Protein AF-E6TUV0-F1 (afdb_monomer)

Nearest PDB structures (foldseek):
  2is4-assembly1_A  TM=6.679E-01  e=1.225E-12  Escherichia coli
  2is6-assembly1_B  TM=6.760E-01  e=3.392E-12  Escherichia coli
  2is6-assembly1_A  TM=6.589E-01  e=8.922E-12  Escherichia coli
  2is1-assembly2_B  TM=6.331E-01  e=9.388E-12  Escherichia coli
  3lfu-assembly1_A  TM=5.730E-01  e=7.658E-12  Escherichia coli

Mean predicted aligned error: 16.98 Å

Organism: Evansella cellulosilytica (strain ATCC 21833 / DSM 2522 / FERM P-1141 / JCM 9156 / N-4) (NCBI:txid649639)

Radius of gyration: 34.8 Å; Cα contacts (8 Å, |Δi|>4): 1261; chains: 1; bounding box: 94×66×106 Å

Solvent-accessible surface area (backbone atoms only — not comparable to full-atom values): 45556 Å² total; per-residue (Å²): 100,35,32,28,73,55,30,78,73,62,37,54,80,93,45,42,63,63,51,53,51,54,48,50,55,52,64,65,54,54,85,78,49,94,51,85,85,70,51,59,89,78,48,58,69,45,71,42,88,96,55,83,40,32,34,33,46,77,54,95,55,36,33,40,35,28,35,78,54,98,94,35,54,34,41,57,40,62,33,43,67,87,48,42,67,62,54,61,74,71,54,70,96,80,72,64,71,38,78,71,82,80,79,95,68,83,87,71,66,68,68,59,51,55,53,51,50,51,52,52,52,53,52,51,52,52,53,51,54,51,42,57,74,75,33,48,44,56,68,72,59,54,50,54,38,59,76,67,67,55,72,71,79,66,32,38,66,72,50,48,56,57,64,77,54,49,85,34,17,31,37,39,40,30,48,72,49,42,51,62,64,51,48,53,50,50,50,52,52,52,33,50,76,68,72,40,56,46,38,43,35,25,78,44,64,46,53,36,52,54,52,50,64,60,42,58,79,93,44,53,87,75,54,51,65,40,30,51,66,56,52,45,30,62,68,63,73,50,82,85,72,52,71,56,49,70,71,43,49,53,62,56,44,66,38,66,77,47,36,60,62,47,64,84,53,63,64,68,57,49,50,33,46,37,53,30,56,43,25,5,60,46,83,48,61,59,58,54,70,69,57,58,67,71,33,84,92,53,79,62,55,65,73,54,44,56,41,45,50,53,52,44,52,52,49,53,49,54,27,62,76,69,69,38,35,36,71,42,45,46,27,31,62,46,66,74,46,85,74,84,67,66,24,56,24,36,34,35,42,56,50,30,65,41,31,58,28,42,44,49,42,58,65,62,35,26,75,39,68,47,47,29,37,38,28,26,34,80,60,60,20,56,64,28,72,75,63,53,69,65,60,56,40,50,62,37,38,76,72,76,42,68,66,42,81,44,79,44,39,51,16,72,48,30,13,36,34,47,38,52,40,47,39,49,54,52,51,57,48,52,77,73,46,80,84,65,59,78,82,72,65,70,64,64,40,53,73,41,80,68,51,63,23,30,35,33,69,62,54,94,61,45,65,61,46,53,47,57,39,70,43,18,77,51,50,43,38,35,25,60,37,69,68,54,42,53,53,38,40,76,70,66,33,60,67,58,32,35,58,82,68,42,66,81,51,72,31,49,27,29,38,36,41,29,63,58,41,77,42,36,67,57,37,48,60,71,73,45,99,65,98,76,78,54,66,60,59,54,22,60,57,15,47,55,46,44,60,56,64,26,19,30,57,38,44,38,41,34,30,75,52,93,44,65,60,48,78,76,44,52,91,43,38,40,86,48,60,75,92,73,57,89,71,55,79,57,55,46,70,58,24,40,56,49,13,55,51,31,44,74,57,66,38,19,61,40,14,18,50,26,16,50,67,35,70,35,58,72,59,17,54,48,21,48,35,51,40,47,48,59,55,45,71,60,38,62,79,81,40,57,25,46,35,39,42,33,28,75,54,64,46,40,69,50,48,20,52,52,45,53,48,40,31,73,74,70,55,26,44,82,37,40,62,36,41,34,42,42,52,77,56,104,55,100,48,62,51,82,45,80,46,76,34,59,87,85,53,50,53,62,55,44,16,42,55,57,43,68,73,52,50,79,93,56,42,87,45,48,50,39,40,35,34,30,34,35,25,40,95,64,40,79,40,53,48,22,76,74,69,77,48,98,30,53,17,40,39,35,38,39,50,86,95,46,74,48,77,46,74,36,78,60,62,69,60,54,52,47,53,55,48,52,53,56,55,75,72,54,62,83,89,54,61,76,62,64,60,71,80,69,78,68,82,81,80,88,85,82,88,79,92,66,88,88,65,55,79,70,58,59,50,53,57,72,76,62,56,85,91,122

Structure (mmCIF, N/CA/C/O backbone):
data_AF-E6TUV0-F1
#
_entry.id   AF-E6TUV0-F1
#
loop_
_atom_site.group_PDB
_atom_site.id
_atom_site.type_symbol
_atom_site.label_atom_id
_atom_site.label_alt_id
_atom_site.label_comp_id
_atom_site.label_asym_id
_atom_site.label_entity_id
_atom_site.label_seq_id
_atom_site.pdbx_PDB_ins_code
_atom_site.Cartn_x
_atom_site.Cartn_y
_atom_site.Cartn_z
_atom_site.occupancy
_atom_site.B_iso_or_equiv
_atom_site.auth_seq_id
_atom_site.auth_comp_id
_atom_site.auth_asym_id
_atom_site.auth_atom_id
_atom_site.pdbx_PDB_model_num
ATOM 1 N N . MET A 1 1 ? -32.658 -17.671 50.296 1.00 67.19 1 MET A N 1
ATOM 2 C CA . MET A 1 1 ? -31.494 -18.423 50.831 1.00 67.19 1 MET A CA 1
ATOM 3 C C . MET A 1 1 ? -31.152 -17.884 52.214 1.00 67.19 1 MET A C 1
ATOM 5 O O . MET A 1 1 ? -31.631 -16.804 52.538 1.00 67.19 1 MET A O 1
ATOM 9 N N . LYS A 1 2 ? -30.390 -18.627 53.028 1.00 75.88 2 LYS A N 1
ATOM 10 C CA . LYS A 1 2 ? -30.122 -18.278 54.437 1.00 75.88 2 LYS A CA 1
ATOM 11 C C . LYS A 1 2 ? -28.627 -18.183 54.734 1.00 75.88 2 LYS A C 1
ATOM 13 O O . LYS A 1 2 ? -27.833 -18.896 54.119 1.00 75.88 2 LYS A O 1
ATOM 18 N N . ILE A 1 3 ? -28.257 -17.349 55.699 1.00 79.69 3 ILE A N 1
ATOM 19 C CA . ILE A 1 3 ? -26.898 -17.274 56.254 1.00 79.69 3 ILE A CA 1
ATOM 20 C C . ILE A 1 3 ? -26.910 -17.638 57.739 1.00 79.69 3 ILE A C 1
ATOM 22 O O . ILE A 1 3 ? -27.930 -17.495 58.413 1.00 79.69 3 ILE A O 1
ATOM 26 N N . ALA A 1 4 ? -25.786 -18.114 58.271 1.00 80.06 4 ALA A N 1
ATOM 27 C CA . ALA A 1 4 ? -25.604 -18.216 59.714 1.00 80.06 4 ALA A CA 1
ATOM 28 C C . ALA A 1 4 ? -25.639 -16.816 60.357 1.00 80.06 4 ALA A C 1
ATOM 30 O O . ALA A 1 4 ? -25.067 -15.876 59.813 1.00 80.06 4 ALA A O 1
ATOM 31 N N . ALA A 1 5 ? -26.245 -16.682 61.541 1.00 71.94 5 ALA A N 1
ATOM 32 C CA . ALA A 1 5 ? -26.467 -15.390 62.215 1.00 71.94 5 ALA A CA 1
ATOM 33 C C . ALA A 1 5 ? -25.193 -14.548 62.473 1.00 71.94 5 ALA A C 1
ATOM 35 O O . ALA A 1 5 ? -25.247 -13.336 62.659 1.00 71.94 5 ALA A O 1
ATOM 36 N N . ASN A 1 6 ? -24.016 -15.181 62.493 1.00 74.81 6 ASN A N 1
ATOM 37 C CA . ASN A 1 6 ? -22.733 -14.490 62.654 1.00 74.81 6 ASN A CA 1
ATOM 38 C C . ASN A 1 6 ? -21.884 -14.470 61.377 1.00 74.81 6 ASN A C 1
ATOM 40 O O . ASN A 1 6 ? -20.776 -13.945 61.410 1.00 74.81 6 ASN A O 1
ATOM 44 N N . PHE A 1 7 ? -22.392 -14.973 60.250 1.00 82.12 7 PHE A N 1
ATOM 45 C CA . PHE A 1 7 ? -21.632 -15.119 59.010 1.00 82.12 7 PHE A CA 1
ATOM 46 C C . PHE A 1 7 ? -20.968 -13.802 58.581 1.00 82.12 7 PHE A C 1
ATOM 48 O O . PHE A 1 7 ? -19.753 -13.738 58.431 1.00 82.12 7 PHE A O 1
ATOM 55 N N . MET A 1 8 ? -21.738 -12.713 58.476 1.00 76.25 8 MET A N 1
ATOM 56 C CA . MET A 1 8 ? -21.197 -11.409 58.059 1.00 76.25 8 MET A CA 1
ATOM 57 C C . MET A 1 8 ? -20.264 -10.773 59.100 1.00 76.25 8 MET A C 1
ATOM 59 O O . MET A 1 8 ? -19.456 -9.911 58.757 1.00 76.25 8 MET A O 1
ATOM 63 N N . LYS A 1 9 ? -20.338 -11.200 60.368 1.00 74.69 9 LYS A N 1
ATOM 64 C CA . LYS A 1 9 ? -19.413 -10.754 61.421 1.00 74.69 9 LYS A CA 1
ATOM 65 C C . LYS A 1 9 ? -18.053 -11.445 61.320 1.00 74.69 9 LYS A C 1
ATOM 67 O O . LYS A 1 9 ? -17.063 -10.843 61.714 1.00 74.69 9 LYS A O 1
ATOM 72 N N . GLU A 1 10 ? -18.006 -12.665 60.784 1.00 76.25 10 GLU A N 1
ATOM 73 C CA . GLU A 1 10 ? -16.767 -13.422 60.543 1.00 76.25 10 GLU A CA 1
ATOM 74 C C . GLU A 1 10 ? -15.989 -12.917 59.320 1.00 76.25 10 GLU A C 1
ATOM 76 O O . GLU A 1 10 ? -14.792 -13.171 59.201 1.00 76.25 10 GLU A O 1
ATOM 81 N N . VAL A 1 11 ? -16.653 -12.195 58.414 1.00 79.19 11 VAL A N 1
ATOM 82 C CA . VAL A 1 11 ? -16.015 -11.617 57.230 1.00 79.19 11 VAL A CA 1
ATOM 83 C C . VAL A 1 11 ? -15.276 -10.325 57.618 1.00 79.19 11 VAL A C 1
ATOM 85 O O . VAL A 1 11 ? -15.928 -9.402 58.135 1.00 79.19 11 VAL A O 1
ATOM 88 N N . PRO A 1 12 ? -13.954 -10.222 57.350 1.00 73.06 12 PRO A N 1
ATOM 89 C CA . PRO A 1 12 ? -13.189 -8.987 57.538 1.00 73.06 12 PRO A CA 1
ATOM 90 C C . PRO A 1 12 ? -13.864 -7.810 56.839 1.00 73.06 12 PRO A C 1
ATOM 92 O O . PRO A 1 12 ? -14.418 -7.992 55.755 1.00 73.06 12 PRO A O 1
ATOM 95 N N . ILE A 1 13 ? -13.838 -6.620 57.446 1.00 62.19 13 ILE A N 1
ATOM 96 C CA . ILE A 1 13 ? -14.595 -5.451 56.963 1.00 62.19 13 ILE A CA 1
ATOM 97 C C . ILE A 1 13 ? -14.241 -5.151 55.502 1.00 62.19 13 ILE A C 1
ATOM 99 O O . ILE A 1 13 ? -15.146 -5.023 54.682 1.00 62.19 13 ILE A O 1
ATOM 103 N N . GLU A 1 14 ? -12.952 -5.178 55.162 1.00 59.69 14 GLU A N 1
ATOM 104 C CA . GLU A 1 14 ? -12.435 -4.966 53.807 1.00 59.69 14 GLU A CA 1
ATOM 105 C C . GLU A 1 14 ? -12.827 -6.057 52.791 1.00 59.69 14 GLU A C 1
ATOM 107 O O . GLU A 1 14 ? -12.718 -5.848 51.589 1.00 59.69 14 GLU A O 1
ATOM 112 N N . LYS A 1 15 ? -13.316 -7.221 53.242 1.00 65.88 15 LYS A N 1
ATOM 113 C CA . LYS A 1 15 ? -13.749 -8.338 52.379 1.00 65.88 15 LYS A CA 1
ATOM 114 C C . LYS A 1 15 ? -15.268 -8.503 52.314 1.00 65.88 15 LYS A C 1
ATOM 116 O O . LYS A 1 15 ? -15.758 -9.393 51.618 1.00 65.88 15 LYS A O 1
ATOM 121 N N . ARG A 1 16 ? -16.047 -7.693 53.036 1.00 75.12 16 ARG A N 1
ATOM 122 C CA . ARG A 1 16 ? -17.513 -7.851 53.083 1.00 75.12 16 ARG A CA 1
ATOM 123 C C . ARG A 1 16 ? -18.165 -7.635 51.730 1.00 75.12 16 ARG A C 1
ATOM 125 O O . ARG A 1 16 ? -19.097 -8.363 51.397 1.00 75.12 16 ARG A O 1
ATOM 132 N N . GLU A 1 17 ? -17.654 -6.696 50.949 1.00 62.47 17 GLU A N 1
ATOM 133 C CA . GLU A 1 17 ? -18.195 -6.353 49.638 1.00 62.47 17 GLU A CA 1
ATOM 134 C C . GLU A 1 17 ? -18.013 -7.495 48.628 1.00 62.47 17 GLU A C 1
ATOM 136 O O . GLU A 1 17 ? -18.997 -8.030 48.111 1.00 62.47 17 GLU A O 1
ATOM 141 N N . ILE A 1 18 ? -16.777 -7.981 48.451 1.00 64.06 18 ILE A N 1
ATOM 142 C CA . ILE A 1 18 ? -16.481 -9.113 47.559 1.00 64.06 18 ILE A CA 1
ATOM 143 C C . ILE A 1 18 ? -17.217 -10.391 47.972 1.00 64.06 18 ILE A C 1
ATOM 145 O O . ILE A 1 18 ? -17.737 -11.114 47.120 1.00 64.06 18 ILE A O 1
ATOM 149 N N . VAL A 1 19 ? -17.312 -10.669 49.277 1.00 74.56 19 VAL A N 1
ATOM 150 C CA . VAL A 1 19 ? -18.045 -11.831 49.790 1.00 74.56 19 VAL A CA 1
ATOM 151 C C . VAL A 1 19 ? -19.529 -11.706 49.466 1.00 74.56 19 VAL A C 1
ATOM 153 O O . VAL A 1 19 ? -20.120 -12.657 48.961 1.00 74.56 19 VAL A O 1
ATOM 156 N N . THR A 1 20 ? -20.121 -10.533 49.686 1.00 74.31 20 THR A N 1
ATOM 157 C CA . THR A 1 20 ? -21.537 -10.279 49.394 1.00 74.31 20 THR A CA 1
ATOM 158 C C . THR A 1 20 ? -21.825 -10.431 47.902 1.00 74.31 20 THR A C 1
ATOM 160 O O . THR A 1 20 ? -22.766 -11.135 47.534 1.00 74.31 20 THR A O 1
ATOM 163 N N . ARG A 1 21 ? -20.983 -9.873 47.027 1.00 68.12 21 ARG A N 1
ATOM 164 C CA . ARG A 1 21 ? -21.091 -10.033 45.568 1.00 68.12 21 ARG A CA 1
ATOM 165 C C . ARG A 1 21 ? -20.975 -11.495 45.135 1.00 68.12 21 ARG A C 1
ATOM 167 O O . ARG A 1 21 ? -21.835 -12.004 44.419 1.00 68.12 21 ARG A O 1
ATOM 174 N N . LYS A 1 22 ? -19.955 -12.211 45.619 1.00 72.12 22 LYS A N 1
ATOM 175 C CA . LYS A 1 22 ? -19.753 -13.629 45.287 1.00 72.12 22 LYS A CA 1
ATOM 176 C C . LYS A 1 22 ? -20.901 -14.507 45.761 1.00 72.12 22 LYS A C 1
ATOM 178 O O . LYS A 1 22 ? -21.233 -15.461 45.059 1.00 72.12 22 LYS A O 1
ATOM 183 N N . LEU A 1 23 ? -21.521 -14.177 46.893 1.00 75.81 23 LEU A N 1
ATOM 184 C CA . LEU A 1 23 ? -22.749 -14.824 47.339 1.00 75.81 23 LEU A CA 1
ATOM 185 C C . LEU A 1 23 ? -23.895 -14.573 46.353 1.00 75.81 23 LEU A C 1
ATOM 187 O O . LEU A 1 23 ? -24.536 -15.545 45.982 1.00 75.81 23 LEU A O 1
ATOM 191 N N . HIS A 1 24 ? -24.116 -13.349 45.857 1.00 71.88 24 HIS A N 1
ATOM 192 C CA . HIS A 1 24 ? -25.161 -13.077 44.848 1.00 71.88 24 HIS A CA 1
ATOM 193 C C . HIS A 1 24 ? -24.977 -13.847 43.557 1.00 71.88 24 HIS A C 1
ATOM 195 O O . HIS A 1 24 ? -25.900 -14.511 43.094 1.00 71.88 24 HIS A O 1
ATOM 201 N N . GLU A 1 25 ? -23.785 -13.750 42.973 1.00 68.88 25 GLU A N 1
ATOM 202 C CA . GLU A 1 25 ? -23.444 -14.466 41.749 1.00 68.88 25 GLU A CA 1
ATOM 203 C C . GLU A 1 25 ? -23.691 -15.973 41.962 1.00 68.88 25 GLU A C 1
ATOM 205 O O . GLU A 1 25 ? -24.367 -16.618 41.161 1.00 68.88 25 GLU A O 1
ATOM 210 N N . PHE A 1 26 ? -23.262 -16.523 43.105 1.00 72.62 26 PHE A N 1
ATOM 211 C CA . PHE A 1 26 ? -23.492 -17.928 43.446 1.00 72.62 26 PHE A CA 1
ATOM 212 C C . PHE A 1 26 ? -24.980 -18.268 43.652 1.00 72.62 26 PHE A C 1
ATOM 214 O O . PHE A 1 26 ? -25.428 -19.328 43.215 1.00 72.62 26 PHE A O 1
ATOM 221 N N . ILE A 1 27 ? -25.762 -17.369 44.263 1.00 68.88 27 ILE A N 1
ATOM 222 C CA . ILE A 1 27 ? -27.217 -17.499 44.457 1.00 68.88 27 ILE A CA 1
ATOM 223 C C . ILE A 1 27 ? -27.947 -17.553 43.106 1.00 68.88 27 ILE A C 1
ATOM 225 O O . ILE A 1 27 ? -28.888 -18.331 42.964 1.00 68.88 27 ILE A O 1
ATOM 229 N N . ASN A 1 28 ? -27.506 -16.770 42.119 1.00 64.88 28 ASN A N 1
ATOM 230 C CA . ASN A 1 28 ? -28.155 -16.660 40.809 1.00 64.88 28 ASN A CA 1
ATOM 231 C C . ASN A 1 28 ? -27.768 -17.790 39.844 1.00 64.88 28 ASN A C 1
ATOM 233 O O . ASN A 1 28 ? -28.594 -18.238 39.050 1.00 64.88 28 ASN A O 1
ATOM 237 N N . ILE A 1 29 ? -26.527 -18.277 39.920 1.00 65.25 29 ILE A N 1
ATOM 238 C CA . ILE A 1 29 ? -26.011 -19.323 39.025 1.00 65.25 29 ILE A CA 1
ATOM 239 C C . ILE A 1 29 ? -26.588 -20.700 39.379 1.00 65.25 29 ILE A C 1
ATOM 241 O O . ILE A 1 29 ? -26.879 -21.507 38.494 1.00 65.25 29 ILE A O 1
ATOM 245 N N . LEU A 1 30 ? -26.751 -20.992 40.671 1.00 61.22 30 LEU A N 1
ATOM 246 C CA . LEU A 1 30 ? -26.994 -22.356 41.135 1.00 61.22 30 LEU A CA 1
ATOM 247 C C . LEU A 1 30 ? -28.388 -22.944 40.805 1.00 61.22 30 LEU A C 1
ATOM 249 O O . LEU A 1 30 ? -28.449 -24.121 40.453 1.00 61.22 30 LEU A O 1
ATOM 253 N N . PRO A 1 31 ? -29.503 -22.184 40.844 1.00 56.19 31 PRO A N 1
ATOM 254 C CA . PRO A 1 31 ? -30.828 -22.699 40.481 1.00 56.19 31 PRO A CA 1
ATOM 255 C C . PRO A 1 31 ? -30.964 -23.091 39.001 1.00 56.19 31 PRO A C 1
ATOM 257 O O . PRO A 1 31 ? -31.881 -23.826 38.645 1.00 56.19 31 PRO A O 1
ATOM 260 N N . GLN A 1 32 ? -30.074 -22.599 38.132 1.00 53.19 32 GLN A N 1
ATOM 261 C CA . GLN A 1 32 ? -30.163 -22.767 36.678 1.00 53.19 32 GLN A CA 1
ATOM 262 C C . GLN A 1 32 ? -29.411 -24.000 36.148 1.00 53.19 32 GLN A C 1
ATOM 264 O O . GLN A 1 32 ? -29.407 -24.244 34.940 1.00 53.19 32 GLN A O 1
ATOM 269 N N . LYS A 1 33 ? -28.747 -24.780 37.014 1.00 54.50 33 LYS A N 1
ATOM 270 C CA . LYS A 1 33 ? -27.811 -25.841 36.607 1.00 54.50 33 LYS A CA 1
ATOM 271 C C . LYS A 1 33 ? -28.174 -27.194 37.225 1.00 54.50 33 LYS A C 1
ATOM 273 O O . LYS A 1 33 ? -28.494 -27.282 38.406 1.00 54.50 33 LYS A O 1
ATOM 278 N N . LYS A 1 34 ? -28.145 -28.258 36.409 1.00 43.81 34 LYS A N 1
ATOM 279 C CA . LYS A 1 34 ? -28.600 -29.610 36.792 1.00 43.81 34 LYS A CA 1
ATOM 280 C C . LYS A 1 34 ? -27.508 -30.453 37.456 1.00 43.81 34 LYS A C 1
ATOM 282 O O . LYS A 1 34 ? -27.846 -31.358 38.216 1.00 43.81 34 LYS A O 1
ATOM 287 N N . THR A 1 35 ? -26.225 -30.175 37.203 1.00 49.44 35 THR A N 1
ATOM 288 C CA . THR A 1 35 ? -25.102 -30.902 37.815 1.00 49.44 35 THR A CA 1
ATOM 289 C C . THR A 1 35 ? -23.992 -29.973 38.320 1.00 49.44 35 THR A C 1
ATOM 291 O O . THR A 1 35 ? -23.792 -28.876 37.805 1.00 49.44 35 THR A O 1
ATOM 294 N N . LEU A 1 36 ? -23.244 -30.416 39.342 1.00 47.66 36 LEU A N 1
ATOM 295 C CA . LEU A 1 36 ? -22.112 -29.678 39.942 1.00 47.66 36 LEU A CA 1
ATOM 296 C C . LEU A 1 36 ? -20.974 -29.379 38.945 1.00 47.66 36 LEU A C 1
ATOM 298 O O . LEU A 1 36 ? -20.203 -28.449 39.162 1.00 47.66 36 LEU A O 1
ATOM 302 N N . SER A 1 37 ? -20.881 -30.153 37.864 1.00 47.31 37 SER A N 1
ATOM 303 C CA . SER A 1 37 ? -19.956 -29.966 36.740 1.00 47.31 37 SER A CA 1
ATOM 304 C C . SER A 1 37 ? -20.297 -28.769 35.845 1.00 47.31 37 SER A C 1
ATOM 306 O O . SER A 1 37 ? -19.424 -28.303 35.122 1.00 47.31 37 SER A O 1
ATOM 308 N N . ASP A 1 38 ? -21.524 -28.243 35.925 1.00 52.28 38 ASP A N 1
ATOM 309 C CA . ASP A 1 38 ? -21.993 -27.124 35.094 1.00 52.28 38 ASP A CA 1
ATOM 310 C C . ASP A 1 38 ? -21.760 -25.748 35.751 1.00 52.28 38 ASP A C 1
ATOM 312 O O . ASP A 1 38 ? -22.204 -24.715 35.238 1.00 52.28 38 ASP A O 1
ATOM 316 N N . ILE A 1 39 ? -21.109 -25.729 36.919 1.00 59.28 39 ILE A N 1
ATOM 317 C CA . ILE A 1 39 ? -20.783 -24.506 37.654 1.00 59.28 39 ILE A CA 1
ATOM 318 C C . ILE A 1 39 ? -19.557 -23.848 36.987 1.00 59.28 39 ILE A C 1
ATOM 320 O O . ILE A 1 39 ? -18.556 -24.534 36.766 1.00 59.28 39 ILE A O 1
ATOM 324 N N . PRO A 1 40 ? -19.590 -22.534 36.673 1.00 53.41 40 PRO A N 1
ATOM 325 C CA . PRO A 1 40 ? -18.487 -21.839 36.010 1.00 53.41 40 PRO A CA 1
ATOM 326 C C . PRO A 1 40 ? -17.145 -22.059 36.713 1.00 53.41 40 PRO A C 1
ATOM 328 O O . PRO A 1 40 ? -17.073 -22.039 37.944 1.00 53.41 40 PRO A O 1
ATOM 331 N N . LYS A 1 41 ? -16.062 -22.186 35.933 1.00 51.62 41 LYS A N 1
ATOM 332 C CA . LYS A 1 41 ? -14.695 -22.444 36.429 1.00 51.62 41 LYS A CA 1
ATOM 333 C C . LYS A 1 41 ? -14.175 -21.393 37.431 1.00 51.62 41 LYS A C 1
ATOM 335 O O . LYS A 1 41 ? -13.152 -21.631 38.053 1.00 51.62 41 LYS A O 1
ATOM 340 N N . GLY A 1 42 ? -14.861 -20.269 37.651 1.00 52.34 42 GLY A N 1
ATOM 341 C CA . GLY A 1 42 ? -14.565 -19.309 38.728 1.00 52.34 42 GLY A CA 1
ATOM 342 C C . GLY A 1 42 ? -15.066 -19.721 40.125 1.00 52.34 42 GLY A C 1
ATOM 343 O O . GLY A 1 42 ? -14.569 -19.221 41.130 1.00 52.34 42 GLY A O 1
ATOM 344 N N . TYR A 1 43 ? -15.996 -20.674 40.218 1.00 59.31 43 TYR A N 1
ATOM 345 C CA . TYR A 1 43 ? -16.663 -21.106 41.451 1.00 59.31 43 TYR A CA 1
ATOM 346 C C . TYR A 1 43 ? -16.351 -22.562 41.760 1.00 59.31 43 TYR A C 1
ATOM 348 O O . TYR A 1 43 ? -17.238 -23.405 41.771 1.00 59.31 43 TYR A O 1
ATOM 356 N N . TRP A 1 44 ? -15.079 -22.882 41.996 1.00 59.59 44 TRP A N 1
ATOM 357 C CA . TRP A 1 44 ? -14.632 -24.248 42.287 1.00 59.59 44 TRP A CA 1
ATOM 358 C C . TRP A 1 44 ? -15.359 -24.817 43.516 1.00 59.59 44 TRP A C 1
ATOM 360 O O . TRP A 1 44 ? -14.905 -24.626 44.647 1.00 59.59 44 TRP A O 1
ATOM 370 N N . VAL A 1 45 ? -16.478 -25.514 43.298 1.00 67.00 45 VAL A N 1
ATOM 371 C CA . VAL A 1 45 ? -17.252 -26.155 44.359 1.00 67.00 45 VAL A CA 1
ATOM 372 C C . VAL A 1 45 ? -16.674 -27.532 44.627 1.00 67.00 45 VAL A C 1
ATOM 374 O O . VAL A 1 45 ? -16.558 -28.364 43.729 1.00 67.00 45 VAL A O 1
ATOM 377 N N . ARG A 1 46 ? -16.320 -27.800 45.882 1.00 62.00 46 ARG A N 1
ATOM 378 C CA . ARG A 1 46 ? -15.926 -29.141 46.328 1.00 62.00 46 ARG A CA 1
ATOM 379 C C . ARG A 1 46 ? -16.581 -29.469 47.656 1.00 62.00 46 ARG A C 1
ATOM 381 O O . ARG A 1 46 ? -16.688 -28.609 48.524 1.00 62.00 46 ARG A O 1
ATOM 388 N N . GLN A 1 47 ? -16.973 -30.722 47.833 1.00 73.25 47 GLN A N 1
ATOM 389 C CA . GLN A 1 47 ? -17.391 -31.229 49.135 1.00 73.25 47 GLN A CA 1
ATOM 390 C C . GLN A 1 47 ? -16.166 -31.437 50.034 1.00 73.25 47 GLN A C 1
ATOM 392 O O . GLN A 1 47 ? -15.100 -31.846 49.566 1.00 73.25 47 GLN A O 1
ATOM 397 N N . ILE A 1 48 ? -16.304 -31.163 51.329 1.00 69.50 48 ILE A N 1
ATOM 398 C CA . ILE A 1 48 ? -15.278 -31.495 52.317 1.00 69.50 48 ILE A CA 1
ATOM 399 C C . ILE A 1 48 ? -15.473 -32.951 52.740 1.00 69.50 48 ILE A C 1
ATOM 401 O O . ILE A 1 48 ? -16.507 -33.320 53.297 1.00 69.50 48 ILE A O 1
ATOM 405 N N . ALA A 1 49 ? -14.462 -33.780 52.471 1.00 60.53 49 ALA A N 1
ATOM 406 C CA . ALA A 1 49 ? -14.500 -35.216 52.725 1.00 60.53 49 ALA A CA 1
ATOM 407 C C . ALA A 1 49 ? -14.876 -35.542 54.185 1.00 60.53 49 ALA A C 1
ATOM 409 O O . ALA A 1 49 ? -14.274 -35.020 55.129 1.00 60.53 49 ALA A O 1
ATOM 410 N N . GLY A 1 50 ? -15.867 -36.423 54.355 1.00 66.62 50 GLY A N 1
ATOM 411 C CA . GLY A 1 50 ? -16.400 -36.824 55.663 1.00 66.62 50 GLY A CA 1
ATOM 412 C C . GLY A 1 50 ? -17.449 -35.874 56.256 1.00 66.62 50 GLY A C 1
ATOM 413 O O . GLY A 1 50 ? -17.837 -36.056 57.405 1.00 66.62 50 GLY A O 1
ATOM 414 N N . THR A 1 51 ? -17.908 -34.874 55.498 1.00 75.25 51 THR A N 1
ATOM 415 C CA . THR A 1 51 ? -18.981 -33.945 55.893 1.00 75.25 51 THR A CA 1
ATOM 416 C C . THR A 1 51 ? -19.971 -33.762 54.742 1.00 75.25 51 THR A C 1
ATOM 418 O O . THR A 1 51 ? -19.650 -34.062 53.593 1.00 75.25 51 THR A O 1
ATOM 421 N N . ASP A 1 52 ? -21.158 -33.227 55.011 1.00 72.88 52 ASP A N 1
ATOM 422 C CA . ASP A 1 52 ? -22.101 -32.764 53.982 1.00 72.88 52 ASP A CA 1
ATOM 423 C C . ASP A 1 52 ? -21.984 -31.249 53.722 1.00 72.88 52 ASP A C 1
ATOM 425 O O . ASP A 1 52 ? -22.923 -30.598 53.263 1.00 72.88 52 ASP A O 1
ATOM 429 N N . ILE A 1 53 ? -20.807 -30.694 54.026 1.00 78.94 53 ILE A N 1
ATOM 430 C CA . ILE A 1 53 ? -20.460 -29.293 53.821 1.00 78.94 53 ILE A CA 1
ATOM 431 C C . ILE A 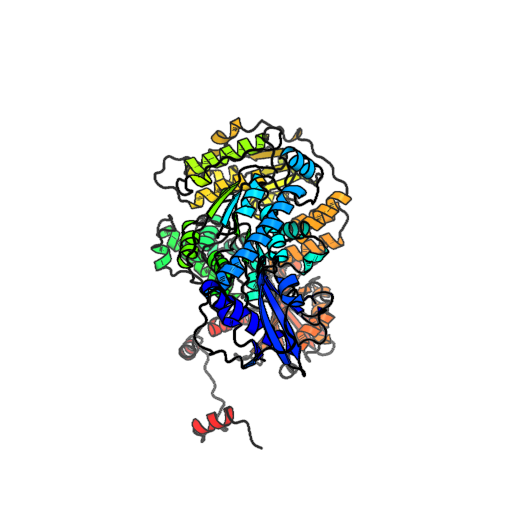1 53 ? -19.675 -29.166 52.518 1.00 78.94 53 ILE A C 1
ATOM 433 O O . ILE A 1 53 ? -18.715 -29.896 52.249 1.00 78.94 53 ILE A O 1
ATOM 437 N N . TYR A 1 54 ? -20.076 -28.189 51.721 1.00 77.75 54 TYR A N 1
ATOM 438 C CA . TYR A 1 54 ? -19.441 -27.798 50.479 1.00 77.75 54 TYR A CA 1
ATOM 439 C C . TYR A 1 54 ? -18.675 -26.501 50.682 1.00 77.75 54 TYR A C 1
ATOM 441 O O . TYR A 1 54 ? -18.974 -25.702 51.569 1.00 77.75 54 TYR A O 1
ATOM 449 N N . LYS A 1 55 ? -17.667 -26.293 49.845 1.00 76.19 55 LYS A N 1
ATOM 450 C CA . LYS A 1 55 ? -16.897 -25.059 49.804 1.00 76.19 55 LYS A CA 1
ATOM 451 C C . LYS A 1 55 ? -16.829 -24.522 48.395 1.00 76.19 55 LYS A C 1
ATOM 453 O O . LYS A 1 55 ? -16.676 -25.308 47.463 1.00 76.19 55 LYS A O 1
ATOM 458 N N . PHE A 1 56 ? -16.866 -23.204 48.262 1.00 74.31 56 PHE A N 1
ATOM 459 C CA . PHE A 1 56 ? -16.505 -22.526 47.022 1.00 74.31 56 PHE A CA 1
ATOM 460 C C . PHE A 1 56 ? -15.470 -21.430 47.279 1.00 74.31 56 PHE A C 1
ATOM 462 O O . PHE A 1 56 ? -15.264 -20.985 48.412 1.00 74.31 56 PHE A O 1
ATOM 469 N N . ARG A 1 57 ? -14.747 -21.068 46.220 1.00 71.81 57 ARG A N 1
ATOM 470 C CA . ARG A 1 57 ? -13.596 -20.165 46.270 1.00 71.81 57 ARG A CA 1
ATOM 471 C C . ARG A 1 57 ? -14.028 -18.710 46.096 1.00 71.81 57 ARG A C 1
ATOM 473 O O . ARG A 1 57 ? -14.795 -18.424 45.187 1.00 71.81 57 ARG A O 1
ATOM 480 N N . ILE A 1 58 ? -13.512 -17.821 46.950 1.00 68.38 58 ILE A N 1
ATOM 481 C CA . ILE A 1 58 ? -13.622 -16.365 46.758 1.00 68.38 58 ILE A CA 1
ATOM 482 C C . ILE A 1 58 ? -12.377 -15.859 46.021 1.00 68.38 58 ILE A C 1
ATOM 484 O O . ILE A 1 58 ? -12.501 -15.253 44.968 1.00 68.38 58 ILE A O 1
ATOM 488 N N . ASN A 1 59 ? -11.183 -16.181 46.533 1.00 65.81 59 ASN A N 1
ATOM 489 C CA . ASN A 1 59 ? -9.876 -15.853 45.942 1.00 65.81 59 ASN A CA 1
ATOM 490 C C . ASN A 1 59 ? -8.858 -16.982 46.237 1.00 65.81 59 ASN A C 1
ATOM 492 O O . ASN A 1 59 ? -9.245 -18.093 46.605 1.00 65.81 59 ASN A O 1
ATOM 496 N N . SER A 1 60 ? -7.548 -16.783 46.059 1.00 57.94 60 SER A N 1
ATOM 497 C CA . SER A 1 60 ? -6.536 -17.812 46.379 1.00 57.94 60 SER A CA 1
ATOM 498 C C . SER A 1 60 ? -6.565 -18.288 47.829 1.00 57.94 60 SER A C 1
ATOM 500 O O . SER A 1 60 ? -6.568 -19.506 48.050 1.00 57.94 60 SER A O 1
ATOM 502 N N . GLY A 1 61 ? -6.737 -17.376 48.782 1.00 62.06 61 GLY A N 1
ATOM 503 C CA . GLY A 1 61 ? -6.697 -17.649 50.217 1.00 62.06 61 GLY A CA 1
ATOM 504 C C . GLY A 1 61 ? -8.039 -17.959 50.882 1.00 62.06 61 GLY A C 1
ATOM 505 O O . GLY A 1 61 ? -8.037 -18.646 51.894 1.00 62.06 61 GLY A O 1
ATOM 506 N N . ASP A 1 62 ? -9.177 -17.540 50.323 1.00 79.12 62 ASP A N 1
ATOM 507 C CA . ASP A 1 62 ? -10.454 -17.479 51.053 1.00 79.12 62 ASP A CA 1
ATOM 508 C C . ASP A 1 62 ? -11.557 -18.370 50.461 1.00 79.12 62 ASP A C 1
ATOM 510 O O . ASP A 1 62 ? -11.657 -18.578 49.243 1.00 79.12 62 ASP A O 1
ATOM 514 N N . ARG A 1 63 ? -12.391 -18.936 51.334 1.00 81.31 63 ARG A N 1
ATOM 515 C CA . ARG A 1 63 ? -13.410 -19.946 51.025 1.00 81.31 63 ARG A CA 1
ATOM 516 C C . ARG A 1 63 ? -14.688 -19.671 51.809 1.00 81.31 63 ARG A C 1
ATOM 518 O O . ARG A 1 63 ? -14.631 -19.296 52.977 1.00 81.31 63 ARG A O 1
ATOM 525 N N . ILE A 1 64 ? -15.836 -19.936 51.191 1.00 85.50 64 ILE A N 1
ATOM 526 C CA . ILE A 1 64 ? -17.129 -19.959 51.887 1.00 85.50 64 ILE A CA 1
ATOM 527 C C . ILE A 1 64 ? -17.570 -21.399 52.043 1.00 85.50 64 ILE A C 1
ATOM 529 O O . ILE A 1 64 ? -17.591 -22.150 51.065 1.00 85.50 64 ILE A O 1
ATOM 533 N N . LEU A 1 65 ? -17.940 -21.763 53.267 1.00 84.44 65 LEU A N 1
ATOM 534 C CA . LEU A 1 65 ? -18.574 -23.034 53.577 1.00 84.44 65 LEU A CA 1
ATOM 535 C C . LEU A 1 65 ? -20.092 -22.896 53.462 1.00 84.44 65 LEU A C 1
ATOM 537 O O . LEU A 1 65 ? -20.668 -21.931 53.959 1.00 84.44 65 LEU A O 1
ATOM 541 N N . PHE A 1 66 ? -20.746 -23.863 52.830 1.00 85.00 66 PHE A N 1
ATOM 542 C CA . PHE A 1 66 ? -22.198 -23.896 52.676 1.00 85.00 66 PHE A CA 1
ATOM 543 C C . PHE A 1 66 ? -22.729 -25.332 52.691 1.00 85.00 66 PHE A C 1
ATOM 545 O O . PHE A 1 66 ? -21.977 -26.285 52.483 1.00 85.00 66 PHE A O 1
ATOM 552 N N . ARG A 1 67 ? -24.033 -25.507 52.908 1.00 83.25 67 ARG A N 1
ATOM 553 C CA . ARG A 1 67 ? -24.712 -26.798 52.706 1.00 83.25 67 ARG A CA 1
ATOM 554 C C . ARG A 1 67 ? -26.103 -26.608 52.115 1.00 83.25 67 ARG A C 1
ATOM 556 O O . ARG A 1 67 ? -26.636 -25.499 52.103 1.00 83.25 67 ARG A O 1
ATOM 563 N N . TYR A 1 68 ? -26.698 -27.712 51.684 1.00 73.00 68 TYR A N 1
ATOM 564 C CA . TYR A 1 68 ? -28.096 -27.757 51.272 1.00 73.00 68 TYR A CA 1
ATOM 565 C C . TYR A 1 68 ? -28.970 -28.261 52.418 1.00 73.00 68 TYR A C 1
ATOM 567 O O . TYR A 1 68 ? -28.760 -29.362 52.920 1.00 73.00 68 TYR A O 1
ATOM 575 N N . GLU A 1 69 ? -29.982 -27.484 52.797 1.00 73.12 69 GLU A N 1
ATOM 576 C CA . GLU A 1 69 ? -31.019 -27.915 53.736 1.00 73.12 69 GLU A CA 1
ATOM 577 C C . GLU A 1 69 ? -32.403 -27.681 53.131 1.00 73.12 69 GLU A C 1
ATOM 579 O O . GLU A 1 69 ? -32.742 -26.563 52.746 1.00 73.12 69 GLU A O 1
ATOM 584 N N . LYS A 1 70 ? -33.217 -28.745 53.042 1.00 66.25 70 LYS A N 1
ATOM 585 C CA . LYS A 1 70 ? -34.615 -28.700 52.561 1.00 66.25 70 LYS A CA 1
ATOM 586 C C . LYS A 1 70 ? -34.791 -27.901 51.252 1.00 66.25 70 LYS A C 1
ATOM 588 O O . LYS A 1 70 ? -35.696 -27.082 51.135 1.00 66.25 70 LYS A O 1
ATOM 593 N N . GLY A 1 71 ? -33.900 -28.115 50.279 1.00 61.22 71 GLY A N 1
ATOM 594 C CA . GLY A 1 71 ? -33.946 -27.452 48.967 1.00 61.22 71 GLY A CA 1
ATOM 595 C C . GLY A 1 71 ? -33.428 -26.008 48.939 1.00 61.22 71 GLY A C 1
ATOM 596 O O . GLY A 1 71 ? -33.528 -25.354 47.909 1.00 61.22 71 GLY A O 1
ATOM 597 N N . THR A 1 72 ? -32.859 -25.501 50.038 1.00 64.94 72 THR A N 1
ATOM 598 C CA . THR A 1 72 ? -32.300 -24.143 50.129 1.00 64.94 72 THR A CA 1
ATOM 599 C C . THR A 1 72 ? -30.810 -24.193 50.476 1.00 64.94 72 THR A C 1
ATOM 601 O O . THR A 1 72 ? -30.385 -25.022 51.282 1.00 64.94 72 THR A O 1
ATOM 604 N N . ILE A 1 73 ? -30.008 -23.298 49.891 1.00 76.19 73 ILE A N 1
ATOM 605 C CA . ILE A 1 73 ? -28.605 -23.116 50.290 1.00 76.19 73 ILE A CA 1
ATOM 606 C C . ILE A 1 73 ? -28.539 -22.340 51.603 1.00 76.19 73 ILE A C 1
ATOM 608 O O . ILE A 1 73 ? -29.185 -21.295 51.763 1.00 76.19 73 ILE A O 1
ATOM 612 N N . VAL A 1 74 ? -27.710 -22.848 52.508 1.00 80.62 74 VAL A N 1
ATOM 613 C CA . VAL A 1 74 ? -27.354 -22.205 53.766 1.00 80.62 74 VAL A CA 1
ATOM 614 C C . VAL A 1 74 ? -25.854 -21.923 53.767 1.00 80.62 74 VAL A C 1
ATOM 616 O O . VAL A 1 74 ? -25.055 -22.863 53.733 1.00 80.62 74 VAL A O 1
ATOM 619 N N . PHE A 1 75 ? -25.464 -20.648 53.805 1.00 85.75 75 PHE A N 1
ATOM 620 C CA . PHE A 1 75 ? -24.059 -20.251 53.948 1.00 85.75 75 PHE A CA 1
ATOM 621 C C . PHE A 1 75 ? -23.665 -20.239 55.424 1.00 85.75 75 PHE A C 1
ATOM 623 O O . PHE A 1 75 ? -24.356 -19.659 56.262 1.00 85.75 75 PHE A O 1
ATOM 630 N N . LEU A 1 76 ? -22.566 -20.920 55.741 1.00 84.31 76 LEU A N 1
ATOM 631 C CA . LEU A 1 76 ? -22.222 -21.320 57.101 1.00 84.31 76 LEU A CA 1
ATOM 632 C C . LEU A 1 76 ? -21.113 -20.454 57.693 1.00 84.31 76 LEU A C 1
ATOM 634 O O . LEU A 1 76 ? -21.298 -19.916 58.778 1.00 84.31 76 LEU A O 1
ATOM 638 N N . SER A 1 77 ? -19.982 -20.305 56.996 1.00 84.56 77 SER A N 1
ATOM 639 C CA . SER A 1 77 ? -18.854 -19.495 57.481 1.00 84.56 77 SER A CA 1
ATOM 640 C C . SER A 1 77 ? -17.896 -19.056 56.372 1.00 84.56 77 SER A C 1
ATOM 642 O O . SER A 1 77 ? -17.815 -19.685 55.310 1.00 84.56 77 SER A O 1
ATOM 644 N N . PHE A 1 78 ? -17.152 -17.982 56.645 1.00 84.69 78 PHE A N 1
ATOM 645 C CA . PHE A 1 78 ? -16.007 -17.525 55.854 1.00 84.69 78 PHE A CA 1
ATOM 646 C C . PHE A 1 78 ? -14.717 -18.082 56.467 1.00 84.69 78 PHE A C 1
ATOM 648 O O . PHE A 1 78 ? -14.512 -17.996 57.676 1.00 84.69 78 PHE A O 1
ATOM 655 N N . GLN A 1 79 ? -13.859 -18.705 55.658 1.00 81.50 79 GLN A N 1
ATOM 656 C CA . GLN A 1 79 ? -12.664 -19.409 56.128 1.00 81.50 79 GLN A CA 1
ATOM 657 C C . GLN A 1 79 ? -11.477 -19.190 55.197 1.00 81.50 79 GLN A C 1
ATOM 659 O O . GLN A 1 79 ? -11.628 -19.132 53.979 1.00 81.50 79 GLN A O 1
ATOM 664 N N . THR A 1 80 ? -10.273 -19.177 55.762 1.00 77.31 80 THR A N 1
ATOM 665 C CA . THR A 1 80 ? -9.049 -19.283 54.965 1.00 77.31 80 THR A CA 1
ATOM 666 C C . THR A 1 80 ? -8.842 -20.722 54.485 1.00 77.31 80 THR A C 1
ATOM 668 O O . THR A 1 80 ? -9.368 -21.685 55.056 1.00 77.31 80 THR A O 1
ATOM 671 N N . HIS A 1 81 ? -8.048 -20.884 53.429 1.00 65.69 81 HIS A N 1
ATOM 672 C CA . HIS A 1 81 ? -7.707 -22.164 52.820 1.00 65.69 81 HIS A CA 1
ATOM 673 C C . HIS A 1 81 ? -7.196 -23.182 53.850 1.00 65.69 81 HIS A C 1
ATOM 675 O O . HIS A 1 81 ? -7.565 -24.357 53.792 1.00 65.69 81 HIS A O 1
ATOM 681 N N . ASP A 1 82 ? -6.415 -22.727 54.824 1.00 64.62 82 ASP A N 1
ATOM 682 C CA . ASP A 1 82 ? -5.766 -23.611 55.791 1.00 64.62 82 ASP A CA 1
ATOM 683 C C . ASP A 1 82 ? -6.714 -24.021 56.928 1.00 64.62 82 ASP A C 1
ATOM 685 O O . ASP A 1 82 ? -6.628 -25.133 57.451 1.00 64.62 82 ASP A O 1
ATOM 689 N N . ASN A 1 83 ? -7.705 -23.182 57.250 1.00 74.12 83 ASN A N 1
ATOM 690 C CA . ASN A 1 83 ? -8.654 -23.431 58.340 1.00 74.12 83 ASN A CA 1
ATOM 691 C C . ASN A 1 83 ? -9.952 -24.129 57.897 1.00 74.12 83 ASN A C 1
ATOM 693 O O . ASN A 1 83 ? -10.642 -24.729 58.725 1.00 74.12 83 ASN A O 1
ATOM 697 N N . GLN A 1 84 ? -10.259 -24.136 56.595 1.00 67.06 84 GLN A N 1
ATOM 698 C CA . GLN A 1 84 ? -11.528 -24.627 56.033 1.00 67.06 84 GLN A CA 1
ATOM 699 C C . GLN A 1 84 ? -11.904 -26.064 56.460 1.00 67.06 84 GLN A C 1
ATOM 701 O O . GLN A 1 84 ? -13.071 -26.348 56.722 1.00 67.06 84 GLN A O 1
ATOM 706 N N . ILE A 1 85 ? -10.932 -26.987 56.539 1.00 67.88 85 ILE A N 1
ATOM 707 C CA . ILE A 1 85 ? -11.196 -28.409 56.829 1.00 67.88 85 ILE A CA 1
ATOM 708 C C . ILE A 1 85 ? -11.520 -28.594 58.314 1.00 67.88 85 ILE A C 1
ATOM 710 O O . ILE A 1 85 ? -12.462 -29.308 58.660 1.00 67.88 85 ILE A O 1
ATOM 714 N N . ARG A 1 86 ? -10.751 -27.941 59.193 1.00 74.94 86 ARG A N 1
ATOM 715 C CA . ARG A 1 86 ? -10.954 -27.996 60.645 1.00 74.94 86 ARG A CA 1
ATOM 716 C C . ARG A 1 86 ? -12.272 -27.331 61.034 1.00 74.94 86 ARG A C 1
ATOM 718 O O . ARG A 1 86 ? -13.020 -27.900 61.824 1.00 74.94 86 ARG A O 1
ATOM 725 N N . ALA A 1 87 ? -12.571 -26.173 60.444 1.00 75.88 87 ALA A N 1
ATOM 726 C CA . ALA A 1 87 ? -13.816 -25.448 60.675 1.00 75.88 87 ALA A CA 1
ATOM 727 C C . ALA A 1 87 ? -15.044 -26.273 60.263 1.00 75.88 87 ALA A C 1
ATOM 729 O O . ALA A 1 87 ? -15.991 -26.372 61.035 1.00 75.88 87 ALA A O 1
ATOM 730 N N . ALA A 1 88 ? -15.001 -26.936 59.102 1.00 70.69 88 ALA A N 1
ATOM 731 C CA . ALA A 1 88 ? -16.100 -2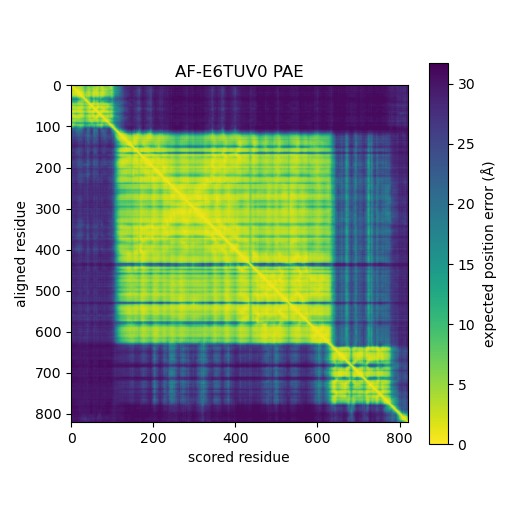7.781 58.637 1.00 70.69 88 ALA A CA 1
ATOM 732 C C . ALA A 1 88 ? -16.338 -29.010 59.530 1.00 70.69 88 ALA A C 1
ATOM 734 O O . ALA A 1 88 ? -17.480 -29.340 59.831 1.00 70.69 88 ALA A O 1
ATOM 735 N N . LYS A 1 89 ? -15.273 -29.684 59.988 1.00 72.25 89 LYS A N 1
ATOM 736 C CA . LYS A 1 89 ? -15.397 -30.887 60.834 1.00 72.25 89 LYS A CA 1
ATOM 737 C C . LYS A 1 89 ? -15.884 -30.592 62.256 1.00 72.25 89 LYS A C 1
ATOM 739 O O . LYS A 1 89 ? -16.515 -31.451 62.860 1.00 72.25 89 LYS A O 1
ATOM 744 N N . ASN A 1 90 ? -15.612 -29.394 62.771 1.00 71.25 90 ASN A N 1
ATOM 745 C CA . ASN A 1 90 ? -16.024 -28.965 64.112 1.00 71.25 90 ASN A CA 1
ATOM 746 C C . ASN A 1 90 ? -17.385 -28.244 64.130 1.00 71.25 90 ASN A C 1
ATOM 748 O O . ASN A 1 90 ? -17.809 -27.750 65.174 1.00 71.25 90 ASN A O 1
ATOM 752 N N . MET A 1 91 ? -18.060 -28.147 62.983 1.00 74.50 91 MET A N 1
ATOM 753 C CA . MET A 1 91 ? -19.289 -27.379 62.838 1.00 74.50 91 MET A CA 1
ATOM 754 C C . MET A 1 91 ? -20.499 -28.145 63.401 1.00 74.50 91 MET A C 1
ATOM 756 O O . MET A 1 91 ? -20.777 -29.278 63.009 1.00 74.50 91 MET A O 1
ATOM 760 N N . SER A 1 92 ? -21.223 -27.525 64.340 1.00 59.97 92 SER A N 1
ATOM 761 C CA . SER A 1 92 ? -22.440 -28.086 64.950 1.00 59.97 92 SER A CA 1
ATOM 762 C C . SER A 1 92 ? -23.566 -28.249 63.921 1.00 59.97 92 SER A C 1
ATOM 764 O O . SER A 1 92 ? -23.761 -27.385 63.070 1.00 59.97 92 SER A O 1
ATOM 766 N N . LYS A 1 93 ? -24.376 -29.313 64.047 1.00 57.66 93 LYS A N 1
ATOM 767 C CA . LYS A 1 93 ? -25.576 -29.536 63.212 1.00 57.66 93 LYS A CA 1
ATOM 768 C C . LYS A 1 93 ? -26.708 -28.528 63.466 1.00 57.66 93 LYS A C 1
ATOM 770 O O . LYS A 1 93 ? -27.649 -28.483 62.682 1.00 57.66 93 LYS A O 1
ATOM 775 N N . HIS A 1 94 ? -26.637 -27.737 64.537 1.00 55.75 94 HIS A N 1
ATOM 776 C CA . HIS A 1 94 ? -27.643 -26.729 64.877 1.00 55.75 94 HIS A CA 1
ATOM 777 C C . HIS A 1 94 ? -27.025 -25.327 64.848 1.00 55.75 94 HIS A C 1
ATOM 779 O O . HIS A 1 94 ? -26.392 -24.902 65.814 1.00 55.75 94 HIS A O 1
ATOM 785 N N . ILE A 1 95 ? -27.216 -24.611 63.736 1.00 66.88 95 ILE A N 1
ATOM 786 C CA . ILE A 1 95 ? -26.776 -23.221 63.538 1.00 66.88 95 ILE A CA 1
ATOM 787 C C . ILE A 1 95 ? -28.017 -22.323 63.468 1.00 66.88 95 ILE A C 1
ATOM 789 O O . ILE A 1 95 ? -28.991 -22.661 62.797 1.00 66.88 95 ILE A O 1
ATOM 793 N N . LYS A 1 96 ? -28.002 -21.181 64.170 1.00 70.31 96 LYS A N 1
ATOM 794 C CA . LYS A 1 96 ? -29.054 -20.155 64.047 1.00 70.31 96 LYS A CA 1
ATOM 795 C C . LYS A 1 96 ? -28.944 -19.467 62.684 1.00 70.31 96 LYS A C 1
ATOM 797 O O . LYS A 1 96 ? -27.857 -19.019 62.321 1.00 70.31 96 LYS A O 1
ATOM 802 N N . LEU A 1 97 ? -30.061 -19.386 61.963 1.00 70.56 97 LEU A N 1
ATOM 803 C CA . LEU A 1 97 ? -30.128 -18.888 60.587 1.00 70.56 97 LEU A CA 1
ATOM 804 C C . LEU A 1 97 ? -30.873 -17.556 60.498 1.00 70.56 97 LEU A C 1
ATOM 806 O O . LEU A 1 97 ? -31.867 -17.364 61.196 1.00 70.56 97 LEU A O 1
ATOM 810 N N . GLU A 1 98 ? -30.425 -16.705 59.583 1.00 69.75 98 GLU A N 1
ATOM 811 C CA . GLU A 1 98 ? -31.032 -15.423 59.216 1.00 69.75 98 GLU A CA 1
ATOM 812 C C . GLU A 1 98 ? -31.309 -15.386 57.702 1.00 69.75 98 GLU A C 1
ATOM 814 O O . GLU A 1 98 ? -30.621 -16.051 56.914 1.00 69.75 98 GLU A O 1
ATOM 819 N N . ASP A 1 99 ? -32.340 -14.640 57.295 1.00 59.72 99 ASP A N 1
ATOM 820 C CA . ASP A 1 99 ? -32.672 -14.439 55.883 1.00 59.72 99 ASP A CA 1
ATOM 821 C C . ASP A 1 99 ? -31.748 -13.377 55.270 1.00 59.72 99 ASP A C 1
ATOM 823 O O . ASP A 1 99 ? -31.511 -12.316 55.849 1.00 59.72 99 ASP A O 1
ATOM 827 N N . LEU A 1 100 ? -31.202 -13.676 54.089 1.00 55.62 100 LEU A N 1
ATOM 828 C CA . LEU A 1 100 ? -30.274 -12.787 53.394 1.00 55.62 100 LEU A CA 1
ATOM 829 C C . LEU A 1 100 ? -31.057 -11.743 52.578 1.00 55.62 100 LEU A C 1
ATOM 831 O O . LEU A 1 100 ? -31.485 -12.034 51.462 1.00 55.62 100 LEU A O 1
ATOM 835 N N . ASN A 1 101 ? -31.226 -10.539 53.129 1.00 44.91 101 ASN A N 1
ATOM 836 C CA . ASN A 1 101 ? -31.736 -9.372 52.405 1.00 44.91 101 ASN A CA 1
ATOM 837 C C . ASN A 1 101 ? -30.558 -8.562 51.866 1.00 44.91 101 ASN A C 1
ATOM 839 O O . ASN A 1 101 ? -29.821 -7.972 52.655 1.00 44.91 101 ASN A O 1
ATOM 843 N N . ILE A 1 102 ? -30.386 -8.509 50.544 1.00 45.81 102 ILE A N 1
ATOM 844 C CA . ILE A 1 102 ? -29.450 -7.559 49.943 1.00 45.81 102 ILE A CA 1
ATOM 845 C C . ILE A 1 102 ? -30.234 -6.401 49.342 1.00 45.81 102 ILE A C 1
ATOM 847 O O . ILE A 1 102 ? -31.116 -6.590 48.508 1.00 45.81 102 ILE A O 1
ATOM 851 N N . VAL A 1 103 ? -29.881 -5.202 49.793 1.00 37.81 103 VAL A N 1
ATOM 852 C CA . VAL A 1 103 ? -30.368 -3.933 49.265 1.00 37.81 103 VAL A CA 1
ATOM 853 C C . VAL A 1 103 ? -29.682 -3.649 47.927 1.00 37.81 103 VAL A C 1
ATOM 855 O O . VAL A 1 103 ? -28.458 -3.659 47.829 1.00 37.81 103 VAL A O 1
ATOM 858 N N . GLN A 1 104 ? -30.493 -3.414 46.899 1.00 33.47 104 GLN A N 1
ATOM 859 C CA . GLN A 1 104 ? -30.089 -3.005 45.555 1.00 33.47 104 GLN A CA 1
ATOM 860 C C . GLN A 1 104 ? -29.744 -1.502 45.559 1.00 33.47 104 GLN A C 1
ATOM 862 O O . GLN A 1 104 ? -30.482 -0.691 45.015 1.00 33.47 104 GLN A O 1
ATOM 867 N N . GLU A 1 105 ? -28.661 -1.094 46.219 1.00 29.25 105 GLU A N 1
ATOM 868 C CA . GLU A 1 105 ? -28.198 0.298 46.155 1.00 29.25 105 GLU A CA 1
ATOM 869 C C . GLU A 1 105 ? -26.710 0.364 45.800 1.00 29.25 105 GLU A C 1
ATOM 871 O O . GLU A 1 105 ? -25.876 -0.235 46.470 1.00 29.25 105 GLU A O 1
ATOM 876 N N . ALA A 1 106 ? -26.445 1.093 44.708 1.00 30.62 106 ALA A N 1
ATOM 877 C CA . ALA A 1 106 ? -25.161 1.582 44.202 1.00 30.62 106 ALA A CA 1
ATOM 878 C C . ALA A 1 106 ? -24.011 0.555 44.135 1.00 30.62 106 ALA A C 1
ATOM 880 O O . ALA A 1 106 ? -23.195 0.427 45.042 1.00 30.62 106 ALA A O 1
ATOM 881 N N . TYR A 1 107 ? -23.921 -0.127 42.990 1.00 32.28 107 TYR A N 1
ATOM 882 C CA . TYR A 1 107 ? -22.712 -0.821 42.545 1.00 32.28 107 TYR A CA 1
ATOM 883 C C . TYR A 1 107 ? -21.559 0.198 42.448 1.00 32.28 107 TYR A C 1
ATOM 885 O O . TYR A 1 107 ? -21.670 1.169 41.702 1.00 32.28 107 TYR A O 1
ATOM 893 N N . PHE A 1 108 ? -20.469 -0.010 43.186 1.00 33.16 108 PHE A N 1
ATOM 894 C CA . PHE A 1 108 ? -19.192 0.647 42.908 1.00 33.16 108 PHE A CA 1
ATOM 895 C C . PHE A 1 108 ? -18.469 -0.193 41.842 1.00 33.16 108 PHE A C 1
ATOM 897 O O . PHE A 1 108 ? -17.958 -1.271 42.139 1.00 33.16 108 PHE A O 1
ATOM 904 N N . GLU A 1 109 ? -18.485 0.264 40.586 1.00 29.11 109 GLU A N 1
ATOM 905 C CA . GLU A 1 109 ? -17.860 -0.416 39.432 1.00 29.11 109 GLU A CA 1
ATOM 906 C C . GLU A 1 109 ? -16.338 -0.637 39.626 1.00 29.11 109 GLU A C 1
ATOM 908 O O . GLU A 1 109 ? -15.800 -1.675 39.247 1.00 29.11 109 GLU A O 1
ATOM 913 N N . GLU A 1 110 ? -15.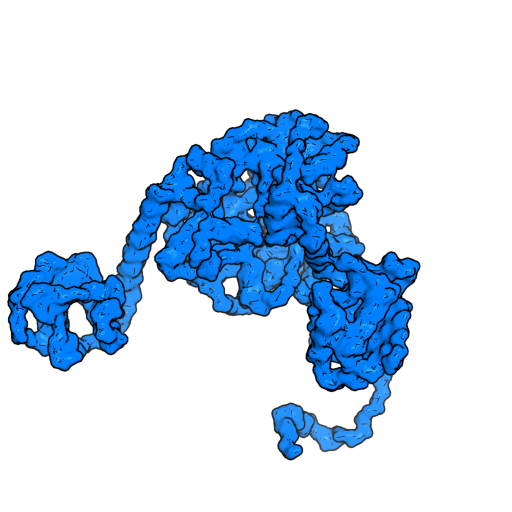657 0.245 40.363 1.00 29.52 110 GLU A N 1
ATOM 914 C CA . GLU A 1 110 ? -14.186 0.305 40.434 1.00 29.52 110 GLU A CA 1
ATOM 915 C C . GLU A 1 110 ? -13.489 -0.936 41.046 1.00 29.52 110 GLU A C 1
ATOM 917 O O . GLU A 1 110 ? -12.406 -1.329 40.603 1.00 29.52 110 GLU A O 1
ATOM 922 N N . ALA A 1 111 ? -14.071 -1.598 42.056 1.00 33.00 111 ALA A N 1
ATOM 923 C CA . ALA A 1 111 ? -13.401 -2.708 42.758 1.00 33.00 111 ALA A CA 1
ATOM 924 C C . ALA A 1 111 ? -13.476 -4.053 42.005 1.00 33.00 111 ALA A C 1
ATOM 926 O O . ALA A 1 111 ? -12.610 -4.914 42.176 1.00 33.00 111 ALA A O 1
ATOM 927 N N . VAL A 1 112 ? -14.511 -4.248 41.181 1.00 28.16 112 VAL A N 1
ATOM 928 C CA . VAL A 1 112 ? -14.702 -5.463 40.369 1.00 28.16 112 VAL A CA 1
ATOM 929 C C . VAL A 1 112 ? -13.828 -5.414 39.122 1.00 28.16 112 VAL A C 1
ATOM 931 O O . VAL A 1 112 ? -13.197 -6.422 38.796 1.00 28.16 112 VAL A O 1
ATOM 934 N N . ASP A 1 113 ? -13.726 -4.242 38.499 1.00 30.58 113 ASP A N 1
ATOM 935 C CA . ASP A 1 113 ? -12.846 -4.011 37.354 1.00 30.58 113 ASP A CA 1
ATOM 936 C C . ASP A 1 113 ? -11.379 -4.252 37.738 1.00 30.58 113 ASP A C 1
ATOM 938 O O . ASP A 1 113 ? -10.678 -5.000 37.062 1.00 30.58 113 ASP A O 1
ATOM 942 N N . THR A 1 114 ? -10.955 -3.793 38.923 1.00 33.66 114 THR A N 1
ATOM 943 C CA . THR A 1 114 ? -9.581 -4.002 39.423 1.00 33.66 114 THR A CA 1
ATOM 944 C C . THR A 1 114 ? -9.207 -5.493 39.592 1.00 33.66 114 THR A C 1
ATOM 946 O O . THR A 1 114 ? -8.075 -5.903 39.309 1.00 33.66 114 THR A O 1
ATOM 949 N N . GLU A 1 115 ? -10.135 -6.351 40.041 1.00 35.62 115 GLU A N 1
ATOM 950 C CA . GLU A 1 115 ? -9.883 -7.799 40.177 1.00 35.62 115 GLU A CA 1
ATOM 951 C C . GLU A 1 115 ? -9.902 -8.541 38.831 1.00 35.62 115 GLU A C 1
ATOM 953 O O . GLU A 1 115 ? -9.119 -9.478 38.636 1.00 35.62 115 GLU A O 1
ATOM 958 N N . ILE A 1 116 ? -10.788 -8.137 37.913 1.00 38.94 116 ILE A N 1
ATOM 959 C CA . ILE A 1 116 ? -10.864 -8.678 36.547 1.00 38.94 116 ILE A CA 1
ATOM 960 C C . ILE A 1 116 ? -9.589 -8.322 35.778 1.00 38.94 116 ILE A C 1
ATOM 962 O O . ILE A 1 116 ? -8.987 -9.206 35.162 1.00 38.94 116 ILE A O 1
ATOM 966 N N . ASP A 1 117 ? -9.119 -7.082 35.908 1.00 51.09 117 ASP A N 1
ATOM 967 C CA . ASP A 1 117 ? -7.878 -6.606 35.303 1.00 51.09 117 ASP A CA 1
ATOM 968 C C . ASP A 1 117 ? -6.667 -7.376 35.829 1.00 51.09 117 ASP A C 1
ATOM 970 O O . ASP A 1 117 ? -5.817 -7.811 35.054 1.00 51.09 117 ASP A O 1
ATOM 974 N N . THR A 1 118 ? -6.614 -7.648 37.136 1.00 53.38 118 THR A N 1
ATOM 975 C CA . THR A 1 118 ? -5.517 -8.426 37.734 1.00 53.38 118 THR A CA 1
ATOM 976 C C . THR A 1 118 ? -5.486 -9.868 37.210 1.00 53.38 118 THR A C 1
ATOM 978 O O . THR A 1 118 ? -4.412 -10.428 36.977 1.00 53.38 118 THR A O 1
ATOM 981 N N . TYR A 1 119 ? -6.642 -10.515 37.024 1.00 58.59 119 TYR A N 1
ATOM 982 C CA . TYR A 1 119 ? -6.688 -11.863 36.447 1.00 58.59 119 TYR A CA 1
ATOM 983 C C . TYR A 1 119 ? -6.275 -11.859 34.968 1.00 58.59 119 TYR A C 1
ATOM 985 O O . TYR A 1 119 ? -5.424 -12.660 34.580 1.00 58.59 119 TYR A O 1
ATOM 993 N N . ALA A 1 120 ? -6.811 -10.925 34.177 1.00 63.72 120 ALA A N 1
ATOM 994 C CA . ALA A 1 120 ? -6.474 -10.771 32.764 1.00 63.72 120 ALA A CA 1
ATOM 995 C C . ALA A 1 120 ? -4.976 -10.489 32.555 1.00 63.72 120 ALA A C 1
ATOM 997 O O . ALA A 1 120 ? -4.353 -11.072 31.669 1.00 63.72 120 ALA A O 1
ATOM 998 N N . GLN A 1 121 ? -4.366 -9.666 33.414 1.00 69.00 121 GLN A N 1
ATOM 999 C CA . GLN A 1 121 ? -2.926 -9.398 33.392 1.00 69.00 121 GLN A CA 1
ATOM 1000 C C . GLN A 1 121 ? -2.088 -10.647 33.701 1.00 69.00 121 GLN A C 1
ATOM 1002 O O . GLN A 1 121 ? -1.079 -10.890 33.041 1.00 69.00 121 GLN A O 1
ATOM 1007 N N . ASN A 1 122 ? -2.500 -11.468 34.672 1.00 73.44 122 ASN A N 1
ATOM 1008 C CA . ASN A 1 122 ? -1.794 -12.713 34.991 1.00 73.44 122 ASN A CA 1
ATOM 1009 C C . ASN A 1 122 ? -1.890 -13.744 33.857 1.00 73.44 122 ASN A C 1
ATOM 1011 O O . ASN A 1 122 ? -0.916 -14.443 33.575 1.00 73.44 122 ASN A O 1
ATOM 1015 N N . GLU A 1 123 ? -3.052 -13.843 33.210 1.00 77.56 123 GLU A N 1
ATOM 1016 C CA . GLU A 1 123 ? -3.258 -14.718 32.055 1.00 77.56 123 GLU A CA 1
ATOM 1017 C C . GLU A 1 123 ? -2.401 -14.261 30.868 1.00 77.56 123 GLU A C 1
ATOM 1019 O O . GLU A 1 123 ? -1.614 -15.049 30.343 1.00 77.56 123 GLU A O 1
ATOM 1024 N N . LEU A 1 124 ? -2.434 -12.967 30.535 1.00 81.12 124 LEU A N 1
ATOM 1025 C CA . LEU A 1 124 ? -1.563 -12.364 29.525 1.00 81.12 124 LEU A CA 1
ATOM 1026 C C . LEU A 1 124 ? -0.080 -12.670 29.794 1.00 81.12 124 LEU A C 1
ATOM 1028 O O . LEU A 1 124 ? 0.621 -13.150 28.904 1.00 81.12 124 LEU A O 1
ATOM 1032 N N . GLN A 1 125 ? 0.397 -12.463 31.026 1.00 81.44 125 GLN A N 1
ATOM 1033 C CA . GLN A 1 125 ? 1.789 -12.733 31.395 1.00 81.44 125 GLN A CA 1
ATOM 1034 C C . GLN A 1 125 ? 2.163 -14.213 31.235 1.00 81.44 125 GLN A C 1
ATOM 1036 O O . GLN A 1 125 ? 3.278 -14.537 30.822 1.00 81.44 125 GLN A O 1
ATOM 1041 N N . HIS A 1 126 ? 1.243 -15.124 31.554 1.00 82.31 126 HIS A N 1
ATOM 1042 C CA . HIS A 1 126 ? 1.460 -16.553 31.367 1.00 82.31 126 HIS A CA 1
ATOM 1043 C C . HIS A 1 126 ? 1.622 -16.912 29.883 1.00 82.31 126 HIS A C 1
ATOM 1045 O O . HIS A 1 126 ? 2.573 -17.612 29.535 1.00 82.31 126 HIS A O 1
ATOM 1051 N N . HIS A 1 127 ? 0.752 -16.399 29.006 1.00 83.94 127 HIS A N 1
ATOM 1052 C CA . HIS A 1 127 ? 0.871 -16.609 27.559 1.00 83.94 127 HIS A CA 1
ATOM 1053 C C . HIS A 1 127 ? 2.163 -16.000 26.994 1.00 83.94 127 HIS A C 1
ATOM 1055 O O . HIS A 1 127 ? 2.870 -16.659 26.233 1.00 83.94 127 HIS A O 1
ATOM 1061 N N . LEU A 1 128 ? 2.532 -14.786 27.417 1.00 85.31 128 LEU A N 1
ATOM 1062 C CA . LEU A 1 128 ? 3.792 -14.149 27.017 1.00 85.31 128 LEU A CA 1
ATOM 1063 C C . LEU A 1 128 ? 5.015 -14.990 27.416 1.00 85.31 128 LEU A C 1
ATOM 1065 O O . LEU A 1 128 ? 5.902 -15.212 26.595 1.00 85.31 128 LEU A O 1
ATOM 1069 N N . ASN A 1 129 ? 5.036 -15.554 28.625 1.00 83.50 129 ASN A N 1
ATOM 1070 C CA . ASN A 1 129 ? 6.127 -16.439 29.045 1.00 83.50 129 ASN A CA 1
ATOM 1071 C C . ASN A 1 129 ? 6.213 -17.718 28.194 1.00 83.50 129 ASN A C 1
ATOM 1073 O O . ASN A 1 129 ? 7.309 -18.202 27.927 1.00 83.50 129 ASN A O 1
ATOM 1077 N N . GLN A 1 130 ? 5.083 -18.274 27.748 1.00 85.81 130 GLN A N 1
ATOM 1078 C CA . GLN A 1 130 ? 5.102 -19.421 26.834 1.00 85.81 130 GLN A CA 1
ATOM 1079 C C . GLN A 1 130 ? 5.714 -19.051 25.480 1.00 85.81 130 GLN A C 1
ATOM 1081 O O . GLN A 1 130 ? 6.544 -19.802 24.972 1.00 85.81 130 GLN A O 1
ATOM 1086 N N . ILE A 1 131 ? 5.363 -17.879 24.940 1.00 86.38 131 ILE A N 1
ATOM 1087 C CA . ILE A 1 131 ? 5.948 -17.342 23.701 1.00 86.38 131 ILE A CA 1
ATOM 1088 C C . ILE A 1 131 ? 7.461 -17.222 23.843 1.00 86.38 131 ILE A C 1
ATOM 1090 O O . ILE A 1 131 ? 8.195 -17.736 23.002 1.00 86.38 131 ILE A O 1
ATOM 1094 N N . LEU A 1 132 ? 7.922 -16.603 24.934 1.00 85.31 132 LEU A N 1
ATOM 1095 C CA . LEU A 1 132 ? 9.342 -16.392 25.206 1.00 85.31 132 LEU A CA 1
ATOM 1096 C C . LEU A 1 132 ? 10.160 -17.687 25.146 1.00 85.31 132 LEU A C 1
ATOM 1098 O O . LEU A 1 132 ? 11.298 -17.676 24.695 1.00 85.31 132 LEU A O 1
ATOM 1102 N N . HIS A 1 133 ? 9.597 -18.801 25.612 1.00 80.00 133 HIS A N 1
ATOM 1103 C CA . HIS A 1 133 ? 10.311 -20.075 25.673 1.00 80.00 133 HIS A CA 1
ATOM 1104 C C . HIS A 1 133 ? 10.150 -20.955 24.429 1.00 80.00 133 HIS A C 1
ATOM 1106 O O . HIS A 1 133 ? 10.973 -21.847 24.232 1.00 80.00 133 HIS A O 1
ATOM 1112 N N . ALA A 1 134 ? 9.100 -20.756 23.629 1.00 82.81 134 ALA A N 1
ATOM 1113 C CA . ALA A 1 134 ? 8.768 -21.637 22.507 1.00 82.81 134 ALA A CA 1
ATOM 1114 C C . ALA A 1 134 ? 9.024 -21.018 21.125 1.00 82.81 134 ALA A C 1
ATOM 1116 O O . ALA A 1 134 ? 9.250 -21.754 20.170 1.00 82.81 134 ALA A O 1
ATOM 1117 N N . GLU A 1 135 ? 8.952 -19.692 21.010 1.00 87.19 135 GLU A N 1
ATOM 1118 C CA . GLU A 1 135 ? 8.878 -18.991 19.719 1.00 87.19 135 GLU A CA 1
ATOM 1119 C C . GLU A 1 135 ? 9.934 -17.889 19.568 1.00 87.19 135 GLU A C 1
ATOM 1121 O O . GLU A 1 135 ? 10.078 -17.328 18.481 1.00 87.19 135 GLU A O 1
ATOM 1126 N N . VAL A 1 136 ? 10.675 -17.570 20.637 1.00 87.19 136 VAL A N 1
ATOM 1127 C CA . VAL A 1 136 ? 11.724 -16.545 20.612 1.00 87.19 136 VAL A CA 1
ATOM 1128 C C . VAL A 1 136 ? 13.089 -17.179 20.389 1.00 87.19 136 VAL A C 1
ATOM 1130 O O . VAL A 1 136 ? 13.524 -18.026 21.168 1.00 87.19 136 VAL A O 1
ATOM 1133 N N . PHE A 1 137 ? 13.774 -16.729 19.340 1.00 86.50 137 PHE A N 1
ATOM 1134 C CA . PHE A 1 137 ? 15.068 -17.251 18.916 1.00 86.50 137 PHE A CA 1
ATOM 1135 C C . PHE A 1 137 ? 16.070 -16.132 18.621 1.00 86.50 137 PHE A C 1
ATOM 1137 O O . PHE A 1 137 ? 15.706 -14.971 18.410 1.00 86.50 137 PHE A O 1
ATOM 1144 N N . ASP A 1 138 ? 17.349 -16.504 18.599 1.00 80.62 138 ASP A N 1
ATOM 1145 C CA . ASP A 1 138 ? 18.433 -15.619 18.181 1.00 80.62 138 ASP A CA 1
ATOM 1146 C C . ASP A 1 138 ? 18.374 -15.346 16.670 1.00 80.62 138 ASP A C 1
ATOM 1148 O O . ASP A 1 138 ? 17.861 -16.153 15.888 1.00 80.62 138 ASP A O 1
ATOM 1152 N N . ASP A 1 139 ? 18.933 -14.207 16.250 1.00 82.94 139 ASP A N 1
ATOM 1153 C CA . ASP A 1 139 ? 18.849 -13.738 14.860 1.00 82.94 139 ASP A CA 1
ATOM 1154 C C . ASP A 1 139 ? 19.412 -14.758 13.852 1.00 82.94 139 ASP A C 1
ATOM 1156 O O . ASP A 1 139 ? 18.852 -14.909 12.768 1.00 82.94 139 ASP A O 1
ATOM 1160 N N . GLU A 1 140 ? 20.461 -15.500 14.227 1.00 78.75 140 GLU A N 1
ATOM 1161 C CA . GLU A 1 140 ? 21.088 -16.545 13.400 1.00 78.75 140 GLU A CA 1
ATOM 1162 C C . GLU A 1 140 ? 20.119 -17.697 13.083 1.00 78.75 140 GLU A C 1
ATOM 1164 O O . GLU A 1 140 ? 20.101 -18.229 11.974 1.00 78.75 140 GLU A O 1
ATOM 1169 N N . TYR A 1 141 ? 19.270 -18.082 14.041 1.00 80.75 141 TYR A N 1
ATOM 1170 C CA . TYR A 1 141 ? 18.284 -19.141 13.825 1.00 80.75 141 TYR A CA 1
ATOM 1171 C C . TYR A 1 141 ? 17.140 -18.660 12.928 1.00 80.75 141 TYR A C 1
ATOM 1173 O O . TYR A 1 141 ? 16.688 -19.386 12.041 1.00 80.75 141 TYR A O 1
ATOM 1181 N N . ILE A 1 142 ? 16.700 -17.414 13.125 1.00 82.62 142 ILE A N 1
ATOM 1182 C CA . ILE A 1 142 ? 15.674 -16.783 12.288 1.00 82.62 142 ILE A CA 1
ATOM 1183 C C . ILE A 1 142 ? 16.172 -16.663 10.843 1.00 82.62 142 ILE A C 1
ATOM 1185 O O . ILE A 1 142 ? 15.420 -16.948 9.912 1.00 82.62 142 ILE A O 1
ATOM 1189 N N . GLU A 1 143 ? 17.441 -16.302 10.641 1.00 79.62 143 GLU A N 1
ATOM 1190 C CA . GLU A 1 143 ? 18.074 -16.292 9.319 1.00 79.62 143 GLU A CA 1
ATOM 1191 C C . GLU A 1 143 ? 17.994 -17.673 8.648 1.00 79.62 143 GLU A C 1
ATOM 1193 O O . GLU A 1 143 ? 17.480 -17.778 7.534 1.00 79.62 143 GLU A O 1
ATOM 1198 N N . LEU A 1 144 ? 18.395 -18.743 9.341 1.00 77.81 144 LEU A N 1
ATOM 1199 C CA . LEU A 1 144 ? 18.323 -20.115 8.815 1.00 77.81 144 LEU A CA 1
ATOM 1200 C C . LEU A 1 144 ? 16.889 -20.552 8.465 1.00 77.81 144 LEU A C 1
ATOM 1202 O O . LEU A 1 144 ? 16.659 -21.232 7.457 1.00 77.81 144 LEU A O 1
ATOM 1206 N N . ALA A 1 145 ? 15.903 -20.157 9.271 1.00 79.88 145 ALA A N 1
ATOM 1207 C CA . ALA A 1 145 ? 14.494 -20.439 9.006 1.00 79.88 145 ALA A CA 1
ATOM 1208 C C . ALA A 1 145 ? 13.983 -19.717 7.745 1.00 79.88 145 ALA A C 1
ATOM 1210 O O . ALA A 1 145 ? 13.243 -20.296 6.946 1.00 79.88 145 ALA A O 1
ATOM 1211 N N . ILE A 1 146 ? 14.423 -18.474 7.523 1.00 76.75 146 ILE A N 1
ATOM 1212 C CA . ILE A 1 146 ? 14.099 -17.705 6.315 1.00 76.75 146 ILE A CA 1
ATOM 1213 C C . ILE A 1 146 ? 14.736 -18.350 5.080 1.00 76.75 146 ILE A C 1
ATOM 1215 O O . ILE A 1 146 ? 14.069 -18.498 4.056 1.00 76.75 146 ILE A O 1
ATOM 1219 N N . GLU A 1 147 ? 15.996 -18.783 5.164 1.00 73.19 147 GLU A N 1
ATOM 1220 C CA . GLU A 1 147 ? 16.690 -19.430 4.041 1.00 73.19 147 GLU A CA 1
ATOM 1221 C C . GLU A 1 147 ? 16.090 -20.787 3.660 1.00 73.19 147 GLU A C 1
ATOM 1223 O O . GLU A 1 147 ? 16.088 -21.166 2.488 1.00 73.19 147 GLU A O 1
ATOM 1228 N N . SER A 1 148 ? 15.517 -21.497 4.632 1.00 71.44 148 SER A N 1
ATOM 1229 C CA . SER A 1 148 ? 14.806 -22.759 4.408 1.00 71.44 148 SER A CA 1
ATOM 1230 C C . SER A 1 148 ? 13.345 -22.587 3.963 1.00 71.44 148 SER A C 1
ATOM 1232 O O . SER A 1 148 ? 12.669 -23.588 3.725 1.00 71.44 148 SER A O 1
ATOM 1234 N N . ASN A 1 149 ? 12.861 -21.347 3.786 1.00 68.94 149 ASN A N 1
ATOM 1235 C CA . ASN A 1 149 ? 11.456 -21.023 3.498 1.00 68.94 149 ASN A CA 1
ATOM 1236 C C . ASN A 1 149 ? 10.475 -21.658 4.506 1.00 68.94 149 ASN A C 1
ATOM 1238 O O . ASN A 1 149 ? 9.409 -22.147 4.122 1.00 68.94 149 ASN A O 1
ATOM 1242 N N . SER A 1 150 ? 10.839 -21.672 5.791 1.00 70.31 150 SER A N 1
ATOM 1243 C CA . SER A 1 150 ? 9.940 -22.111 6.858 1.00 70.31 150 SER A CA 1
ATOM 1244 C C . SER A 1 150 ? 8.771 -21.131 7.021 1.00 70.31 150 SER A C 1
ATOM 1246 O O . SER A 1 150 ? 8.960 -19.915 7.006 1.00 70.31 150 SER A O 1
ATOM 1248 N N . ASN A 1 151 ? 7.560 -21.660 7.214 1.00 67.12 151 ASN A N 1
ATOM 1249 C CA . ASN A 1 151 ? 6.363 -20.871 7.546 1.00 67.12 151 ASN A CA 1
ATOM 1250 C C . ASN A 1 151 ? 6.153 -20.743 9.065 1.00 67.12 151 ASN A C 1
ATOM 1252 O O . ASN A 1 151 ? 5.059 -20.409 9.520 1.00 67.12 151 ASN A O 1
ATOM 1256 N N . GLU A 1 152 ? 7.170 -21.058 9.865 1.00 76.00 152 GLU A N 1
ATOM 1257 C CA . GLU A 1 152 ? 7.090 -20.947 11.316 1.00 76.00 152 GLU A CA 1
ATOM 1258 C C . GLU A 1 152 ? 7.024 -19.482 11.761 1.00 76.00 152 GLU A C 1
ATOM 1260 O O . GLU A 1 152 ? 7.741 -18.610 11.266 1.00 76.00 152 GLU A O 1
ATOM 1265 N N . LEU A 1 153 ? 6.147 -19.214 12.730 1.00 83.00 153 LEU A N 1
ATOM 1266 C CA . LEU A 1 153 ? 6.017 -17.905 13.355 1.00 83.00 153 LEU A CA 1
ATOM 1267 C C . LEU A 1 153 ? 7.113 -17.743 14.418 1.00 83.00 153 LEU A C 1
ATOM 1269 O O . LEU A 1 153 ? 6.877 -17.964 15.601 1.00 83.00 153 LEU A O 1
ATOM 1273 N N . LEU A 1 154 ? 8.318 -17.392 13.974 1.00 86.56 154 LEU A N 1
ATOM 1274 C CA . LEU A 1 154 ? 9.467 -17.136 14.844 1.00 86.56 154 LEU A CA 1
ATOM 1275 C C . LEU A 1 154 ? 9.584 -15.643 15.164 1.00 86.56 154 LEU A C 1
ATOM 1277 O O . LEU A 1 154 ? 9.310 -14.793 14.310 1.00 86.56 154 LEU A O 1
ATOM 1281 N N . LEU A 1 155 ? 10.015 -15.332 16.387 1.00 90.00 155 LEU A N 1
ATOM 1282 C CA . LEU A 1 155 ? 10.225 -13.968 16.864 1.00 90.00 155 LEU A CA 1
ATOM 1283 C C . LEU A 1 155 ? 11.661 -13.771 17.351 1.00 90.00 155 LEU A C 1
ATOM 1285 O O . LEU A 1 155 ? 12.231 -14.632 18.015 1.00 90.00 155 LEU A O 1
ATOM 1289 N N . SER A 1 156 ? 12.231 -12.600 17.091 1.00 90.38 156 SER A N 1
ATOM 1290 C CA . SER A 1 156 ? 13.429 -12.149 17.801 1.00 90.38 156 SER A CA 1
ATOM 1291 C C . SER A 1 156 ? 13.059 -11.559 19.159 1.00 90.38 156 SER A C 1
ATOM 1293 O O . SER A 1 156 ? 11.909 -11.179 19.396 1.00 90.38 156 SER A O 1
ATOM 1295 N N . MET A 1 157 ? 14.038 -11.407 20.054 1.00 87.06 157 MET A N 1
ATOM 1296 C CA . MET A 1 157 ? 13.801 -10.749 21.346 1.00 87.06 157 MET A CA 1
ATOM 1297 C C . MET A 1 157 ? 13.262 -9.313 21.177 1.00 87.06 157 MET A C 1
ATOM 1299 O O . MET A 1 157 ? 12.405 -8.874 21.938 1.00 87.06 157 MET A O 1
ATOM 1303 N N . GLU A 1 158 ? 13.710 -8.582 20.150 1.00 89.88 158 GLU A N 1
ATOM 1304 C CA . GLU A 1 158 ? 13.207 -7.237 19.830 1.00 89.88 158 GLU A CA 1
ATOM 1305 C C . GLU A 1 158 ? 11.717 -7.265 19.443 1.00 89.88 158 GLU A C 1
ATOM 1307 O O . GLU A 1 158 ? 10.925 -6.458 19.933 1.00 89.88 158 GLU A O 1
ATOM 1312 N N . GLN A 1 159 ? 11.315 -8.231 18.612 1.00 92.62 159 GLN A N 1
ATOM 1313 C CA . GLN A 1 159 ? 9.921 -8.416 18.201 1.00 92.62 159 GLN A CA 1
ATOM 1314 C C . GLN A 1 159 ? 9.043 -8.898 19.364 1.00 92.62 159 GLN A C 1
ATOM 1316 O O . GLN A 1 159 ? 7.923 -8.418 19.529 1.00 92.62 159 GLN A O 1
ATOM 1321 N N . TYR A 1 160 ? 9.553 -9.797 20.208 1.00 91.44 160 TYR A N 1
ATOM 1322 C CA . TYR A 1 160 ? 8.871 -10.253 21.418 1.00 91.44 160 TYR A CA 1
ATOM 1323 C C . TYR A 1 160 ? 8.610 -9.106 22.399 1.00 91.44 160 TYR A C 1
ATOM 1325 O O . TYR A 1 160 ? 7.493 -8.963 22.895 1.00 91.44 160 TYR A O 1
ATOM 1333 N N . ASN A 1 161 ? 9.596 -8.233 22.620 1.00 88.38 161 ASN A N 1
ATOM 1334 C CA . ASN A 1 161 ? 9.431 -7.062 23.482 1.00 88.38 161 ASN A CA 1
ATOM 1335 C C . ASN A 1 161 ? 8.336 -6.113 22.971 1.00 88.38 161 ASN A C 1
ATOM 1337 O O . ASN A 1 161 ? 7.718 -5.403 23.756 1.00 88.38 161 ASN A O 1
ATOM 1341 N N . CYS A 1 162 ? 8.034 -6.113 21.669 1.00 89.06 162 CYS A N 1
ATOM 1342 C CA . CYS A 1 162 ? 6.893 -5.358 21.157 1.00 89.06 162 CYS A CA 1
ATOM 1343 C C . CYS A 1 162 ? 5.553 -5.920 21.657 1.00 89.06 162 CYS A C 1
ATOM 1345 O O . CYS A 1 162 ? 4.617 -5.149 21.836 1.00 89.06 162 CYS A O 1
ATOM 1347 N N . LEU A 1 163 ? 5.453 -7.233 21.908 1.00 85.00 163 LEU A N 1
ATOM 1348 C CA . LEU A 1 163 ? 4.235 -7.892 22.397 1.00 85.00 163 LEU A CA 1
ATOM 1349 C C . LEU A 1 163 ? 3.965 -7.619 23.877 1.00 85.00 163 LEU A C 1
ATOM 1351 O O . LEU A 1 163 ? 2.809 -7.496 24.278 1.00 85.00 163 LEU A O 1
ATOM 1355 N N . THR A 1 164 ? 5.020 -7.486 24.682 1.00 74.62 164 THR A N 1
ATOM 1356 C CA . THR A 1 164 ? 4.905 -7.207 26.122 1.00 74.62 164 THR A CA 1
ATOM 1357 C C . THR A 1 164 ? 4.400 -5.794 26.420 1.00 74.62 164 THR A C 1
ATOM 1359 O O . THR A 1 164 ? 3.998 -5.496 27.538 1.00 74.62 164 THR A O 1
ATOM 1362 N N . GLU A 1 165 ? 4.409 -4.915 25.420 1.00 65.81 165 GLU A N 1
ATOM 1363 C CA . GLU A 1 165 ? 4.173 -3.478 25.576 1.00 65.81 165 GLU A CA 1
ATOM 1364 C C . GLU A 1 165 ? 2.756 -3.046 25.157 1.00 65.81 165 GLU A C 1
ATOM 1366 O O . GLU A 1 165 ? 2.385 -1.883 25.320 1.00 65.81 165 GLU A O 1
ATOM 1371 N N . ILE A 1 166 ? 1.929 -3.986 24.677 1.00 64.62 166 ILE A N 1
ATOM 1372 C CA . ILE A 1 166 ? 0.613 -3.718 24.058 1.00 64.62 166 ILE A CA 1
ATOM 1373 C C . ILE A 1 166 ? -0.518 -3.535 25.093 1.00 64.62 166 ILE A C 1
ATOM 1375 O O . ILE A 1 166 ? -1.702 -3.557 24.769 1.00 64.62 166 ILE A O 1
ATOM 1379 N N . VAL A 1 167 ? -0.173 -3.318 26.362 1.00 69.50 167 VAL A N 1
ATOM 1380 C CA . VAL A 1 167 ? -1.121 -2.823 27.382 1.00 69.50 167 VAL A CA 1
ATOM 1381 C C . VAL A 1 167 ? -1.512 -1.354 27.154 1.00 69.50 167 VAL A C 1
ATOM 1383 O O . VAL A 1 167 ? -2.480 -0.874 27.744 1.00 69.50 167 VAL A O 1
ATOM 1386 N N . ASN A 1 168 ? -0.775 -0.655 26.284 1.00 82.25 168 ASN A N 1
ATOM 1387 C CA . ASN A 1 168 ? -1.053 0.701 25.823 1.00 82.25 168 ASN A CA 1
ATOM 1388 C C . ASN A 1 168 ? -1.269 0.721 24.300 1.00 82.25 168 ASN A C 1
ATOM 1390 O O . ASN A 1 168 ? -0.703 -0.133 23.600 1.00 82.25 168 ASN A O 1
ATOM 1394 N N . PRO A 1 169 ? -1.983 1.735 23.765 1.00 91.12 169 PRO A N 1
ATOM 1395 C CA . PRO A 1 169 ? -2.069 1.929 22.327 1.00 91.12 169 PRO A CA 1
ATOM 1396 C C . PRO A 1 169 ? -0.656 2.066 21.787 1.00 91.12 169 PRO A C 1
ATOM 1398 O O . PRO A 1 169 ? 0.115 2.895 22.272 1.00 91.12 169 PRO A O 1
ATOM 1401 N N . THR A 1 170 ? -0.298 1.247 20.808 1.00 93.88 170 THR A N 1
ATOM 1402 C CA . THR A 1 170 ? 1.085 1.138 20.350 1.00 93.88 170 THR A CA 1
ATOM 1403 C C . THR A 1 170 ? 1.153 1.325 18.846 1.00 93.88 170 THR A C 1
ATOM 1405 O O . THR A 1 170 ? 0.382 0.731 18.096 1.00 93.88 170 THR A O 1
ATOM 1408 N N . ILE A 1 171 ? 2.111 2.132 18.398 1.00 94.00 171 ILE A N 1
ATOM 1409 C CA . ILE A 1 171 ? 2.535 2.189 17.005 1.00 94.00 171 ILE A CA 1
ATOM 1410 C C . ILE A 1 171 ? 3.957 1.646 16.877 1.00 94.00 171 ILE A C 1
ATOM 1412 O O . ILE A 1 171 ? 4.873 2.090 17.571 1.00 94.00 171 ILE A O 1
ATOM 1416 N N . ILE A 1 172 ? 4.135 0.674 15.986 1.00 94.00 172 ILE A N 1
ATOM 1417 C CA . ILE A 1 172 ? 5.418 0.053 15.674 1.00 94.00 172 ILE A CA 1
ATOM 1418 C C . ILE A 1 172 ? 5.872 0.531 14.301 1.00 94.00 172 ILE A C 1
ATOM 1420 O O . ILE A 1 172 ? 5.281 0.192 13.272 1.00 94.00 172 ILE A O 1
ATOM 1424 N N . PHE A 1 173 ? 6.975 1.268 14.279 1.00 92.44 173 PHE A N 1
ATOM 1425 C CA . PHE A 1 173 ? 7.680 1.610 13.056 1.00 92.44 173 PHE A CA 1
ATOM 1426 C C . PHE A 1 173 ? 8.812 0.620 12.824 1.00 92.44 173 PHE A C 1
ATOM 1428 O O . PHE A 1 173 ? 9.784 0.573 13.573 1.00 92.44 173 PHE A O 1
ATOM 1435 N N . GLY A 1 174 ? 8.680 -0.179 11.772 1.00 91.75 174 GLY A N 1
ATOM 1436 C CA . GLY A 1 174 ? 9.669 -1.181 11.406 1.00 91.75 174 GLY A CA 1
ATOM 1437 C C . GLY A 1 174 ? 10.147 -0.996 9.981 1.00 91.75 174 GLY A C 1
ATOM 1438 O O . GLY A 1 174 ? 9.325 -0.738 9.103 1.00 91.75 174 GLY A O 1
ATOM 1439 N N . CYS A 1 175 ? 11.437 -1.185 9.719 1.00 90.69 175 CYS A N 1
ATOM 1440 C CA . CYS A 1 175 ? 11.939 -1.192 8.346 1.00 90.69 175 CYS A CA 1
ATOM 1441 C C . CYS A 1 175 ? 11.372 -2.355 7.510 1.00 90.69 175 CYS A C 1
ATOM 1443 O O . CYS A 1 175 ? 10.705 -3.278 8.002 1.00 90.69 175 CYS A O 1
ATOM 1445 N N . ALA A 1 176 ? 11.602 -2.311 6.202 1.00 86.81 176 ALA A N 1
ATOM 1446 C CA . ALA A 1 176 ? 11.299 -3.420 5.313 1.00 86.81 176 ALA A CA 1
ATOM 1447 C C . ALA A 1 176 ? 11.989 -4.716 5.791 1.00 86.81 176 ALA A C 1
ATOM 1449 O O . ALA A 1 176 ? 13.183 -4.730 6.058 1.00 86.81 176 ALA A O 1
ATOM 1450 N N . GLY A 1 177 ? 11.239 -5.817 5.915 1.00 87.06 177 GLY A N 1
ATOM 1451 C CA . GLY A 1 177 ? 11.805 -7.089 6.383 1.00 87.06 177 GLY A CA 1
ATOM 1452 C C . GLY A 1 177 ? 12.037 -7.195 7.897 1.00 87.06 177 GLY A C 1
ATOM 1453 O O . GLY A 1 177 ? 12.687 -8.140 8.326 1.00 87.06 177 GLY A O 1
ATOM 1454 N N . SER A 1 178 ? 11.491 -6.286 8.712 1.00 90.62 178 SER A N 1
ATOM 1455 C CA . SER A 1 178 ? 11.663 -6.307 10.176 1.00 90.62 178 SER A CA 1
ATOM 1456 C C . SER A 1 178 ? 10.750 -7.270 10.947 1.00 90.62 178 SER A C 1
ATOM 1458 O O . SER A 1 178 ? 10.792 -7.304 12.173 1.00 90.62 178 SER A O 1
ATOM 1460 N N . GLY A 1 179 ? 9.872 -8.012 10.264 1.00 89.06 179 GLY A N 1
ATOM 1461 C CA . GLY A 1 179 ? 8.932 -8.949 10.901 1.00 89.06 179 GLY A CA 1
ATOM 1462 C C . GLY A 1 179 ? 7.710 -8.312 11.580 1.00 89.06 179 GLY A C 1
ATOM 1463 O O . GLY A 1 179 ? 7.095 -8.945 12.433 1.00 89.06 179 GLY A O 1
ATOM 1464 N N . LYS A 1 180 ? 7.305 -7.091 11.184 1.00 92.88 180 LYS A N 1
ATOM 1465 C CA . LYS A 1 180 ? 6.059 -6.434 11.657 1.00 92.88 180 LYS A CA 1
ATOM 1466 C C . LYS A 1 180 ? 4.847 -7.372 11.618 1.00 92.88 180 LYS A C 1
ATOM 1468 O O . LYS A 1 180 ? 4.123 -7.497 12.598 1.00 92.88 180 LYS A O 1
ATOM 1473 N N . THR A 1 181 ? 4.666 -8.080 10.508 1.00 91.38 181 THR A N 1
ATOM 1474 C CA . THR A 1 181 ? 3.554 -9.020 10.326 1.00 91.38 181 THR A CA 1
ATOM 1475 C C . THR A 1 181 ? 3.599 -10.164 11.333 1.00 91.38 181 THR A C 1
ATOM 1477 O O . THR A 1 181 ? 2.554 -10.538 11.846 1.00 91.38 181 THR A O 1
ATOM 1480 N N . SER A 1 182 ? 4.781 -10.672 11.695 1.00 91.56 182 SER A N 1
ATOM 1481 C CA . SER A 1 182 ? 4.910 -11.710 12.726 1.00 91.56 182 SER A CA 1
ATOM 1482 C C . SER A 1 182 ? 4.412 -11.211 14.086 1.00 91.56 182 SER A C 1
ATOM 1484 O O . SER A 1 182 ? 3.662 -11.912 14.762 1.00 91.56 182 SER A O 1
ATOM 1486 N N . ILE A 1 183 ? 4.744 -9.965 14.453 1.00 93.75 183 ILE A N 1
ATOM 1487 C CA . ILE A 1 183 ? 4.237 -9.316 15.674 1.00 93.75 183 ILE A CA 1
ATOM 1488 C C . ILE A 1 183 ? 2.709 -9.190 15.615 1.00 93.75 183 ILE A C 1
ATOM 1490 O O . ILE A 1 183 ? 2.017 -9.565 16.561 1.00 93.75 183 ILE A O 1
ATOM 1494 N N . ALA A 1 184 ? 2.175 -8.697 14.495 1.00 94.88 184 ALA A N 1
ATOM 1495 C CA . ALA A 1 184 ? 0.741 -8.508 14.303 1.00 94.88 184 ALA A CA 1
ATOM 1496 C C . ALA A 1 184 ? -0.042 -9.829 14.411 1.00 94.88 184 ALA A C 1
ATOM 1498 O O . ALA A 1 184 ? -1.040 -9.904 15.125 1.00 94.88 184 ALA A O 1
ATOM 1499 N N . ILE A 1 185 ? 0.439 -10.891 13.759 1.00 94.31 185 ILE A N 1
ATOM 1500 C CA . ILE A 1 185 ? -0.206 -12.206 13.797 1.00 94.31 185 ILE A CA 1
ATOM 1501 C C . ILE A 1 185 ? -0.084 -12.848 15.168 1.00 94.31 185 ILE A C 1
ATOM 1503 O O . ILE A 1 185 ? -1.058 -13.424 15.657 1.00 94.31 185 ILE A O 1
ATOM 1507 N N . ARG A 1 186 ? 1.059 -12.696 15.844 1.00 92.88 186 ARG A N 1
ATOM 1508 C CA . ARG A 1 186 ? 1.172 -13.204 17.207 1.00 92.88 186 ARG A CA 1
ATOM 1509 C C . ARG A 1 186 ? 0.224 -12.484 18.159 1.00 92.88 186 ARG A C 1
ATOM 1511 O O . ARG A 1 186 ? -0.410 -13.146 18.975 1.00 92.88 186 ARG A O 1
ATOM 1518 N N . LYS A 1 187 ? 0.069 -11.164 18.024 1.00 93.00 187 LYS A N 1
ATOM 1519 C CA . LYS A 1 187 ? -0.911 -10.399 18.804 1.00 93.00 187 LYS A CA 1
ATOM 1520 C C . LYS A 1 187 ? -2.346 -10.847 18.518 1.00 93.00 187 LYS A C 1
ATOM 1522 O O . LYS A 1 187 ? -3.112 -11.000 19.462 1.00 93.00 187 LYS A O 1
ATOM 1527 N N . LEU A 1 188 ? -2.694 -11.108 17.257 1.00 94.81 188 LEU A N 1
ATOM 1528 C CA . LEU A 1 188 ? -4.011 -11.632 16.883 1.00 94.81 188 LEU A CA 1
ATOM 1529 C C . LEU A 1 188 ? -4.297 -12.988 17.551 1.00 94.81 188 LEU A C 1
ATOM 1531 O O . LEU A 1 188 ? -5.371 -13.185 18.112 1.00 94.81 188 LEU A O 1
ATOM 1535 N N . LEU A 1 189 ? -3.328 -13.910 17.528 1.00 93.25 189 LEU A N 1
ATOM 1536 C CA . LEU A 1 189 ? -3.450 -15.222 18.175 1.00 93.25 189 LEU A CA 1
ATOM 1537 C C . LEU A 1 189 ? -3.562 -15.110 19.700 1.00 93.25 189 LEU A C 1
ATOM 1539 O O . LEU A 1 189 ? -4.395 -15.785 20.300 1.00 93.25 189 LEU A O 1
ATOM 1543 N N . LEU A 1 190 ? -2.752 -14.240 20.307 1.00 91.00 190 LEU A N 1
ATOM 1544 C CA . LEU A 1 190 ? -2.779 -13.963 21.741 1.00 91.00 190 LEU A CA 1
ATOM 1545 C C . LEU A 1 190 ? -4.138 -13.407 22.181 1.00 91.00 190 LEU A C 1
ATOM 1547 O O . LEU A 1 190 ? -4.692 -13.841 23.184 1.00 91.00 190 LEU A O 1
ATOM 1551 N N . ASP A 1 191 ? -4.698 -12.476 21.415 1.00 91.06 191 ASP A N 1
ATOM 1552 C CA . ASP A 1 191 ? -6.018 -11.916 21.694 1.00 91.06 191 ASP A CA 1
ATOM 1553 C C . ASP A 1 191 ? -7.134 -12.948 21.571 1.00 91.06 191 ASP A C 1
ATOM 1555 O O . ASP A 1 191 ? -8.041 -12.978 22.403 1.00 91.06 191 ASP A O 1
ATOM 1559 N N . ALA A 1 192 ? -7.042 -13.825 20.573 1.00 91.31 192 ALA A N 1
ATOM 1560 C CA . ALA A 1 192 ? -7.978 -14.927 20.411 1.00 91.31 192 ALA A CA 1
ATOM 1561 C C . ALA A 1 192 ? -7.925 -15.898 21.602 1.00 91.31 192 ALA A C 1
ATOM 1563 O O . ALA A 1 192 ? -8.971 -16.299 22.111 1.00 91.31 192 ALA A O 1
ATOM 1564 N N . ASP A 1 193 ? -6.726 -16.224 22.101 1.00 89.56 193 ASP A N 1
ATOM 1565 C CA . ASP A 1 193 ? -6.561 -17.040 23.313 1.00 89.56 193 ASP A CA 1
ATOM 1566 C C . ASP A 1 193 ? -7.198 -16.375 24.545 1.00 89.56 193 ASP A C 1
ATOM 1568 O O . ASP A 1 193 ? -7.783 -17.055 25.388 1.00 89.56 193 ASP A O 1
ATOM 1572 N N . LEU A 1 194 ? -7.163 -15.042 24.605 1.00 87.75 194 LEU A N 1
ATOM 1573 C CA . LEU A 1 194 ? -7.803 -14.224 25.639 1.00 87.75 194 LEU A CA 1
ATOM 1574 C C . LEU A 1 194 ? -9.287 -13.922 25.357 1.00 87.75 194 LEU A C 1
ATOM 1576 O O . LEU A 1 194 ? -9.893 -13.098 26.048 1.00 87.75 194 LEU A O 1
ATOM 1580 N N . SER A 1 195 ? -9.889 -14.588 24.363 1.00 89.19 195 SER A N 1
ATOM 1581 C CA . SER A 1 195 ? -11.295 -14.423 23.964 1.00 89.19 195 SER A CA 1
ATOM 1582 C C . SER A 1 195 ? -11.675 -12.972 23.631 1.00 89.19 195 SER A C 1
ATOM 1584 O O . SER A 1 195 ? -12.757 -12.508 23.996 1.00 89.19 195 SER A O 1
ATOM 1586 N N . LYS A 1 196 ? -10.775 -12.242 22.965 1.00 89.94 196 LYS A N 1
ATOM 1587 C CA . LYS A 1 196 ? -11.003 -10.878 22.472 1.00 89.94 196 LYS A CA 1
ATOM 1588 C C . LYS A 1 196 ? -11.327 -10.908 20.985 1.00 89.94 196 LYS A C 1
ATOM 1590 O O . LYS A 1 196 ? -10.613 -11.529 20.198 1.00 89.94 196 LYS A O 1
ATOM 1595 N N . GLU A 1 197 ? -12.397 -10.222 20.588 1.00 92.69 197 GLU A N 1
ATOM 1596 C CA . GLU A 1 197 ? -12.746 -10.069 19.176 1.00 92.69 197 GLU A CA 1
ATOM 1597 C C . GLU A 1 197 ? -11.791 -9.065 18.514 1.00 92.69 197 GLU A C 1
ATOM 1599 O O . GLU A 1 197 ? -12.066 -7.865 18.474 1.00 92.69 197 GLU A O 1
ATOM 1604 N N . THR A 1 198 ? -10.666 -9.552 17.991 1.00 94.69 198 THR A N 1
ATOM 1605 C CA . THR A 1 198 ? -9.636 -8.723 17.349 1.00 94.69 198 THR A CA 1
ATOM 1606 C C . THR A 1 198 ? -9.658 -8.866 15.838 1.00 94.69 198 THR A C 1
ATOM 1608 O O . THR A 1 198 ? -9.699 -9.981 15.324 1.00 94.69 198 THR A O 1
ATOM 1611 N N . ILE A 1 199 ? -9.556 -7.741 15.127 1.00 95.62 199 ILE A N 1
ATOM 1612 C CA . ILE A 1 199 ? -9.338 -7.711 13.676 1.00 95.62 199 ILE A CA 1
ATOM 1613 C C . ILE A 1 199 ? -7.882 -7.403 13.333 1.00 95.62 199 ILE A C 1
ATOM 1615 O O . ILE A 1 199 ? -7.284 -6.483 13.894 1.00 95.62 199 ILE A O 1
ATOM 1619 N N . TYR A 1 200 ? -7.338 -8.151 12.373 1.00 97.50 200 TYR A N 1
ATOM 1620 C CA . TYR A 1 200 ? -6.157 -7.742 11.621 1.00 97.50 200 TYR A CA 1
ATOM 1621 C C . TYR A 1 200 ? -6.592 -7.152 10.282 1.00 97.50 200 TYR A C 1
ATOM 1623 O O . TYR A 1 200 ? -7.291 -7.800 9.497 1.00 97.50 200 TYR A O 1
ATOM 1631 N N . ALA A 1 201 ? -6.145 -5.930 10.021 1.00 96.81 201 ALA A N 1
ATOM 1632 C CA . ALA A 1 201 ? -6.420 -5.209 8.796 1.00 96.81 201 ALA A CA 1
ATOM 1633 C C . ALA A 1 201 ? -5.144 -4.648 8.164 1.00 96.81 201 ALA A C 1
ATOM 1635 O O . ALA A 1 201 ? -4.158 -4.354 8.838 1.00 96.81 201 ALA A O 1
ATOM 1636 N N . THR A 1 202 ? -5.163 -4.494 6.846 1.00 95.31 202 THR A N 1
ATOM 1637 C CA . THR A 1 202 ? -4.045 -3.965 6.051 1.00 95.31 202 THR A CA 1
ATOM 1638 C C . THR A 1 202 ? -4.574 -3.385 4.738 1.00 95.31 202 THR A C 1
ATOM 1640 O O . THR A 1 202 ? -5.734 -3.601 4.389 1.00 95.31 202 THR A O 1
ATOM 1643 N N . LYS A 1 203 ? -3.770 -2.639 3.976 1.00 89.25 203 LYS A N 1
ATOM 1644 C CA . LYS A 1 203 ? -4.176 -2.196 2.631 1.00 89.25 203 LYS A CA 1
ATOM 1645 C C . LYS A 1 203 ? -3.952 -3.255 1.557 1.00 89.25 203 LYS A C 1
ATOM 1647 O O . LYS A 1 203 ? -4.615 -3.216 0.526 1.00 89.25 203 LYS A O 1
ATOM 1652 N N . SER A 1 204 ? -3.039 -4.191 1.782 1.00 85.56 204 SER A N 1
ATOM 1653 C CA . SER A 1 204 ? -2.585 -5.116 0.751 1.00 85.56 204 SER A CA 1
ATOM 1654 C C . SER A 1 204 ? -3.222 -6.504 0.865 1.00 85.56 204 SER A C 1
ATOM 1656 O O . SER A 1 204 ? -3.075 -7.189 1.877 1.00 85.56 204 SER A O 1
ATOM 1658 N N . ALA A 1 205 ? -3.853 -6.977 -0.215 1.00 85.00 205 ALA A N 1
ATOM 1659 C CA . ALA A 1 205 ? -4.349 -8.356 -0.308 1.00 85.00 205 ALA A CA 1
ATOM 1660 C C . ALA A 1 205 ? -3.224 -9.397 -0.142 1.00 85.00 205 ALA A C 1
ATOM 1662 O O . ALA A 1 205 ? -3.440 -10.459 0.438 1.00 85.00 205 ALA A O 1
ATOM 1663 N N . PHE A 1 206 ? -1.997 -9.066 -0.567 1.00 84.12 206 PHE A N 1
ATOM 1664 C CA . PHE A 1 206 ? -0.821 -9.901 -0.301 1.00 84.12 206 PHE A CA 1
ATOM 1665 C C . PHE A 1 206 ? -0.568 -10.053 1.195 1.00 84.12 206 PHE A C 1
ATOM 1667 O O . PHE A 1 206 ? -0.281 -11.148 1.670 1.00 84.12 206 PHE A O 1
ATOM 1674 N N . MET A 1 207 ? -0.670 -8.955 1.946 1.00 87.25 207 MET A N 1
ATOM 1675 C CA . MET A 1 207 ? -0.430 -8.986 3.384 1.00 87.25 207 MET A CA 1
ATOM 1676 C C . MET A 1 207 ? -1.502 -9.807 4.098 1.00 87.25 207 MET A C 1
ATOM 1678 O O . MET A 1 207 ? -1.154 -10.533 5.021 1.00 87.25 207 MET A O 1
ATOM 1682 N N . VAL A 1 208 ? -2.755 -9.794 3.623 1.00 90.94 208 VAL A N 1
ATOM 1683 C CA . VAL A 1 208 ? -3.817 -10.705 4.089 1.00 90.94 208 VAL A CA 1
ATOM 1684 C C . VAL A 1 208 ? -3.471 -12.169 3.813 1.00 90.94 208 VAL A C 1
ATOM 1686 O O . VAL A 1 208 ? -3.557 -12.991 4.725 1.00 90.94 208 VAL A O 1
ATOM 1689 N N . GLU A 1 209 ? -3.046 -12.520 2.594 1.00 86.25 209 GLU A N 1
ATOM 1690 C CA . GLU A 1 209 ? -2.644 -13.899 2.275 1.00 86.25 209 GLU A CA 1
ATOM 1691 C C . GLU A 1 209 ? -1.451 -14.343 3.134 1.00 86.25 209 GLU A C 1
ATOM 1693 O O . GLU A 1 209 ? -1.492 -15.406 3.757 1.00 86.25 209 GLU A O 1
ATOM 1698 N N . LYS A 1 210 ? -0.414 -13.504 3.230 1.00 85.88 210 LYS A N 1
ATOM 1699 C CA . LYS A 1 210 ? 0.784 -13.769 4.032 1.00 85.88 210 LYS A CA 1
ATOM 1700 C C . LYS A 1 210 ? 0.438 -13.926 5.513 1.00 85.88 210 LYS A C 1
ATOM 1702 O O . LYS A 1 210 ? 0.829 -14.917 6.122 1.00 85.88 210 LYS A O 1
ATOM 1707 N N . ALA A 1 211 ? -0.343 -13.006 6.073 1.00 90.19 211 ALA A N 1
ATOM 1708 C CA . ALA A 1 211 ? -0.888 -13.089 7.427 1.00 90.19 211 ALA A CA 1
ATOM 1709 C C . ALA A 1 211 ? -1.638 -14.407 7.659 1.00 90.19 211 ALA A C 1
ATOM 1711 O O . ALA A 1 211 ? -1.355 -15.125 8.615 1.00 90.19 211 ALA A O 1
ATOM 1712 N N . THR A 1 212 ? -2.539 -14.761 6.742 1.00 90.38 212 THR A N 1
ATOM 1713 C CA . THR A 1 212 ? -3.338 -15.991 6.819 1.00 90.38 212 THR A CA 1
ATOM 1714 C C . THR A 1 212 ? -2.459 -17.233 6.737 1.00 90.38 212 THR A C 1
ATOM 1716 O O . THR A 1 212 ? -2.755 -18.230 7.388 1.00 90.38 212 THR A O 1
ATOM 1719 N N . SER A 1 213 ? -1.353 -17.192 5.988 1.00 87.31 213 SER A N 1
ATOM 1720 C CA . SER A 1 213 ? -0.424 -18.320 5.879 1.00 87.31 213 SER A CA 1
ATOM 1721 C C . SER A 1 213 ? 0.297 -18.650 7.195 1.00 87.31 213 SER A C 1
ATOM 1723 O O . SER A 1 213 ? 0.591 -19.819 7.429 1.00 87.31 213 SER A O 1
ATOM 1725 N N . PHE A 1 214 ? 0.503 -17.658 8.072 1.00 88.06 214 PHE A N 1
ATOM 1726 C CA . PHE A 1 214 ? 1.055 -17.850 9.419 1.00 88.06 214 PHE A CA 1
ATOM 1727 C C . PHE A 1 214 ? 0.030 -18.363 10.439 1.00 88.06 214 PHE A C 1
ATOM 1729 O O . PHE A 1 214 ? 0.407 -18.794 11.530 1.00 88.06 214 PHE A O 1
ATOM 1736 N N . LEU A 1 215 ? -1.268 -18.306 10.126 1.00 90.62 215 LEU A N 1
ATOM 1737 C CA . LEU A 1 215 ? -2.301 -18.783 11.036 1.00 90.62 215 LEU A CA 1
ATOM 1738 C C . LEU A 1 215 ? -2.391 -20.317 11.025 1.00 90.62 215 LEU A C 1
ATOM 1740 O O . LEU A 1 215 ? -2.386 -20.929 9.951 1.00 90.62 215 LEU A O 1
ATOM 1744 N N . PRO A 1 216 ? -2.572 -20.958 12.197 1.00 89.38 216 PRO A N 1
ATOM 1745 C CA . PRO A 1 216 ? -2.888 -22.379 12.263 1.00 89.38 216 PRO A CA 1
ATOM 1746 C C . PRO A 1 216 ? -4.155 -22.701 11.460 1.00 89.38 216 PRO A C 1
ATOM 1748 O O . PRO A 1 216 ? -5.156 -21.997 11.591 1.00 89.38 216 PRO A O 1
ATOM 1751 N N . GLU A 1 217 ? -4.154 -23.795 10.687 1.00 88.25 217 GLU A N 1
ATOM 1752 C CA . GLU A 1 217 ? -5.273 -24.161 9.791 1.00 88.25 217 GLU A CA 1
ATOM 1753 C C . GLU A 1 217 ? -6.646 -24.143 10.479 1.00 88.25 217 GLU A C 1
ATOM 1755 O O . GLU A 1 217 ? -7.616 -23.628 9.933 1.00 88.25 217 GLU A O 1
ATOM 1760 N N . HIS A 1 218 ? -6.721 -24.635 11.717 1.00 88.31 218 HIS A N 1
ATOM 1761 C CA . HIS A 1 218 ? -7.965 -24.699 12.485 1.00 88.31 218 HIS A CA 1
ATOM 1762 C C . HIS A 1 218 ? -8.512 -23.329 12.932 1.00 88.31 218 HIS A C 1
ATOM 1764 O O . HIS A 1 218 ? -9.663 -23.270 13.351 1.00 88.31 218 HIS A O 1
ATOM 1770 N N . ARG A 1 219 ? -7.718 -22.249 12.852 1.00 87.62 219 ARG A N 1
ATOM 1771 C CA . ARG A 1 219 ? -8.121 -20.879 13.229 1.00 87.62 219 ARG A CA 1
ATOM 1772 C C . ARG A 1 219 ? -8.315 -19.933 12.044 1.00 87.62 219 ARG A C 1
ATOM 1774 O O . ARG A 1 219 ? -8.839 -18.839 12.233 1.00 87.62 219 ARG A O 1
ATOM 1781 N N . LYS A 1 220 ? -7.934 -20.324 10.822 1.00 88.06 220 LYS A N 1
ATOM 1782 C CA . LYS A 1 220 ? -8.011 -19.444 9.636 1.00 88.06 220 LYS A CA 1
ATOM 1783 C C . LYS A 1 220 ? -9.418 -18.918 9.353 1.00 88.06 220 LYS A C 1
ATOM 1785 O O . LYS A 1 220 ? -9.563 -17.794 8.899 1.00 88.06 220 LYS A O 1
ATOM 1790 N N . SER A 1 221 ? -10.447 -19.723 9.615 1.00 84.94 221 SER A N 1
ATOM 1791 C CA . SER A 1 221 ? -11.848 -19.328 9.419 1.00 84.94 221 SER A CA 1
ATOM 1792 C C . SER A 1 221 ? -12.439 -18.532 10.584 1.00 84.94 221 SER A C 1
ATOM 1794 O O . SER A 1 221 ? -13.503 -17.943 10.433 1.00 84.94 221 SER A O 1
ATOM 1796 N N . GLU A 1 222 ? -11.802 -18.575 11.754 1.00 88.38 222 GLU A N 1
ATOM 1797 C CA . GLU A 1 222 ? -12.279 -17.923 12.977 1.00 88.38 222 GLU A CA 1
ATOM 1798 C C . GLU A 1 222 ? -11.790 -16.475 13.067 1.00 88.38 222 GLU A C 1
ATOM 1800 O O . GLU A 1 222 ? -12.533 -15.590 13.485 1.00 88.38 222 GLU A O 1
ATOM 1805 N N . LEU A 1 223 ? -10.540 -16.231 12.667 1.00 92.75 223 LEU A N 1
ATOM 1806 C CA . LEU A 1 223 ? -9.877 -14.951 12.884 1.00 92.75 223 LEU A CA 1
ATOM 1807 C C . LEU A 1 223 ? -10.119 -13.984 11.717 1.00 92.75 223 LEU A C 1
ATOM 1809 O O . LEU A 1 223 ? -9.805 -14.318 10.572 1.00 92.75 223 LEU A O 1
ATOM 1813 N N . PRO A 1 224 ? -10.634 -12.768 11.975 1.00 93.06 224 PRO A N 1
ATOM 1814 C CA . PRO A 1 224 ? -10.884 -11.799 10.921 1.00 93.06 224 PRO A CA 1
ATOM 1815 C C . PRO A 1 224 ? -9.571 -11.146 10.466 1.00 93.06 224 PRO A C 1
ATOM 1817 O O . PRO A 1 224 ? -9.039 -10.245 11.114 1.00 93.06 224 PRO A O 1
ATOM 1820 N N . VAL A 1 225 ? -9.077 -11.607 9.317 1.00 96.12 225 VAL A N 1
ATOM 1821 C CA . VAL A 1 225 ? -7.941 -11.046 8.572 1.00 96.12 225 VAL A CA 1
ATOM 1822 C C . VAL A 1 225 ? -8.486 -10.531 7.246 1.00 96.12 225 VAL A C 1
ATOM 1824 O O . VAL A 1 225 ? -9.019 -11.316 6.464 1.00 96.12 225 VAL A O 1
ATOM 1827 N N . MET A 1 226 ? -8.414 -9.224 7.002 1.00 95.00 226 MET A N 1
ATOM 1828 C CA . MET A 1 226 ? -9.011 -8.632 5.800 1.00 95.00 226 MET A CA 1
ATOM 1829 C C . MET A 1 226 ? -8.317 -7.341 5.362 1.00 95.00 226 MET A C 1
ATOM 1831 O O . MET A 1 226 ? -7.515 -6.764 6.096 1.00 95.00 226 MET A O 1
ATOM 1835 N N . THR A 1 227 ? -8.606 -6.877 4.152 1.00 94.31 227 THR A N 1
ATOM 1836 C CA . THR A 1 227 ? -8.121 -5.581 3.667 1.00 94.31 227 THR A CA 1
ATOM 1837 C C . THR A 1 227 ? -8.997 -4.426 4.170 1.00 94.31 227 THR A C 1
ATOM 1839 O O . THR A 1 227 ? -10.151 -4.614 4.557 1.00 94.31 227 THR A O 1
ATOM 1842 N N . LEU A 1 228 ? -8.478 -3.193 4.123 1.00 95.12 228 LEU A N 1
ATOM 1843 C CA . LEU A 1 228 ? -9.269 -1.976 4.348 1.00 95.12 228 LEU A CA 1
ATOM 1844 C C . LEU A 1 228 ? -10.461 -1.896 3.378 1.00 95.12 228 LEU A C 1
ATOM 1846 O O . LEU A 1 228 ? -11.540 -1.465 3.775 1.00 95.12 228 LEU A O 1
ATOM 1850 N N . GLU A 1 229 ? -10.265 -2.322 2.127 1.00 92.50 229 GLU A N 1
ATOM 1851 C CA . GLU A 1 229 ? -11.329 -2.445 1.127 1.00 92.50 229 GLU A CA 1
ATOM 1852 C C . GLU A 1 229 ? -12.457 -3.342 1.637 1.00 92.50 229 GLU A C 1
ATOM 1854 O O . GLU A 1 229 ? -13.609 -2.919 1.683 1.00 92.50 229 GLU A O 1
ATOM 1859 N N . GLU A 1 230 ? -12.121 -4.559 2.067 1.00 93.81 230 GLU A N 1
ATOM 1860 C CA . GLU A 1 230 ? -13.087 -5.537 2.564 1.00 93.81 230 GLU A CA 1
ATOM 1861 C C . GLU A 1 230 ? -13.803 -5.035 3.821 1.00 93.81 230 GLU A C 1
ATOM 1863 O O . GLU A 1 230 ? -15.013 -5.224 3.942 1.00 93.81 230 GLU A O 1
ATOM 1868 N N . MET A 1 231 ? -13.089 -4.360 4.732 1.00 95.31 231 MET A N 1
ATOM 1869 C CA . MET A 1 231 ? -13.702 -3.719 5.900 1.00 95.31 231 MET A CA 1
ATOM 1870 C C . MET A 1 231 ? -14.743 -2.683 5.483 1.00 95.31 231 MET A C 1
ATOM 1872 O O . MET A 1 231 ? -15.874 -2.734 5.956 1.00 95.31 231 MET A O 1
ATOM 1876 N N . LEU A 1 232 ? -14.364 -1.748 4.609 1.00 95.56 232 LEU A N 1
ATOM 1877 C CA . LEU A 1 232 ? -15.241 -0.666 4.166 1.00 95.56 232 LEU A CA 1
ATOM 1878 C C . LEU A 1 232 ? -16.435 -1.203 3.373 1.00 95.56 232 LEU A C 1
ATOM 1880 O O . LEU A 1 232 ? -17.558 -0.781 3.612 1.00 95.56 232 LEU A O 1
ATOM 1884 N N . CYS A 1 233 ? -16.229 -2.156 2.464 1.00 91.12 233 CYS A N 1
ATOM 1885 C CA . CYS A 1 233 ? -17.321 -2.727 1.675 1.00 91.12 233 CYS A CA 1
ATOM 1886 C C . CYS A 1 233 ? -18.322 -3.481 2.556 1.00 91.12 233 CYS A C 1
ATOM 1888 O O . CYS A 1 233 ? -19.525 -3.332 2.357 1.00 91.12 233 CYS A O 1
ATOM 1890 N N . LYS A 1 234 ? -17.846 -4.238 3.558 1.00 92.94 234 LYS A N 1
ATOM 1891 C CA . LYS A 1 234 ? -18.715 -4.915 4.535 1.00 92.94 234 LYS A CA 1
ATOM 1892 C C . LYS A 1 234 ? -19.497 -3.924 5.388 1.00 92.94 234 LYS A C 1
ATOM 1894 O O . LYS A 1 234 ? -20.699 -4.090 5.541 1.00 92.94 234 LYS A O 1
ATOM 1899 N N . GLU A 1 235 ? -18.830 -2.897 5.908 1.00 94.62 235 GLU A N 1
ATOM 1900 C CA . GLU A 1 235 ? -19.465 -1.832 6.692 1.00 94.62 235 GLU A CA 1
ATOM 1901 C C . GLU A 1 235 ? -20.521 -1.075 5.874 1.00 94.62 235 GLU A C 1
ATOM 1903 O O . GLU A 1 235 ? -21.559 -0.666 6.390 1.00 94.62 235 GLU A O 1
ATOM 1908 N N . LEU A 1 236 ? -20.270 -0.905 4.574 1.00 91.62 236 LEU A N 1
ATOM 1909 C CA . LEU A 1 236 ? -21.164 -0.174 3.690 1.00 91.62 236 LEU A CA 1
ATOM 1910 C C . LEU A 1 236 ? -22.255 -1.031 3.037 1.00 91.62 236 LEU A C 1
ATOM 1912 O O . LEU A 1 236 ? -23.120 -0.449 2.380 1.00 91.62 236 LEU A O 1
ATOM 1916 N N . GLU A 1 237 ? -22.212 -2.355 3.213 1.00 90.12 237 GLU A N 1
ATOM 1917 C CA . GLU A 1 237 ? -23.040 -3.346 2.507 1.00 90.12 237 GLU A CA 1
ATOM 1918 C C . GLU A 1 237 ? -22.935 -3.224 0.971 1.00 90.12 237 GLU A C 1
ATOM 1920 O O . GLU A 1 237 ? -23.916 -3.359 0.241 1.00 90.12 237 GLU A O 1
ATOM 1925 N N . LEU A 1 238 ? -21.730 -2.937 0.465 1.00 79.88 238 LEU A N 1
ATOM 1926 C CA . LEU A 1 238 ? -21.468 -2.810 -0.970 1.00 79.88 238 LEU A CA 1
ATOM 1927 C C . LEU A 1 238 ? -21.042 -4.148 -1.574 1.00 79.88 238 LEU A C 1
ATOM 1929 O O . LEU A 1 238 ? -19.993 -4.697 -1.236 1.00 79.88 238 LEU A O 1
ATOM 1933 N N . GLU A 1 239 ? -21.822 -4.628 -2.539 1.00 74.50 239 GLU A N 1
ATOM 1934 C CA . GLU A 1 239 ? -21.478 -5.799 -3.342 1.00 74.50 239 GLU A CA 1
ATOM 1935 C C . GLU A 1 239 ? -20.713 -5.376 -4.605 1.00 74.50 239 GLU A C 1
ATOM 1937 O O . GLU A 1 239 ? -21.265 -4.731 -5.494 1.00 74.50 239 GLU A O 1
ATOM 1942 N N . ASN A 1 240 ? -19.437 -5.766 -4.695 1.00 65.50 240 ASN A N 1
ATOM 1943 C CA . ASN A 1 240 ? -18.556 -5.530 -5.850 1.00 65.50 240 ASN A CA 1
ATOM 1944 C C . ASN A 1 240 ? -18.480 -4.056 -6.319 1.00 65.50 240 ASN A C 1
ATOM 1946 O O . ASN A 1 240 ? -18.680 -3.788 -7.511 1.00 65.50 240 ASN A O 1
ATOM 1950 N N . PRO A 1 241 ? -18.197 -3.083 -5.429 1.00 74.56 241 PRO A N 1
ATOM 1951 C CA . PRO A 1 241 ? -18.014 -1.707 -5.863 1.00 74.56 241 PRO A CA 1
ATOM 1952 C C . PRO A 1 241 ? -16.757 -1.584 -6.724 1.00 74.56 241 PRO A C 1
ATOM 1954 O O . PRO A 1 241 ? -15.744 -2.240 -6.488 1.00 74.56 241 PRO A O 1
ATOM 1957 N N . THR A 1 242 ? -16.787 -0.679 -7.692 1.00 73.88 242 THR A N 1
ATOM 1958 C CA . THR A 1 242 ? -15.566 -0.264 -8.386 1.00 73.88 242 THR A CA 1
ATOM 1959 C C . THR A 1 242 ? -14.845 0.800 -7.607 1.00 73.88 242 THR A C 1
ATOM 1961 O O . THR A 1 242 ? -15.388 1.879 -7.336 1.00 73.88 242 THR A O 1
ATOM 1964 N N . ILE A 1 243 ? -13.584 0.493 -7.344 1.00 82.44 243 ILE A N 1
ATOM 1965 C CA . ILE A 1 243 ? -12.670 1.336 -6.607 1.00 82.44 243 ILE A CA 1
ATOM 1966 C C . ILE A 1 243 ? -11.586 1.801 -7.569 1.00 82.44 243 ILE A C 1
ATOM 1968 O O . ILE A 1 243 ? -10.926 1.002 -8.226 1.00 82.44 243 ILE A O 1
ATOM 1972 N N . ILE A 1 244 ? -11.439 3.114 -7.673 1.00 83.69 244 ILE A N 1
ATOM 1973 C CA . ILE A 1 244 ? -10.455 3.767 -8.518 1.00 83.69 244 ILE A CA 1
ATOM 1974 C C . ILE A 1 244 ? -9.177 3.969 -7.713 1.00 83.69 244 ILE A C 1
ATOM 1976 O O . ILE A 1 244 ? -9.158 4.663 -6.692 1.00 83.69 244 ILE A O 1
ATOM 1980 N N . GLU A 1 245 ? -8.098 3.384 -8.220 1.00 86.00 245 GLU A N 1
ATOM 1981 C CA . GLU A 1 245 ? -6.747 3.531 -7.688 1.00 86.00 245 GLU A CA 1
ATOM 1982 C C . GLU A 1 245 ? -5.868 4.407 -8.595 1.00 86.00 245 GLU A C 1
ATOM 1984 O O . GLU A 1 245 ? -6.334 5.054 -9.534 1.00 86.00 245 GLU A O 1
ATOM 1989 N N . TYR A 1 246 ? -4.569 4.447 -8.302 1.00 87.19 246 TYR A N 1
ATOM 1990 C CA . TYR A 1 246 ? -3.610 5.291 -9.004 1.00 87.19 246 TYR A CA 1
ATOM 1991 C C . TYR A 1 246 ? -3.606 5.077 -10.524 1.00 87.19 246 TYR A C 1
ATOM 1993 O O . TYR A 1 246 ? -3.771 6.037 -11.276 1.00 87.19 246 TYR A O 1
ATOM 2001 N N . ASP A 1 247 ? -3.450 3.836 -10.990 1.00 79.31 247 ASP A N 1
ATOM 2002 C CA . ASP A 1 247 ? -3.343 3.547 -12.425 1.00 79.31 247 ASP A CA 1
ATOM 2003 C C . ASP A 1 247 ? -4.624 3.913 -13.188 1.00 79.31 247 ASP A C 1
ATOM 2005 O O . ASP A 1 247 ? -4.551 4.494 -14.279 1.00 79.31 247 ASP A O 1
ATOM 2009 N N . ALA A 1 248 ? -5.779 3.658 -12.569 1.00 78.38 248 ALA A N 1
ATOM 2010 C CA . ALA A 1 248 ? -7.100 4.060 -13.037 1.00 78.38 248 ALA A CA 1
ATOM 2011 C C . ALA A 1 248 ? -7.215 5.567 -13.234 1.00 78.38 248 ALA A C 1
ATOM 2013 O O . ALA A 1 248 ? -7.658 6.059 -14.276 1.00 78.38 248 ALA A O 1
ATOM 2014 N N . PHE A 1 249 ? -6.783 6.313 -12.217 1.00 87.31 249 PHE A N 1
ATOM 2015 C CA . PHE A 1 249 ? -6.785 7.761 -12.243 1.00 87.31 249 PHE A CA 1
ATOM 2016 C C . PHE A 1 249 ? -5.886 8.295 -13.356 1.00 87.31 249 PHE A C 1
ATOM 2018 O O . PHE A 1 249 ? -6.296 9.203 -14.077 1.00 87.31 249 PHE A O 1
ATOM 2025 N N . ILE A 1 250 ? -4.684 7.732 -13.533 1.00 84.94 250 ILE A N 1
ATOM 2026 C CA . ILE A 1 250 ? -3.768 8.161 -14.596 1.00 84.94 250 ILE A CA 1
ATOM 2027 C C . ILE A 1 250 ? -4.411 7.954 -15.969 1.00 84.94 250 ILE A C 1
ATOM 2029 O O . ILE A 1 250 ? -4.404 8.876 -16.780 1.00 84.94 250 ILE A O 1
ATOM 2033 N N . GLN A 1 251 ? -5.031 6.799 -16.220 1.00 78.12 251 GLN A N 1
ATOM 2034 C CA . GLN A 1 251 ? -5.735 6.545 -17.483 1.00 78.12 251 GLN A CA 1
ATOM 2035 C C . GLN A 1 251 ? -6.896 7.510 -17.718 1.00 78.12 251 GLN A C 1
ATOM 2037 O O . GLN A 1 251 ? -7.071 8.026 -18.823 1.00 78.12 251 GLN A O 1
ATOM 2042 N N . TRP A 1 252 ? -7.673 7.796 -16.676 1.00 80.25 252 TRP A N 1
ATOM 2043 C CA . TRP A 1 252 ? -8.736 8.791 -16.741 1.00 80.25 252 TRP A CA 1
ATOM 2044 C C . TRP A 1 252 ? -8.196 10.201 -17.035 1.00 80.25 252 TRP A C 1
ATOM 2046 O O . TRP A 1 252 ? -8.775 10.922 -17.850 1.00 80.25 252 TRP A O 1
ATOM 2056 N N . ALA A 1 253 ? -7.077 10.581 -16.416 1.00 81.06 253 ALA A N 1
ATOM 2057 C CA . ALA A 1 253 ? -6.490 11.911 -16.524 1.00 81.06 253 ALA A CA 1
ATOM 2058 C C . ALA A 1 253 ? -5.757 12.171 -17.854 1.00 81.06 253 ALA A C 1
ATOM 2060 O O . ALA A 1 253 ? -5.463 13.323 -18.165 1.00 81.06 253 ALA A O 1
ATOM 2061 N N . LEU A 1 254 ? -5.499 11.131 -18.655 1.00 78.19 254 LEU A N 1
ATOM 2062 C CA . LEU A 1 254 ? -4.937 11.248 -20.008 1.00 78.19 254 LEU A CA 1
ATOM 2063 C C . LEU A 1 254 ? -5.948 11.725 -21.066 1.00 78.19 254 LEU A C 1
ATOM 2065 O O . LEU A 1 254 ? -5.562 11.931 -22.213 1.00 78.19 254 LEU A O 1
ATOM 2069 N N . ARG A 1 255 ? -7.231 11.894 -20.720 1.00 71.00 255 ARG A N 1
ATOM 2070 C CA . ARG A 1 255 ? -8.225 12.497 -21.625 1.00 71.00 255 ARG A CA 1
ATOM 2071 C C . ARG A 1 255 ? -7.845 13.941 -21.947 1.00 71.00 255 ARG A C 1
ATOM 2073 O O . ARG A 1 255 ? -7.420 14.666 -21.049 1.00 71.00 255 ARG A O 1
ATOM 2080 N N . ASP A 1 256 ? -8.056 14.359 -23.195 1.00 62.06 256 ASP A N 1
ATOM 2081 C CA . ASP A 1 256 ? -7.637 15.677 -23.694 1.00 62.06 256 ASP A CA 1
ATOM 2082 C C . ASP A 1 256 ? -8.125 16.826 -22.800 1.00 62.06 256 ASP A C 1
ATOM 2084 O O . ASP A 1 256 ? -7.339 17.680 -22.406 1.00 62.06 256 ASP A O 1
ATOM 2088 N N . ASP A 1 257 ? -9.390 16.796 -22.368 1.00 65.94 257 ASP A N 1
ATOM 2089 C CA . ASP A 1 257 ? -9.974 17.842 -21.525 1.00 65.94 257 ASP A CA 1
ATOM 2090 C C . ASP A 1 257 ? -9.325 17.945 -20.136 1.00 65.94 257 ASP A C 1
ATOM 2092 O O . ASP A 1 257 ? -9.225 19.038 -19.577 1.00 65.94 257 ASP A O 1
ATOM 2096 N N . ILE A 1 258 ? -8.873 16.826 -19.568 1.00 78.25 258 ILE A N 1
ATOM 2097 C CA . ILE A 1 258 ? -8.176 16.798 -18.277 1.00 78.25 258 ILE A CA 1
ATOM 2098 C C . ILE A 1 258 ? -6.702 17.159 -18.449 1.00 78.25 258 ILE A C 1
ATOM 2100 O O . ILE A 1 258 ? -6.168 17.945 -17.663 1.00 78.25 258 ILE A O 1
ATOM 2104 N N . SER A 1 259 ? -6.062 16.634 -19.492 1.00 77.06 259 SER A N 1
ATOM 2105 C CA . SER A 1 259 ? -4.677 16.937 -19.851 1.00 77.06 259 SER A CA 1
ATOM 2106 C C . SER A 1 259 ? -4.483 18.432 -20.132 1.00 77.06 259 SER A C 1
ATOM 2108 O O . SER A 1 259 ? -3.513 19.030 -19.659 1.00 77.06 259 SER A O 1
ATOM 2110 N N . ASP A 1 260 ? -5.443 19.068 -20.807 1.00 78.94 260 ASP A N 1
ATOM 2111 C CA . ASP A 1 260 ? -5.452 20.510 -21.068 1.00 78.94 260 ASP A CA 1
ATOM 2112 C C . ASP A 1 260 ? -5.529 21.328 -19.773 1.00 78.94 260 ASP A C 1
ATOM 2114 O O . ASP A 1 260 ? -4.810 22.317 -19.613 1.00 78.94 260 ASP A O 1
ATOM 2118 N N . ILE A 1 261 ? -6.356 20.903 -18.807 1.00 84.31 261 ILE A N 1
ATOM 2119 C CA . ILE A 1 261 ? -6.424 21.540 -17.482 1.00 84.31 261 ILE A CA 1
ATOM 2120 C C . ILE A 1 261 ? -5.097 21.359 -16.741 1.00 84.31 261 ILE A C 1
ATOM 2122 O O . ILE A 1 261 ? -4.578 22.324 -16.178 1.00 84.31 261 ILE A O 1
ATOM 2126 N N . ALA A 1 262 ? -4.547 20.140 -16.745 1.00 88.75 262 ALA A N 1
ATOM 2127 C CA . ALA A 1 262 ? -3.275 19.821 -16.103 1.00 88.75 262 ALA A CA 1
ATOM 2128 C C . ALA A 1 262 ? -2.112 20.624 -16.704 1.00 88.75 262 ALA A C 1
ATOM 2130 O O . ALA A 1 262 ? -1.150 20.926 -15.997 1.00 88.75 262 ALA A O 1
ATOM 2131 N N . ASN A 1 263 ? -2.211 21.015 -17.980 1.00 90.44 263 ASN A N 1
ATOM 2132 C CA . ASN A 1 263 ? -1.272 21.896 -18.672 1.00 90.44 263 ASN A CA 1
ATOM 2133 C C . ASN A 1 263 ? 0.191 21.431 -18.507 1.00 90.44 263 ASN A C 1
ATOM 2135 O O . ASN A 1 263 ? 1.079 22.198 -18.124 1.00 90.44 263 ASN A O 1
ATOM 2139 N N . GLY A 1 264 ? 0.421 20.133 -18.729 1.00 88.06 264 GLY A N 1
ATOM 2140 C CA . GLY A 1 264 ? 1.737 19.496 -18.615 1.00 88.06 264 GLY A CA 1
ATOM 2141 C C . GLY A 1 264 ? 2.254 19.302 -17.184 1.00 88.06 264 GLY A C 1
ATOM 2142 O O . GLY A 1 264 ? 3.401 18.889 -17.009 1.00 88.06 264 GLY A O 1
ATOM 2143 N N . PHE A 1 265 ? 1.451 19.591 -16.156 1.00 93.12 265 PHE A N 1
ATOM 2144 C CA . PHE A 1 265 ? 1.816 19.316 -14.769 1.00 93.12 265 PHE A CA 1
ATOM 2145 C C . PHE A 1 265 ? 1.815 17.798 -14.487 1.00 93.12 265 PHE A C 1
ATOM 2147 O O . PHE A 1 265 ? 0.944 17.093 -15.004 1.00 93.12 265 PHE A O 1
ATOM 2154 N N . PRO A 1 266 ? 2.754 17.261 -13.680 1.00 92.00 266 PRO A N 1
ATOM 2155 C CA . PRO A 1 266 ? 2.861 15.816 -13.474 1.00 92.00 266 PRO A CA 1
ATOM 2156 C C . PRO A 1 266 ? 1.594 15.205 -12.855 1.00 92.00 266 PRO A C 1
ATOM 2158 O O . PRO A 1 266 ? 1.245 15.502 -11.713 1.00 92.00 266 PRO A O 1
ATOM 2161 N N . LEU A 1 267 ? 0.935 14.289 -13.576 1.00 91.81 267 LEU A N 1
ATOM 2162 C CA . LEU A 1 267 ? -0.316 13.649 -13.132 1.00 91.81 267 LEU A CA 1
ATOM 2163 C C . LEU A 1 267 ? -0.173 12.905 -11.795 1.00 91.81 267 LEU A C 1
ATOM 2165 O O . LEU A 1 267 ? -1.111 12.872 -11.003 1.00 91.81 267 LEU A O 1
ATOM 2169 N N . ARG A 1 268 ? 1.015 12.356 -11.510 1.00 92.25 268 ARG A N 1
ATOM 2170 C CA . ARG A 1 268 ? 1.332 11.734 -10.217 1.00 92.25 268 ARG A CA 1
ATOM 2171 C C . ARG A 1 268 ? 1.179 12.711 -9.055 1.00 92.25 268 ARG A C 1
ATOM 2173 O O . ARG A 1 268 ? 0.625 12.354 -8.023 1.00 92.25 268 ARG A O 1
ATOM 2180 N N . GLU A 1 269 ? 1.665 13.935 -9.219 1.00 94.00 269 GLU A N 1
ATOM 2181 C CA . GLU A 1 269 ? 1.570 14.964 -8.183 1.00 94.00 269 GLU A CA 1
ATOM 2182 C C . GLU A 1 269 ? 0.120 15.401 -7.980 1.00 94.00 269 GLU A C 1
ATOM 2184 O O . GLU A 1 269 ? -0.312 15.552 -6.842 1.00 94.00 269 GLU A O 1
ATOM 2189 N N . ILE A 1 270 ? -0.652 15.506 -9.069 1.00 96.06 270 ILE A N 1
ATOM 2190 C CA . ILE A 1 270 ? -2.097 15.770 -9.009 1.00 96.06 270 ILE A CA 1
ATOM 2191 C C . ILE A 1 270 ? -2.811 14.666 -8.222 1.00 96.06 270 ILE A C 1
ATOM 2193 O O . ILE A 1 270 ? -3.582 14.978 -7.318 1.00 96.06 270 ILE A O 1
ATOM 2197 N N . TRP A 1 271 ? -2.544 13.390 -8.525 1.00 94.69 271 TRP A N 1
ATOM 2198 C CA . TRP A 1 271 ? -3.128 12.261 -7.796 1.00 94.69 271 TRP A CA 1
ATOM 2199 C C . TRP A 1 271 ? -2.815 12.323 -6.306 1.00 94.69 271 TRP A C 1
ATOM 2201 O O . TRP A 1 271 ? -3.726 12.271 -5.484 1.00 94.69 271 TRP A O 1
ATOM 2211 N N . VAL A 1 272 ? -1.529 12.436 -5.961 1.00 94.75 272 VAL A N 1
ATOM 2212 C CA . VAL A 1 272 ? -1.083 12.430 -4.567 1.00 94.75 272 VAL A CA 1
ATOM 2213 C C . VAL A 1 272 ? -1.734 13.583 -3.806 1.00 94.75 272 VAL A C 1
ATOM 2215 O O . VAL A 1 272 ? -2.284 13.354 -2.737 1.00 94.75 272 VAL A O 1
ATOM 2218 N N . GLU A 1 273 ? -1.766 14.786 -4.377 1.00 96.06 273 GLU A N 1
ATOM 2219 C CA . GLU A 1 273 ? -2.419 15.955 -3.780 1.00 96.06 273 GLU A CA 1
ATOM 2220 C C . GLU A 1 273 ? -3.938 15.764 -3.598 1.00 96.06 273 GLU A C 1
ATOM 2222 O O . GLU A 1 273 ? -4.499 16.121 -2.556 1.00 96.06 273 GLU A O 1
ATOM 2227 N N . ILE A 1 274 ? -4.618 15.178 -4.594 1.00 96.38 274 ILE A N 1
ATOM 2228 C CA . ILE A 1 274 ? -6.050 14.864 -4.508 1.00 96.38 274 ILE A CA 1
ATOM 2229 C C . ILE A 1 274 ? -6.303 13.860 -3.384 1.00 96.38 274 ILE A C 1
ATOM 2231 O O . ILE A 1 274 ? -7.163 14.087 -2.531 1.00 96.38 274 ILE A O 1
ATOM 2235 N N . ASN A 1 275 ? -5.547 12.765 -3.380 1.00 95.38 275 ASN A N 1
ATOM 2236 C CA . ASN A 1 275 ? -5.710 11.659 -2.453 1.00 95.38 275 ASN A CA 1
ATOM 2237 C C . ASN A 1 275 ? -5.415 12.074 -1.005 1.00 95.38 275 ASN A C 1
ATOM 2239 O O . ASN A 1 275 ? -6.166 11.703 -0.107 1.00 95.38 275 ASN A O 1
ATOM 2243 N N . THR A 1 276 ? -4.358 12.851 -0.757 1.00 93.81 276 THR A N 1
ATOM 2244 C CA . THR A 1 276 ? -3.906 13.158 0.610 1.00 93.81 276 THR A CA 1
ATOM 2245 C C . THR A 1 276 ? -4.530 14.422 1.176 1.00 93.81 276 THR A C 1
ATOM 2247 O O . THR A 1 276 ? -4.984 14.411 2.316 1.00 93.81 276 THR A O 1
ATOM 2250 N N . VAL A 1 277 ? -4.587 15.504 0.396 1.00 94.69 277 VAL A N 1
ATOM 2251 C CA . VAL A 1 277 ? -5.009 16.821 0.887 1.00 94.69 277 VAL A CA 1
ATOM 2252 C C . VAL A 1 277 ? -6.475 17.069 0.568 1.00 94.69 277 VAL A C 1
ATOM 2254 O O . VAL A 1 277 ? -7.259 17.339 1.473 1.00 94.69 277 VAL A O 1
ATOM 2257 N N . ILE A 1 278 ? -6.872 16.953 -0.702 1.00 96.62 278 ILE A N 1
ATOM 2258 C CA . ILE A 1 278 ? -8.218 17.358 -1.143 1.00 96.62 278 ILE A CA 1
ATOM 2259 C C . ILE A 1 278 ? -9.313 16.426 -0.639 1.00 96.62 278 ILE A C 1
ATOM 2261 O O . ILE A 1 278 ? -10.362 16.895 -0.190 1.00 96.62 278 ILE A O 1
ATOM 2265 N N . LYS A 1 279 ? -9.065 15.120 -0.697 1.00 96.56 279 LYS A N 1
ATOM 2266 C CA . LYS A 1 279 ? -9.989 14.096 -0.215 1.00 96.56 279 LYS A CA 1
ATOM 2267 C C . LYS A 1 279 ? -9.497 13.418 1.059 1.00 96.56 279 LYS A C 1
ATOM 2269 O O . LYS A 1 279 ? -10.300 12.772 1.710 1.00 96.56 279 LYS A O 1
ATOM 2274 N N . GLY A 1 280 ? -8.225 13.521 1.437 1.00 94.62 280 GLY A N 1
ATOM 2275 C CA . GLY A 1 280 ? -7.673 12.724 2.542 1.00 94.62 280 GLY A CA 1
ATOM 2276 C C . GLY A 1 280 ? -7.585 13.426 3.899 1.00 94.62 280 GLY A C 1
ATOM 2277 O O . GLY A 1 280 ? -7.602 12.747 4.925 1.00 94.62 280 GLY A O 1
ATOM 2278 N N . ALA A 1 281 ? -7.483 14.759 3.924 1.00 91.88 281 ALA A N 1
ATOM 2279 C CA . ALA A 1 281 ? -7.073 15.491 5.125 1.00 91.88 281 ALA A CA 1
ATOM 2280 C C . ALA A 1 281 ? -8.210 15.784 6.115 1.00 91.88 281 ALA A C 1
ATOM 2282 O O . ALA A 1 281 ? -7.946 15.992 7.298 1.00 91.88 281 ALA A O 1
ATOM 2283 N N . SER A 1 282 ? -9.461 15.819 5.651 1.00 89.69 282 SER A N 1
ATOM 2284 C CA . SER A 1 282 ? -10.632 16.163 6.465 1.00 89.69 282 SER A CA 1
ATOM 2285 C C . SER A 1 282 ? -11.687 15.056 6.450 1.00 89.69 282 SER A C 1
ATOM 2287 O O . SER A 1 282 ? -11.600 14.095 5.686 1.00 89.69 282 SER A O 1
ATOM 2289 N N . LYS A 1 283 ? -12.717 15.207 7.293 1.00 87.62 283 LYS A N 1
ATOM 2290 C CA . LYS A 1 283 ? -13.902 14.334 7.298 1.00 87.62 283 LYS A CA 1
ATOM 2291 C C . LYS A 1 283 ? -14.900 14.669 6.181 1.00 87.62 283 LYS A C 1
ATOM 2293 O O . LYS A 1 283 ? -15.891 13.970 6.043 1.00 87.62 283 LYS A O 1
ATOM 2298 N N . GLU A 1 284 ? -14.675 15.718 5.389 1.00 91.06 284 GLU A N 1
ATOM 2299 C CA . GLU A 1 284 ? -15.526 16.038 4.235 1.00 91.06 284 GLU A CA 1
ATOM 2300 C C . GLU A 1 284 ? -15.217 15.085 3.075 1.00 91.06 284 GLU A C 1
ATOM 2302 O O . GLU A 1 284 ? -14.072 14.662 2.910 1.00 91.06 284 GLU A O 1
ATOM 2307 N N . ARG A 1 285 ? -16.200 14.761 2.222 1.00 91.81 285 ARG A N 1
ATOM 2308 C CA . ARG A 1 285 ? -15.961 13.905 1.043 1.00 91.81 285 ARG A CA 1
ATOM 2309 C C . ARG A 1 285 ? -14.877 14.495 0.139 1.00 91.81 285 ARG A C 1
ATOM 2311 O O . ARG A 1 285 ? -13.901 13.825 -0.191 1.00 91.81 285 ARG A O 1
ATOM 2318 N N . ILE A 1 286 ? -15.036 15.778 -0.172 1.00 94.12 286 ILE A N 1
ATOM 2319 C CA . ILE A 1 286 ? -14.068 16.632 -0.855 1.00 94.12 286 ILE A CA 1
ATOM 2320 C C . ILE A 1 286 ? -14.040 17.979 -0.135 1.00 94.12 286 ILE A C 1
ATOM 2322 O O . ILE A 1 286 ? -15.102 18.537 0.137 1.00 94.12 286 ILE A O 1
ATOM 2326 N N . GLN A 1 287 ? -12.852 18.503 0.168 1.00 94.31 287 GLN A N 1
ATOM 2327 C CA . GLN A 1 287 ? -12.762 19.811 0.812 1.00 94.31 287 GLN A CA 1
ATOM 2328 C C . GLN A 1 287 ? -13.226 20.943 -0.116 1.00 94.31 287 GLN A C 1
ATOM 2330 O O . GLN A 1 287 ? -13.064 20.879 -1.343 1.00 94.31 287 GLN A O 1
ATOM 2335 N N . SER A 1 288 ? -13.767 22.016 0.463 1.00 93.75 288 SER A N 1
ATOM 2336 C CA . SER A 1 288 ? -14.132 23.206 -0.315 1.00 93.75 288 SER A CA 1
ATOM 2337 C C . SER A 1 288 ? -12.911 23.853 -0.985 1.00 93.75 288 SER A C 1
ATOM 2339 O O . SER A 1 288 ? -11.771 23.735 -0.524 1.00 93.75 288 SER A O 1
ATOM 2341 N N . ARG A 1 289 ? -13.146 24.570 -2.091 1.00 94.44 289 ARG A N 1
ATOM 2342 C CA . ARG A 1 289 ? -12.082 25.262 -2.832 1.00 94.44 289 ARG A CA 1
ATOM 2343 C C . ARG A 1 289 ? -11.322 26.234 -1.935 1.00 94.44 289 ARG A C 1
ATOM 2345 O O . ARG A 1 289 ? -10.096 26.224 -1.942 1.00 94.44 289 ARG A O 1
ATOM 2352 N N . ASP A 1 290 ? -12.037 27.044 -1.163 1.00 94.31 290 ASP A N 1
ATOM 2353 C CA . ASP A 1 290 ? -11.424 28.064 -0.313 1.00 94.31 290 ASP A CA 1
ATOM 2354 C C . ASP A 1 290 ? -10.610 27.430 0.822 1.00 94.31 290 ASP A C 1
ATOM 2356 O O . ASP A 1 290 ? -9.493 27.877 1.093 1.00 94.31 290 ASP A O 1
ATOM 2360 N N . ALA A 1 291 ? -11.101 26.327 1.404 1.00 94.44 291 ALA A N 1
ATOM 2361 C CA . ALA A 1 291 ? -10.353 25.551 2.392 1.00 94.44 291 ALA A CA 1
ATOM 2362 C C . ALA A 1 291 ? -9.043 25.001 1.806 1.00 94.44 291 ALA A C 1
ATOM 2364 O O . ALA A 1 291 ? -7.986 25.144 2.418 1.00 94.44 291 ALA A O 1
ATOM 2365 N N . TYR A 1 292 ? -9.075 24.447 0.589 1.00 95.38 292 TYR A N 1
ATOM 2366 C CA . TYR A 1 292 ? -7.866 23.947 -0.066 1.00 95.38 292 TYR A CA 1
ATOM 2367 C C . TYR A 1 292 ? -6.854 25.056 -0.383 1.00 95.38 292 TYR A C 1
ATOM 2369 O O . TYR A 1 292 ? -5.655 24.920 -0.110 1.00 95.38 292 TYR A O 1
ATOM 2377 N N . LEU A 1 293 ? -7.324 26.169 -0.955 1.00 94.50 293 LEU A N 1
ATOM 2378 C CA . LEU A 1 293 ? -6.458 27.291 -1.314 1.00 94.50 293 LEU A CA 1
ATOM 2379 C C . LEU A 1 293 ? -5.756 27.863 -0.073 1.00 94.50 293 LEU A C 1
ATOM 2381 O O . LEU A 1 293 ? -4.547 28.104 -0.128 1.00 94.50 293 LEU A O 1
ATOM 2385 N N . GLY A 1 294 ? -6.480 27.980 1.046 1.00 92.12 294 GLY A N 1
ATOM 2386 C CA . GLY A 1 294 ? -5.953 28.417 2.342 1.00 92.12 294 GLY A CA 1
ATOM 2387 C C . GLY A 1 294 ? -5.195 27.350 3.143 1.00 92.12 294 GLY A C 1
ATOM 2388 O O . GLY A 1 294 ? -4.589 27.683 4.159 1.00 92.12 294 GLY A O 1
ATOM 2389 N N . SER A 1 295 ? -5.199 26.084 2.713 1.00 87.69 295 SER A N 1
ATOM 2390 C CA . SER A 1 295 ? -4.602 24.984 3.476 1.00 87.69 295 SER A CA 1
ATOM 2391 C C . SER A 1 295 ? -3.074 25.064 3.519 1.00 87.69 295 SER A C 1
ATOM 2393 O O . SER A 1 295 ? -2.411 25.139 2.478 1.00 87.69 295 SER A O 1
ATOM 2395 N N . ALA A 1 296 ? -2.520 24.972 4.731 1.00 84.81 296 ALA A N 1
ATOM 2396 C CA . ALA A 1 296 ? -1.082 24.876 4.977 1.00 84.81 296 ALA A CA 1
ATOM 2397 C C . ALA A 1 296 ? -0.497 23.488 4.642 1.00 84.81 296 ALA A C 1
ATOM 2399 O O . ALA A 1 296 ? 0.715 23.367 4.502 1.00 84.81 296 ALA A O 1
ATOM 2400 N N . ALA A 1 297 ? -1.341 22.462 4.464 1.00 83.94 297 ALA A N 1
ATOM 2401 C CA . ALA A 1 297 ? -0.919 21.104 4.094 1.00 83.94 297 ALA A CA 1
ATOM 2402 C C . ALA A 1 297 ? -0.394 21.002 2.646 1.00 83.94 297 ALA A C 1
ATOM 2404 O O . ALA A 1 297 ? 0.276 20.038 2.273 1.00 83.94 297 ALA A O 1
ATOM 2405 N N . SER A 1 298 ? -0.694 22.004 1.816 1.00 88.50 298 SER A N 1
ATOM 2406 C CA . SER A 1 298 ? -0.241 22.084 0.430 1.00 88.50 298 SER A CA 1
ATOM 2407 C C . SER A 1 298 ? 0.731 23.241 0.244 1.00 88.50 298 SER A C 1
ATOM 2409 O O . SER A 1 298 ? 0.365 24.409 0.415 1.00 88.50 298 SER A O 1
ATOM 2411 N N . ALA A 1 299 ? 1.957 22.911 -0.165 1.00 86.56 299 ALA A N 1
ATOM 2412 C CA . ALA A 1 299 ? 3.019 23.877 -0.443 1.00 86.56 299 ALA A CA 1
ATOM 2413 C C . ALA A 1 299 ? 2.953 24.468 -1.866 1.00 86.56 299 ALA A C 1
ATOM 2415 O O . ALA A 1 299 ? 3.795 25.290 -2.233 1.00 86.56 299 ALA A O 1
ATOM 2416 N N . TYR A 1 300 ? 1.978 24.060 -2.687 1.00 90.75 300 TYR A N 1
ATOM 2417 C CA . TYR A 1 300 ? 1.855 24.564 -4.052 1.00 90.75 300 TYR A CA 1
ATOM 2418 C C . TYR A 1 300 ? 1.403 26.034 -4.093 1.00 90.75 300 TYR A C 1
ATOM 2420 O O . TYR A 1 300 ? 0.564 26.451 -3.290 1.00 90.75 300 TYR A O 1
ATOM 2428 N N . PRO A 1 301 ? 1.888 26.832 -5.064 1.00 91.44 301 PRO A N 1
ATOM 2429 C CA . PRO A 1 301 ? 1.373 28.177 -5.294 1.00 91.44 301 PRO A CA 1
ATOM 2430 C C . PRO A 1 301 ? -0.123 28.167 -5.617 1.00 91.44 301 PRO A C 1
ATOM 2432 O O . PRO A 1 301 ? -0.631 27.231 -6.237 1.00 91.44 301 PRO A O 1
ATOM 2435 N N . GLU A 1 302 ? -0.822 29.256 -5.294 1.00 94.12 302 GLU A N 1
ATOM 2436 C CA . GLU A 1 302 ? -2.276 29.370 -5.475 1.00 94.12 302 GLU A CA 1
ATOM 2437 C C . GLU A 1 302 ? -2.736 29.054 -6.911 1.00 94.12 302 GLU A C 1
ATOM 2439 O O . GLU A 1 302 ? -3.757 28.395 -7.107 1.00 94.12 302 GLU A O 1
ATOM 2444 N N . LYS A 1 303 ? -1.968 29.467 -7.931 1.00 94.12 303 LYS A N 1
ATOM 2445 C CA . LYS A 1 303 ? -2.257 29.145 -9.340 1.00 94.12 303 LYS A CA 1
ATOM 2446 C C . LYS A 1 303 ? -2.281 27.631 -9.583 1.00 94.12 303 LYS A C 1
ATOM 2448 O O . LYS A 1 303 ? -3.205 27.136 -10.224 1.00 94.12 303 LYS A O 1
ATOM 2453 N N . THR A 1 304 ? -1.292 26.911 -9.057 1.00 94.81 304 THR A N 1
ATOM 2454 C CA . THR A 1 304 ? -1.193 25.451 -9.174 1.00 94.81 304 THR A CA 1
ATOM 2455 C C . THR A 1 304 ? -2.308 24.774 -8.385 1.00 94.81 304 THR A C 1
ATOM 2457 O O . THR A 1 304 ? -2.989 23.917 -8.937 1.00 94.81 304 THR A O 1
ATOM 2460 N N . LYS A 1 305 ? -2.596 25.229 -7.156 1.00 95.75 305 LYS A N 1
ATOM 2461 C CA . LYS A 1 305 ? -3.738 24.724 -6.376 1.00 95.75 305 LYS A CA 1
ATOM 2462 C C . LYS A 1 305 ? -5.063 24.887 -7.131 1.00 95.75 305 LYS A C 1
ATOM 2464 O O . LYS A 1 305 ? -5.852 23.953 -7.213 1.00 95.75 305 LYS A O 1
ATOM 2469 N N . LYS A 1 306 ? -5.318 26.048 -7.749 1.00 96.25 306 LYS A N 1
ATOM 2470 C CA . LYS A 1 306 ? -6.536 26.268 -8.556 1.00 96.25 306 LYS A CA 1
ATOM 2471 C C . LYS A 1 306 ? -6.667 25.259 -9.700 1.00 96.25 306 LYS A C 1
ATOM 2473 O O . LYS A 1 306 ? -7.771 24.775 -9.931 1.00 96.25 306 LYS A O 1
ATOM 2478 N N . MET A 1 307 ? -5.567 24.950 -10.385 1.00 97.19 307 MET A N 1
ATOM 2479 C CA . MET A 1 307 ? -5.538 23.935 -11.441 1.00 97.19 307 MET A CA 1
ATOM 2480 C C . MET A 1 307 ? -5.824 22.538 -10.878 1.00 97.19 307 MET A C 1
ATOM 2482 O O . MET A 1 307 ? -6.745 21.876 -11.353 1.00 97.19 307 MET A O 1
ATOM 2486 N N . ILE A 1 308 ? -5.115 22.123 -9.822 1.00 97.44 308 ILE A N 1
ATOM 2487 C CA . ILE A 1 308 ? -5.297 20.797 -9.214 1.00 97.44 308 ILE A CA 1
ATOM 2488 C C . ILE A 1 308 ? -6.742 20.626 -8.738 1.00 97.44 308 ILE A C 1
ATOM 2490 O O . ILE A 1 308 ? -7.358 19.596 -8.995 1.00 97.44 308 ILE A O 1
ATOM 2494 N N . TYR A 1 309 ? -7.326 21.650 -8.111 1.00 97.00 309 TYR A N 1
ATOM 2495 C CA . TYR A 1 309 ? -8.717 21.608 -7.664 1.00 97.00 309 TYR A CA 1
ATOM 2496 C C . TYR A 1 309 ? -9.716 21.476 -8.823 1.00 97.00 309 TYR A C 1
ATOM 2498 O O . TYR A 1 309 ? -10.756 20.832 -8.674 1.00 97.00 309 TYR A O 1
ATOM 2506 N N . ALA A 1 310 ? -9.419 22.061 -9.989 1.00 93.50 310 ALA A N 1
ATOM 2507 C CA . ALA A 1 310 ? -10.249 21.890 -11.178 1.00 93.50 310 ALA A CA 1
ATOM 2508 C C . ALA A 1 310 ? -10.229 20.430 -11.659 1.00 93.50 310 ALA A C 1
ATOM 2510 O O . ALA A 1 310 ? -11.294 19.870 -11.928 1.00 93.50 310 ALA A O 1
ATOM 2511 N N . VAL A 1 311 ? -9.052 19.789 -11.673 1.00 92.25 311 VA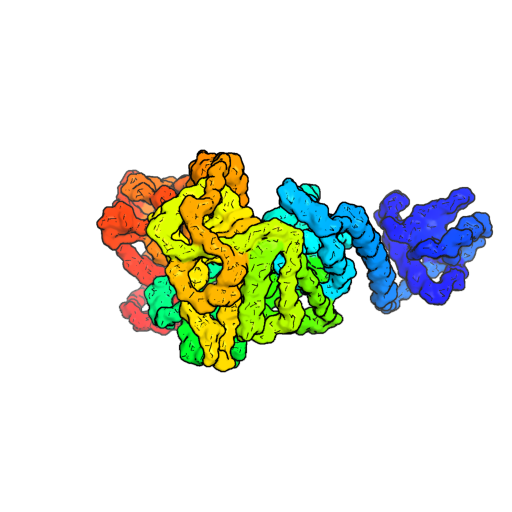L A 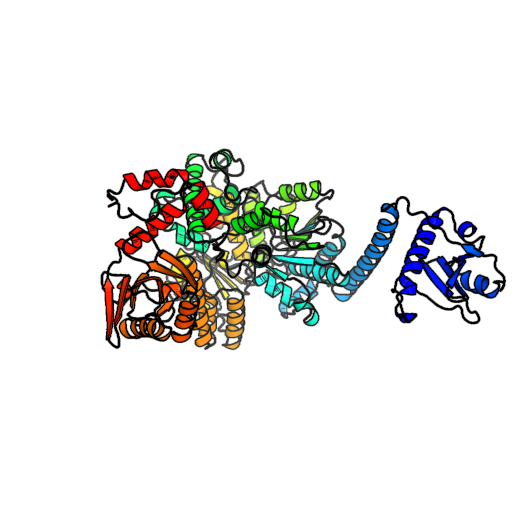N 1
ATOM 2512 C CA . VAL A 1 311 ? -8.933 18.348 -11.958 1.00 92.25 311 VAL A CA 1
ATOM 2513 C C . VAL A 1 311 ? -9.662 17.524 -10.895 1.00 92.25 311 VAL A C 1
ATOM 2515 O O . VAL A 1 311 ? -10.468 16.668 -11.244 1.00 92.25 311 VAL A O 1
ATOM 2518 N N . ALA A 1 312 ? -9.476 17.834 -9.608 1.00 96.06 312 ALA A N 1
ATOM 2519 C CA . ALA A 1 312 ? -10.148 17.161 -8.495 1.00 96.06 312 ALA A CA 1
ATOM 2520 C C . ALA A 1 312 ? -11.678 17.223 -8.602 1.00 96.06 312 ALA A C 1
ATOM 2522 O O . ALA A 1 312 ? -12.359 16.230 -8.368 1.00 96.06 312 ALA A O 1
ATOM 2523 N N . SER A 1 313 ? -12.226 18.369 -9.012 1.00 87.69 313 SER A N 1
ATOM 2524 C CA . SER A 1 313 ? -13.670 18.536 -9.214 1.00 87.69 313 SER A CA 1
ATOM 2525 C C . SER A 1 313 ? -14.187 17.670 -10.368 1.00 87.69 313 SER A C 1
ATOM 2527 O O . SER A 1 313 ? -15.253 17.065 -10.265 1.00 87.69 313 SER A O 1
ATOM 2529 N N . LYS A 1 314 ? -13.430 17.581 -11.472 1.00 82.38 314 LYS A N 1
ATOM 2530 C CA . LYS A 1 314 ? -13.770 16.712 -12.610 1.00 82.38 314 LYS A CA 1
ATOM 2531 C C . LYS A 1 314 ? -13.669 15.236 -12.243 1.00 82.38 314 LYS A C 1
ATOM 2533 O O . LYS A 1 314 ? -14.533 14.460 -12.642 1.00 82.38 314 LYS A O 1
ATOM 2538 N N . TYR A 1 315 ? -12.649 14.878 -11.470 1.00 87.06 315 TYR A N 1
ATOM 2539 C CA . TYR A 1 315 ? -12.444 13.536 -10.945 1.00 87.06 315 TYR A CA 1
ATOM 2540 C C . TYR A 1 315 ? -13.615 13.117 -10.058 1.00 87.06 315 TYR A C 1
ATOM 2542 O O . TYR A 1 315 ? -14.252 12.098 -10.299 1.00 87.06 315 TYR A O 1
ATOM 2550 N N . ASP A 1 316 ? -13.975 13.967 -9.099 1.00 85.50 316 ASP A N 1
ATOM 2551 C CA . ASP A 1 316 ? -15.078 13.715 -8.182 1.00 85.50 316 ASP A CA 1
ATOM 2552 C C . ASP A 1 316 ? -16.426 13.556 -8.896 1.00 85.50 316 ASP A C 1
ATOM 2554 O O . ASP A 1 316 ? -17.220 12.671 -8.571 1.00 85.50 316 ASP A O 1
ATOM 2558 N N . MET A 1 317 ? -16.669 14.395 -9.906 1.00 76.88 317 MET A N 1
ATOM 2559 C CA . MET A 1 317 ? -17.845 14.286 -10.763 1.00 76.88 317 MET A CA 1
ATOM 2560 C C . MET A 1 317 ? -17.836 12.979 -11.559 1.00 76.88 317 MET A C 1
ATOM 2562 O O . MET A 1 317 ? -18.874 12.333 -11.660 1.00 76.88 317 MET A O 1
ATOM 2566 N N . TRP A 1 318 ? -16.684 12.575 -12.105 1.00 77.69 318 TRP A N 1
ATOM 2567 C CA . TRP A 1 318 ? -16.541 11.315 -12.832 1.00 77.69 318 TRP A CA 1
ATOM 2568 C C . TRP A 1 318 ? -16.834 10.102 -11.943 1.00 77.69 318 TRP A C 1
ATOM 2570 O O . TRP A 1 318 ? -17.561 9.215 -12.390 1.00 77.69 318 TRP A O 1
ATOM 2580 N N . LEU A 1 319 ? -16.360 10.092 -10.694 1.00 76.75 319 LEU A N 1
ATOM 2581 C CA . LEU A 1 319 ? -16.678 9.036 -9.731 1.00 76.75 319 LEU A CA 1
ATOM 2582 C C . LEU A 1 319 ? -18.187 8.952 -9.466 1.00 76.75 319 LEU A C 1
ATOM 2584 O O . LEU A 1 319 ? -18.803 7.916 -9.706 1.00 76.75 319 LEU A O 1
ATOM 2588 N N . LYS A 1 320 ? -18.804 10.076 -9.071 1.00 73.88 320 LYS A N 1
ATOM 2589 C CA . LYS A 1 320 ? -20.245 10.166 -8.766 1.00 73.88 320 LYS A CA 1
ATOM 2590 C C . LYS A 1 320 ? -21.123 9.681 -9.911 1.00 73.88 320 LYS A C 1
ATOM 2592 O O . LYS A 1 320 ? -22.024 8.877 -9.713 1.00 73.88 320 LYS A O 1
ATOM 2597 N N . VAL A 1 321 ? -20.841 10.176 -11.112 1.00 60.12 321 VAL A N 1
ATOM 2598 C CA . VAL A 1 321 ? -21.598 9.885 -12.330 1.00 60.12 321 VAL A CA 1
ATOM 2599 C C . VAL A 1 321 ? -21.607 8.399 -12.680 1.00 60.12 321 VAL A C 1
ATOM 2601 O O . VAL A 1 321 ? -22.568 7.926 -13.281 1.00 60.12 321 VAL A O 1
ATOM 2604 N N . ASN A 1 322 ? -20.527 7.685 -12.372 1.00 60.12 322 ASN A N 1
ATOM 2605 C CA . ASN A 1 322 ? -20.398 6.276 -12.719 1.00 60.12 322 ASN A CA 1
ATOM 2606 C C . ASN A 1 322 ? -20.645 5.340 -11.529 1.00 60.12 322 ASN A C 1
ATOM 2608 O O . ASN A 1 322 ? -20.518 4.131 -11.697 1.00 60.12 322 ASN A O 1
ATOM 2612 N N . HIS A 1 323 ? -21.007 5.880 -10.358 1.00 66.88 323 HIS A N 1
ATOM 2613 C CA . HIS A 1 323 ? -21.093 5.134 -9.099 1.00 66.88 323 HIS A CA 1
ATOM 2614 C C . HIS A 1 323 ? -19.777 4.426 -8.741 1.00 66.88 323 HIS A C 1
ATOM 2616 O O . HIS A 1 323 ? -19.765 3.299 -8.254 1.00 66.88 323 HIS A O 1
ATOM 2622 N N . TYR A 1 324 ? -18.657 5.092 -9.025 1.00 79.38 324 TYR A N 1
ATOM 2623 C CA . TYR A 1 324 ? -17.329 4.641 -8.627 1.00 79.38 324 TYR A CA 1
ATOM 2624 C C . TYR A 1 324 ? -16.937 5.293 -7.308 1.00 79.38 324 TYR A C 1
ATOM 2626 O O . TYR A 1 324 ? -17.443 6.358 -6.945 1.00 79.38 324 TYR A O 1
ATOM 2634 N N . TYR A 1 325 ? -15.980 4.676 -6.632 1.00 85.56 325 TYR A N 1
ATOM 2635 C CA . TYR A 1 325 ? -15.454 5.152 -5.365 1.00 85.56 325 TYR A CA 1
ATOM 2636 C C . TYR A 1 325 ? -13.936 5.222 -5.426 1.00 85.56 325 TYR A C 1
ATOM 2638 O O . TYR A 1 325 ? -13.303 4.499 -6.181 1.00 85.56 325 TYR A O 1
ATOM 2646 N N . ASP A 1 326 ? -13.337 6.064 -4.599 1.00 93.81 326 ASP A N 1
ATOM 2647 C CA . ASP A 1 326 ? -11.978 5.826 -4.124 1.00 93.81 326 ASP A CA 1
ATOM 2648 C C . ASP A 1 326 ? -12.017 5.481 -2.629 1.00 93.81 326 ASP A C 1
ATOM 2650 O O . ASP A 1 326 ? -13.059 5.580 -1.972 1.00 93.81 326 ASP A O 1
ATOM 2654 N N . TYR A 1 327 ? -10.879 5.083 -2.061 1.00 94.50 327 TYR A N 1
ATOM 2655 C CA . TYR A 1 327 ? -10.805 4.714 -0.645 1.00 94.50 327 TYR A CA 1
ATOM 2656 C C . TYR A 1 327 ? -11.204 5.850 0.315 1.00 94.50 327 TYR A C 1
ATOM 2658 O O . TYR A 1 327 ? -11.649 5.582 1.431 1.00 94.50 327 TYR A O 1
ATOM 2666 N N . ASN A 1 328 ? -11.047 7.119 -0.079 1.00 97.38 328 ASN A N 1
ATOM 2667 C CA . ASN A 1 328 ? -11.470 8.251 0.748 1.00 97.38 328 ASN A CA 1
ATOM 2668 C C . ASN A 1 328 ? -12.981 8.490 0.667 1.00 97.38 328 ASN A C 1
ATOM 2670 O O . ASN A 1 328 ? -13.560 8.955 1.648 1.00 97.38 328 ASN A O 1
ATOM 2674 N N . ASP A 1 329 ? -13.614 8.190 -0.466 1.00 96.44 329 ASP A N 1
ATOM 2675 C CA . ASP A 1 329 ? -15.071 8.196 -0.593 1.00 96.44 329 ASP A CA 1
ATOM 2676 C C . ASP A 1 329 ? -15.685 7.089 0.259 1.00 96.44 329 ASP A C 1
ATOM 2678 O O . ASP A 1 329 ? -16.570 7.372 1.056 1.00 96.44 329 ASP A O 1
ATOM 2682 N N . LEU A 1 330 ? -15.163 5.861 0.181 1.00 96.12 330 LEU A N 1
ATOM 2683 C CA . LEU A 1 330 ? -15.642 4.758 1.019 1.00 96.12 330 LEU A CA 1
ATOM 2684 C C . LEU A 1 330 ? -15.510 5.081 2.516 1.00 96.12 330 LEU A C 1
ATOM 2686 O O . LEU A 1 330 ? -16.470 4.932 3.269 1.00 96.12 330 LEU A O 1
ATOM 2690 N N . ALA A 1 331 ? -14.350 5.586 2.950 1.00 97.38 331 ALA A N 1
ATOM 2691 C CA . ALA A 1 331 ? -14.153 5.993 4.342 1.00 97.38 331 ALA A CA 1
ATOM 2692 C C . ALA A 1 331 ? -15.092 7.140 4.758 1.00 97.38 331 ALA A C 1
ATOM 2694 O O . ALA A 1 331 ? -15.589 7.146 5.881 1.00 97.38 331 ALA A O 1
ATOM 2695 N N . TYR A 1 332 ? -15.357 8.098 3.862 1.00 97.25 332 TYR A N 1
ATOM 2696 C CA . TYR A 1 332 ? -16.318 9.176 4.106 1.00 97.25 332 TYR A CA 1
ATOM 2697 C C . TYR A 1 332 ? -17.738 8.638 4.310 1.00 97.25 332 TYR A C 1
ATOM 2699 O O . TYR A 1 332 ? -18.387 8.998 5.292 1.00 97.25 332 TYR A O 1
ATOM 2707 N N . GLU A 1 333 ? -18.211 7.771 3.414 1.00 95.56 333 GLU A N 1
ATOM 2708 C CA . GLU A 1 333 ? -19.553 7.185 3.500 1.00 95.56 333 GLU A CA 1
ATOM 2709 C C . GLU A 1 333 ? -19.701 6.329 4.768 1.00 95.56 333 GLU A C 1
ATOM 2711 O O . GLU A 1 333 ? -20.745 6.359 5.418 1.00 95.56 333 GLU A O 1
ATOM 2716 N N . ALA A 1 334 ? -18.643 5.614 5.170 1.00 95.94 334 ALA A N 1
ATOM 2717 C CA . ALA A 1 334 ? -18.661 4.778 6.370 1.00 95.94 334 ALA A CA 1
ATOM 2718 C C . ALA A 1 334 ? -18.747 5.640 7.636 1.00 95.94 334 ALA A C 1
ATOM 2720 O O . ALA A 1 334 ? -19.560 5.383 8.515 1.00 95.94 334 ALA A O 1
ATOM 2721 N N . LEU A 1 335 ? -17.972 6.727 7.687 1.00 96.06 335 LEU A N 1
ATOM 2722 C CA . LEU A 1 335 ? -17.970 7.684 8.797 1.00 96.06 335 LEU A CA 1
ATOM 2723 C C . LEU A 1 335 ? -19.213 8.587 8.850 1.00 96.06 335 LEU A C 1
ATOM 2725 O O . LEU A 1 335 ? -19.429 9.265 9.854 1.00 96.06 335 LEU A O 1
ATOM 2729 N N . SER A 1 336 ? -20.019 8.630 7.786 1.00 94.75 336 SER A N 1
ATOM 2730 C CA . SER A 1 336 ? -21.236 9.452 7.721 1.00 94.75 336 SER A CA 1
ATOM 2731 C C . SER A 1 336 ? -22.433 8.820 8.444 1.00 94.75 336 SER A C 1
ATOM 2733 O O . SER A 1 336 ? -23.489 9.445 8.556 1.00 94.75 336 SER A O 1
ATOM 2735 N N . ARG A 1 337 ? -22.272 7.599 8.965 1.00 91.31 337 ARG A N 1
ATOM 2736 C CA . ARG A 1 337 ? -23.266 6.850 9.741 1.00 91.31 337 ARG A CA 1
ATOM 2737 C C . ARG A 1 337 ? -22.624 6.214 10.982 1.00 91.31 337 ARG A C 1
ATOM 2739 O O . ARG A 1 337 ? -21.403 6.091 11.036 1.00 91.31 337 ARG A O 1
ATOM 2746 N N . PRO A 1 338 ? -23.414 5.825 12.000 1.00 93.69 338 PRO A N 1
ATOM 2747 C CA . PRO A 1 338 ? -22.912 4.974 13.074 1.00 93.69 338 PRO A CA 1
ATOM 2748 C C . PRO A 1 338 ? -22.364 3.665 12.502 1.00 93.69 338 PRO A C 1
ATOM 2750 O O . PRO A 1 338 ? -23.030 3.054 11.667 1.00 93.69 338 PRO A O 1
ATOM 2753 N N . LEU A 1 339 ? -21.182 3.249 12.963 1.00 93.75 339 LEU A N 1
ATOM 2754 C CA . LEU A 1 339 ? -20.552 2.020 12.488 1.00 93.75 339 LEU A CA 1
ATOM 2755 C C . LEU A 1 339 ? -21.361 0.787 12.911 1.00 93.75 339 LEU A C 1
ATOM 2757 O O . LEU A 1 339 ? -21.764 0.668 14.071 1.00 93.75 339 LEU A O 1
ATOM 2761 N N . ALA A 1 340 ? -21.567 -0.139 11.982 1.00 91.12 340 ALA A N 1
ATOM 2762 C CA . ALA A 1 340 ? -22.289 -1.386 12.179 1.00 91.12 340 ALA A CA 1
ATOM 2763 C C . ALA A 1 340 ? -21.479 -2.393 13.005 1.00 91.12 340 ALA A C 1
ATOM 2765 O O . ALA A 1 340 ? -22.052 -3.160 13.785 1.00 91.12 340 ALA A O 1
ATOM 2766 N N . ARG A 1 341 ? -20.145 -2.397 12.862 1.00 89.56 341 ARG A N 1
ATOM 2767 C CA . ARG A 1 341 ? -19.252 -3.297 13.603 1.00 89.56 341 ARG A CA 1
ATOM 2768 C C . ARG A 1 341 ? -18.109 -2.535 14.270 1.00 89.56 341 ARG A C 1
ATOM 2770 O O . ARG A 1 341 ? -17.409 -1.751 13.641 1.00 89.56 341 ARG A O 1
ATOM 2777 N N . GLN A 1 342 ? -17.869 -2.855 15.539 1.00 93.38 342 GLN A N 1
ATOM 2778 C CA . GLN A 1 342 ? -16.653 -2.477 16.257 1.00 93.38 342 GLN A CA 1
ATOM 2779 C C . GLN A 1 342 ? -16.006 -3.720 16.864 1.00 93.38 342 GLN A C 1
ATOM 2781 O O . GLN A 1 342 ? -16.704 -4.632 17.317 1.00 93.38 342 GLN A O 1
ATOM 2786 N N . TYR A 1 343 ? -14.678 -3.749 16.874 1.00 94.31 343 TYR A N 1
ATOM 2787 C CA . TYR A 1 343 ? -13.868 -4.844 17.410 1.00 94.31 343 TYR A CA 1
ATOM 2788 C C . TYR A 1 343 ? -13.365 -4.500 18.810 1.00 94.31 343 TYR A C 1
ATOM 2790 O O . TYR A 1 343 ? -13.217 -3.324 19.135 1.00 94.31 343 TYR A O 1
ATOM 2798 N N . ASP A 1 344 ? -13.119 -5.504 19.652 1.00 92.88 344 ASP A N 1
ATOM 2799 C CA . ASP A 1 344 ? -12.550 -5.260 20.981 1.00 92.88 344 ASP A CA 1
ATOM 2800 C C . ASP A 1 344 ? -11.162 -4.639 20.839 1.00 92.88 344 ASP A C 1
ATOM 2802 O O . ASP A 1 344 ? -10.881 -3.618 21.469 1.00 92.88 344 ASP A O 1
ATOM 2806 N N . HIS A 1 345 ? -10.325 -5.229 19.979 1.00 93.12 345 HIS A N 1
ATOM 2807 C CA . HIS A 1 345 ? -9.020 -4.691 19.612 1.00 93.12 345 HIS A CA 1
ATOM 2808 C C . HIS A 1 345 ? -8.869 -4.584 18.085 1.00 93.12 345 HIS A C 1
ATOM 2810 O O . HIS A 1 345 ? -9.498 -5.310 17.309 1.00 93.12 345 HIS A O 1
ATOM 2816 N N . LEU A 1 346 ? -7.975 -3.697 17.654 1.00 95.56 346 LEU A N 1
ATOM 2817 C CA . LEU A 1 346 ? -7.660 -3.443 16.251 1.00 95.56 346 LEU A CA 1
ATOM 2818 C C . LEU A 1 346 ? -6.150 -3.557 16.040 1.00 95.56 346 LEU A C 1
ATOM 2820 O O . LEU A 1 346 ? -5.372 -2.874 16.707 1.00 95.56 346 LEU A O 1
ATOM 2824 N N . ILE A 1 347 ? -5.756 -4.357 15.053 1.00 97.19 347 ILE A N 1
ATOM 2825 C CA . ILE A 1 347 ? -4.392 -4.421 14.539 1.00 97.19 347 ILE A CA 1
ATOM 2826 C C . ILE A 1 347 ? -4.414 -3.930 13.092 1.00 97.19 347 ILE A C 1
ATOM 2828 O O . ILE A 1 347 ? -5.091 -4.524 12.256 1.00 97.19 347 ILE A O 1
ATOM 2832 N N . PHE A 1 348 ? -3.680 -2.861 12.785 1.00 97.12 348 PHE A N 1
ATOM 2833 C CA . PHE A 1 348 ? -3.595 -2.320 11.428 1.00 97.12 348 PHE A CA 1
ATOM 2834 C C . PHE A 1 348 ? -2.147 -2.277 10.932 1.00 97.12 348 PHE A C 1
ATOM 2836 O O . PHE A 1 348 ? -1.320 -1.576 11.511 1.00 97.12 348 PHE A O 1
ATOM 2843 N N . ASP A 1 349 ? -1.846 -2.988 9.845 1.00 95.56 349 ASP A N 1
ATOM 2844 C CA . ASP A 1 349 ? -0.539 -2.989 9.174 1.00 95.56 349 ASP A CA 1
ATOM 2845 C C . ASP A 1 349 ? -0.530 -2.027 7.972 1.00 95.56 349 ASP A C 1
ATOM 2847 O O . ASP A 1 349 ? -1.554 -1.808 7.329 1.00 95.56 349 ASP A O 1
ATOM 2851 N N . GLU A 1 350 ? 0.637 -1.480 7.633 1.00 92.88 350 GLU A N 1
ATOM 2852 C CA . GLU A 1 350 ? 0.827 -0.441 6.602 1.00 92.88 350 GLU A CA 1
ATOM 2853 C C . GLU A 1 350 ? 0.153 0.915 6.917 1.00 92.88 350 GLU A C 1
ATOM 2855 O O . GLU A 1 350 ? -0.318 1.621 6.021 1.00 92.88 350 GLU A O 1
ATOM 2860 N N . VAL A 1 351 ? 0.141 1.332 8.189 1.00 94.19 351 VAL A N 1
ATOM 2861 C CA . VAL A 1 351 ? -0.527 2.569 8.646 1.00 94.19 351 VAL A CA 1
ATOM 2862 C C . VAL A 1 351 ? -0.055 3.838 7.920 1.00 94.19 351 VAL A C 1
ATOM 2864 O O . VAL A 1 351 ? -0.838 4.768 7.734 1.00 94.19 351 VAL A O 1
ATOM 2867 N N . GLN A 1 352 ? 1.197 3.878 7.447 1.00 91.00 352 GLN A N 1
ATOM 2868 C CA . GLN A 1 352 ? 1.752 5.029 6.723 1.00 91.00 352 GLN A CA 1
ATOM 2869 C C . GLN A 1 352 ? 1.002 5.347 5.419 1.00 91.00 352 GLN A C 1
ATOM 2871 O O . GLN A 1 352 ? 1.028 6.480 4.941 1.00 91.00 352 GLN A O 1
ATOM 2876 N N . GLU A 1 353 ? 0.347 4.351 4.820 1.00 89.88 353 GLU A N 1
ATOM 2877 C CA . GLU A 1 353 ? -0.381 4.511 3.561 1.00 89.88 353 GLU A CA 1
ATOM 2878 C C . GLU A 1 353 ? -1.786 5.093 3.785 1.00 89.88 353 GLU A C 1
ATOM 2880 O O . GLU A 1 353 ? -2.467 5.430 2.813 1.00 89.88 353 GLU A O 1
ATOM 2885 N N . LEU A 1 354 ? -2.257 5.201 5.033 1.00 93.88 354 LEU A N 1
ATOM 2886 C CA . LEU A 1 354 ? -3.582 5.731 5.344 1.00 93.88 354 LEU A CA 1
ATOM 2887 C C . LEU A 1 354 ? -3.606 7.256 5.314 1.00 93.88 354 LEU A C 1
ATOM 2889 O O . LEU A 1 354 ? -2.802 7.926 5.960 1.00 93.88 354 LEU A O 1
ATOM 2893 N N . THR A 1 355 ? -4.598 7.810 4.621 1.00 94.81 355 THR A N 1
ATOM 2894 C CA . THR A 1 355 ? -4.954 9.226 4.773 1.00 94.81 355 THR A CA 1
ATOM 2895 C C . THR A 1 355 ? -5.574 9.461 6.153 1.00 94.81 355 THR A C 1
ATOM 2897 O O . THR A 1 355 ? -6.096 8.528 6.766 1.00 94.81 355 THR A O 1
ATOM 2900 N N . ASN A 1 356 ? -5.595 10.706 6.635 1.00 94.56 356 ASN A N 1
ATOM 2901 C CA . ASN A 1 356 ? -6.200 11.032 7.935 1.00 94.56 356 ASN A CA 1
ATOM 2902 C C . ASN A 1 356 ? -7.674 10.606 8.013 1.00 94.56 356 ASN A C 1
ATOM 2904 O O . ASN A 1 356 ? -8.136 10.119 9.045 1.00 94.56 356 ASN A O 1
ATOM 2908 N N . LYS A 1 357 ? -8.416 10.716 6.906 1.00 95.69 357 LYS A N 1
ATOM 2909 C CA . LYS A 1 357 ? -9.793 10.223 6.812 1.00 95.69 357 LYS A CA 1
ATOM 2910 C C . LYS A 1 357 ? -9.890 8.701 6.957 1.00 95.69 357 LYS A C 1
ATOM 2912 O O . LYS A 1 357 ? -10.705 8.217 7.737 1.00 95.69 357 LYS A O 1
ATOM 2917 N N . GLN A 1 358 ? -9.058 7.943 6.242 1.00 96.81 358 GLN A N 1
ATOM 2918 C CA . GLN A 1 358 ? -9.035 6.476 6.350 1.00 96.81 358 GLN A CA 1
ATOM 2919 C C . GLN A 1 358 ? -8.609 6.031 7.753 1.00 96.81 358 GLN A C 1
ATOM 2921 O O . GLN A 1 358 ? -9.197 5.121 8.329 1.00 96.81 358 GLN A O 1
ATOM 2926 N N . LEU A 1 359 ? -7.630 6.718 8.333 1.00 95.56 359 LEU A N 1
ATOM 2927 C CA . LEU A 1 359 ? -7.181 6.491 9.698 1.00 95.56 359 LEU A CA 1
ATOM 2928 C C . LEU A 1 359 ? -8.286 6.785 10.725 1.00 95.56 359 LEU A C 1
ATOM 2930 O O . LEU A 1 359 ? -8.450 6.017 11.666 1.00 95.56 359 LEU A O 1
ATOM 2934 N N . THR A 1 360 ? -9.090 7.833 10.514 1.00 95.38 360 THR A N 1
ATOM 2935 C CA . THR A 1 360 ? -10.273 8.122 11.348 1.00 95.38 360 THR A CA 1
ATOM 2936 C C . THR A 1 360 ? -11.241 6.937 11.356 1.00 95.38 360 THR A C 1
ATOM 2938 O O . THR A 1 360 ? -11.712 6.542 12.418 1.00 95.38 360 THR A O 1
ATOM 2941 N N . TYR A 1 361 ? -11.524 6.349 10.189 1.00 96.56 361 TYR A N 1
ATOM 2942 C CA . TYR A 1 361 ? -12.374 5.159 10.082 1.00 96.56 361 TYR A CA 1
ATOM 2943 C C . TYR A 1 361 ? -11.786 3.964 10.844 1.00 96.56 361 TYR A C 1
ATOM 2945 O O . TYR A 1 361 ? -12.476 3.325 11.639 1.00 96.56 361 TYR A O 1
ATOM 2953 N N . ILE A 1 362 ? -10.492 3.703 10.654 1.00 95.88 362 ILE A N 1
ATOM 2954 C CA . ILE A 1 362 ? -9.792 2.611 11.330 1.00 95.88 362 ILE A CA 1
ATOM 2955 C C . ILE A 1 362 ? -9.840 2.771 12.855 1.00 95.88 362 ILE A C 1
ATOM 2957 O O . ILE A 1 362 ? -10.230 1.836 13.550 1.00 95.88 362 ILE A O 1
ATOM 2961 N N . LEU A 1 363 ? -9.543 3.960 13.385 1.00 94.75 363 LEU A N 1
ATOM 2962 C CA . LEU A 1 363 ? -9.580 4.224 14.828 1.00 94.75 363 LEU A CA 1
ATOM 2963 C C . LEU A 1 363 ? -11.006 4.241 15.403 1.00 94.75 363 LEU A C 1
ATOM 2965 O O . LEU A 1 363 ? -11.186 3.947 16.581 1.00 94.75 363 LEU A O 1
ATOM 2969 N N . ALA A 1 364 ? -12.028 4.532 14.594 1.00 94.38 364 ALA A N 1
ATOM 2970 C CA . ALA A 1 364 ? -13.430 4.414 15.001 1.00 94.38 364 ALA A CA 1
ATOM 2971 C C . ALA A 1 364 ? -13.929 2.953 15.035 1.00 94.38 364 ALA A C 1
ATOM 2973 O O . ALA A 1 364 ? -14.896 2.646 15.735 1.00 94.38 364 ALA A O 1
ATOM 2974 N N . SER A 1 365 ? -13.254 2.045 14.319 1.00 94.81 365 SER A N 1
ATOM 2975 C CA . SER A 1 365 ? -13.624 0.624 14.209 1.00 94.81 365 SER A CA 1
ATOM 2976 C C . SER A 1 365 ? -13.270 -0.212 15.451 1.00 94.81 365 SER A C 1
ATOM 2978 O O . SER A 1 365 ? -13.598 -1.397 15.504 1.00 94.81 365 SER A O 1
ATOM 2980 N N . THR A 1 366 ? -12.614 0.371 16.461 1.00 93.69 366 THR A N 1
ATOM 2981 C CA . THR A 1 366 ? -12.359 -0.279 17.758 1.00 93.69 366 THR A CA 1
ATOM 2982 C C . THR A 1 366 ? -13.310 0.241 18.837 1.00 93.69 366 THR A C 1
ATOM 2984 O O . THR A 1 366 ? -13.642 1.426 18.868 1.00 93.69 366 THR A O 1
ATOM 2987 N N . LYS A 1 367 ? -13.725 -0.636 19.757 1.00 91.62 367 LYS A N 1
ATOM 2988 C CA . LYS A 1 367 ? -14.495 -0.272 20.958 1.00 91.62 367 LYS A CA 1
ATOM 2989 C C . LYS A 1 367 ? -13.623 0.463 21.977 1.00 91.62 367 LYS A C 1
ATOM 2991 O O . LYS A 1 367 ? -14.118 1.325 22.696 1.00 91.62 367 LYS A O 1
ATOM 2996 N N . ASN A 1 368 ? -12.336 0.116 22.048 1.00 86.38 368 ASN A N 1
ATOM 2997 C CA . ASN A 1 368 ? -11.380 0.702 22.980 1.00 86.38 368 ASN A CA 1
ATOM 2998 C C . ASN A 1 368 ? -10.071 1.053 22.258 1.00 86.38 368 ASN A C 1
ATOM 3000 O O . ASN A 1 368 ? -9.431 0.204 21.635 1.00 86.38 368 ASN A O 1
ATOM 3004 N N . LYS A 1 369 ? -9.648 2.318 22.353 1.00 90.06 369 LYS A N 1
ATOM 3005 C CA . LYS A 1 369 ? -8.398 2.785 21.742 1.00 90.06 369 LYS A CA 1
ATOM 3006 C C . LYS A 1 369 ? -7.143 2.324 22.495 1.00 90.06 369 LYS A C 1
ATOM 3008 O O . LYS A 1 369 ? -6.069 2.348 21.905 1.00 90.06 369 LYS A O 1
ATOM 3013 N N . GLN A 1 370 ? -7.260 1.854 23.741 1.00 87.69 370 GLN A N 1
ATOM 3014 C CA . GLN A 1 370 ? -6.145 1.354 24.559 1.00 87.69 370 GLN A CA 1
ATOM 3015 C C . GLN A 1 370 ? -5.382 0.190 23.924 1.00 87.69 370 GLN A C 1
ATOM 3017 O O . GLN A 1 370 ? -4.205 -0.006 24.193 1.00 87.69 370 GLN A O 1
ATOM 3022 N N . THR A 1 371 ? -6.058 -0.613 23.115 1.00 82.25 371 THR A N 1
ATOM 3023 C CA . THR A 1 371 ? -5.551 -1.903 22.631 1.00 82.25 371 THR A CA 1
ATOM 3024 C C . THR A 1 371 ? -5.250 -1.882 21.136 1.00 82.25 371 THR A C 1
ATOM 3026 O O . THR A 1 371 ? -5.017 -2.927 20.526 1.00 82.25 371 THR A O 1
ATOM 3029 N N . VAL A 1 372 ? -5.246 -0.685 20.544 1.00 93.56 372 VAL A N 1
ATOM 3030 C CA . VAL A 1 372 ? -4.886 -0.463 19.147 1.00 93.56 372 VAL A CA 1
ATOM 3031 C C . VAL A 1 372 ? -3.401 -0.752 18.942 1.00 93.56 372 VAL A C 1
ATOM 3033 O O . VAL A 1 372 ? -2.546 -0.199 19.636 1.00 93.56 372 VAL A O 1
ATOM 3036 N N . LEU A 1 373 ? -3.104 -1.575 17.937 1.00 95.81 373 LEU A N 1
ATOM 3037 C CA . LEU A 1 373 ? -1.757 -1.819 17.439 1.00 95.81 373 LEU A CA 1
ATOM 3038 C C . LEU A 1 373 ? -1.659 -1.357 15.983 1.00 95.81 373 LEU A C 1
ATOM 3040 O O . LEU A 1 373 ? -2.254 -1.954 15.090 1.00 95.81 373 LEU A O 1
ATOM 3044 N N . LEU A 1 374 ? -0.882 -0.308 15.733 1.00 96.31 374 LEU A N 1
ATOM 3045 C CA . LEU A 1 374 ? -0.600 0.193 14.388 1.00 96.31 374 LEU A CA 1
ATOM 3046 C C . LEU A 1 374 ? 0.816 -0.216 13.991 1.00 96.31 374 LEU A C 1
ATOM 3048 O O . LEU A 1 374 ? 1.744 -0.068 14.779 1.00 96.31 374 LEU A O 1
ATOM 3052 N N . LEU A 1 375 ? 1.010 -0.705 12.773 1.00 95.62 375 LEU A N 1
ATOM 3053 C CA . LEU A 1 375 ? 2.320 -1.079 12.256 1.00 95.62 375 LEU A CA 1
ATOM 3054 C C . LEU A 1 375 ? 2.581 -0.362 10.937 1.00 95.62 375 LEU A C 1
ATOM 3056 O O . LEU A 1 375 ? 1.682 -0.210 10.110 1.00 95.62 375 LEU A O 1
ATOM 3060 N N . GLY A 1 376 ? 3.817 0.082 10.720 1.00 93.25 376 GLY A N 1
ATOM 3061 C CA . GLY A 1 376 ? 4.156 0.754 9.474 1.00 93.25 376 GLY A CA 1
ATOM 3062 C C . GLY A 1 376 ? 5.635 0.986 9.222 1.00 93.25 376 GLY A C 1
ATOM 3063 O O . GLY A 1 376 ? 6.498 0.676 10.040 1.00 93.25 376 GLY A O 1
ATOM 3064 N N . ASP A 1 377 ? 5.908 1.549 8.051 1.00 91.38 377 ASP A N 1
ATOM 3065 C CA . ASP A 1 377 ? 7.225 1.988 7.594 1.00 91.38 377 ASP A CA 1
ATOM 3066 C C . ASP A 1 377 ? 7.092 3.313 6.835 1.00 91.38 377 ASP A C 1
ATOM 3068 O O . ASP A 1 377 ? 6.702 3.342 5.668 1.00 91.38 377 ASP A O 1
ATOM 3072 N N . VAL A 1 378 ? 7.438 4.429 7.476 1.00 86.06 378 VAL A N 1
ATOM 3073 C CA . VAL A 1 378 ? 7.289 5.776 6.893 1.00 86.06 378 VAL A CA 1
ATOM 3074 C C . VAL A 1 378 ? 8.116 6.006 5.622 1.00 86.06 378 VAL A C 1
ATOM 3076 O O . VAL A 1 378 ? 7.853 6.951 4.871 1.00 86.06 378 VAL A O 1
ATOM 3079 N N . HIS A 1 379 ? 9.124 5.170 5.355 1.00 88.62 379 HIS A N 1
ATOM 3080 C CA . HIS A 1 379 ? 9.928 5.250 4.132 1.00 88.62 379 HIS A CA 1
ATOM 3081 C C . HIS A 1 379 ? 9.286 4.507 2.956 1.00 88.62 379 HIS A C 1
ATOM 3083 O O . HIS A 1 379 ? 9.686 4.731 1.817 1.00 88.62 379 HIS A O 1
ATOM 3089 N N . GLN A 1 380 ? 8.232 3.718 3.195 1.00 89.19 380 GLN A N 1
ATOM 3090 C CA . GLN A 1 380 ? 7.438 3.070 2.142 1.00 89.19 380 GLN A CA 1
ATOM 3091 C C . GLN A 1 380 ? 6.233 3.891 1.677 1.00 89.19 380 GLN A C 1
ATOM 3093 O O . GLN A 1 380 ? 5.582 3.486 0.720 1.00 89.19 380 GLN A O 1
ATOM 3098 N N . SER A 1 381 ? 5.954 5.048 2.293 1.00 89.31 381 SER A N 1
ATOM 3099 C CA . SER A 1 381 ? 4.795 5.865 1.921 1.00 89.31 381 SER A CA 1
ATOM 3100 C C . SER A 1 381 ? 4.970 6.532 0.553 1.00 89.31 381 SER A C 1
ATOM 3102 O O . SER A 1 381 ? 5.574 7.600 0.419 1.00 89.31 381 SER A O 1
ATOM 3104 N N . THR A 1 382 ? 4.464 5.896 -0.496 1.00 87.19 382 THR A N 1
ATOM 3105 C CA . THR A 1 382 ? 4.691 6.339 -1.887 1.00 87.19 382 THR A CA 1
ATOM 3106 C C . THR A 1 382 ? 3.604 7.275 -2.395 1.00 87.19 382 THR A C 1
ATOM 3108 O O . THR A 1 382 ? 3.876 8.116 -3.251 1.00 87.19 382 THR A O 1
ATOM 3111 N N . GLN A 1 383 ? 2.392 7.177 -1.846 1.00 85.38 383 GLN A N 1
ATOM 3112 C CA . GLN A 1 383 ? 1.232 7.972 -2.266 1.00 85.38 383 GLN A CA 1
ATOM 3113 C C . GLN A 1 383 ? 0.647 8.837 -1.141 1.00 85.38 383 GLN A C 1
ATOM 3115 O O . GLN A 1 383 ? -0.378 9.489 -1.340 1.00 85.38 383 GLN A O 1
ATOM 3120 N N . ASN A 1 384 ? 1.295 8.863 0.031 1.00 88.19 384 ASN A N 1
ATOM 3121 C CA . ASN A 1 384 ? 0.859 9.653 1.174 1.00 88.19 384 ASN A CA 1
ATOM 3122 C C . ASN A 1 384 ? 2.001 10.441 1.835 1.00 88.19 384 ASN A C 1
ATOM 3124 O O . ASN A 1 384 ? 2.738 9.932 2.675 1.00 88.19 384 ASN A O 1
ATOM 3128 N N . TYR A 1 385 ? 2.132 11.721 1.496 1.00 88.00 385 TYR A N 1
ATOM 3129 C CA . TYR A 1 385 ? 3.149 12.590 2.098 1.00 88.00 385 TYR A CA 1
ATOM 3130 C C . TYR A 1 385 ? 2.658 13.349 3.346 1.00 88.00 385 TYR A C 1
ATOM 3132 O O . TYR A 1 385 ? 3.434 14.098 3.931 1.00 88.00 385 TYR A O 1
ATOM 3140 N N . GLN A 1 386 ? 1.388 13.172 3.736 1.00 85.94 386 GLN A N 1
ATOM 3141 C CA . GLN A 1 386 ? 0.738 13.853 4.866 1.00 85.94 386 GLN A CA 1
ATOM 3142 C C . GLN A 1 386 ? 0.529 12.930 6.076 1.00 85.94 386 GLN A C 1
ATOM 3144 O O . GLN A 1 386 ? -0.223 13.277 6.982 1.00 85.94 386 GLN A O 1
ATOM 3149 N N . PHE A 1 387 ? 1.167 11.755 6.102 1.00 86.25 387 PHE A N 1
ATOM 3150 C CA . PHE A 1 387 ? 1.145 10.905 7.290 1.00 86.25 387 PHE A CA 1
ATOM 3151 C C . PHE A 1 387 ? 1.745 11.666 8.480 1.00 86.25 387 PHE A C 1
ATOM 3153 O O . PHE A 1 387 ? 2.948 11.933 8.508 1.00 86.25 387 PHE A O 1
ATOM 3160 N N . ASP A 1 388 ? 0.899 12.008 9.450 1.00 81.88 388 ASP A N 1
ATOM 3161 C CA . ASP A 1 388 ? 1.273 12.766 10.639 1.00 81.88 388 ASP A CA 1
ATOM 3162 C C . ASP A 1 388 ? 0.939 11.965 11.896 1.00 81.88 388 ASP A C 1
ATOM 3164 O O . ASP A 1 388 ? -0.220 11.700 12.223 1.00 81.88 388 ASP A O 1
ATOM 3168 N N . LEU A 1 389 ? 1.980 11.609 12.643 1.00 87.44 389 LEU A N 1
ATOM 3169 C CA . LEU A 1 389 ? 1.837 10.900 13.906 1.00 87.44 389 LEU A CA 1
ATOM 3170 C C . LEU A 1 389 ? 1.074 11.728 14.952 1.00 87.44 389 LEU A C 1
ATOM 3172 O O . LEU A 1 389 ? 0.415 11.161 15.823 1.00 87.44 389 LEU A O 1
ATOM 3176 N N . SER A 1 390 ? 1.139 13.059 14.872 1.00 88.38 390 SER A N 1
ATOM 3177 C CA . SER A 1 390 ? 0.429 13.964 15.782 1.00 88.38 390 SER A CA 1
ATOM 3178 C C . SER A 1 390 ? -1.083 13.782 15.678 1.00 88.38 390 SER A C 1
ATOM 3180 O O . SER A 1 390 ? -1.770 13.835 16.694 1.00 88.38 390 SER A O 1
ATOM 3182 N N . PHE A 1 391 ? -1.596 13.485 14.479 1.00 89.56 391 PHE A N 1
ATOM 3183 C CA . PHE A 1 391 ? -3.008 13.170 14.274 1.00 89.56 391 PHE A CA 1
ATOM 3184 C C . PHE A 1 391 ? -3.431 11.934 15.083 1.00 89.56 391 PHE A C 1
ATOM 3186 O O . PHE A 1 391 ? -4.407 11.997 15.828 1.00 89.56 391 PHE A O 1
ATOM 3193 N N . ILE A 1 392 ? -2.658 10.841 15.010 1.00 92.12 392 ILE A N 1
ATOM 3194 C CA . ILE A 1 392 ? -2.918 9.615 15.790 1.00 92.12 392 ILE A CA 1
ATOM 3195 C C . ILE A 1 392 ? -2.819 9.915 17.287 1.00 92.12 392 ILE A C 1
ATOM 3197 O O . ILE A 1 392 ? -3.693 9.534 18.059 1.00 92.12 392 ILE A O 1
ATOM 3201 N N . LYS A 1 393 ? -1.759 10.613 17.711 1.00 93.06 393 LYS A N 1
ATOM 3202 C CA . LYS A 1 393 ? -1.535 10.953 19.122 1.00 93.06 393 LYS A CA 1
ATOM 3203 C C . LYS A 1 393 ? -2.698 11.737 19.713 1.00 93.06 393 LYS A C 1
ATOM 3205 O O . LYS A 1 393 ? -3.131 11.403 20.809 1.00 93.06 393 LYS A O 1
ATOM 3210 N N . ASN A 1 394 ? -3.197 12.741 18.996 1.00 92.94 394 ASN A N 1
ATOM 3211 C CA . ASN A 1 394 ? -4.324 13.549 19.448 1.00 92.94 394 ASN A CA 1
ATOM 3212 C C . ASN A 1 394 ? -5.588 12.696 19.588 1.00 92.94 394 ASN A C 1
ATOM 3214 O O . ASN A 1 394 ? -6.228 12.736 20.630 1.00 92.94 394 ASN A O 1
ATOM 3218 N N . ASP A 1 395 ? -5.897 11.865 18.590 1.00 92.31 395 ASP A N 1
ATOM 3219 C CA . ASP A 1 395 ? -7.085 11.005 18.600 1.00 92.31 395 ASP A CA 1
ATOM 3220 C C . ASP A 1 395 ? -7.063 9.950 19.733 1.00 92.31 395 ASP A C 1
ATOM 3222 O O . ASP A 1 395 ? -8.093 9.659 20.351 1.00 92.31 395 ASP A O 1
ATOM 3226 N N . ILE A 1 396 ? -5.881 9.407 20.042 1.00 93.25 396 ILE A N 1
ATOM 3227 C CA . ILE A 1 396 ? -5.652 8.489 21.168 1.00 93.25 396 ILE A CA 1
ATOM 3228 C C . ILE A 1 396 ? -5.716 9.229 22.516 1.00 93.25 396 ILE A C 1
ATOM 3230 O O . ILE A 1 396 ? -6.302 8.717 23.472 1.00 93.25 396 ILE A O 1
ATOM 3234 N N . TYR A 1 397 ? -5.154 10.438 22.590 1.00 93.81 397 TYR A N 1
ATOM 3235 C CA . TYR A 1 397 ? -5.165 11.278 23.789 1.00 93.81 397 TYR A CA 1
ATOM 3236 C C . TYR A 1 397 ? -6.570 11.755 24.160 1.00 93.81 397 TYR A C 1
ATOM 3238 O O . TYR A 1 397 ? -6.935 11.725 25.333 1.00 93.81 397 TYR A O 1
ATOM 3246 N N . GLU A 1 398 ? -7.391 12.120 23.174 1.00 92.19 398 GLU A N 1
ATOM 3247 C CA . GLU A 1 398 ? -8.807 12.455 23.375 1.00 92.19 398 GLU A CA 1
ATOM 3248 C C . GLU A 1 398 ? -9.606 11.287 23.972 1.00 92.19 398 GLU A C 1
ATOM 3250 O O . GLU A 1 398 ? -10.582 11.511 24.685 1.00 92.19 398 GLU A O 1
ATOM 3255 N N . ALA A 1 399 ? -9.170 10.044 23.741 1.00 89.31 399 ALA A N 1
ATOM 3256 C CA . ALA A 1 399 ? -9.738 8.851 24.366 1.00 89.31 399 ALA A CA 1
ATOM 3257 C C . ALA A 1 399 ? -9.136 8.518 25.748 1.00 89.31 399 ALA A C 1
ATOM 3259 O O . ALA A 1 399 ? -9.492 7.497 26.328 1.00 89.31 399 ALA A O 1
ATOM 3260 N N . GLY A 1 400 ? -8.243 9.357 26.287 1.00 90.94 400 GLY A N 1
ATOM 3261 C CA . GLY A 1 400 ? -7.655 9.201 27.622 1.00 90.94 400 GLY A CA 1
ATOM 3262 C C . GLY A 1 400 ? -6.381 8.355 27.684 1.00 90.94 400 GLY A C 1
ATOM 3263 O O . GLY A 1 400 ? -5.928 8.029 28.781 1.00 90.94 400 GLY A O 1
ATOM 3264 N N . TYR A 1 401 ? -5.776 8.012 26.543 1.00 92.19 401 TYR A N 1
ATOM 3265 C CA . TYR A 1 401 ? -4.593 7.148 26.486 1.00 92.19 401 TYR A CA 1
ATOM 3266 C C . TYR A 1 401 ? -3.359 7.868 25.934 1.00 92.19 401 TYR A C 1
ATOM 3268 O O . TYR A 1 401 ? -3.445 8.904 25.283 1.00 92.19 401 TYR A O 1
ATOM 3276 N N . THR A 1 402 ? -2.176 7.300 26.170 1.00 91.44 402 THR A N 1
ATOM 3277 C CA . THR A 1 402 ? -0.929 7.767 25.545 1.00 91.44 402 THR A CA 1
ATOM 3278 C C . THR A 1 402 ? -0.482 6.764 24.495 1.00 91.44 402 THR A C 1
ATOM 3280 O O . THR A 1 402 ? -0.327 5.584 24.802 1.00 91.44 402 THR A O 1
ATOM 3283 N N . LEU A 1 403 ? -0.250 7.231 23.267 1.00 92.00 403 LEU A N 1
ATOM 3284 C CA . LEU A 1 403 ? 0.302 6.394 22.205 1.00 92.00 403 LEU A CA 1
ATOM 3285 C C . LEU A 1 403 ? 1.780 6.097 22.485 1.00 92.00 403 LEU A C 1
ATOM 3287 O O . LEU A 1 403 ? 2.601 7.014 22.552 1.00 92.00 403 LEU A O 1
ATOM 3291 N N . LYS A 1 404 ? 2.123 4.816 22.593 1.00 91.38 404 LYS A N 1
ATOM 3292 C CA . LYS A 1 404 ? 3.503 4.351 22.667 1.00 91.38 404 LYS A CA 1
ATOM 3293 C C . LYS A 1 404 ? 4.093 4.205 21.268 1.00 91.38 404 LYS A C 1
ATOM 3295 O O . LYS A 1 404 ? 3.506 3.559 20.407 1.00 91.38 404 LYS A O 1
ATOM 3300 N N . GLU A 1 405 ? 5.284 4.753 21.063 1.00 90.62 405 GLU A N 1
ATOM 3301 C CA . GLU A 1 405 ? 6.054 4.583 19.830 1.00 90.62 405 GLU A CA 1
ATOM 3302 C C . GLU A 1 405 ? 7.166 3.556 20.043 1.00 90.62 405 GLU A C 1
ATOM 3304 O O . GLU A 1 405 ? 7.978 3.693 20.960 1.00 90.62 405 GLU A O 1
ATOM 3309 N N . VAL A 1 406 ? 7.215 2.539 19.188 1.00 90.75 406 VAL A N 1
ATOM 3310 C CA . VAL A 1 406 ? 8.257 1.508 19.194 1.00 90.75 406 VAL A CA 1
ATOM 3311 C C . VAL A 1 406 ? 8.909 1.465 17.818 1.00 90.75 406 VAL A C 1
ATOM 3313 O O . VAL A 1 406 ? 8.228 1.541 16.797 1.00 90.75 406 VAL A O 1
ATOM 3316 N N . PHE A 1 407 ? 10.233 1.346 17.790 1.00 90.12 407 PHE A N 1
ATOM 3317 C CA . PHE A 1 407 ? 11.018 1.301 16.561 1.00 90.12 407 PHE A CA 1
ATOM 3318 C C . PHE A 1 407 ? 11.785 -0.012 16.510 1.00 90.12 407 PHE A C 1
ATOM 3320 O O . PHE A 1 407 ? 12.441 -0.360 17.489 1.00 90.12 407 PHE A O 1
ATOM 3327 N N . ILE A 1 408 ? 11.694 -0.712 15.380 1.00 91.69 408 ILE A N 1
ATOM 3328 C CA . ILE A 1 408 ? 12.453 -1.936 15.114 1.00 91.69 408 ILE A CA 1
ATOM 3329 C C . ILE A 1 408 ? 13.228 -1.782 13.807 1.00 91.69 408 ILE A C 1
ATOM 3331 O O . ILE A 1 408 ? 12.666 -1.415 12.771 1.00 91.69 408 ILE A O 1
ATOM 3335 N N . ASN A 1 409 ? 14.536 -2.015 13.840 1.00 91.62 409 ASN A N 1
ATOM 3336 C CA . ASN A 1 409 ? 15.413 -1.657 12.721 1.00 91.62 409 ASN A CA 1
ATOM 3337 C C . ASN A 1 409 ? 16.216 -2.824 12.139 1.00 91.62 409 ASN A C 1
ATOM 3339 O O . ASN A 1 409 ? 16.917 -2.622 11.145 1.00 91.62 409 ASN A O 1
ATOM 3343 N N . LYS A 1 410 ? 16.096 -4.034 12.694 1.00 93.00 410 LYS A N 1
ATOM 3344 C CA . LYS A 1 410 ? 16.697 -5.232 12.103 1.00 93.00 410 LYS A CA 1
ATOM 3345 C C . LYS A 1 410 ? 16.012 -5.605 10.791 1.00 93.00 410 LYS A C 1
ATOM 3347 O O . LYS A 1 410 ? 14.793 -5.747 10.736 1.00 93.00 410 LYS A O 1
ATOM 3352 N N . ASN A 1 411 ? 16.804 -5.783 9.739 1.00 93.06 411 ASN A N 1
ATOM 3353 C CA . ASN A 1 411 ? 16.358 -6.210 8.420 1.00 93.06 411 ASN A CA 1
ATOM 3354 C C . ASN A 1 411 ? 16.769 -7.674 8.197 1.00 93.06 411 ASN A C 1
ATOM 3356 O O . ASN A 1 411 ? 17.946 -7.980 7.995 1.00 93.06 411 ASN A O 1
ATOM 3360 N N . TYR A 1 412 ? 15.776 -8.567 8.233 1.00 90.75 412 TYR A N 1
ATOM 3361 C CA . TYR A 1 412 ? 15.954 -10.006 8.009 1.00 90.75 412 TYR A CA 1
ATOM 3362 C C . TYR A 1 412 ? 15.778 -10.408 6.533 1.00 90.75 412 TYR A C 1
ATOM 3364 O O . TYR A 1 412 ? 15.997 -11.561 6.171 1.00 90.75 412 TYR A O 1
ATOM 3372 N N . ARG A 1 413 ? 15.356 -9.476 5.664 1.00 89.62 413 ARG A N 1
ATOM 3373 C CA . ARG A 1 413 ? 15.047 -9.749 4.252 1.00 89.62 413 ARG A CA 1
ATOM 3374 C C . ARG A 1 413 ? 16.266 -9.539 3.359 1.00 89.62 413 ARG A C 1
ATOM 3376 O O . ARG A 1 413 ? 16.663 -10.459 2.644 1.00 89.62 413 ARG A O 1
ATOM 3383 N N . SER A 1 414 ? 16.794 -8.317 3.364 1.00 93.50 414 SER A N 1
ATOM 3384 C CA . SER A 1 414 ? 17.813 -7.837 2.431 1.00 93.50 414 SER A CA 1
ATOM 3385 C C . SER A 1 414 ? 19.218 -8.019 3.002 1.00 93.50 414 SER A C 1
ATOM 3387 O O . SER A 1 414 ? 19.436 -7.872 4.204 1.00 93.50 414 SER A O 1
ATOM 3389 N N . THR A 1 415 ? 20.190 -8.300 2.137 1.00 94.44 415 THR A N 1
ATOM 3390 C CA . THR A 1 415 ? 21.597 -8.451 2.536 1.00 94.44 415 THR A CA 1
ATOM 3391 C C . THR A 1 415 ? 22.253 -7.132 2.947 1.00 94.44 415 THR A C 1
ATOM 3393 O O . THR A 1 415 ? 21.824 -6.046 2.546 1.00 94.44 415 THR A O 1
ATOM 3396 N N . SER A 1 416 ? 23.346 -7.224 3.706 1.00 94.44 416 SER A N 1
ATOM 3397 C CA . SER A 1 416 ? 24.090 -6.098 4.277 1.00 94.44 416 SER A CA 1
ATOM 3398 C C . SER A 1 416 ? 24.424 -4.985 3.298 1.00 94.44 416 SER A C 1
ATOM 3400 O O . SER A 1 416 ? 24.244 -3.812 3.618 1.00 94.44 416 SER A O 1
ATOM 3402 N N . GLU A 1 417 ? 24.874 -5.312 2.096 1.00 95.69 417 GLU A N 1
ATOM 3403 C CA . GLU A 1 417 ? 25.305 -4.324 1.112 1.00 95.69 417 GLU A CA 1
ATOM 3404 C C . GLU A 1 417 ? 24.110 -3.618 0.458 1.00 95.69 417 GLU A C 1
ATOM 3406 O O . GLU A 1 417 ? 24.185 -2.421 0.175 1.00 95.69 417 GLU A O 1
ATOM 3411 N N . ILE A 1 418 ? 22.986 -4.323 0.270 1.00 96.50 418 ILE A N 1
ATOM 3412 C CA . ILE A 1 418 ? 21.723 -3.707 -0.161 1.00 96.50 418 ILE A CA 1
ATOM 3413 C C . ILE A 1 418 ? 21.230 -2.762 0.939 1.00 96.50 418 ILE A C 1
ATOM 3415 O O . ILE A 1 418 ? 20.883 -1.616 0.657 1.00 96.50 418 ILE A O 1
ATOM 3419 N N . VAL A 1 419 ? 21.262 -3.205 2.200 1.00 96.44 419 VAL A N 1
ATOM 3420 C CA . VAL A 1 419 ? 20.847 -2.403 3.360 1.00 96.44 419 VAL A CA 1
ATOM 3421 C C . VAL A 1 419 ? 21.711 -1.148 3.528 1.00 96.44 419 VAL A C 1
ATOM 3423 O O . VAL A 1 419 ? 21.183 -0.078 3.823 1.00 96.44 419 VAL A O 1
ATOM 3426 N N . GLN A 1 420 ? 23.019 -1.215 3.272 1.00 95.88 420 GLN A N 1
ATOM 3427 C CA . GLN A 1 420 ? 23.886 -0.027 3.264 1.00 95.88 420 GLN A CA 1
ATOM 3428 C C . GLN A 1 420 ? 23.448 1.002 2.213 1.00 95.88 420 GLN A C 1
ATOM 3430 O O . GLN A 1 420 ? 23.368 2.195 2.512 1.00 95.88 420 GLN A O 1
ATOM 3435 N N . ALA A 1 421 ? 23.119 0.550 1.002 1.00 96.19 421 ALA A N 1
ATOM 3436 C CA . ALA A 1 421 ? 22.620 1.424 -0.053 1.00 96.19 421 ALA A CA 1
ATOM 3437 C C . ALA A 1 421 ? 21.236 2.014 0.302 1.00 96.19 421 ALA A C 1
ATOM 3439 O O . ALA A 1 421 ? 21.000 3.206 0.101 1.00 96.19 421 ALA A O 1
ATOM 3440 N N . ILE A 1 422 ? 20.345 1.220 0.908 1.00 95.62 422 ILE A N 1
ATOM 3441 C CA . ILE A 1 422 ? 19.042 1.668 1.432 1.00 95.62 422 ILE A CA 1
ATOM 3442 C C . ILE A 1 422 ? 19.218 2.746 2.512 1.00 95.62 422 ILE A C 1
ATOM 3444 O O . ILE A 1 422 ? 18.564 3.791 2.473 1.00 95.62 422 ILE A O 1
ATOM 3448 N N . ASN A 1 423 ? 20.129 2.526 3.460 1.00 95.38 423 ASN A N 1
ATOM 3449 C CA . ASN A 1 423 ? 20.456 3.500 4.497 1.00 95.38 423 ASN A CA 1
ATOM 3450 C C . ASN A 1 423 ? 20.945 4.814 3.885 1.00 95.38 423 ASN A C 1
ATOM 3452 O O . ASN A 1 423 ? 20.533 5.883 4.337 1.00 95.38 423 ASN A O 1
ATOM 3456 N N . LYS A 1 424 ? 21.707 4.758 2.784 1.00 95.19 424 LYS A N 1
ATOM 3457 C CA . LYS A 1 424 ? 22.108 5.972 2.075 1.00 95.19 424 LYS A CA 1
ATOM 3458 C C . LYS A 1 424 ? 20.927 6.737 1.474 1.00 95.19 424 LYS A C 1
ATOM 3460 O O . LYS A 1 424 ? 20.886 7.964 1.556 1.00 95.19 424 LYS A O 1
ATOM 3465 N N . VAL A 1 425 ? 19.941 6.039 0.911 1.00 94.06 425 VAL A N 1
ATOM 3466 C CA . VAL A 1 425 ? 18.696 6.661 0.423 1.00 94.06 425 VAL A CA 1
ATOM 3467 C C . VAL A 1 425 ? 17.943 7.353 1.568 1.00 94.06 425 VAL A C 1
ATOM 3469 O O . VAL A 1 425 ? 17.469 8.482 1.404 1.00 94.06 425 VAL A O 1
ATOM 3472 N N . LYS A 1 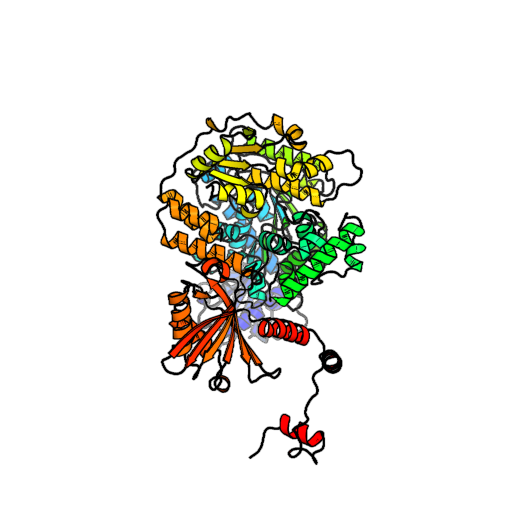426 ? 17.890 6.734 2.756 1.00 91.50 426 LYS A N 1
ATOM 3473 C CA . LYS A 1 426 ? 17.282 7.334 3.957 1.00 91.50 426 LYS A CA 1
ATOM 3474 C C . LYS A 1 426 ? 18.019 8.596 4.404 1.00 91.50 426 LYS A C 1
ATOM 3476 O O . LYS A 1 426 ? 17.369 9.604 4.672 1.00 91.50 426 LYS A O 1
ATOM 3481 N N . GLU A 1 427 ? 19.350 8.584 4.417 1.00 90.88 427 GLU A N 1
ATOM 3482 C CA . GLU A 1 427 ? 20.159 9.774 4.715 1.00 90.88 427 GLU A CA 1
ATOM 3483 C C . GLU A 1 427 ? 19.895 10.914 3.721 1.00 90.88 427 GLU A C 1
ATOM 3485 O O . GLU A 1 427 ? 19.731 12.067 4.123 1.00 90.88 427 GLU A O 1
ATOM 3490 N N . VAL A 1 428 ? 19.805 10.603 2.420 1.00 89.62 428 VAL A N 1
ATOM 3491 C CA . VAL A 1 428 ? 19.466 11.591 1.384 1.00 89.62 428 VAL A CA 1
ATOM 3492 C C . VAL A 1 428 ? 18.115 12.234 1.690 1.00 89.62 428 VAL A C 1
ATOM 3494 O O . VAL A 1 428 ? 18.029 13.464 1.714 1.00 89.62 428 VAL A O 1
ATOM 3497 N N . LYS A 1 429 ? 17.085 11.435 1.995 1.00 89.19 429 LYS A N 1
ATOM 3498 C CA . LYS A 1 429 ? 15.764 11.945 2.393 1.00 89.19 429 LYS A CA 1
ATOM 3499 C C . LYS A 1 429 ? 15.867 12.856 3.620 1.00 89.19 429 LYS A C 1
ATOM 3501 O O . LYS A 1 429 ? 15.400 13.989 3.575 1.00 89.19 429 LYS A O 1
ATOM 3506 N N . GLN A 1 430 ? 16.520 12.397 4.685 1.00 86.19 430 GLN A N 1
ATOM 3507 C CA . GLN A 1 430 ? 16.655 13.140 5.946 1.00 86.19 430 GLN A CA 1
ATOM 3508 C C . GLN A 1 430 ? 17.406 14.467 5.775 1.00 86.19 430 GLN A C 1
ATOM 3510 O O . GLN A 1 430 ? 17.055 15.465 6.399 1.00 86.19 430 GLN A O 1
ATOM 3515 N N . SER A 1 431 ? 18.409 14.511 4.892 1.00 86.00 431 SER A N 1
ATOM 3516 C CA . SER A 1 431 ? 19.154 15.743 4.604 1.00 86.00 431 SER A CA 1
ATOM 3517 C C . SER A 1 431 ? 18.297 16.828 3.937 1.00 86.00 431 SER A C 1
ATOM 3519 O O . SER A 1 431 ? 18.626 18.012 4.019 1.00 86.00 431 SER A O 1
ATOM 3521 N N . LYS A 1 432 ? 17.202 16.431 3.275 1.00 84.88 432 LYS A N 1
ATOM 3522 C CA . LYS A 1 432 ? 16.320 17.318 2.505 1.00 84.88 432 LYS A CA 1
ATOM 3523 C C . LYS A 1 432 ? 15.012 17.636 3.219 1.00 84.88 432 LYS A C 1
ATOM 3525 O O . LYS A 1 432 ? 14.518 18.752 3.087 1.00 84.88 432 LYS A O 1
ATOM 3530 N N . PHE A 1 433 ? 14.486 16.699 4.002 1.00 82.12 433 PHE A N 1
ATOM 3531 C CA . PHE A 1 433 ? 13.201 16.825 4.683 1.00 82.12 433 PHE A CA 1
ATOM 3532 C C . PHE A 1 433 ? 13.401 16.699 6.198 1.00 82.12 433 PHE A C 1
ATOM 3534 O O . PHE A 1 433 ? 13.747 15.637 6.712 1.00 82.12 433 PHE A O 1
ATOM 3541 N N . LYS A 1 434 ? 13.180 17.802 6.926 1.00 61.28 434 LYS A N 1
ATOM 3542 C CA . LYS A 1 434 ? 13.293 17.865 8.399 1.00 61.28 434 LYS A CA 1
ATOM 3543 C C . LYS A 1 434 ? 12.033 17.371 9.127 1.00 61.28 434 LYS A C 1
ATOM 3545 O O . LYS A 1 434 ? 12.041 17.249 10.348 1.00 61.28 434 LYS A O 1
ATOM 3550 N N . SER A 1 435 ? 10.956 17.120 8.386 1.00 54.59 435 SER A N 1
ATOM 3551 C CA . SER A 1 435 ? 9.585 16.906 8.866 1.00 54.59 435 SER A CA 1
ATOM 3552 C C . SER A 1 435 ? 9.343 15.549 9.538 1.00 54.59 435 SER A C 1
ATOM 3554 O O . SER A 1 435 ? 8.329 15.383 10.204 1.00 54.59 435 SER A O 1
ATOM 3556 N N . ALA A 1 436 ? 10.271 14.594 9.441 1.00 52.03 436 ALA A N 1
ATOM 3557 C CA . ALA A 1 436 ? 10.032 13.232 9.914 1.00 52.03 436 ALA A CA 1
ATOM 3558 C C . ALA A 1 436 ? 10.401 12.963 11.385 1.00 52.03 436 ALA A C 1
ATOM 3560 O O . ALA A 1 436 ? 10.343 11.817 11.776 1.00 52.03 436 ALA A O 1
ATOM 3561 N N . GLY A 1 437 ? 10.777 13.941 12.220 1.00 55.19 437 GLY A N 1
ATOM 3562 C CA . GLY A 1 437 ? 11.143 13.687 13.630 1.00 55.19 437 GLY A CA 1
ATOM 3563 C C . GLY A 1 437 ? 12.451 12.888 13.829 1.00 55.19 437 GLY A C 1
ATOM 3564 O O . GLY A 1 437 ? 12.989 12.286 12.903 1.00 55.19 437 GLY A O 1
ATOM 3565 N N . ILE A 1 438 ? 13.013 12.912 15.045 1.00 48.81 438 ILE A N 1
ATOM 3566 C CA . ILE A 1 438 ? 14.316 12.277 15.365 1.00 48.81 438 ILE A CA 1
ATOM 3567 C C . ILE A 1 438 ? 14.209 10.744 15.385 1.00 48.81 438 ILE A C 1
ATOM 3569 O O . ILE A 1 438 ? 15.132 10.042 14.983 1.00 48.81 438 ILE A O 1
ATOM 3573 N N . SER A 1 439 ? 13.072 10.209 15.825 1.00 50.47 439 SER A N 1
ATOM 3574 C CA . SER A 1 439 ? 12.880 8.771 16.026 1.00 50.47 439 SER A CA 1
ATOM 3575 C C . SER A 1 439 ? 12.861 7.966 14.719 1.00 50.47 439 SER A C 1
ATOM 3577 O O . SER A 1 439 ? 13.364 6.847 14.665 1.00 50.47 439 SER A O 1
ATOM 3579 N N . PHE A 1 440 ? 12.419 8.572 13.618 1.00 59.91 440 PHE A N 1
ATOM 3580 C CA . PHE A 1 440 ? 12.386 7.957 12.287 1.00 59.91 440 PHE A CA 1
ATOM 3581 C C . PHE A 1 440 ? 13.736 7.982 11.549 1.00 59.91 440 PHE A C 1
ATOM 3583 O O . PHE A 1 440 ? 13.829 7.542 10.394 1.00 59.91 440 PHE A O 1
ATOM 3590 N N . GLN A 1 441 ? 14.785 8.497 12.203 1.00 66.25 441 GLN A N 1
ATOM 3591 C CA . GLN A 1 441 ? 16.130 8.600 11.636 1.00 66.25 441 GLN A CA 1
ATOM 3592 C C . GLN A 1 441 ? 16.965 7.324 11.790 1.00 66.25 441 GLN A C 1
ATOM 3594 O O . GLN A 1 441 ? 18.057 7.247 11.229 1.00 66.25 441 GLN A O 1
ATOM 3599 N N . GLN A 1 442 ? 16.467 6.314 12.508 1.00 75.50 442 GLN A N 1
ATOM 3600 C CA . GLN A 1 442 ? 17.214 5.080 12.749 1.00 75.50 442 GLN A CA 1
ATOM 3601 C C . GLN A 1 442 ? 17.560 4.359 11.442 1.00 75.50 442 GLN A C 1
ATOM 3603 O O . GLN A 1 442 ? 16.697 4.123 10.591 1.00 75.50 442 GLN A O 1
ATOM 3608 N N . LEU A 1 443 ? 18.835 4.002 11.292 1.00 87.81 443 LEU A N 1
ATOM 3609 C CA . LEU A 1 443 ? 19.331 3.193 10.183 1.00 87.81 443 LEU A CA 1
ATOM 3610 C C . LEU A 1 443 ? 18.965 1.721 10.386 1.00 87.81 443 LEU A C 1
ATOM 3612 O O . LEU A 1 443 ? 18.811 1.257 11.514 1.00 87.81 443 LEU A O 1
ATOM 3616 N N . GLU A 1 444 ? 18.809 1.010 9.277 1.00 92.94 444 GLU A N 1
ATOM 3617 C CA . GLU A 1 444 ? 18.528 -0.422 9.258 1.00 92.94 444 GLU A CA 1
ATOM 3618 C C . GLU A 1 444 ? 19.787 -1.225 9.580 1.00 92.94 444 GLU A C 1
ATOM 3620 O O . GLU A 1 444 ? 20.876 -0.901 9.094 1.00 92.94 444 GLU A O 1
ATOM 3625 N N . ILE A 1 445 ? 19.620 -2.279 10.374 1.00 92.56 445 ILE A N 1
ATOM 3626 C CA . ILE A 1 445 ? 20.679 -3.197 10.781 1.00 92.56 445 ILE A CA 1
ATOM 3627 C C . ILE A 1 445 ? 20.484 -4.502 10.006 1.00 92.56 445 ILE A C 1
ATOM 3629 O O . ILE A 1 445 ? 19.495 -5.196 10.242 1.00 92.56 445 ILE A O 1
ATOM 3633 N N . PRO A 1 446 ? 21.371 -4.844 9.062 1.00 92.25 446 PRO A N 1
ATOM 3634 C CA . PRO A 1 446 ? 21.250 -6.094 8.328 1.00 92.25 446 PRO A CA 1
ATOM 3635 C C . PRO A 1 446 ? 21.593 -7.286 9.217 1.00 92.25 446 PRO A C 1
ATOM 3637 O O . PRO A 1 446 ? 22.536 -7.219 10.005 1.00 92.25 446 PRO A O 1
ATOM 3640 N N . VAL A 1 447 ? 20.859 -8.381 9.037 1.00 88.19 447 VAL A N 1
ATOM 3641 C CA . VAL A 1 447 ? 21.190 -9.681 9.644 1.00 88.19 447 VAL A CA 1
ATOM 3642 C C . VAL A 1 447 ? 22.008 -10.537 8.674 1.00 88.19 447 VAL A C 1
ATOM 3644 O O . VAL A 1 447 ? 22.981 -11.165 9.070 1.00 88.19 447 VAL A O 1
ATOM 3647 N N . ARG A 1 448 ? 21.668 -10.485 7.380 1.00 87.88 448 ARG A N 1
ATOM 3648 C CA . ARG A 1 448 ? 22.241 -11.342 6.334 1.00 87.88 448 ARG A CA 1
ATOM 3649 C C . ARG A 1 448 ? 23.400 -10.672 5.607 1.00 87.88 448 ARG A C 1
ATOM 3651 O O . ARG A 1 448 ? 23.372 -9.461 5.380 1.00 87.88 448 ARG A O 1
ATOM 3658 N N . THR A 1 449 ? 24.365 -11.459 5.136 1.00 87.69 449 THR A N 1
ATOM 3659 C CA . THR A 1 449 ? 25.490 -10.969 4.313 1.00 87.69 449 THR A CA 1
ATOM 3660 C C . THR A 1 449 ? 25.266 -11.201 2.817 1.00 87.69 449 THR A C 1
ATOM 3662 O O . THR A 1 449 ? 24.542 -12.115 2.421 1.00 87.69 449 THR A O 1
ATOM 3665 N N . GLY A 1 450 ? 25.854 -10.371 1.950 1.00 89.94 450 GLY A N 1
ATOM 3666 C CA . GLY A 1 450 ? 25.678 -10.510 0.505 1.00 89.94 450 GLY A CA 1
ATOM 3667 C C . GLY A 1 450 ? 26.738 -9.807 -0.334 1.00 89.94 450 GLY A C 1
ATOM 3668 O O . GLY A 1 450 ? 27.929 -9.835 -0.030 1.00 89.94 450 GLY A O 1
ATOM 3669 N N . VAL A 1 451 ? 26.303 -9.230 -1.456 1.00 91.19 451 VAL A N 1
ATOM 3670 C CA . VAL A 1 451 ? 27.174 -8.533 -2.408 1.00 91.19 451 VAL A CA 1
ATOM 3671 C C . VAL A 1 451 ? 26.636 -7.150 -2.724 1.00 91.19 451 VAL A C 1
ATOM 3673 O O . VAL A 1 451 ? 25.431 -6.904 -2.642 1.00 91.19 451 VAL A O 1
ATOM 3676 N N . LYS A 1 452 ? 27.536 -6.248 -3.134 1.00 94.31 452 LYS A N 1
ATOM 3677 C CA . LYS A 1 452 ? 27.155 -4.888 -3.512 1.00 94.31 452 LYS A CA 1
ATOM 3678 C C . LYS A 1 452 ? 26.096 -4.885 -4.622 1.00 94.31 452 LYS A C 1
ATOM 3680 O O . LYS A 1 452 ? 26.254 -5.622 -5.602 1.00 94.31 452 LYS A O 1
ATOM 3685 N N . PRO A 1 453 ? 25.071 -4.023 -4.506 1.00 96.00 453 PRO A N 1
ATOM 3686 C CA . PRO A 1 453 ? 24.180 -3.685 -5.605 1.00 96.00 453 PRO A CA 1
ATOM 3687 C C . PRO A 1 453 ? 24.931 -3.351 -6.890 1.00 96.00 453 PRO A C 1
ATOM 3689 O O . PRO A 1 453 ? 26.017 -2.778 -6.858 1.00 96.00 453 PRO A O 1
ATOM 3692 N N . TYR A 1 454 ? 24.339 -3.668 -8.029 1.00 95.25 454 TYR A N 1
ATOM 3693 C CA . TYR A 1 454 ? 24.934 -3.450 -9.337 1.00 95.25 454 TYR A CA 1
ATOM 3694 C C . TYR A 1 454 ? 24.336 -2.223 -10.014 1.00 95.25 454 TYR A C 1
ATOM 3696 O O . TYR A 1 454 ? 23.122 -2.031 -9.987 1.00 95.25 454 TYR A O 1
ATOM 3704 N N . PHE A 1 455 ? 25.176 -1.418 -10.657 1.00 94.75 455 PHE A N 1
ATOM 3705 C CA . PHE A 1 455 ? 24.753 -0.285 -11.473 1.00 94.75 455 PHE A CA 1
ATOM 3706 C C . PHE A 1 455 ? 25.223 -0.469 -12.914 1.00 94.75 455 PHE A C 1
ATOM 3708 O O . PHE A 1 455 ? 26.367 -0.861 -13.163 1.00 94.75 455 PHE A O 1
ATOM 3715 N N . SER A 1 456 ? 24.346 -0.184 -13.871 1.00 93.38 456 SER A N 1
ATOM 3716 C CA . SER A 1 456 ? 24.659 -0.260 -15.294 1.00 93.38 456 SER A CA 1
ATOM 3717 C C . SER A 1 456 ? 24.007 0.872 -16.078 1.00 93.38 456 SER A C 1
ATOM 3719 O O . SER A 1 456 ? 22.980 1.425 -15.683 1.00 93.38 456 SER A O 1
ATOM 3721 N N . ARG A 1 457 ? 24.610 1.202 -17.220 1.00 93.62 457 ARG A N 1
ATOM 3722 C CA . ARG A 1 457 ? 24.026 2.113 -18.204 1.00 93.62 457 ARG A CA 1
ATOM 3723 C C . ARG A 1 457 ? 23.254 1.334 -19.248 1.00 93.62 457 ARG A C 1
ATOM 3725 O O . ARG A 1 457 ? 23.710 0.278 -19.690 1.00 93.62 457 ARG A O 1
ATOM 3732 N N . GLY A 1 458 ? 22.116 1.883 -19.659 1.00 88.75 458 GLY A N 1
ATOM 3733 C CA . GLY A 1 458 ? 21.396 1.373 -20.814 1.00 88.75 458 GLY A CA 1
ATOM 3734 C C . GLY A 1 458 ? 22.273 1.364 -22.069 1.00 88.75 458 GLY A C 1
ATOM 3735 O O . GLY A 1 458 ? 23.140 2.211 -22.280 1.00 88.75 458 GLY A O 1
ATOM 3736 N N . SER A 1 459 ? 22.064 0.346 -22.890 1.00 86.62 459 SER A N 1
ATOM 3737 C CA . SER A 1 459 ? 22.723 0.110 -24.180 1.00 86.62 459 SER A CA 1
ATOM 3738 C C . SER A 1 459 ? 21.769 -0.580 -25.162 1.00 86.62 459 SER A C 1
ATOM 3740 O O . SER A 1 459 ? 20.704 -1.055 -24.758 1.00 86.62 459 SER A O 1
ATOM 3742 N N . GLU A 1 460 ? 22.154 -0.717 -26.435 1.00 83.00 460 GLU A N 1
ATOM 3743 C CA . GLU A 1 460 ? 21.338 -1.406 -27.456 1.00 83.00 460 GLU A CA 1
ATOM 3744 C C . GLU A 1 460 ? 20.932 -2.842 -27.050 1.00 83.00 460 GLU A C 1
ATOM 3746 O O . GLU A 1 460 ? 19.858 -3.313 -27.417 1.00 83.00 460 GLU A O 1
ATOM 3751 N N . GLY A 1 461 ? 21.741 -3.528 -26.229 1.00 87.12 461 GLY A N 1
ATOM 3752 C CA . GLY A 1 461 ? 21.467 -4.886 -25.739 1.00 87.12 461 GLY A CA 1
ATOM 3753 C C . GLY A 1 461 ? 20.506 -4.983 -24.542 1.00 87.12 461 GLY A C 1
ATOM 3754 O O . GLY A 1 461 ? 20.193 -6.089 -24.094 1.00 87.12 461 GLY A O 1
ATOM 3755 N N . THR A 1 462 ? 20.023 -3.859 -24.009 1.00 92.06 462 THR A N 1
ATOM 3756 C CA . THR A 1 462 ? 19.240 -3.825 -22.756 1.00 92.06 462 THR A CA 1
ATOM 3757 C C . THR A 1 462 ? 17.915 -4.568 -22.883 1.00 92.06 462 THR A C 1
ATOM 3759 O O . THR A 1 462 ? 17.604 -5.433 -22.066 1.00 92.06 462 THR A O 1
ATOM 3762 N N . MET A 1 463 ? 17.159 -4.324 -23.957 1.00 93.44 463 MET A N 1
ATOM 3763 C CA . MET A 1 463 ? 15.882 -5.016 -24.164 1.00 93.44 463 MET A CA 1
ATOM 3764 C C . MET A 1 463 ? 16.061 -6.503 -24.471 1.00 93.44 463 MET A C 1
ATOM 3766 O O . MET A 1 463 ? 15.238 -7.317 -24.055 1.00 93.44 463 MET A O 1
ATOM 3770 N N . SER A 1 464 ? 17.142 -6.899 -25.156 1.00 92.75 464 SER A N 1
ATOM 3771 C CA . SER A 1 464 ? 17.453 -8.325 -25.322 1.00 92.75 464 SER A CA 1
ATOM 3772 C C . SER A 1 464 ? 17.765 -9.006 -23.994 1.00 92.75 464 SER A C 1
ATOM 3774 O O . SER A 1 464 ? 17.296 -10.122 -23.782 1.00 92.75 464 SER A O 1
ATOM 3776 N N . PHE A 1 465 ? 18.485 -8.328 -23.096 1.00 94.00 465 PHE A N 1
ATOM 3777 C CA . PHE A 1 465 ? 18.751 -8.827 -21.751 1.00 94.00 465 PHE A CA 1
ATOM 3778 C C . PHE A 1 465 ? 17.447 -9.024 -20.968 1.00 94.00 465 PHE A C 1
ATOM 3780 O O . PHE A 1 465 ? 17.183 -10.127 -20.497 1.00 94.00 465 PHE A O 1
ATOM 3787 N N . PHE A 1 466 ? 16.575 -8.011 -20.912 1.00 95.38 466 PHE A N 1
ATOM 3788 C CA . PHE A 1 466 ? 15.293 -8.136 -20.211 1.00 95.38 466 PHE A CA 1
ATOM 3789 C C . PHE A 1 466 ? 14.388 -9.220 -20.808 1.00 95.38 466 PHE A C 1
ATOM 3791 O O . PHE A 1 466 ? 13.720 -9.929 -20.061 1.00 95.38 466 PHE A O 1
ATOM 3798 N N . ARG A 1 467 ? 14.403 -9.420 -22.134 1.00 94.38 467 ARG A N 1
ATOM 3799 C CA . ARG A 1 467 ? 13.676 -10.535 -22.762 1.00 94.38 467 ARG A CA 1
ATOM 3800 C C . ARG A 1 467 ? 14.174 -11.900 -22.299 1.00 94.38 467 ARG A C 1
ATOM 3802 O O . ARG A 1 467 ? 13.345 -12.775 -22.074 1.00 94.38 467 ARG A O 1
ATOM 3809 N N . GLN A 1 468 ? 15.488 -12.080 -22.163 1.00 93.38 468 GLN A N 1
ATOM 3810 C CA . GLN A 1 468 ? 16.079 -13.322 -21.655 1.00 93.38 468 GLN A CA 1
ATOM 3811 C C . GLN A 1 468 ? 15.794 -13.508 -20.160 1.00 93.38 468 GLN A C 1
ATOM 3813 O O . GLN A 1 468 ? 15.426 -14.602 -19.744 1.00 93.38 468 GLN A O 1
ATOM 3818 N N . LEU A 1 469 ? 15.874 -12.429 -19.374 1.00 94.12 469 LEU A N 1
ATOM 3819 C CA . LEU A 1 469 ? 15.650 -12.437 -17.926 1.00 94.12 469 LEU A CA 1
ATOM 3820 C C . LEU A 1 469 ? 14.263 -12.964 -17.533 1.00 94.12 469 LEU A C 1
ATOM 3822 O O . LEU A 1 469 ? 14.092 -13.530 -16.461 1.00 94.12 469 LEU A O 1
ATOM 3826 N N . GLN A 1 470 ? 13.272 -12.841 -18.417 1.00 93.25 470 GLN A N 1
ATOM 3827 C CA . GLN A 1 470 ? 11.933 -13.394 -18.211 1.00 93.25 470 GLN A CA 1
ATOM 3828 C C . GLN A 1 470 ? 11.887 -14.915 -18.008 1.00 93.25 470 GLN A C 1
ATOM 3830 O O . GLN A 1 470 ? 10.832 -15.413 -17.627 1.00 93.25 470 GLN A O 1
ATOM 3835 N N . GLN A 1 471 ? 12.967 -15.649 -18.281 1.00 93.31 471 GLN A N 1
ATOM 3836 C CA . GLN A 1 471 ? 13.071 -17.088 -18.014 1.00 93.31 471 GLN A CA 1
ATOM 3837 C C . GLN A 1 471 ? 13.365 -17.410 -16.540 1.00 93.31 471 GLN A C 1
ATOM 3839 O O . GLN A 1 471 ? 13.198 -18.558 -16.130 1.00 93.31 471 GLN A O 1
ATOM 3844 N N . ASP A 1 472 ? 13.728 -16.402 -15.745 1.00 95.81 472 ASP A N 1
ATOM 3845 C CA . ASP A 1 472 ? 14.065 -16.535 -14.333 1.00 95.81 472 ASP A CA 1
ATOM 3846 C C . ASP A 1 472 ? 12.866 -16.172 -13.454 1.00 95.81 472 ASP A C 1
ATOM 3848 O O . ASP A 1 472 ? 12.537 -14.997 -13.288 1.00 95.81 472 ASP A O 1
ATOM 3852 N N . VAL A 1 473 ? 12.213 -17.162 -12.845 1.00 95.69 473 VAL A N 1
ATOM 3853 C CA . VAL A 1 473 ? 11.062 -16.938 -11.958 1.00 95.69 473 VAL A CA 1
ATOM 3854 C C . VAL A 1 473 ? 11.419 -16.054 -10.757 1.00 95.69 473 VAL A C 1
ATOM 3856 O O . VAL A 1 473 ? 10.565 -15.296 -10.304 1.00 95.69 473 VAL A O 1
ATOM 3859 N N . ASN A 1 474 ? 12.681 -16.071 -10.314 1.00 95.06 474 ASN A N 1
ATOM 3860 C CA . ASN A 1 474 ? 13.179 -15.364 -9.137 1.00 95.06 474 ASN A CA 1
ATOM 3861 C C . ASN A 1 474 ? 13.617 -13.919 -9.432 1.00 95.06 474 ASN A C 1
ATOM 3863 O O . ASN A 1 474 ? 14.048 -13.218 -8.509 1.00 95.06 474 ASN A O 1
ATOM 3867 N N . ALA A 1 475 ? 13.525 -13.471 -10.690 1.00 95.81 475 ALA A N 1
ATOM 3868 C CA . ALA A 1 475 ? 13.880 -12.122 -11.116 1.00 95.81 475 ALA A CA 1
ATOM 3869 C C . ALA A 1 475 ? 12.656 -11.223 -11.339 1.00 95.81 475 ALA A C 1
ATOM 3871 O O . ALA A 1 475 ? 11.822 -11.481 -12.206 1.00 95.81 475 ALA A O 1
ATOM 3872 N N . MET A 1 476 ? 12.588 -10.096 -10.638 1.00 96.38 476 MET A N 1
ATOM 3873 C CA . MET A 1 476 ? 11.565 -9.075 -10.870 1.00 96.38 476 MET A CA 1
ATOM 3874 C C . MET A 1 476 ? 12.124 -7.890 -11.651 1.00 96.38 476 MET A C 1
ATOM 3876 O O . MET A 1 476 ? 13.206 -7.389 -11.342 1.00 96.38 476 MET A O 1
ATOM 3880 N N . ILE A 1 477 ? 11.353 -7.417 -12.631 1.00 97.44 477 ILE A N 1
ATOM 3881 C CA . ILE A 1 477 ? 11.660 -6.227 -13.427 1.00 97.44 477 ILE A CA 1
ATOM 3882 C C . ILE A 1 477 ? 10.745 -5.093 -12.967 1.00 97.44 477 ILE A C 1
ATOM 3884 O O . ILE A 1 477 ? 9.525 -5.201 -13.084 1.00 97.44 477 ILE A O 1
ATOM 3888 N N . ILE A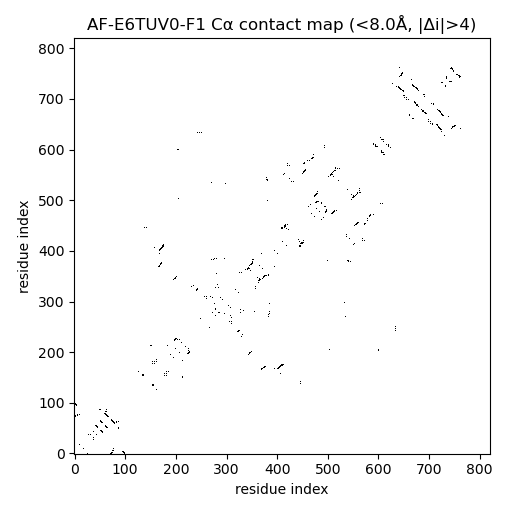 1 478 ? 11.337 -4.014 -12.460 1.00 97.75 478 ILE A N 1
ATOM 3889 C CA . ILE A 1 478 ? 10.637 -2.810 -12.011 1.00 97.75 478 ILE A CA 1
ATOM 3890 C C . ILE A 1 478 ? 10.962 -1.653 -12.957 1.00 97.75 478 ILE A C 1
ATOM 3892 O O . ILE A 1 478 ? 12.128 -1.372 -13.230 1.00 97.75 478 ILE A O 1
ATOM 3896 N N . VAL A 1 479 ? 9.938 -0.942 -13.406 1.00 96.50 479 VAL A N 1
ATOM 3897 C CA . VAL A 1 479 ? 10.055 0.297 -14.181 1.00 96.50 479 VAL A CA 1
ATOM 3898 C C . VAL A 1 479 ? 9.458 1.472 -13.410 1.00 96.50 479 VAL A C 1
ATOM 3900 O O . VAL A 1 479 ? 8.695 1.290 -12.461 1.00 96.50 479 VAL A O 1
ATOM 3903 N N . SER A 1 480 ? 9.831 2.687 -13.801 1.00 91.38 480 SER A N 1
ATOM 3904 C CA . SER A 1 480 ? 9.453 3.926 -13.112 1.00 91.38 480 SER A CA 1
ATOM 3905 C C . SER A 1 480 ? 7.966 4.259 -13.189 1.00 91.38 480 SER A C 1
ATOM 3907 O O . SER A 1 480 ? 7.403 4.736 -12.206 1.00 91.38 480 SER A O 1
ATOM 3909 N N . ASP A 1 481 ? 7.347 4.050 -14.350 1.00 87.50 481 ASP A N 1
ATOM 3910 C CA . ASP A 1 481 ? 5.965 4.422 -14.616 1.00 87.50 481 ASP A CA 1
ATOM 3911 C C . ASP A 1 481 ? 5.313 3.523 -15.679 1.00 87.50 481 ASP A C 1
ATOM 3913 O O . ASP A 1 481 ? 5.916 2.610 -16.254 1.00 87.50 481 ASP A O 1
ATOM 3917 N N . ARG A 1 482 ? 4.034 3.794 -15.947 1.00 85.12 482 ARG A N 1
ATOM 3918 C CA . ARG A 1 482 ? 3.241 3.050 -16.926 1.00 85.12 482 ARG A CA 1
ATOM 3919 C C . ARG A 1 482 ? 3.737 3.218 -18.363 1.00 85.12 482 ARG A C 1
ATOM 3921 O O . ARG A 1 482 ? 3.573 2.304 -19.163 1.00 85.12 482 ARG A O 1
ATOM 3928 N N . ARG A 1 483 ? 4.348 4.351 -18.709 1.00 86.69 483 ARG A N 1
ATOM 3929 C CA . ARG A 1 483 ? 4.852 4.592 -20.065 1.00 86.69 483 ARG A CA 1
ATOM 3930 C C . ARG A 1 483 ? 6.059 3.702 -20.352 1.00 86.69 483 ARG A C 1
ATOM 3932 O O . ARG A 1 483 ? 6.121 3.104 -21.425 1.00 86.69 483 ARG A O 1
ATOM 3939 N N . GLU A 1 484 ? 6.978 3.589 -19.397 1.00 91.69 484 GLU A N 1
ATOM 3940 C CA . GLU A 1 484 ? 8.092 2.636 -19.462 1.00 91.69 484 GLU A CA 1
ATOM 3941 C C . GLU A 1 484 ? 7.582 1.192 -19.476 1.00 91.69 484 GLU A C 1
ATOM 3943 O O . GLU A 1 484 ? 8.028 0.377 -20.284 1.00 91.69 484 GLU A O 1
ATOM 3948 N N . LYS A 1 485 ? 6.565 0.877 -18.666 1.00 92.25 485 LYS A N 1
ATOM 3949 C CA . LYS A 1 485 ? 5.935 -0.449 -18.683 1.00 92.25 485 LYS A CA 1
ATOM 3950 C C . LYS A 1 485 ? 5.390 -0.814 -20.065 1.00 92.25 485 LYS A C 1
ATOM 3952 O O . LYS A 1 485 ? 5.736 -1.861 -20.605 1.00 92.25 485 LYS A O 1
ATOM 3957 N N . GLU A 1 486 ? 4.606 0.073 -20.675 1.00 89.44 486 GLU A N 1
ATOM 3958 C CA . GLU A 1 486 ? 4.073 -0.123 -22.027 1.00 89.44 486 GLU A CA 1
ATOM 3959 C C . GLU A 1 486 ? 5.190 -0.249 -23.075 1.00 89.44 486 GLU A C 1
ATOM 3961 O O . GLU A 1 486 ? 5.044 -0.978 -24.058 1.00 89.44 486 GLU A O 1
ATOM 3966 N N . HIS A 1 487 ? 6.313 0.457 -22.893 1.00 91.50 487 HIS A N 1
ATOM 3967 C CA . HIS A 1 487 ? 7.486 0.310 -23.752 1.00 91.50 487 HIS A CA 1
ATOM 3968 C C . HIS A 1 487 ? 8.087 -1.099 -23.649 1.00 91.50 487 HIS A C 1
ATOM 3970 O O . HIS A 1 487 ? 8.379 -1.715 -24.678 1.00 91.50 487 HIS A O 1
ATOM 3976 N N . PHE A 1 488 ? 8.219 -1.637 -22.437 1.00 94.38 488 PHE A N 1
ATOM 3977 C CA . PHE A 1 488 ? 8.700 -2.997 -22.192 1.00 94.38 488 PHE A CA 1
ATOM 3978 C C . PHE A 1 488 ? 7.758 -4.052 -22.782 1.00 94.38 488 PHE A C 1
ATOM 3980 O O . PHE A 1 488 ? 8.208 -4.937 -23.519 1.00 94.38 488 PHE A O 1
ATOM 3987 N N . GLU A 1 489 ? 6.454 -3.911 -22.546 1.00 91.12 489 GLU A N 1
ATOM 3988 C CA . GLU A 1 489 ? 5.423 -4.822 -23.054 1.00 91.12 489 GLU A CA 1
ATOM 3989 C C . GLU A 1 489 ? 5.423 -4.871 -24.590 1.00 91.12 489 GLU A C 1
ATOM 3991 O O . GLU A 1 489 ? 5.477 -5.956 -25.177 1.00 91.12 489 GLU A O 1
ATOM 3996 N N . LYS A 1 490 ? 5.483 -3.710 -25.262 1.00 90.88 490 LYS A N 1
ATOM 3997 C CA . LYS A 1 490 ? 5.582 -3.616 -26.735 1.00 90.88 490 LYS A CA 1
ATOM 3998 C C . LYS A 1 490 ? 6.835 -4.283 -27.303 1.00 90.88 490 LYS A C 1
ATOM 4000 O O . LYS A 1 490 ? 6.837 -4.701 -28.457 1.00 90.88 490 LYS A O 1
ATOM 4005 N N . ASN A 1 491 ? 7.892 -4.396 -26.504 1.00 92.50 491 ASN A N 1
ATOM 4006 C CA . ASN A 1 491 ? 9.159 -5.014 -26.888 1.00 92.50 491 ASN A CA 1
ATOM 4007 C C . ASN A 1 491 ? 9.287 -6.483 -26.443 1.00 92.50 491 ASN A C 1
ATOM 4009 O O . ASN A 1 491 ? 10.365 -7.077 -26.581 1.00 92.50 491 ASN A O 1
ATOM 4013 N N . GLY A 1 492 ? 8.195 -7.086 -25.964 1.00 90.44 492 GLY A N 1
ATOM 4014 C CA . GLY A 1 492 ? 8.112 -8.505 -25.624 1.00 90.44 492 GLY A CA 1
ATOM 4015 C C . GLY A 1 492 ? 8.529 -8.844 -24.193 1.00 90.44 492 GLY A C 1
ATOM 4016 O O . GLY A 1 492 ? 8.820 -10.009 -23.922 1.00 90.44 492 GLY A O 1
ATOM 4017 N N . VAL A 1 493 ? 8.577 -7.858 -23.290 1.00 94.69 493 VAL A N 1
ATOM 4018 C CA . VAL A 1 493 ? 8.783 -8.071 -21.851 1.00 94.69 493 VAL A CA 1
ATOM 4019 C C . VAL A 1 493 ? 7.451 -7.899 -21.125 1.00 94.69 493 VAL A C 1
ATOM 4021 O O . VAL A 1 493 ? 7.008 -6.780 -20.908 1.00 94.69 493 VAL A O 1
ATOM 4024 N N . LYS A 1 494 ? 6.794 -9.011 -20.786 1.00 90.00 494 LYS A N 1
ATOM 4025 C CA . LYS A 1 494 ? 5.438 -9.048 -20.221 1.00 90.00 494 LYS A CA 1
ATOM 4026 C C . LYS A 1 494 ? 5.425 -9.047 -18.687 1.00 90.00 494 LYS A C 1
ATOM 4028 O O . LYS A 1 494 ? 4.574 -8.397 -18.089 1.00 90.00 494 LYS A O 1
ATOM 4033 N N . ARG A 1 495 ? 6.373 -9.729 -18.023 1.00 92.88 495 ARG A N 1
ATOM 4034 C CA . ARG A 1 495 ? 6.474 -9.733 -16.544 1.00 92.88 495 ARG A CA 1
ATOM 4035 C C . ARG A 1 495 ? 7.276 -8.540 -16.025 1.00 92.88 495 ARG A C 1
ATOM 4037 O O . ARG A 1 495 ? 8.385 -8.688 -15.513 1.00 92.88 495 ARG A O 1
ATOM 4044 N N . VAL A 1 496 ? 6.699 -7.356 -16.193 1.00 95.50 496 VAL A N 1
ATOM 4045 C CA . VAL A 1 496 ? 7.241 -6.064 -15.758 1.00 95.50 496 VAL A CA 1
ATOM 4046 C C . VAL A 1 496 ? 6.237 -5.358 -14.842 1.00 95.50 496 VAL A C 1
ATOM 4048 O O . VAL A 1 496 ? 5.021 -5.468 -15.023 1.00 95.50 496 VAL A O 1
ATOM 4051 N N . PHE A 1 497 ? 6.746 -4.662 -13.829 1.00 95.06 497 PHE A N 1
ATOM 4052 C CA . PHE A 1 497 ? 5.945 -4.013 -12.794 1.00 95.06 497 PHE A CA 1
ATOM 4053 C C . PHE A 1 497 ? 6.303 -2.533 -12.690 1.00 95.06 497 PHE A C 1
ATOM 4055 O O . PHE A 1 497 ? 7.482 -2.183 -12.709 1.00 95.06 497 PHE A O 1
ATOM 4062 N N . THR A 1 498 ? 5.312 -1.661 -12.522 1.00 92.81 498 THR A N 1
ATOM 4063 C CA . THR A 1 498 ? 5.577 -0.328 -11.960 1.00 92.81 498 THR A CA 1
ATOM 4064 C C . THR A 1 498 ? 5.930 -0.463 -10.479 1.00 92.81 498 THR A C 1
ATOM 4066 O O . THR A 1 498 ? 5.634 -1.481 -9.847 1.00 92.81 498 THR A O 1
ATOM 4069 N N . ILE A 1 499 ? 6.552 0.558 -9.887 1.00 91.00 499 ILE A N 1
ATOM 4070 C CA . ILE A 1 499 ? 6.913 0.538 -8.460 1.00 91.00 499 ILE A CA 1
ATOM 4071 C C . ILE A 1 499 ? 5.667 0.315 -7.590 1.00 91.00 499 ILE A C 1
ATOM 4073 O O . ILE A 1 499 ? 5.702 -0.471 -6.642 1.00 91.00 499 ILE A O 1
ATOM 4077 N N . GLU A 1 500 ? 4.551 0.948 -7.938 1.00 85.75 500 GLU A N 1
ATOM 4078 C CA . GLU A 1 500 ? 3.260 0.816 -7.266 1.00 85.75 500 GLU A CA 1
ATOM 4079 C C . GLU A 1 500 ? 2.727 -0.625 -7.311 1.00 85.75 500 GLU A C 1
ATOM 4081 O O . GLU A 1 500 ? 2.172 -1.115 -6.325 1.00 85.75 500 GLU A O 1
ATOM 4086 N N . GLU A 1 501 ? 2.954 -1.343 -8.412 1.00 88.06 501 GLU A N 1
ATOM 4087 C CA . GLU A 1 501 ? 2.535 -2.736 -8.559 1.00 88.06 501 GLU A CA 1
ATOM 4088 C C . GLU A 1 501 ? 3.375 -3.717 -7.731 1.00 88.06 501 GLU A C 1
ATOM 4090 O O . GLU A 1 501 ? 2.900 -4.819 -7.461 1.00 88.06 501 GLU A O 1
ATOM 4095 N N . THR A 1 502 ? 4.576 -3.326 -7.287 1.00 89.81 502 THR A N 1
ATOM 4096 C CA . THR A 1 502 ? 5.471 -4.193 -6.493 1.00 89.81 502 THR A CA 1
ATOM 4097 C C . THR A 1 502 ? 5.089 -4.328 -5.021 1.00 89.81 502 THR A C 1
ATOM 4099 O O . THR A 1 502 ? 5.752 -5.040 -4.264 1.00 89.81 502 THR A O 1
ATOM 4102 N N . ARG A 1 503 ? 4.031 -3.647 -4.572 1.00 80.25 503 ARG A N 1
ATOM 4103 C CA . ARG A 1 503 ? 3.556 -3.732 -3.186 1.00 80.25 503 ARG A CA 1
ATOM 4104 C C . ARG A 1 503 ? 3.275 -5.185 -2.801 1.00 80.25 503 ARG A C 1
ATOM 4106 O O . ARG A 1 503 ? 2.616 -5.918 -3.529 1.00 80.25 503 ARG A O 1
ATOM 4113 N N . GLY A 1 504 ? 3.810 -5.598 -1.654 1.00 76.88 504 GLY A N 1
ATOM 4114 C CA . GLY A 1 504 ? 3.752 -6.984 -1.182 1.00 76.88 504 GLY A CA 1
ATOM 4115 C C . GLY A 1 504 ? 4.700 -7.960 -1.893 1.00 76.88 504 GLY A C 1
ATOM 4116 O O . GLY A 1 504 ? 5.013 -9.000 -1.338 1.00 76.88 504 GLY A O 1
ATOM 4117 N N . LEU A 1 505 ? 5.244 -7.630 -3.061 1.00 88.75 505 LEU A N 1
ATOM 4118 C CA . LEU A 1 505 ? 6.152 -8.523 -3.776 1.00 88.75 505 LEU A CA 1
ATOM 4119 C C . LEU A 1 505 ? 7.583 -8.435 -3.240 1.00 88.75 505 LEU A C 1
ATOM 4121 O O . LEU A 1 505 ? 8.043 -7.368 -2.837 1.00 88.75 505 LEU A O 1
ATOM 4125 N N . GLU A 1 506 ? 8.292 -9.563 -3.240 1.00 90.94 506 GLU A N 1
ATOM 4126 C CA . GLU A 1 506 ? 9.682 -9.692 -2.793 1.00 90.94 506 GLU A CA 1
ATOM 4127 C C . GLU A 1 506 ? 10.365 -10.780 -3.631 1.00 90.94 506 GLU A C 1
ATOM 4129 O O . GLU A 1 506 ? 9.837 -11.885 -3.736 1.00 90.94 506 GLU A O 1
ATOM 4134 N N . TYR A 1 507 ? 11.541 -10.500 -4.194 1.00 94.19 507 TYR A N 1
ATOM 4135 C CA . TYR A 1 507 ? 12.244 -11.432 -5.087 1.00 94.19 507 TYR A CA 1
ATOM 4136 C C . TYR A 1 507 ? 13.722 -11.549 -4.735 1.00 94.19 507 TYR A C 1
ATOM 4138 O O . TYR A 1 507 ? 14.319 -10.636 -4.158 1.00 94.19 507 TYR A O 1
ATOM 4146 N N . GLU A 1 508 ? 14.334 -12.672 -5.114 1.00 93.50 508 GLU A N 1
ATOM 4147 C CA . GLU A 1 508 ? 15.773 -12.863 -4.910 1.00 93.50 508 GLU A CA 1
ATOM 4148 C C . GLU A 1 508 ? 16.608 -11.891 -5.730 1.00 93.50 508 GLU A C 1
ATOM 4150 O O . GLU A 1 508 ? 17.626 -11.384 -5.243 1.00 93.50 508 GLU A O 1
ATOM 4155 N N . LYS A 1 509 ? 16.162 -11.602 -6.955 1.00 95.31 509 LYS A N 1
ATOM 4156 C CA . LYS A 1 509 ? 16.817 -10.667 -7.863 1.00 95.31 509 LYS A CA 1
ATOM 4157 C C . LYS A 1 509 ? 15.826 -9.593 -8.286 1.00 95.31 509 LYS A C 1
ATOM 4159 O O . LYS A 1 509 ? 14.723 -9.893 -8.735 1.00 95.31 509 LYS A O 1
ATOM 4164 N N . VAL A 1 510 ? 16.225 -8.334 -8.172 1.00 96.94 510 VAL A N 1
ATOM 4165 C CA . VAL A 1 510 ? 15.423 -7.189 -8.615 1.00 96.94 510 VAL A CA 1
ATOM 4166 C C . VAL A 1 510 ? 16.238 -6.364 -9.588 1.00 96.94 510 VAL A C 1
ATOM 4168 O O . VAL A 1 510 ? 17.380 -6.011 -9.301 1.00 96.94 510 VAL A O 1
ATOM 4171 N N . TYR A 1 511 ? 15.627 -6.054 -10.723 1.00 97.12 511 TYR A N 1
ATOM 4172 C CA . TYR A 1 511 ? 16.195 -5.249 -11.790 1.00 97.12 511 TYR A CA 1
ATOM 4173 C C . TYR A 1 511 ? 15.313 -4.033 -11.989 1.00 97.12 511 TYR A C 1
ATOM 4175 O O . TYR A 1 511 ? 14.128 -4.174 -12.281 1.00 97.12 511 TYR A O 1
ATOM 4183 N N . THR A 1 512 ? 15.877 -2.843 -11.836 1.00 97.19 512 THR A N 1
ATOM 4184 C CA . THR A 1 512 ? 15.148 -1.596 -12.030 1.00 97.19 512 THR A CA 1
ATOM 4185 C C . THR A 1 512 ? 15.608 -0.893 -13.294 1.00 97.19 512 THR A C 1
ATOM 4187 O O . THR A 1 512 ? 16.811 -0.836 -13.545 1.00 97.19 512 THR A O 1
ATOM 4190 N N . TYR A 1 513 ? 14.682 -0.311 -14.049 1.00 96.94 513 TYR A N 1
ATOM 4191 C CA . TYR A 1 513 ? 14.992 0.469 -15.244 1.00 96.94 513 TYR A CA 1
ATOM 4192 C C . TYR A 1 513 ? 14.423 1.889 -15.149 1.00 96.94 513 TYR A C 1
ATOM 4194 O O . TYR A 1 513 ? 13.240 2.074 -14.854 1.00 96.94 513 TYR A O 1
ATOM 4202 N N . ASN A 1 514 ? 15.282 2.880 -15.398 1.00 95.94 514 ASN A N 1
ATOM 4203 C CA . ASN A 1 514 ? 14.951 4.305 -15.489 1.00 95.94 514 ASN A CA 1
ATOM 4204 C C . ASN A 1 514 ? 14.224 4.900 -14.267 1.00 95.94 514 ASN A C 1
ATOM 4206 O O . ASN A 1 514 ? 13.477 5.877 -14.397 1.00 95.94 514 ASN A O 1
ATOM 4210 N N . ILE A 1 515 ? 14.475 4.380 -13.061 1.00 95.06 515 ILE A N 1
ATOM 4211 C CA . ILE A 1 515 ? 13.906 4.907 -11.809 1.00 95.06 515 ILE A CA 1
ATOM 4212 C C . ILE A 1 515 ? 14.432 6.316 -11.540 1.00 95.06 515 ILE A C 1
ATOM 4214 O O . ILE A 1 515 ? 13.684 7.194 -11.109 1.00 95.06 515 ILE A O 1
ATOM 4218 N N . PHE A 1 516 ? 15.710 6.570 -11.820 1.00 95.25 516 PHE A N 1
ATOM 4219 C CA . PHE A 1 516 ? 16.285 7.901 -11.676 1.00 95.25 516 PHE A CA 1
ATOM 4220 C C . PHE A 1 516 ? 16.030 8.762 -12.908 1.00 95.25 516 PHE A C 1
ATOM 4222 O O . PHE A 1 516 ? 15.618 9.916 -12.774 1.00 95.25 516 PHE A O 1
ATOM 4229 N N . THR A 1 517 ? 16.256 8.208 -14.095 1.00 95.75 517 THR A N 1
ATOM 4230 C CA . THR A 1 517 ? 16.204 8.913 -15.379 1.00 95.75 517 THR A CA 1
ATOM 4231 C C . THR A 1 517 ? 14.840 9.557 -15.612 1.00 95.75 517 THR A C 1
ATOM 4233 O O . THR A 1 517 ? 14.768 10.746 -15.940 1.00 95.75 517 THR A O 1
ATOM 4236 N N . THR A 1 518 ? 13.756 8.826 -15.334 1.00 94.69 518 THR A N 1
ATOM 4237 C CA . THR A 1 518 ? 12.375 9.316 -15.499 1.00 94.69 518 THR A CA 1
ATOM 4238 C C . THR A 1 518 ? 12.113 10.581 -14.681 1.00 94.69 518 THR A C 1
ATOM 4240 O O . THR A 1 518 ? 11.516 11.541 -15.168 1.00 94.69 518 THR A O 1
ATOM 4243 N N . PHE A 1 519 ? 12.635 10.638 -13.453 1.00 93.31 519 PHE A N 1
ATOM 4244 C CA . PHE A 1 519 ? 12.421 11.750 -12.525 1.00 93.31 519 PHE A CA 1
ATOM 4245 C C . PHE A 1 519 ? 13.623 12.705 -12.438 1.00 93.31 519 PHE A C 1
ATOM 4247 O O . PHE A 1 519 ? 13.787 13.420 -11.451 1.00 93.31 519 PHE A O 1
ATOM 4254 N N . LYS A 1 520 ? 14.459 12.796 -13.484 1.00 94.06 520 LYS A N 1
ATOM 4255 C CA . LYS A 1 520 ? 15.674 13.638 -13.490 1.00 94.06 520 LYS A CA 1
ATOM 4256 C C . LYS A 1 520 ? 15.449 15.096 -13.082 1.00 94.06 520 LYS A C 1
ATOM 4258 O O . LYS A 1 520 ? 16.299 15.689 -12.416 1.00 94.06 520 LYS A O 1
ATOM 4263 N N . ASN A 1 521 ? 14.305 15.671 -13.454 1.00 91.94 521 ASN A N 1
ATOM 4264 C CA . ASN A 1 521 ? 13.947 17.039 -13.078 1.00 91.94 521 ASN A CA 1
ATOM 4265 C C . ASN A 1 521 ? 13.627 17.151 -11.582 1.00 91.94 521 ASN A C 1
ATOM 4267 O O . ASN A 1 521 ? 14.064 18.109 -10.952 1.00 91.94 521 ASN A O 1
ATOM 4271 N N . VAL A 1 522 ? 12.965 16.145 -11.002 1.00 92.44 522 VAL A N 1
ATOM 4272 C CA . VAL A 1 522 ? 12.726 16.063 -9.555 1.00 92.44 522 VAL A CA 1
ATOM 4273 C C . VAL A 1 522 ? 14.052 16.030 -8.808 1.00 92.44 522 VAL A C 1
ATOM 4275 O O . VAL A 1 522 ? 14.241 16.801 -7.873 1.00 92.44 522 VAL A O 1
ATOM 4278 N N . TRP A 1 523 ? 15.011 15.209 -9.249 1.00 93.19 523 TRP A N 1
ATOM 4279 C CA . TRP A 1 523 ? 16.330 15.148 -8.613 1.00 93.19 523 TRP A CA 1
ATOM 4280 C C . TRP A 1 523 ? 17.083 16.471 -8.729 1.00 93.19 523 TRP A C 1
ATOM 4282 O O . TRP A 1 523 ? 17.672 16.926 -7.753 1.00 93.19 523 TRP A O 1
ATOM 4292 N N . ARG A 1 524 ? 17.031 17.136 -9.890 1.00 91.69 524 ARG A N 1
ATOM 4293 C CA . ARG A 1 524 ? 17.619 18.476 -10.043 1.00 91.69 524 ARG A CA 1
ATOM 4294 C C . ARG A 1 524 ? 17.026 19.469 -9.048 1.00 91.69 524 ARG A C 1
ATOM 4296 O O . ARG A 1 524 ? 17.792 20.171 -8.401 1.00 91.69 524 ARG A O 1
ATOM 4303 N N . THR A 1 525 ? 15.705 19.495 -8.891 1.00 90.31 525 THR A N 1
ATOM 4304 C CA . THR A 1 525 ? 15.037 20.358 -7.908 1.00 90.31 525 THR A CA 1
ATOM 4305 C C . THR A 1 525 ? 15.397 19.970 -6.474 1.00 90.31 525 THR A C 1
ATOM 4307 O O . THR A 1 525 ? 15.713 20.842 -5.674 1.00 90.31 525 THR A O 1
ATOM 4310 N N . LEU A 1 526 ? 15.427 18.672 -6.156 1.00 89.88 526 LEU A N 1
ATOM 4311 C CA . LEU A 1 526 ? 15.752 18.151 -4.825 1.00 89.88 526 LEU A CA 1
ATOM 4312 C C . LEU A 1 526 ? 17.160 18.560 -4.356 1.00 89.88 526 LEU A C 1
ATOM 4314 O O . LEU A 1 526 ? 17.392 18.843 -3.177 1.00 89.88 526 LEU A O 1
ATOM 4318 N N . PHE A 1 527 ? 18.117 18.568 -5.283 1.00 89.00 527 PHE A N 1
ATOM 4319 C CA . PHE A 1 527 ? 19.519 18.874 -5.003 1.00 89.00 527 PHE A CA 1
ATOM 4320 C C . PHE A 1 527 ? 19.927 20.316 -5.329 1.00 89.00 527 PHE A C 1
ATOM 4322 O O . PHE A 1 527 ? 21.076 20.668 -5.072 1.00 89.00 527 PHE A O 1
ATOM 4329 N N . ALA A 1 528 ? 19.016 21.152 -5.828 1.00 86.62 528 ALA A N 1
ATOM 4330 C CA . ALA A 1 528 ? 19.254 22.584 -5.977 1.00 86.62 528 ALA A CA 1
ATOM 4331 C C . ALA A 1 528 ? 19.267 23.301 -4.612 1.00 86.62 528 ALA A C 1
ATOM 4333 O O . ALA A 1 528 ? 18.629 22.863 -3.651 1.00 86.62 528 ALA A O 1
ATOM 4334 N N . GLU A 1 529 ? 19.983 24.424 -4.525 1.00 70.94 529 GLU A N 1
ATOM 4335 C CA . GLU A 1 529 ? 19.959 25.322 -3.364 1.00 70.94 529 GLU A CA 1
ATOM 4336 C C . GLU A 1 529 ? 18.673 26.164 -3.396 1.00 70.94 529 GLU A C 1
ATOM 4338 O O . GLU A 1 529 ? 18.651 27.283 -3.903 1.00 70.94 529 GLU A O 1
ATOM 4343 N N . THR A 1 530 ? 17.561 25.594 -2.924 1.00 66.12 530 THR A N 1
ATOM 4344 C CA . THR A 1 530 ? 16.257 26.276 -2.855 1.00 66.12 530 THR A CA 1
ATOM 4345 C C . THR A 1 530 ? 15.705 26.282 -1.434 1.00 66.12 530 THR A C 1
ATOM 4347 O O . THR A 1 530 ? 15.694 25.240 -0.781 1.00 66.12 530 THR A O 1
ATOM 4350 N N . ASP A 1 531 ? 15.167 27.420 -0.989 1.00 58.94 531 ASP A N 1
ATOM 4351 C CA . ASP A 1 531 ? 14.777 27.637 0.414 1.00 58.94 531 ASP A CA 1
ATOM 4352 C C . ASP A 1 531 ? 13.528 26.862 0.881 1.00 58.94 531 ASP A C 1
ATOM 4354 O O . ASP A 1 531 ? 13.324 26.706 2.085 1.00 58.94 531 ASP A O 1
ATOM 4358 N N . LYS A 1 532 ? 12.672 26.369 -0.031 1.00 68.88 532 LYS A N 1
ATOM 4359 C CA . LYS A 1 532 ? 11.464 25.595 0.319 1.00 68.88 532 LYS A CA 1
ATOM 4360 C C . LYS A 1 532 ? 11.159 24.506 -0.708 1.00 68.88 532 LYS A C 1
ATOM 4362 O O . LYS A 1 532 ? 10.638 24.794 -1.784 1.00 68.88 532 LYS A O 1
ATOM 4367 N N . LEU A 1 533 ? 11.436 23.254 -0.350 1.00 77.25 533 LEU A N 1
ATOM 4368 C CA . LEU A 1 533 ? 10.974 22.090 -1.102 1.00 77.25 533 LEU A CA 1
ATOM 4369 C C . LEU A 1 533 ? 9.569 21.686 -0.656 1.00 77.25 533 LEU A C 1
ATOM 4371 O O . LEU A 1 533 ? 9.239 21.762 0.523 1.00 77.25 533 LEU A O 1
ATOM 4375 N N . ASN A 1 534 ? 8.753 21.232 -1.605 1.00 83.62 534 ASN A N 1
ATOM 4376 C CA . ASN A 1 534 ? 7.474 20.608 -1.290 1.00 83.62 534 ASN A CA 1
ATOM 4377 C C . ASN A 1 534 ? 7.727 19.227 -0.657 1.00 83.62 534 ASN A C 1
ATOM 4379 O O . ASN A 1 534 ? 8.434 18.410 -1.249 1.00 83.62 534 ASN A O 1
ATOM 4383 N N . ASP A 1 535 ? 7.131 18.955 0.508 1.00 85.56 535 ASP A N 1
ATOM 4384 C CA . ASP A 1 535 ? 7.236 17.666 1.207 1.00 85.56 535 ASP A CA 1
ATOM 4385 C C . ASP A 1 535 ? 6.761 16.487 0.349 1.00 85.56 535 ASP A C 1
ATOM 4387 O O . ASP A 1 535 ? 7.210 15.363 0.556 1.00 85.56 535 ASP A O 1
ATOM 4391 N N . LEU A 1 536 ? 5.917 16.719 -0.664 1.00 89.19 536 LEU A N 1
ATOM 4392 C CA . LEU A 1 536 ? 5.538 15.698 -1.641 1.00 89.19 536 LEU A CA 1
ATOM 4393 C C . LEU A 1 536 ? 6.761 15.060 -2.314 1.00 89.19 536 LEU A C 1
ATOM 4395 O O . LEU A 1 536 ? 6.739 13.859 -2.597 1.00 89.19 536 LEU A O 1
ATOM 4399 N N . TYR A 1 537 ? 7.855 15.806 -2.520 1.00 90.69 537 TYR A N 1
ATOM 4400 C CA . TYR A 1 537 ? 9.056 15.280 -3.172 1.00 90.69 537 TYR A CA 1
ATOM 4401 C C . TYR A 1 537 ? 9.707 14.115 -2.414 1.00 90.69 537 TYR A C 1
ATOM 4403 O O . TYR A 1 537 ? 10.374 13.283 -3.032 1.00 90.69 537 TYR A O 1
ATOM 4411 N N . GLN A 1 538 ? 9.457 13.988 -1.107 1.00 89.88 538 GLN A N 1
ATOM 4412 C CA . GLN A 1 538 ? 9.917 12.841 -0.327 1.00 89.88 538 GLN A CA 1
ATOM 4413 C C . GLN A 1 538 ? 9.362 11.514 -0.870 1.00 89.88 538 GLN A C 1
ATOM 4415 O O . GLN A 1 538 ? 10.017 10.480 -0.756 1.00 89.88 538 GLN A O 1
ATOM 4420 N N . THR A 1 539 ? 8.182 11.541 -1.504 1.00 91.44 539 THR A N 1
ATOM 4421 C CA . THR A 1 539 ? 7.556 10.345 -2.081 1.00 91.44 539 THR A CA 1
ATOM 4422 C C . THR A 1 539 ? 8.369 9.770 -3.236 1.00 91.44 539 THR A C 1
ATOM 4424 O O . THR A 1 539 ? 8.390 8.556 -3.394 1.00 91.44 539 THR A O 1
ATOM 4427 N N . TYR A 1 540 ? 9.104 10.594 -3.992 1.00 93.31 540 TYR A N 1
ATOM 4428 C CA . TYR A 1 540 ? 10.004 10.100 -5.036 1.00 93.31 540 TYR A CA 1
ATOM 4429 C C . TYR A 1 540 ? 11.226 9.401 -4.435 1.00 93.31 540 TYR A C 1
ATOM 4431 O O . TYR A 1 540 ? 11.647 8.365 -4.937 1.00 93.31 540 TYR A O 1
ATOM 4439 N N . VAL A 1 541 ? 11.771 9.904 -3.322 1.00 93.88 541 VAL A N 1
ATOM 4440 C CA . VAL A 1 541 ? 12.845 9.194 -2.603 1.00 93.88 541 VAL A CA 1
ATOM 4441 C C . VAL A 1 541 ? 12.324 7.864 -2.041 1.00 93.88 541 VAL A C 1
ATOM 4443 O O . VAL A 1 541 ? 13.014 6.848 -2.117 1.00 93.88 541 VAL A O 1
ATOM 4446 N N . ASN A 1 542 ? 11.073 7.838 -1.567 1.00 93.31 542 ASN A N 1
ATOM 4447 C CA . ASN A 1 542 ? 10.409 6.611 -1.125 1.00 93.31 542 ASN A CA 1
ATOM 4448 C C . ASN A 1 542 ? 10.211 5.601 -2.270 1.00 93.31 542 ASN A C 1
ATOM 4450 O O . ASN A 1 542 ? 10.295 4.406 -2.020 1.00 93.31 542 ASN A O 1
ATOM 4454 N N . LEU A 1 543 ? 10.010 6.031 -3.523 1.00 93.75 543 LEU A N 1
ATOM 4455 C CA . LEU A 1 543 ? 9.962 5.110 -4.671 1.00 93.75 543 LEU A CA 1
ATOM 4456 C C . LEU A 1 543 ? 11.279 4.334 -4.832 1.00 93.75 543 LEU A C 1
ATOM 4458 O O . LEU A 1 543 ? 11.260 3.121 -5.039 1.00 93.75 543 LEU A O 1
ATOM 4462 N N . VAL A 1 544 ? 12.420 5.014 -4.671 1.00 95.06 544 VAL A N 1
ATOM 4463 C CA . VAL A 1 544 ? 13.751 4.381 -4.705 1.00 95.06 544 VAL A CA 1
ATOM 4464 C C . VAL A 1 544 ? 13.903 3.389 -3.552 1.00 95.06 544 VAL A C 1
ATOM 4466 O O . VAL A 1 544 ? 14.309 2.247 -3.765 1.00 95.06 544 VAL A O 1
ATOM 4469 N N . TYR A 1 545 ? 13.518 3.802 -2.340 1.00 94.88 545 TYR A N 1
ATOM 4470 C CA . TYR A 1 545 ? 13.512 2.937 -1.157 1.00 94.88 545 TYR A CA 1
ATOM 4471 C C . TYR A 1 545 ? 12.657 1.679 -1.377 1.00 94.88 545 TYR A C 1
ATOM 4473 O O . TYR A 1 545 ? 13.112 0.556 -1.149 1.00 94.88 545 TYR A O 1
ATOM 4481 N N . VAL A 1 546 ? 11.427 1.845 -1.871 1.00 94.44 546 VAL A N 1
ATOM 4482 C CA . VAL A 1 546 ? 10.508 0.736 -2.142 1.00 94.44 546 VAL A CA 1
ATOM 4483 C C . VAL A 1 546 ? 11.103 -0.215 -3.169 1.00 94.44 546 VAL A C 1
ATOM 4485 O O . VAL A 1 546 ? 11.111 -1.409 -2.893 1.00 94.44 546 VAL A O 1
ATOM 4488 N N . ALA A 1 547 ? 11.655 0.282 -4.280 1.00 95.00 547 ALA A N 1
ATOM 4489 C CA . ALA A 1 547 ? 12.260 -0.557 -5.314 1.00 95.00 547 ALA A CA 1
ATOM 4490 C C . ALA A 1 547 ? 13.430 -1.403 -4.775 1.00 95.00 547 ALA A C 1
ATOM 4492 O O . ALA A 1 547 ? 13.497 -2.604 -5.037 1.00 95.00 547 ALA A O 1
ATOM 4493 N N . MET A 1 548 ? 14.317 -0.810 -3.968 1.00 95.56 548 MET A N 1
ATOM 4494 C CA . MET A 1 548 ? 15.459 -1.518 -3.369 1.00 95.56 548 MET A CA 1
ATOM 4495 C C . MET A 1 548 ? 15.025 -2.572 -2.346 1.00 95.56 548 MET A C 1
ATOM 4497 O O . MET A 1 548 ? 15.542 -3.687 -2.341 1.00 95.56 548 MET A O 1
ATOM 4501 N N . THR A 1 549 ? 14.028 -2.256 -1.518 1.00 94.25 549 THR A N 1
ATOM 4502 C CA . THR A 1 549 ? 13.532 -3.144 -0.448 1.00 94.25 549 THR A CA 1
ATOM 4503 C C . THR A 1 549 ? 12.726 -4.347 -0.938 1.00 94.25 549 THR A C 1
ATOM 4505 O O . THR A 1 549 ? 12.361 -5.212 -0.131 1.00 94.25 549 THR A O 1
ATOM 4508 N N . ARG A 1 550 ? 12.455 -4.429 -2.249 1.00 94.69 550 ARG A N 1
ATOM 4509 C CA . ARG A 1 550 ? 11.914 -5.637 -2.886 1.00 94.69 550 ARG A CA 1
ATOM 4510 C C . ARG A 1 550 ? 12.964 -6.727 -3.093 1.00 94.69 550 ARG A C 1
ATOM 4512 O O . ARG A 1 550 ? 12.591 -7.875 -3.324 1.00 94.69 550 ARG A O 1
ATOM 4519 N N . SER A 1 551 ? 14.251 -6.377 -3.039 1.00 95.25 551 SER A N 1
ATOM 4520 C CA . SER A 1 551 ? 15.348 -7.317 -3.257 1.00 95.25 551 SER A CA 1
ATOM 4521 C C . SER A 1 551 ? 15.757 -8.016 -1.969 1.00 95.25 551 SER A C 1
ATOM 4523 O O . SER A 1 551 ? 16.030 -7.371 -0.952 1.00 95.25 551 SER A O 1
ATOM 4525 N N . LYS A 1 552 ? 15.838 -9.345 -2.030 1.00 93.75 552 LYS A N 1
ATOM 4526 C CA . LYS A 1 552 ? 16.397 -10.161 -0.952 1.00 93.75 552 LYS A CA 1
ATOM 4527 C C . LYS A 1 552 ? 17.920 -10.264 -1.054 1.00 93.75 552 LYS A C 1
ATOM 4529 O O . LYS A 1 552 ? 18.590 -10.068 -0.045 1.00 93.75 552 LYS A O 1
ATOM 4534 N N . ARG A 1 553 ? 18.479 -10.530 -2.246 1.00 92.69 553 ARG A N 1
ATOM 4535 C CA . ARG A 1 553 ? 19.917 -10.839 -2.394 1.00 92.69 553 ARG A CA 1
ATOM 4536 C C . ARG A 1 553 ? 20.651 -10.071 -3.487 1.00 92.69 553 ARG A C 1
ATOM 4538 O O . ARG A 1 553 ? 21.796 -9.683 -3.274 1.00 92.69 553 ARG A O 1
ATOM 4545 N N . HIS A 1 554 ? 20.036 -9.864 -4.649 1.00 94.06 554 HIS A N 1
ATOM 4546 C CA . HIS A 1 554 ? 20.681 -9.171 -5.764 1.00 94.06 554 HIS A CA 1
ATOM 4547 C C . HIS A 1 554 ? 19.827 -8.007 -6.256 1.00 94.06 554 HIS A C 1
ATOM 4549 O O . HIS A 1 554 ? 18.655 -8.171 -6.604 1.00 94.06 554 HIS A O 1
ATOM 4555 N N . PHE A 1 555 ? 20.423 -6.820 -6.310 1.00 96.06 555 PHE A N 1
ATOM 4556 C CA . PHE A 1 555 ? 19.778 -5.616 -6.816 1.00 96.06 555 PHE A CA 1
ATOM 4557 C C . PHE A 1 555 ? 20.586 -5.051 -7.980 1.00 96.06 555 PHE A C 1
ATOM 4559 O O . PHE A 1 555 ? 21.789 -4.832 -7.843 1.00 96.06 555 PHE A O 1
ATOM 4566 N N . TYR A 1 556 ? 19.925 -4.822 -9.108 1.00 95.81 556 TYR A N 1
ATOM 4567 C CA . TYR A 1 556 ? 20.498 -4.258 -10.321 1.00 95.81 556 TYR A CA 1
ATOM 4568 C C . TYR A 1 556 ? 19.735 -2.992 -10.689 1.00 95.81 556 TYR A C 1
ATOM 4570 O O . TYR A 1 556 ? 18.517 -3.019 -10.844 1.00 95.81 556 TYR A O 1
ATOM 4578 N N . MET A 1 557 ? 20.459 -1.897 -10.875 1.00 95.69 557 MET A N 1
ATOM 4579 C CA . MET A 1 557 ? 19.913 -0.611 -11.276 1.00 95.69 557 MET A CA 1
ATOM 4580 C C . MET A 1 557 ? 20.451 -0.222 -12.645 1.00 95.69 557 MET A C 1
ATOM 4582 O O . MET A 1 557 ? 21.663 -0.138 -12.844 1.00 95.69 557 MET A O 1
ATOM 4586 N N . ILE A 1 558 ? 19.539 -0.020 -13.591 1.00 95.94 558 ILE A N 1
ATOM 4587 C CA . ILE A 1 558 ? 19.836 0.310 -14.977 1.00 95.94 558 ILE A CA 1
ATOM 4588 C C . ILE A 1 558 ? 19.256 1.690 -15.277 1.00 95.94 558 ILE A C 1
ATOM 4590 O O . ILE A 1 558 ? 18.054 1.907 -15.135 1.00 95.94 558 ILE A O 1
ATOM 4594 N N . GLU A 1 559 ? 20.112 2.621 -15.692 1.00 95.94 559 GLU A N 1
ATOM 4595 C CA . GLU A 1 559 ? 19.729 4.012 -15.957 1.00 95.94 559 GLU A CA 1
ATOM 4596 C C . GLU A 1 559 ? 20.313 4.503 -17.284 1.00 95.94 559 GLU A C 1
ATOM 4598 O O . GLU A 1 559 ? 21.528 4.420 -17.500 1.00 95.94 559 GLU A O 1
ATOM 4603 N N . ASP A 1 560 ? 19.470 5.068 -18.149 1.00 94.69 560 ASP A N 1
ATOM 4604 C CA . ASP A 1 560 ? 19.898 5.607 -19.447 1.00 94.69 560 ASP A CA 1
ATOM 4605 C C . ASP A 1 560 ? 20.658 6.932 -19.316 1.00 94.69 560 ASP A C 1
ATOM 4607 O O . ASP A 1 560 ? 21.625 7.171 -20.041 1.00 94.69 560 ASP A O 1
ATOM 4611 N N . GLU A 1 561 ? 20.266 7.794 -18.372 1.00 94.06 561 GLU A N 1
ATOM 4612 C CA . GLU A 1 561 ? 20.888 9.106 -18.174 1.00 94.06 561 GLU A CA 1
ATOM 4613 C C . GLU A 1 561 ? 21.557 9.238 -16.804 1.00 94.06 561 GLU A C 1
ATOM 4615 O O . GLU A 1 561 ? 21.124 8.685 -15.790 1.00 94.06 561 GLU A O 1
ATOM 4620 N N . THR A 1 562 ? 22.627 10.033 -16.739 1.00 93.06 562 THR A N 1
ATOM 4621 C CA . THR A 1 562 ? 23.220 10.437 -15.461 1.00 93.06 562 THR A CA 1
ATOM 4622 C C . THR A 1 562 ? 22.325 11.443 -14.754 1.00 93.06 562 THR A C 1
ATOM 4624 O O . THR A 1 562 ? 21.934 12.466 -15.323 1.00 93.06 562 THR A O 1
ATOM 4627 N N . THR A 1 563 ? 22.047 11.195 -13.476 1.00 93.94 563 THR A N 1
ATOM 4628 C CA . THR A 1 563 ? 21.185 12.059 -12.661 1.00 93.94 563 THR A CA 1
ATOM 4629 C C . THR A 1 563 ? 21.895 12.546 -11.400 1.00 93.94 563 THR A C 1
ATOM 4631 O O . THR A 1 563 ? 22.944 12.041 -11.010 1.00 93.94 563 THR A O 1
ATOM 4634 N N . ALA A 1 564 ? 21.340 13.572 -10.749 1.00 91.56 564 ALA A N 1
ATOM 4635 C CA . ALA A 1 564 ? 21.951 14.157 -9.554 1.00 91.56 564 ALA A CA 1
ATOM 4636 C C . ALA A 1 564 ? 21.986 13.188 -8.355 1.00 91.56 564 ALA A C 1
ATOM 4638 O O . ALA A 1 564 ? 22.934 13.237 -7.576 1.00 91.56 564 ALA A O 1
ATOM 4639 N N . ILE A 1 565 ? 20.988 12.303 -8.225 1.00 92.56 565 ILE A N 1
ATOM 4640 C CA . ILE A 1 565 ? 20.901 11.336 -7.118 1.00 92.56 565 ILE A CA 1
ATOM 4641 C C . ILE A 1 565 ? 21.979 10.249 -7.205 1.00 92.56 565 ILE A C 1
ATOM 4643 O O . ILE A 1 565 ? 22.458 9.781 -6.177 1.00 92.56 565 ILE A O 1
ATOM 4647 N N . GLU A 1 566 ? 22.415 9.898 -8.414 1.00 92.44 566 GLU A N 1
ATOM 4648 C CA . GLU A 1 566 ? 23.430 8.867 -8.644 1.00 92.44 566 GLU A CA 1
ATOM 4649 C C . GLU A 1 566 ? 24.742 9.175 -7.920 1.00 92.44 566 GLU A C 1
ATOM 4651 O O . GLU A 1 566 ? 25.297 8.300 -7.266 1.00 92.44 566 GLU A O 1
ATOM 4656 N N . LYS A 1 567 ? 25.170 10.444 -7.920 1.00 90.00 567 LYS A N 1
ATOM 4657 C CA . LYS A 1 567 ? 26.380 10.896 -7.211 1.00 90.00 567 LYS A CA 1
ATOM 4658 C C . LYS A 1 567 ? 26.346 10.603 -5.710 1.00 90.00 567 LYS A C 1
ATOM 4660 O O . LYS A 1 567 ? 27.387 10.487 -5.077 1.00 90.00 567 LYS A O 1
ATOM 4665 N N . MET A 1 568 ? 25.152 10.518 -5.122 1.00 90.88 568 MET A N 1
ATOM 4666 C CA . MET A 1 568 ? 24.984 10.219 -3.699 1.00 90.88 568 MET A CA 1
ATOM 4667 C C . MET A 1 568 ? 25.036 8.718 -3.406 1.00 90.88 568 MET A C 1
ATOM 4669 O O . MET A 1 568 ? 25.271 8.338 -2.259 1.00 90.88 568 MET A O 1
ATOM 4673 N N . LEU A 1 569 ? 24.788 7.882 -4.417 1.00 92.69 569 LEU A N 1
ATOM 4674 C CA . LEU A 1 569 ? 24.615 6.439 -4.281 1.00 92.69 569 LEU A CA 1
ATOM 4675 C C . LEU A 1 569 ? 25.763 5.634 -4.899 1.00 92.69 569 LEU A C 1
ATOM 4677 O O . LEU A 1 569 ? 25.987 4.515 -4.455 1.00 92.69 569 LEU A O 1
ATOM 4681 N N . GLU A 1 570 ? 26.530 6.188 -5.842 1.00 90.25 570 GLU A N 1
ATOM 4682 C CA . GLU A 1 570 ? 27.543 5.474 -6.639 1.00 90.25 570 GLU A CA 1
ATOM 4683 C C . GLU A 1 570 ? 28.513 4.607 -5.816 1.00 90.25 570 GLU A C 1
ATOM 4685 O O . GLU A 1 570 ? 28.800 3.479 -6.202 1.00 90.25 570 GLU A O 1
ATOM 4690 N N . ALA A 1 571 ? 28.950 5.065 -4.636 1.00 94.00 571 ALA A N 1
ATOM 4691 C CA . ALA A 1 571 ? 29.887 4.332 -3.773 1.00 94.00 571 ALA A CA 1
ATOM 4692 C C . ALA A 1 571 ? 29.324 3.005 -3.214 1.00 94.00 571 ALA A C 1
ATOM 4694 O O . ALA A 1 571 ? 30.078 2.101 -2.818 1.00 94.00 571 ALA A O 1
ATOM 4695 N N . TYR A 1 572 ? 27.997 2.892 -3.176 1.00 95.69 572 TYR A N 1
ATOM 4696 C CA . TYR A 1 572 ? 27.261 1.730 -2.683 1.00 95.69 572 TYR A CA 1
ATOM 4697 C C . TYR A 1 572 ? 26.921 0.737 -3.793 1.00 95.69 572 TYR A C 1
ATOM 4699 O O . TYR A 1 572 ? 26.438 -0.354 -3.501 1.00 95.69 572 TYR A O 1
ATOM 4707 N N . PHE A 1 573 ? 27.212 1.082 -5.047 1.00 95.12 573 PHE A N 1
ATOM 4708 C CA . PHE A 1 573 ? 27.010 0.214 -6.192 1.00 95.12 573 PHE A CA 1
ATOM 4709 C C . PHE A 1 573 ? 28.356 -0.217 -6.780 1.00 95.12 573 PHE A C 1
ATOM 4711 O O . PHE A 1 573 ? 29.371 0.467 -6.663 1.00 95.12 573 PHE A O 1
ATOM 4718 N N . GLN A 1 574 ? 28.371 -1.379 -7.419 1.00 94.75 574 GLN A N 1
ATOM 4719 C CA . GLN A 1 574 ? 29.474 -1.836 -8.256 1.00 94.75 574 GLN A CA 1
ATOM 4720 C C . GLN A 1 574 ? 29.041 -1.837 -9.727 1.00 94.75 574 GLN A C 1
ATOM 4722 O O . GLN A 1 574 ? 27.870 -2.092 -10.021 1.00 94.75 574 GLN A O 1
ATOM 4727 N N . PRO A 1 575 ? 29.948 -1.549 -10.672 1.00 91.31 575 PRO A N 1
ATOM 4728 C CA . PRO A 1 575 ? 29.603 -1.562 -12.085 1.00 91.31 575 PRO A CA 1
ATOM 4729 C C . PRO A 1 575 ? 29.232 -2.980 -12.537 1.00 91.31 575 PRO A C 1
ATOM 4731 O O . PRO A 1 575 ? 29.883 -3.953 -12.158 1.00 91.31 575 PRO A O 1
ATOM 4734 N N . ALA A 1 576 ? 28.215 -3.094 -13.388 1.00 85.62 576 ALA A N 1
ATOM 4735 C CA . ALA A 1 576 ? 27.840 -4.345 -14.038 1.00 85.62 576 ALA A CA 1
ATOM 4736 C C . ALA A 1 576 ? 27.732 -4.197 -15.553 1.00 85.62 576 ALA A C 1
ATOM 4738 O O . ALA A 1 576 ? 27.198 -3.214 -16.070 1.00 85.62 576 ALA A O 1
ATOM 4739 N N . SER A 1 577 ? 28.162 -5.244 -16.256 1.00 82.81 577 SER A N 1
ATOM 4740 C CA . SER A 1 577 ? 27.774 -5.478 -17.644 1.00 82.81 577 SER A CA 1
ATOM 4741 C C . SER A 1 577 ? 26.509 -6.331 -17.665 1.00 82.81 577 SER A C 1
ATOM 4743 O O . SER A 1 577 ? 26.520 -7.450 -17.151 1.00 82.81 577 SER A O 1
ATOM 4745 N N . LEU A 1 578 ? 25.434 -5.833 -18.286 1.00 76.44 578 LEU A N 1
ATOM 4746 C CA . LEU A 1 578 ? 24.167 -6.571 -18.411 1.00 76.44 578 LEU A CA 1
ATOM 4747 C C . LEU A 1 578 ? 24.349 -7.926 -19.105 1.00 76.44 578 LEU A C 1
ATOM 4749 O O . LEU A 1 578 ? 23.709 -8.902 -18.741 1.00 76.44 578 LEU A O 1
ATOM 4753 N N . THR A 1 579 ? 25.282 -8.008 -20.054 1.00 70.81 579 THR A N 1
ATOM 4754 C CA . THR A 1 579 ? 25.585 -9.248 -20.792 1.00 70.81 579 THR A CA 1
ATOM 4755 C C . THR A 1 579 ? 26.260 -10.335 -19.949 1.00 70.81 579 THR A C 1
ATOM 4757 O O . THR A 1 579 ? 26.280 -11.488 -20.366 1.00 70.81 579 THR A O 1
ATOM 4760 N N . ALA A 1 580 ? 26.808 -9.987 -18.781 1.00 70.12 580 ALA A N 1
ATOM 4761 C CA . ALA A 1 580 ? 27.495 -10.919 -17.886 1.00 70.12 580 ALA A CA 1
ATOM 4762 C C . ALA A 1 580 ? 26.661 -11.296 -16.647 1.00 70.12 580 ALA A C 1
ATOM 4764 O O . ALA A 1 580 ? 27.112 -12.105 -15.837 1.00 70.12 580 ALA A O 1
ATOM 4765 N N . ALA A 1 581 ? 25.475 -10.703 -16.467 1.00 75.56 581 ALA A N 1
ATOM 4766 C CA . ALA A 1 581 ? 24.617 -11.018 -15.332 1.00 75.56 581 ALA A CA 1
ATOM 4767 C C . ALA A 1 581 ? 24.027 -12.435 -15.495 1.00 75.56 581 ALA A C 1
ATOM 4769 O O . ALA A 1 581 ? 23.472 -12.737 -16.553 1.00 75.56 581 ALA A O 1
ATOM 4770 N N . PRO A 1 582 ? 24.131 -13.310 -14.477 1.00 77.88 582 PRO A N 1
ATOM 4771 C CA . PRO A 1 582 ? 23.615 -14.669 -14.569 1.00 77.88 582 PRO A CA 1
ATOM 4772 C C . PRO A 1 582 ? 22.083 -14.662 -14.620 1.00 77.88 582 PRO A C 1
ATOM 4774 O O . PRO A 1 582 ? 21.427 -14.064 -13.763 1.00 77.88 582 PRO A O 1
ATOM 4777 N N . ILE A 1 583 ? 21.528 -15.348 -15.619 1.00 87.50 583 ILE A N 1
ATOM 4778 C CA . ILE A 1 583 ? 20.091 -15.579 -15.780 1.00 87.50 583 ILE A CA 1
ATOM 4779 C C . ILE A 1 583 ? 19.842 -17.057 -15.506 1.00 87.50 583 ILE A C 1
ATOM 4781 O O . ILE A 1 583 ? 20.407 -17.911 -16.193 1.00 87.50 583 ILE A O 1
ATOM 4785 N N . ASP A 1 584 ? 19.007 -17.349 -14.512 1.00 90.19 584 ASP A N 1
ATOM 4786 C CA . ASP A 1 584 ? 18.589 -18.721 -14.241 1.00 90.19 584 ASP A CA 1
ATOM 4787 C C . ASP A 1 584 ? 17.373 -19.062 -15.109 1.00 90.19 584 ASP A C 1
ATOM 4789 O O . ASP A 1 584 ? 16.524 -18.212 -15.366 1.00 90.19 584 ASP A O 1
ATOM 4793 N N . VAL A 1 585 ? 17.278 -20.309 -15.570 1.00 91.62 585 VAL A N 1
ATOM 4794 C CA . VAL A 1 585 ? 16.104 -20.797 -16.306 1.00 91.62 585 VAL A CA 1
ATOM 4795 C C . VAL A 1 585 ? 15.269 -21.642 -15.359 1.00 91.62 585 VAL A C 1
ATOM 4797 O O . VAL A 1 585 ? 15.722 -22.688 -14.892 1.00 91.62 585 VAL A O 1
ATOM 4800 N N . SER A 1 586 ? 14.060 -21.180 -15.059 1.00 94.56 586 SER A N 1
ATOM 4801 C CA . SER A 1 586 ? 13.153 -21.854 -14.130 1.00 94.56 586 SER A CA 1
ATOM 4802 C C . SER A 1 586 ? 12.284 -22.898 -14.823 1.00 94.56 586 SER A C 1
ATOM 4804 O O . SER A 1 586 ? 11.953 -22.769 -16.002 1.00 94.56 586 SER A O 1
ATOM 4806 N N . VAL A 1 587 ? 11.898 -23.929 -14.071 1.00 94.06 587 VAL A N 1
ATOM 4807 C CA . VAL A 1 587 ? 11.031 -25.012 -14.555 1.00 94.06 587 VAL A CA 1
ATOM 4808 C C . VAL A 1 587 ? 9.549 -24.641 -14.444 1.00 94.06 587 VAL A C 1
ATOM 4810 O O . VAL A 1 587 ? 9.16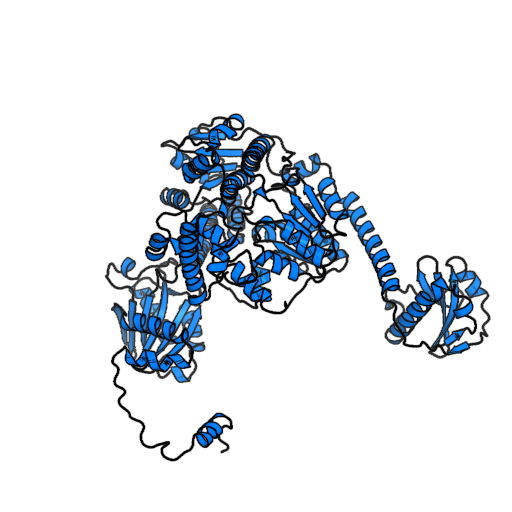8 -23.786 -13.645 1.00 94.06 587 VAL A O 1
ATOM 4813 N N . ASP A 1 588 ? 8.691 -25.328 -15.200 1.00 92.62 588 ASP A N 1
ATOM 4814 C CA . ASP A 1 588 ? 7.242 -25.072 -15.266 1.00 92.62 588 ASP A CA 1
ATOM 4815 C C . ASP A 1 588 ? 6.552 -25.087 -13.890 1.00 92.62 588 ASP A C 1
ATOM 4817 O O . ASP A 1 588 ? 5.611 -24.330 -13.653 1.00 92.62 588 ASP A O 1
ATOM 4821 N N . ALA A 1 589 ? 7.021 -25.932 -12.963 1.00 94.19 589 ALA A N 1
ATOM 4822 C CA . ALA A 1 589 ? 6.467 -26.033 -11.612 1.00 94.19 589 ALA A CA 1
ATOM 4823 C C . ALA A 1 589 ? 6.673 -24.747 -10.792 1.00 94.19 589 ALA A C 1
ATOM 4825 O O . ALA A 1 589 ? 5.762 -24.325 -10.075 1.00 94.19 589 ALA A O 1
ATOM 4826 N N . ASP A 1 590 ? 7.834 -24.102 -10.931 1.00 95.62 590 ASP A N 1
ATOM 4827 C CA . ASP A 1 590 ? 8.112 -22.836 -10.253 1.00 95.62 590 ASP A CA 1
ATOM 4828 C C . ASP A 1 590 ? 7.264 -21.714 -10.857 1.00 95.62 590 ASP A C 1
ATOM 4830 O O . ASP A 1 590 ? 6.678 -20.913 -10.128 1.00 95.62 590 ASP A O 1
ATOM 4834 N N . TRP A 1 591 ? 7.122 -21.706 -12.188 1.00 96.62 591 TRP A N 1
ATOM 4835 C CA . TRP A 1 591 ? 6.240 -20.775 -12.892 1.00 96.62 591 TRP A CA 1
ATOM 4836 C C . TRP A 1 591 ? 4.780 -20.931 -12.490 1.00 96.62 591 TRP A C 1
ATOM 4838 O O . TRP A 1 591 ? 4.089 -19.928 -12.339 1.00 96.62 591 TRP A O 1
ATOM 4848 N N . LEU A 1 592 ? 4.304 -22.159 -12.278 1.00 96.25 592 LEU A N 1
ATOM 4849 C CA . LEU A 1 592 ? 2.937 -22.401 -11.826 1.00 96.25 592 LEU A CA 1
ATOM 4850 C C . LEU A 1 592 ? 2.702 -21.833 -10.424 1.00 96.25 592 LEU A C 1
ATOM 4852 O O . LEU A 1 592 ? 1.701 -21.152 -10.202 1.00 96.25 592 LEU A O 1
ATOM 4856 N N . LYS A 1 593 ? 3.636 -22.080 -9.496 1.00 94.19 593 LYS A N 1
ATOM 4857 C CA . LYS A 1 593 ? 3.572 -21.540 -8.131 1.00 94.19 593 LYS A CA 1
ATOM 4858 C C . LYS A 1 593 ? 3.541 -20.013 -8.149 1.00 94.19 593 LYS A C 1
ATOM 4860 O O . LYS A 1 593 ? 2.738 -19.402 -7.448 1.00 94.19 593 LYS A O 1
ATOM 4865 N N . GLU A 1 594 ? 4.391 -19.416 -8.972 1.00 94.81 594 GLU A N 1
ATOM 4866 C CA . GLU A 1 594 ? 4.462 -17.971 -9.144 1.00 94.81 594 GLU A CA 1
ATOM 4867 C C . GLU A 1 594 ? 3.207 -17.391 -9.810 1.00 94.81 594 GLU A C 1
ATOM 4869 O O . GLU A 1 594 ? 2.702 -16.352 -9.392 1.00 94.81 594 GLU A O 1
ATOM 4874 N N . ALA A 1 595 ? 2.654 -18.067 -10.816 1.00 95.50 595 ALA A N 1
ATOM 4875 C CA . ALA A 1 595 ? 1.431 -17.637 -11.480 1.00 95.50 595 ALA A CA 1
ATOM 4876 C C . ALA A 1 595 ? 0.230 -17.659 -10.527 1.00 95.50 595 ALA A C 1
ATOM 4878 O O . ALA A 1 595 ? -0.531 -16.694 -10.484 1.00 95.50 595 ALA A O 1
ATOM 4879 N N . ASP A 1 596 ? 0.091 -18.724 -9.729 1.00 92.50 596 ASP A N 1
ATOM 4880 C CA . ASP A 1 596 ? -0.950 -18.834 -8.703 1.00 92.50 596 ASP A CA 1
ATOM 4881 C C . ASP A 1 596 ? -0.790 -17.754 -7.625 1.00 92.50 596 ASP A C 1
ATOM 4883 O O . ASP A 1 596 ? -1.782 -17.178 -7.180 1.00 92.50 596 ASP A O 1
ATOM 4887 N N . HIS A 1 597 ? 0.448 -17.443 -7.237 1.00 89.94 597 HIS A N 1
ATOM 4888 C CA . HIS A 1 597 ? 0.748 -16.346 -6.324 1.00 89.94 597 HIS A CA 1
ATOM 4889 C C . HIS A 1 597 ? 0.315 -14.995 -6.918 1.00 89.94 597 HIS A C 1
ATOM 4891 O O . HIS A 1 597 ? -0.539 -14.325 -6.345 1.00 89.94 597 HIS A O 1
ATOM 4897 N N . LEU A 1 598 ? 0.791 -14.626 -8.112 1.00 92.06 598 LEU A N 1
ATOM 4898 C CA . LEU A 1 598 ? 0.424 -13.366 -8.775 1.00 92.06 598 LEU A CA 1
ATOM 4899 C C . LEU A 1 598 ? -1.085 -13.243 -9.045 1.00 92.06 598 LEU A C 1
ATOM 4901 O O . LEU A 1 598 ? -1.643 -12.149 -8.931 1.00 92.06 598 LEU A O 1
ATOM 4905 N N . PHE A 1 599 ? -1.757 -14.349 -9.375 1.00 89.62 599 PHE A N 1
ATOM 4906 C CA . PHE A 1 599 ? -3.203 -14.380 -9.597 1.00 89.62 599 PHE A CA 1
ATOM 4907 C C . PHE A 1 599 ? -3.982 -13.978 -8.345 1.00 89.62 599 PHE A C 1
ATOM 4909 O O . PHE A 1 599 ? -4.871 -13.131 -8.420 1.00 89.62 599 PHE A O 1
ATOM 4916 N N . LYS A 1 600 ? -3.625 -14.541 -7.185 1.00 85.00 600 LYS A N 1
ATOM 4917 C CA . LYS A 1 600 ? -4.258 -14.199 -5.902 1.00 85.00 600 LYS A CA 1
ATOM 4918 C C . LYS A 1 600 ? -4.050 -12.738 -5.521 1.00 85.00 600 LYS A C 1
ATOM 4920 O O . LYS A 1 600 ? -4.940 -12.119 -4.949 1.00 85.00 600 LYS A O 1
ATOM 4925 N N . LEU A 1 601 ? -2.914 -12.165 -5.915 1.00 82.69 601 LEU A N 1
ATOM 4926 C CA . LEU A 1 601 ? -2.610 -10.746 -5.725 1.00 82.69 601 LEU A CA 1
ATOM 4927 C C . LEU A 1 601 ? -3.288 -9.824 -6.742 1.00 82.69 601 LEU A C 1
ATOM 4929 O O . LEU A 1 601 ? -2.976 -8.632 -6.785 1.00 82.69 601 LEU A O 1
ATOM 4933 N N . LYS A 1 602 ? -4.178 -10.369 -7.582 1.00 84.12 602 LYS A N 1
ATOM 4934 C CA . LYS A 1 602 ? -4.860 -9.660 -8.669 1.00 84.12 602 LYS A CA 1
ATOM 4935 C C . LYS A 1 602 ? -3.883 -9.014 -9.667 1.00 84.12 602 LYS A C 1
ATOM 4937 O O . LYS A 1 602 ? -4.232 -8.086 -10.390 1.00 84.12 602 LYS A O 1
ATOM 4942 N N . LYS A 1 603 ? -2.641 -9.509 -9.760 1.00 87.75 603 LYS A N 1
ATOM 4943 C CA . LYS A 1 603 ? -1.630 -9.057 -10.735 1.00 87.75 603 LYS A CA 1
ATOM 4944 C C . LYS A 1 603 ? -1.816 -9.796 -12.054 1.00 87.75 603 LYS A C 1
ATOM 4946 O O . LYS A 1 603 ? -0.942 -10.526 -12.517 1.00 87.75 603 LYS A O 1
ATOM 4951 N N . TYR A 1 604 ? -3.005 -9.652 -12.635 1.00 87.44 604 TYR A N 1
ATOM 4952 C CA . TYR A 1 604 ? -3.481 -10.531 -13.699 1.00 87.44 604 TYR A CA 1
ATOM 4953 C C . TYR A 1 604 ? -2.636 -10.471 -14.979 1.00 87.44 604 TYR A C 1
ATOM 4955 O O . TYR A 1 604 ? -2.410 -11.514 -15.585 1.00 87.44 604 TYR A O 1
ATOM 4963 N N . SER A 1 605 ? -2.113 -9.303 -15.373 1.00 88.94 605 SER A N 1
ATOM 4964 C CA . SER A 1 605 ? -1.224 -9.204 -16.546 1.00 88.94 605 SER A CA 1
ATOM 4965 C C . SER A 1 605 ? 0.038 -10.060 -16.366 1.00 88.94 605 SER A C 1
ATOM 4967 O O . SER A 1 605 ? 0.360 -10.905 -17.202 1.00 88.94 605 SER A O 1
ATOM 4969 N N . GLN A 1 606 ? 0.705 -9.925 -15.219 1.00 94.12 606 GLN A N 1
ATOM 4970 C CA . GLN A 1 606 ? 1.922 -10.672 -14.912 1.00 94.12 606 GLN A CA 1
ATOM 4971 C C . GLN A 1 606 ? 1.637 -12.156 -14.631 1.00 94.12 606 GLN A C 1
ATOM 4973 O O . GLN A 1 606 ? 2.407 -13.020 -15.050 1.00 94.12 606 GLN A O 1
ATOM 4978 N N . ALA A 1 607 ? 0.504 -12.469 -13.992 1.00 94.81 607 ALA A N 1
ATOM 4979 C CA . ALA A 1 607 ? 0.043 -13.841 -13.789 1.00 94.81 607 ALA A CA 1
ATOM 4980 C C . ALA A 1 607 ? -0.245 -14.550 -15.121 1.00 94.81 607 ALA A C 1
ATOM 4982 O O . ALA A 1 607 ? 0.031 -15.740 -15.250 1.00 94.81 607 ALA A O 1
ATOM 4983 N N . ALA A 1 608 ? -0.776 -13.840 -16.123 1.00 92.62 608 ALA A N 1
ATOM 4984 C CA . ALA A 1 608 ? -1.008 -14.401 -17.451 1.00 92.62 608 ALA A CA 1
ATOM 4985 C C . ALA A 1 608 ? 0.305 -14.867 -18.098 1.00 92.62 608 ALA A C 1
ATOM 4987 O O . ALA A 1 608 ? 0.378 -15.998 -18.574 1.00 92.62 608 ALA A O 1
ATOM 4988 N N . ASP A 1 609 ? 1.348 -14.035 -18.066 1.00 94.56 609 ASP A N 1
ATOM 4989 C CA . ASP A 1 609 ? 2.676 -14.402 -18.574 1.00 94.56 609 ASP A CA 1
ATOM 4990 C C . ASP A 1 609 ? 3.285 -15.592 -17.809 1.00 94.56 609 ASP A C 1
ATOM 4992 O O . ASP A 1 609 ? 3.812 -16.524 -18.417 1.00 94.56 609 ASP A O 1
ATOM 4996 N N . ALA A 1 610 ? 3.148 -15.623 -16.481 1.00 96.31 610 ALA A N 1
ATOM 4997 C CA . ALA A 1 610 ? 3.618 -16.748 -15.676 1.00 96.31 610 ALA A CA 1
ATOM 4998 C C . ALA A 1 610 ? 2.852 -18.055 -15.984 1.00 96.31 610 ALA A C 1
ATOM 5000 O O . ALA A 1 610 ? 3.472 -19.107 -16.140 1.00 96.31 610 ALA A O 1
ATOM 5001 N N . TYR A 1 611 ? 1.523 -18.007 -16.158 1.00 96.50 611 TYR A N 1
ATOM 5002 C CA . TYR A 1 611 ? 0.733 -19.171 -16.580 1.00 96.50 611 TYR A CA 1
ATOM 5003 C C . TYR A 1 611 ? 1.073 -19.631 -17.995 1.00 96.50 611 TYR A C 1
ATOM 5005 O O . TYR A 1 611 ? 1.060 -20.832 -18.251 1.00 96.50 611 TYR A O 1
ATOM 5013 N N . GLU A 1 612 ? 1.380 -18.708 -18.908 1.00 94.50 612 GLU A N 1
ATOM 5014 C CA . GLU A 1 612 ? 1.852 -19.042 -20.254 1.00 94.50 612 GLU A CA 1
ATOM 5015 C C . GLU A 1 612 ? 3.146 -19.864 -20.183 1.00 94.50 612 GLU A C 1
ATOM 5017 O O . GLU A 1 612 ? 3.229 -20.927 -20.799 1.00 94.50 612 GLU A O 1
ATOM 5022 N N . LYS A 1 613 ? 4.109 -19.440 -19.356 1.00 94.69 613 LYS A N 1
ATOM 5023 C CA . LYS A 1 613 ? 5.369 -20.167 -19.122 1.00 94.69 613 LYS A CA 1
ATOM 5024 C C . LYS A 1 613 ? 5.175 -21.505 -18.410 1.00 94.69 613 LYS A C 1
ATOM 5026 O O . LYS A 1 613 ? 5.910 -22.441 -18.685 1.00 94.69 613 LYS A O 1
ATOM 5031 N N . ALA A 1 614 ? 4.159 -21.618 -17.558 1.00 96.00 614 ALA A N 1
ATOM 5032 C CA . ALA A 1 614 ? 3.762 -22.875 -16.920 1.00 96.00 614 ALA A CA 1
ATOM 5033 C C . ALA A 1 614 ? 2.910 -23.799 -17.824 1.00 96.00 614 ALA A C 1
ATOM 5035 O O . ALA A 1 614 ? 2.411 -24.827 -17.357 1.00 96.00 614 ALA A O 1
ATOM 5036 N N . GLY A 1 615 ? 2.648 -23.420 -19.083 1.00 93.44 615 GLY A N 1
ATOM 5037 C CA . GLY A 1 615 ? 1.821 -24.194 -20.018 1.00 93.44 615 GLY A CA 1
ATOM 5038 C C . GLY A 1 615 ? 0.309 -24.179 -19.729 1.00 93.44 615 GLY A C 1
ATOM 5039 O O . GLY A 1 615 ? -0.434 -25.002 -20.264 1.00 93.44 615 GLY A O 1
ATOM 5040 N N . GLN A 1 616 ? -0.185 -23.253 -18.900 1.00 92.50 616 GLN A N 1
ATOM 5041 C CA . GLN A 1 616 ? -1.579 -23.166 -18.442 1.00 92.50 616 GLN A CA 1
ATOM 5042 C C . GLN A 1 616 ? -2.418 -22.157 -19.250 1.00 92.50 616 GLN A C 1
ATOM 5044 O O . GLN A 1 616 ? -2.917 -21.163 -18.714 1.00 92.50 616 GLN A O 1
ATOM 5049 N N . ASN A 1 617 ? -2.642 -22.428 -20.540 1.00 87.50 617 ASN A N 1
ATOM 5050 C CA . ASN A 1 617 ? -3.340 -21.504 -21.455 1.00 87.50 617 ASN A CA 1
ATOM 5051 C C . ASN A 1 617 ? -4.738 -21.064 -20.974 1.00 87.50 617 ASN A C 1
ATOM 5053 O O . ASN A 1 617 ? -5.076 -19.888 -21.061 1.00 87.50 617 ASN A O 1
ATOM 5057 N N . ASN A 1 618 ? -5.535 -21.971 -20.396 1.00 76.62 618 ASN A N 1
ATOM 5058 C CA . ASN A 1 618 ? -6.880 -21.629 -19.909 1.00 76.62 618 ASN A CA 1
ATOM 5059 C C . ASN A 1 618 ? -6.847 -20.614 -18.752 1.00 76.62 618 ASN A C 1
ATOM 5061 O O . ASN A 1 618 ? -7.701 -19.727 -18.680 1.00 76.62 618 ASN A O 1
ATOM 5065 N N . ARG A 1 619 ? -5.868 -20.746 -17.844 1.00 82.75 619 ARG A N 1
ATOM 5066 C CA . ARG A 1 619 ? -5.681 -19.814 -16.722 1.00 82.75 619 ARG A CA 1
ATOM 5067 C C . ARG A 1 619 ? -5.097 -18.492 -17.204 1.00 82.75 619 ARG A C 1
ATOM 5069 O O . ARG A 1 619 ? -5.594 -17.450 -16.796 1.00 82.75 619 ARG A O 1
ATOM 5076 N N . ARG A 1 620 ? -4.144 -18.523 -18.144 1.00 89.56 620 ARG A N 1
ATOM 5077 C CA . ARG A 1 620 ? -3.663 -17.321 -18.845 1.00 89.56 620 ARG A CA 1
ATOM 5078 C C . ARG A 1 620 ? -4.829 -16.527 -19.434 1.00 89.56 620 ARG A C 1
ATOM 5080 O O . ARG A 1 620 ? -4.941 -15.334 -19.178 1.00 89.56 620 ARG A O 1
ATOM 5087 N N . ASP A 1 621 ? -5.713 -17.180 -20.184 1.00 70.81 621 ASP A N 1
ATOM 5088 C CA . ASP A 1 621 ? -6.840 -16.502 -20.832 1.00 70.81 621 ASP A CA 1
ATOM 5089 C C . ASP A 1 621 ? -7.837 -15.941 -19.812 1.00 70.81 621 ASP A C 1
ATOM 5091 O O . ASP A 1 621 ? -8.416 -14.878 -20.032 1.00 70.81 621 ASP A O 1
ATOM 5095 N N . LEU A 1 622 ? -8.023 -16.617 -18.673 1.00 73.94 622 LEU A N 1
ATOM 5096 C CA . LEU A 1 622 ? -8.790 -16.073 -17.552 1.00 73.94 622 LEU A CA 1
ATOM 5097 C C . LEU A 1 622 ? -8.141 -14.804 -16.990 1.00 73.94 622 LEU A C 1
ATOM 5099 O O . LEU A 1 622 ? -8.839 -13.807 -16.825 1.00 73.94 622 LEU A O 1
ATOM 5103 N N . CYS A 1 623 ? -6.832 -14.818 -16.740 1.00 78.06 623 CYS A N 1
ATOM 5104 C CA . CYS A 1 623 ? -6.100 -13.645 -16.272 1.00 78.06 623 CYS A CA 1
ATOM 5105 C C . CYS A 1 623 ? -6.221 -12.476 -17.244 1.00 78.06 623 CYS A C 1
ATOM 5107 O O . CYS A 1 623 ? -6.523 -11.371 -16.820 1.00 78.06 623 CYS A O 1
ATOM 5109 N N . LEU A 1 624 ? -6.048 -12.709 -18.547 1.00 75.25 624 LEU A N 1
ATOM 5110 C CA . LEU A 1 624 ? -6.198 -11.652 -19.547 1.00 75.25 624 LEU A CA 1
ATOM 5111 C C . LEU A 1 624 ? -7.619 -11.075 -19.537 1.00 75.25 624 LEU A C 1
ATOM 5113 O O . LEU A 1 624 ? -7.779 -9.858 -19.546 1.00 75.25 624 LEU A O 1
ATOM 5117 N N . ARG A 1 625 ? -8.653 -11.922 -19.425 1.00 62.25 625 ARG A N 1
ATOM 5118 C CA . ARG A 1 625 ? -10.041 -11.452 -19.269 1.00 62.25 625 ARG A CA 1
ATOM 5119 C C . ARG A 1 625 ? -10.232 -10.607 -18.009 1.00 62.25 625 ARG A C 1
ATOM 5121 O O . ARG A 1 625 ? -10.887 -9.577 -18.095 1.00 62.25 625 ARG A O 1
ATOM 5128 N N . LEU A 1 626 ? -9.677 -11.019 -16.868 1.00 64.81 626 LEU A N 1
ATOM 5129 C CA . LEU A 1 626 ? -9.773 -10.280 -15.601 1.00 64.81 626 LEU A CA 1
ATOM 5130 C C . LEU A 1 626 ? -8.978 -8.968 -15.636 1.00 64.81 626 LEU A C 1
ATOM 5132 O O . LEU A 1 626 ? -9.469 -7.937 -15.198 1.00 64.81 626 LEU A O 1
ATOM 5136 N N . TYR A 1 627 ? -7.794 -8.981 -16.241 1.00 72.81 627 TYR A N 1
ATOM 5137 C CA . TYR A 1 627 ? -6.981 -7.790 -16.456 1.00 72.81 627 TYR A CA 1
ATOM 5138 C C . TYR A 1 627 ? -7.711 -6.760 -17.323 1.00 72.81 627 TYR A C 1
ATOM 5140 O O . TYR A 1 627 ? -7.788 -5.583 -16.978 1.00 72.81 627 TYR A O 1
ATOM 5148 N N . HIS A 1 628 ? -8.290 -7.205 -18.441 1.00 59.62 628 HIS A N 1
ATOM 5149 C CA . HIS A 1 628 ? -9.086 -6.333 -19.296 1.00 59.62 628 HIS A CA 1
ATOM 5150 C C . HIS A 1 628 ? -10.392 -5.903 -18.622 1.00 59.62 628 HIS A C 1
ATOM 5152 O O . HIS A 1 628 ? -10.815 -4.773 -18.827 1.00 59.62 628 HIS A O 1
ATOM 5158 N N . HIS A 1 629 ? -11.011 -6.756 -17.801 1.00 51.69 629 HIS A N 1
ATOM 5159 C CA . HIS A 1 629 ? -12.180 -6.408 -16.993 1.00 51.69 629 HIS A CA 1
ATOM 5160 C C . HIS A 1 629 ? -11.886 -5.254 -16.020 1.00 51.69 629 HIS A C 1
ATOM 5162 O O . HIS A 1 629 ? -12.643 -4.284 -16.012 1.00 51.69 629 HIS A O 1
ATOM 5168 N N . ASP A 1 630 ? -10.776 -5.310 -15.278 1.00 51.78 630 ASP A N 1
ATOM 5169 C CA . ASP A 1 630 ? -10.352 -4.224 -14.381 1.00 51.78 630 ASP A CA 1
ATOM 5170 C C . ASP A 1 630 ? -10.116 -2.925 -15.165 1.00 51.78 630 ASP A C 1
ATOM 5172 O O . ASP A 1 630 ? -10.672 -1.881 -14.829 1.00 51.78 630 ASP A O 1
ATOM 5176 N N . GLN A 1 631 ? -9.415 -2.995 -16.304 1.00 51.28 631 GLN A N 1
ATOM 5177 C CA . GLN A 1 631 ? -9.223 -1.826 -17.174 1.00 51.28 631 GLN A CA 1
ATOM 5178 C C . GLN A 1 631 ? -10.531 -1.275 -17.759 1.00 51.28 631 GLN A C 1
ATOM 5180 O O . GLN A 1 631 ? -10.648 -0.080 -18.034 1.00 51.28 631 GLN A O 1
ATOM 5185 N N . LEU A 1 632 ? -11.530 -2.127 -17.987 1.00 42.59 632 LEU A N 1
ATOM 5186 C CA . LEU A 1 632 ? -12.814 -1.731 -18.562 1.00 42.59 632 LEU A CA 1
ATOM 5187 C C . LEU A 1 632 ? -13.730 -1.042 -17.575 1.00 42.59 632 LEU A C 1
ATOM 5189 O O . LEU A 1 632 ? -14.521 -0.187 -17.986 1.00 42.59 632 LEU A O 1
ATOM 5193 N N . PHE A 1 633 ? -13.587 -1.365 -16.293 1.00 45.50 633 PHE A N 1
ATOM 5194 C CA . PHE A 1 633 ? -14.232 -0.610 -15.236 1.00 45.50 633 PHE A CA 1
ATOM 5195 C C . PHE A 1 633 ? -13.752 0.850 -15.235 1.00 45.50 633 PHE A C 1
ATOM 5197 O O . PHE A 1 633 ? -14.544 1.773 -15.072 1.00 45.50 633 PHE A O 1
ATOM 5204 N N . GLU A 1 634 ? -12.481 1.083 -15.549 1.00 45.12 634 GLU A N 1
ATOM 5205 C CA . GLU A 1 634 ? -11.874 2.419 -15.584 1.00 45.12 634 GLU A CA 1
ATOM 5206 C C . GLU A 1 634 ? -12.185 3.201 -16.884 1.00 45.12 634 GLU A C 1
ATOM 5208 O O . GLU A 1 634 ? -12.099 4.433 -16.930 1.00 45.12 634 GLU A O 1
ATOM 5213 N N . LEU A 1 635 ? -12.593 2.509 -17.959 1.00 45.28 635 LEU A N 1
ATOM 5214 C CA . LEU A 1 635 ? -12.660 3.046 -19.329 1.00 45.28 635 LEU A CA 1
ATOM 5215 C C . LEU A 1 635 ? -14.064 3.081 -19.957 1.00 45.28 635 LEU A C 1
ATOM 5217 O O . LEU A 1 635 ? -14.163 3.243 -21.176 1.00 45.28 635 LEU A O 1
ATOM 5221 N N . LYS A 1 636 ? -15.145 3.008 -19.164 1.00 50.69 636 LYS A N 1
ATOM 5222 C CA . LYS A 1 636 ? -16.559 2.938 -19.619 1.00 50.69 636 LYS A CA 1
ATOM 5223 C C . LYS A 1 636 ? -16.942 3.895 -20.768 1.00 50.69 636 LYS A C 1
ATOM 5225 O O . LYS A 1 636 ? -17.800 3.552 -21.568 1.00 50.69 636 LYS A O 1
ATOM 5230 N N . ASN A 1 637 ? -16.273 5.044 -20.915 1.00 52.12 637 ASN A N 1
ATOM 5231 C CA . ASN A 1 637 ? -16.528 6.012 -21.993 1.00 52.12 637 ASN A CA 1
ATOM 5232 C C . ASN A 1 637 ? -15.833 5.707 -23.339 1.00 52.12 637 ASN A C 1
ATOM 5234 O O . ASN A 1 637 ? -16.307 6.170 -24.372 1.00 52.12 637 ASN A O 1
ATOM 5238 N N . ARG A 1 638 ? -14.700 4.987 -23.364 1.00 55.88 638 ARG A N 1
ATOM 5239 C CA . ARG A 1 638 ? -13.905 4.777 -24.594 1.00 55.88 638 ARG A CA 1
ATOM 5240 C C . ARG A 1 638 ? -14.469 3.670 -25.484 1.00 55.88 638 ARG A C 1
ATOM 5242 O O . ARG A 1 638 ? -14.393 3.780 -26.702 1.00 55.88 638 ARG A O 1
ATOM 5249 N N . TYR A 1 639 ? -15.018 2.620 -24.885 1.00 65.62 639 TYR A N 1
ATOM 5250 C CA . TYR A 1 639 ? -15.542 1.443 -25.592 1.00 65.62 639 TYR A CA 1
ATOM 5251 C C . TYR A 1 639 ? -17.075 1.356 -25.524 1.00 65.62 639 TYR A C 1
ATOM 5253 O O . TYR A 1 639 ? -17.659 0.290 -25.702 1.00 65.62 639 TYR A O 1
ATOM 5261 N N . GLU A 1 640 ? -17.724 2.491 -25.252 1.00 74.50 640 GLU A N 1
ATOM 5262 C CA . GLU A 1 640 ? -19.173 2.593 -25.117 1.00 74.50 640 GLU A CA 1
ATOM 5263 C C . GLU A 1 640 ? -19.871 2.384 -26.468 1.00 74.50 640 GLU A C 1
ATOM 5265 O O . GLU A 1 640 ? -19.749 3.199 -27.389 1.00 74.50 640 GLU A O 1
ATOM 5270 N N . CYS A 1 641 ? -20.667 1.324 -26.553 1.00 82.69 641 CYS A N 1
ATOM 5271 C CA . CYS A 1 641 ? -21.509 0.998 -27.694 1.00 82.69 641 CYS A CA 1
ATOM 5272 C C . CYS A 1 641 ? -22.984 1.108 -27.299 1.00 82.69 641 CYS A C 1
ATOM 5274 O O . CYS A 1 641 ? -23.418 0.516 -26.307 1.00 82.69 641 CYS A O 1
ATOM 5276 N N . TYR A 1 642 ? -23.780 1.800 -28.117 1.00 83.94 642 TYR A N 1
ATOM 5277 C CA . TYR A 1 642 ? -25.238 1.744 -28.025 1.00 83.94 642 TYR A CA 1
ATOM 5278 C C . TYR A 1 642 ? -25.785 0.678 -28.969 1.00 83.94 642 TYR A C 1
ATOM 5280 O O . TYR A 1 642 ? -25.300 0.489 -30.083 1.00 83.94 642 TYR A O 1
ATOM 5288 N N . MET A 1 643 ? -26.838 -0.005 -28.542 1.00 86.12 643 MET A N 1
ATOM 5289 C CA . MET A 1 643 ? -27.548 -0.996 -29.331 1.00 86.12 643 MET A CA 1
ATOM 5290 C C . MET A 1 643 ? -29.049 -0.752 -29.241 1.00 86.12 643 MET A C 1
ATOM 5292 O O . MET A 1 643 ? -29.643 -0.873 -28.177 1.00 86.12 643 MET A O 1
ATOM 5296 N N . ASN A 1 644 ? -29.682 -0.458 -30.372 1.00 86.56 644 ASN A N 1
ATOM 5297 C CA . ASN A 1 644 ? -31.138 -0.460 -30.467 1.00 86.56 644 ASN A CA 1
ATOM 5298 C C . ASN A 1 644 ? -31.615 -1.850 -30.885 1.00 86.56 644 ASN A C 1
ATOM 5300 O O . ASN A 1 644 ? -31.328 -2.281 -32.002 1.00 86.56 644 ASN A O 1
ATOM 5304 N N . LEU A 1 645 ? -32.370 -2.507 -30.012 1.00 83.94 645 LEU A N 1
ATOM 5305 C CA . LEU A 1 645 ? -33.035 -3.784 -30.236 1.00 83.94 645 LEU A CA 1
ATOM 5306 C C . LEU A 1 645 ? -34.517 -3.540 -30.522 1.00 83.94 645 LEU A C 1
ATOM 5308 O O . LEU A 1 645 ? -35.283 -3.207 -29.618 1.00 83.94 645 LEU A O 1
ATOM 5312 N N . GLU A 1 646 ? -34.928 -3.704 -31.775 1.00 85.56 646 GLU A N 1
ATOM 5313 C CA . GLU A 1 646 ? -36.336 -3.681 -32.158 1.00 85.56 646 GLU A CA 1
ATOM 5314 C C . GLU A 1 646 ? -36.888 -5.113 -32.190 1.00 85.56 646 GLU A C 1
ATOM 5316 O O . GLU A 1 646 ? -36.452 -5.911 -33.017 1.00 85.56 646 GLU A O 1
ATOM 5321 N N . LEU A 1 647 ? -37.818 -5.460 -31.299 1.00 80.31 647 LEU A N 1
ATOM 5322 C CA . LEU A 1 647 ? -38.329 -6.826 -31.123 1.00 80.31 647 LEU A CA 1
ATOM 5323 C C . LEU A 1 647 ? -39.848 -6.871 -31.336 1.00 80.31 647 LEU A C 1
ATOM 5325 O O . LEU A 1 647 ? -40.565 -6.026 -30.812 1.00 80.31 647 LEU A O 1
ATOM 5329 N N . ASP A 1 648 ? -40.372 -7.873 -32.046 1.00 75.25 648 ASP A N 1
ATOM 5330 C CA . ASP A 1 648 ? -41.831 -8.096 -32.095 1.00 75.25 648 ASP A CA 1
ATOM 5331 C C . ASP A 1 648 ? -42.392 -8.536 -30.730 1.00 75.25 648 ASP A C 1
ATOM 5333 O O . ASP A 1 648 ? -43.496 -8.137 -30.353 1.00 75.25 648 ASP A O 1
ATOM 5337 N N . GLN A 1 649 ? -41.617 -9.340 -29.997 1.00 75.88 649 GLN A N 1
ATOM 5338 C CA . GLN A 1 649 ? -41.852 -9.755 -28.614 1.00 75.88 649 GLN A CA 1
ATOM 5339 C C . GLN A 1 649 ? -40.512 -9.806 -27.878 1.00 75.88 649 GLN A C 1
ATOM 5341 O O . GLN A 1 649 ? -39.517 -10.285 -28.423 1.00 75.88 649 GLN A O 1
ATOM 5346 N N . CYS A 1 650 ? -40.477 -9.344 -26.630 1.00 77.69 650 CYS A N 1
ATOM 5347 C CA . CYS A 1 650 ? -39.304 -9.525 -25.786 1.00 77.69 650 CYS A CA 1
ATOM 5348 C C . CYS A 1 650 ? -39.448 -10.851 -25.033 1.00 77.69 650 CYS A C 1
ATOM 5350 O O . CYS A 1 650 ? -40.324 -10.970 -24.187 1.00 77.69 650 CYS A O 1
ATOM 5352 N N . THR A 1 651 ? -38.630 -11.852 -25.366 1.00 84.31 651 THR A N 1
ATOM 5353 C CA . THR A 1 651 ? -38.502 -13.118 -24.618 1.00 84.31 651 THR A CA 1
ATOM 5354 C C . THR A 1 651 ? -37.018 -13.470 -24.467 1.00 84.31 651 THR A C 1
ATOM 5356 O O . THR A 1 651 ? -36.208 -12.954 -25.250 1.00 84.31 651 THR A O 1
ATOM 5359 N N . PRO A 1 652 ? -36.628 -14.377 -23.546 1.00 86.25 652 PRO A N 1
ATOM 5360 C CA . PRO A 1 652 ? -35.236 -14.812 -23.434 1.00 86.25 652 PRO A CA 1
ATOM 5361 C C . PRO A 1 652 ? -34.675 -15.328 -24.765 1.00 86.25 652 PRO A C 1
ATOM 5363 O O . PRO A 1 652 ? -33.551 -15.002 -25.121 1.00 86.25 652 PRO A O 1
ATOM 5366 N N . GLN A 1 653 ? -35.476 -16.047 -25.562 1.00 87.00 653 GLN A N 1
ATOM 5367 C CA . GLN A 1 653 ? -35.035 -16.560 -26.865 1.00 87.00 653 GLN A CA 1
ATOM 5368 C C . GLN A 1 653 ? -34.737 -15.440 -27.873 1.00 87.00 653 GLN A C 1
ATOM 5370 O O . GLN A 1 653 ? -33.808 -15.563 -28.666 1.00 87.00 653 GLN A O 1
ATOM 5375 N N . HIS A 1 654 ? -35.501 -14.342 -27.852 1.00 86.31 654 HIS A N 1
ATOM 5376 C CA . HIS A 1 654 ? -35.264 -13.204 -28.746 1.00 86.31 654 HIS A CA 1
ATOM 5377 C C . HIS A 1 654 ? -34.005 -12.423 -28.349 1.00 86.31 654 HIS A C 1
ATOM 5379 O O . HIS A 1 654 ? -33.224 -12.036 -29.217 1.00 86.31 654 HIS A O 1
ATOM 5385 N N . LEU A 1 655 ? -33.779 -12.226 -27.046 1.00 85.88 655 LEU A N 1
ATOM 5386 C CA . LEU A 1 655 ? -32.560 -11.593 -26.530 1.00 85.88 655 LEU A CA 1
ATOM 5387 C C . LEU A 1 655 ? -31.323 -12.462 -26.803 1.00 85.88 655 LEU A C 1
ATOM 5389 O O . LEU A 1 655 ? -30.301 -11.964 -27.270 1.00 85.88 655 LEU A O 1
ATOM 5393 N N . GLU A 1 656 ? -31.436 -13.775 -26.611 1.00 90.88 656 GLU A N 1
ATOM 5394 C CA . GLU A 1 656 ? -30.378 -14.729 -26.942 1.00 90.88 656 GLU A CA 1
ATOM 5395 C C . GLU A 1 656 ? -30.070 -14.725 -28.448 1.00 90.88 656 GLU A C 1
ATOM 5397 O O . GLU A 1 656 ? -28.905 -14.692 -28.849 1.00 90.88 656 GLU A O 1
ATOM 5402 N N . ALA A 1 657 ? -31.098 -14.692 -29.304 1.00 88.94 657 ALA A N 1
ATOM 5403 C CA . ALA A 1 657 ? -30.928 -14.584 -30.751 1.00 88.94 657 ALA A CA 1
ATOM 5404 C C . ALA A 1 657 ? -30.212 -13.287 -31.162 1.00 88.94 657 ALA A C 1
ATOM 5406 O O . ALA A 1 657 ? -29.394 -13.310 -32.085 1.00 88.94 657 ALA A O 1
ATOM 5407 N N . ALA A 1 658 ? -30.474 -12.175 -30.469 1.00 87.19 658 ALA A N 1
ATOM 5408 C CA . ALA A 1 658 ? -29.764 -10.920 -30.687 1.00 87.19 658 ALA A CA 1
ATOM 5409 C C . ALA A 1 658 ? -28.265 -11.049 -30.363 1.00 87.19 658 ALA A C 1
ATOM 5411 O O . ALA A 1 658 ? -27.428 -10.657 -31.178 1.00 87.19 658 ALA A O 1
ATOM 5412 N N . PHE A 1 659 ? -27.913 -11.663 -29.230 1.00 88.75 659 PHE A N 1
ATOM 5413 C CA . PHE A 1 659 ? -26.515 -11.898 -28.851 1.00 88.75 659 PHE A CA 1
ATOM 5414 C C . PHE A 1 659 ? -25.790 -12.852 -29.796 1.00 88.75 659 PHE A C 1
ATOM 5416 O O . PHE A 1 659 ? -24.702 -12.535 -30.276 1.00 88.75 659 PHE A O 1
ATOM 5423 N N . ASN A 1 660 ? -26.432 -13.957 -30.167 1.00 90.44 660 ASN A N 1
ATOM 5424 C CA . ASN A 1 660 ? -25.888 -14.892 -31.149 1.00 90.44 660 ASN A CA 1
ATOM 5425 C C . ASN A 1 660 ? -25.665 -14.232 -32.519 1.00 90.44 660 ASN A C 1
ATOM 5427 O O . ASN A 1 660 ? -24.708 -14.553 -33.223 1.00 90.44 660 ASN A O 1
ATOM 5431 N N . ALA A 1 661 ? -26.527 -13.295 -32.922 1.00 89.06 661 ALA A N 1
ATOM 5432 C CA . ALA A 1 661 ? -26.363 -12.585 -34.185 1.00 89.06 661 ALA A CA 1
ATOM 5433 C C . ALA A 1 661 ? -25.167 -11.623 -34.185 1.00 89.06 661 ALA A C 1
ATOM 5435 O O . ALA A 1 661 ? -24.516 -11.478 -35.222 1.00 89.06 661 ALA A O 1
ATOM 5436 N N . LEU A 1 662 ? -24.866 -10.989 -33.049 1.00 88.00 662 LEU A N 1
ATOM 5437 C CA . LEU A 1 662 ? -23.689 -10.129 -32.888 1.00 88.00 662 LEU A CA 1
ATOM 5438 C C . LEU A 1 662 ? -22.400 -10.926 -33.022 1.00 88.00 662 LEU A C 1
ATOM 5440 O O . LEU A 1 662 ? -21.534 -10.569 -33.823 1.00 88.00 662 LEU A O 1
ATOM 5444 N N . GLU A 1 663 ? -22.326 -12.040 -32.301 1.00 88.25 663 GLU A N 1
ATOM 5445 C CA . GLU A 1 663 ? -21.162 -12.916 -32.326 1.00 88.25 663 GLU A CA 1
ATOM 5446 C C . GLU A 1 663 ? -20.958 -13.492 -33.723 1.00 88.25 663 GLU A C 1
ATOM 5448 O O . GLU A 1 663 ? -19.874 -13.390 -34.291 1.00 88.25 663 GLU A O 1
ATOM 5453 N N . LYS A 1 664 ? -22.027 -13.993 -34.349 1.00 89.81 664 LYS A N 1
ATOM 5454 C CA . LYS A 1 664 ? -21.948 -14.556 -35.697 1.00 89.81 664 LYS A CA 1
ATOM 5455 C C . LYS A 1 664 ? -21.531 -13.533 -36.754 1.00 89.81 664 LYS A C 1
ATOM 5457 O O . LYS A 1 664 ? -20.835 -13.897 -37.699 1.00 89.81 664 LYS A O 1
ATOM 5462 N N . LYS A 1 665 ? -22.008 -12.286 -36.663 1.00 87.88 665 LYS A N 1
ATOM 5463 C CA . LYS A 1 665 ? -21.770 -11.279 -37.708 1.00 87.88 665 LYS A CA 1
ATOM 5464 C C . LYS A 1 665 ? -20.438 -10.555 -37.549 1.00 87.88 665 LYS A C 1
ATOM 5466 O O . LYS A 1 665 ? -19.794 -10.280 -38.557 1.00 87.88 665 LYS A O 1
ATOM 5471 N N . PHE A 1 666 ? -20.065 -10.207 -36.323 1.00 86.06 666 PHE A N 1
ATOM 5472 C CA . PHE A 1 666 ? -18.911 -9.348 -36.059 1.00 86.06 666 PHE A CA 1
ATOM 5473 C C . PHE A 1 666 ? -17.827 -10.035 -35.221 1.00 86.06 666 PHE A C 1
ATOM 5475 O O . PHE A 1 666 ? -16.784 -9.437 -34.994 1.00 86.06 666 PHE A O 1
ATOM 5482 N N . GLY A 1 667 ? -18.042 -11.268 -34.751 1.00 83.50 667 GLY A N 1
ATOM 5483 C CA . GLY A 1 667 ? -17.107 -11.933 -33.837 1.00 83.50 667 GLY A CA 1
ATOM 5484 C C . GLY A 1 667 ? -17.028 -11.240 -32.476 1.00 83.50 667 GLY A C 1
ATOM 5485 O O . GLY A 1 667 ? -15.969 -11.245 -31.847 1.00 83.50 667 GLY A O 1
ATOM 5486 N N . VAL A 1 668 ? -18.120 -10.587 -32.055 1.00 83.81 668 VAL A N 1
ATOM 5487 C CA . VAL A 1 668 ? -18.189 -9.820 -30.807 1.00 83.81 668 VAL A CA 1
ATOM 5488 C C . VAL A 1 668 ? -19.317 -10.285 -29.902 1.00 83.81 668 VAL A C 1
ATOM 5490 O O . VAL A 1 668 ? -20.400 -10.641 -30.357 1.00 83.81 668 VAL A O 1
ATOM 5493 N N . THR A 1 669 ? -19.091 -10.176 -28.603 1.00 81.38 669 THR A N 1
ATOM 5494 C CA . THR A 1 669 ? -20.102 -10.370 -27.569 1.00 81.38 669 THR A CA 1
ATOM 5495 C C . THR A 1 669 ? -20.360 -9.045 -26.864 1.00 81.38 669 THR A C 1
ATOM 5497 O O . THR A 1 669 ? -19.442 -8.261 -26.630 1.00 81.38 669 THR A O 1
ATOM 5500 N N . PHE A 1 670 ? -21.622 -8.763 -26.554 1.00 76.44 670 PHE A N 1
ATOM 5501 C CA . PHE A 1 670 ? -21.999 -7.572 -25.796 1.00 76.44 670 PHE A CA 1
ATOM 5502 C C . PHE A 1 670 ? -22.076 -7.955 -24.316 1.00 76.44 670 PHE A C 1
ATOM 5504 O O . PHE A 1 670 ? -22.912 -8.779 -23.940 1.00 76.44 670 PHE A O 1
ATOM 5511 N N . LYS A 1 671 ? -21.157 -7.437 -23.496 1.00 67.25 671 LYS A N 1
ATOM 5512 C CA . LYS A 1 671 ? -20.942 -7.866 -22.100 1.00 67.25 671 LYS A CA 1
ATOM 5513 C C . LYS A 1 671 ? -20.674 -6.660 -21.191 1.00 67.25 671 LYS A C 1
ATOM 5515 O O . LYS A 1 671 ? -20.500 -5.538 -21.666 1.00 67.25 671 LYS A O 1
ATOM 5520 N N . GLY A 1 672 ? -20.612 -6.900 -19.881 1.00 60.25 672 GLY A N 1
ATOM 5521 C CA . GLY A 1 672 ? -20.347 -5.869 -18.878 1.00 60.25 672 GLY A CA 1
ATOM 5522 C C . GLY A 1 672 ? -21.614 -5.156 -18.407 1.00 60.25 672 GLY A C 1
ATOM 5523 O O . GLY A 1 672 ? -22.697 -5.744 -18.399 1.00 60.25 672 GLY A O 1
ATOM 5524 N N . TYR A 1 673 ? -21.469 -3.900 -17.980 1.00 52.94 673 TYR A N 1
ATOM 5525 C CA . TYR A 1 673 ? -22.576 -3.089 -17.475 1.00 52.94 673 TYR A CA 1
ATOM 5526 C C . TYR A 1 673 ? -23.551 -2.778 -18.615 1.00 52.94 673 TYR A C 1
ATOM 5528 O O . TYR A 1 673 ? -23.233 -2.016 -19.529 1.00 52.94 673 TYR A O 1
ATOM 5536 N N . PHE A 1 674 ? -24.712 -3.419 -18.569 1.00 61.31 674 PHE A N 1
ATOM 5537 C CA . PHE A 1 674 ? -25.781 -3.300 -19.543 1.00 61.31 674 PHE A CA 1
ATOM 5538 C C . PHE A 1 674 ? -26.820 -2.318 -19.002 1.00 61.31 674 PHE A C 1
ATOM 5540 O O . PHE A 1 674 ? -27.676 -2.669 -18.188 1.00 61.31 674 PHE A O 1
ATOM 5547 N N . GLU A 1 675 ? -26.729 -1.066 -19.444 1.00 63.53 675 GLU A N 1
ATOM 5548 C CA . GLU A 1 675 ? -27.742 -0.044 -19.178 1.00 63.53 675 GLU A CA 1
ATOM 5549 C C . GLU A 1 675 ? -28.811 -0.138 -20.254 1.00 63.53 675 GLU A C 1
ATOM 5551 O O . GLU A 1 675 ? -28.548 0.077 -21.438 1.00 63.53 675 GLU A O 1
ATOM 5556 N N . MET A 1 676 ? -30.032 -0.478 -19.859 1.00 66.25 676 MET A N 1
ATOM 5557 C CA . MET A 1 676 ? -31.151 -0.574 -20.777 1.00 66.25 676 MET A CA 1
ATOM 5558 C C . MET A 1 676 ? -32.184 0.500 -20.472 1.00 66.25 676 MET A C 1
ATOM 5560 O O . MET A 1 676 ? -32.823 0.517 -19.420 1.00 66.25 676 MET A O 1
ATOM 5564 N N . ASN A 1 677 ? -32.382 1.366 -21.458 1.00 64.88 677 ASN A N 1
ATOM 5565 C CA . ASN A 1 677 ? -33.420 2.374 -21.477 1.00 64.88 677 ASN A CA 1
ATOM 5566 C C . ASN A 1 677 ? -34.625 1.842 -22.250 1.00 64.88 677 ASN A C 1
ATOM 5568 O O . ASN A 1 677 ? -34.639 1.758 -23.482 1.00 64.88 677 ASN A O 1
ATOM 5572 N N . VAL A 1 678 ? -35.676 1.500 -21.508 1.00 62.75 678 VAL A N 1
ATOM 5573 C CA . VAL A 1 678 ? -36.910 0.984 -22.096 1.00 62.75 678 VAL A CA 1
ATOM 5574 C C . VAL A 1 678 ? -37.829 2.145 -22.481 1.00 62.75 678 VAL A C 1
ATOM 5576 O O . VAL A 1 678 ? -38.646 2.592 -21.672 1.00 62.75 678 VAL A O 1
ATOM 5579 N N . ARG A 1 679 ? -37.756 2.618 -23.727 1.00 58.16 679 ARG A N 1
ATOM 5580 C CA . ARG A 1 679 ? -38.559 3.761 -24.208 1.00 58.16 679 ARG A CA 1
ATOM 5581 C C . ARG A 1 679 ? -40.039 3.399 -24.342 1.00 58.16 679 ARG A C 1
ATOM 5583 O O . ARG A 1 679 ? -40.369 2.300 -24.780 1.00 58.16 679 ARG A O 1
ATOM 5590 N N . TYR A 1 680 ? -40.946 4.260 -23.871 1.00 50.75 680 TYR A N 1
ATOM 5591 C CA . TYR A 1 680 ? -42.400 4.038 -23.998 1.00 50.75 680 TYR A CA 1
ATOM 5592 C C . TYR A 1 680 ? -42.967 4.623 -25.305 1.00 50.75 680 TYR A C 1
ATOM 5594 O O . TYR A 1 680 ? -43.896 4.037 -25.834 1.00 50.75 680 TYR A O 1
ATOM 5602 N N . GLU A 1 681 ? -42.375 5.695 -25.848 1.00 47.00 681 GLU A N 1
ATOM 5603 C CA . GLU A 1 681 ? -42.610 6.306 -27.174 1.00 47.00 681 GLU A CA 1
ATOM 5604 C C . GLU A 1 681 ? -41.650 7.514 -27.318 1.00 47.00 681 GLU A C 1
ATOM 5606 O O . GLU A 1 681 ? -40.774 7.678 -26.471 1.00 47.00 681 GLU A O 1
ATOM 5611 N N . ARG A 1 682 ? -41.766 8.371 -28.351 1.00 40.69 682 ARG A N 1
ATOM 5612 C CA . ARG A 1 682 ? -40.903 9.565 -28.593 1.00 40.69 682 ARG A CA 1
ATOM 5613 C C . ARG A 1 682 ? -40.902 10.641 -27.477 1.00 40.69 682 ARG A C 1
ATOM 5615 O O . ARG A 1 682 ? -40.333 11.709 -27.673 1.00 40.69 682 ARG A O 1
ATOM 5622 N N . LEU A 1 683 ? -41.518 10.389 -26.325 1.00 40.31 683 LEU A N 1
ATOM 5623 C CA . LEU A 1 683 ? -41.539 11.282 -25.164 1.00 40.31 683 LEU A CA 1
ATOM 5624 C C . LEU A 1 683 ? -40.663 10.732 -24.028 1.00 40.31 683 LEU A C 1
ATOM 5626 O O . LEU A 1 683 ? -40.390 9.537 -23.969 1.00 40.31 683 LEU A O 1
ATOM 5630 N N . LEU A 1 684 ? -40.256 11.632 -23.123 1.00 40.88 684 LEU A N 1
ATOM 5631 C CA . LEU A 1 684 ? -39.340 11.496 -21.968 1.00 40.88 684 LEU A CA 1
ATOM 5632 C C . LEU A 1 684 ? -39.712 10.432 -20.899 1.00 40.88 684 LEU A C 1
ATOM 5634 O O . LEU A 1 684 ? -39.339 10.562 -19.737 1.00 40.88 684 LEU A O 1
ATOM 5638 N N . GLY A 1 685 ? -40.435 9.373 -21.259 1.00 46.75 685 GLY A N 1
ATOM 5639 C CA . GLY A 1 685 ? -40.739 8.229 -20.405 1.00 46.75 685 GLY A CA 1
ATOM 5640 C C . GLY A 1 685 ? -39.883 7.012 -20.758 1.00 46.75 685 GLY A C 1
ATOM 5641 O O . GLY A 1 685 ? -39.942 6.494 -21.878 1.00 46.75 685 GLY A O 1
ATOM 5642 N N . GLY A 1 686 ? -39.140 6.503 -19.773 1.00 53.72 686 GLY A N 1
ATOM 5643 C CA . GLY A 1 686 ? -38.387 5.253 -19.848 1.00 53.72 686 GLY A CA 1
ATOM 5644 C C . GLY A 1 686 ? -38.118 4.677 -18.459 1.00 53.72 686 GLY A C 1
ATOM 5645 O O . GLY A 1 686 ? -38.105 5.417 -17.480 1.00 53.72 686 GLY A O 1
ATOM 5646 N N . ARG A 1 687 ? -37.944 3.355 -18.361 1.00 56.56 687 ARG A N 1
ATOM 5647 C CA . ARG A 1 687 ? -37.397 2.718 -17.154 1.00 56.56 687 ARG A CA 1
ATOM 5648 C C . ARG A 1 687 ? -35.929 2.427 -17.424 1.00 56.56 687 ARG A C 1
ATOM 5650 O O . ARG A 1 687 ? -35.634 1.820 -18.454 1.00 56.56 687 ARG A O 1
ATOM 5657 N N . HIS A 1 688 ? -35.067 2.878 -16.522 1.00 62.56 688 HIS A N 1
ATOM 5658 C CA . HIS A 1 688 ? -33.650 2.554 -16.537 1.00 62.56 688 HIS A CA 1
ATOM 5659 C C . HIS A 1 688 ? -33.460 1.251 -15.769 1.00 62.56 688 HIS A C 1
ATOM 5661 O O . HIS A 1 688 ? -33.870 1.143 -14.611 1.00 62.56 688 HIS A O 1
ATOM 5667 N N . ILE A 1 689 ? -32.904 0.253 -16.438 1.00 63.28 689 ILE A N 1
ATOM 5668 C CA . ILE A 1 689 ? -32.533 -1.020 -15.832 1.00 63.28 689 ILE A CA 1
ATOM 5669 C C . ILE A 1 689 ? -31.033 -1.145 -16.010 1.00 63.28 689 ILE A C 1
ATOM 5671 O O . ILE A 1 689 ? -30.511 -0.886 -17.094 1.00 63.28 689 ILE A O 1
ATOM 5675 N N . SER A 1 690 ? -30.356 -1.511 -14.935 1.00 61.78 690 SER A N 1
ATOM 5676 C CA . SER A 1 690 ? -28.930 -1.747 -14.954 1.00 61.78 690 SER A CA 1
ATOM 5677 C C . SER A 1 690 ? -28.656 -3.178 -14.538 1.00 61.78 690 SER A C 1
ATOM 5679 O O . SER A 1 690 ? -29.061 -3.590 -13.454 1.00 61.78 690 SER A O 1
ATOM 5681 N N . VAL A 1 691 ? -28.004 -3.927 -15.420 1.00 61.66 691 VAL A N 1
ATOM 5682 C CA . VAL A 1 691 ? -27.681 -5.337 -15.207 1.00 61.66 691 VAL A CA 1
ATOM 5683 C C . VAL A 1 691 ? -26.239 -5.564 -15.602 1.00 61.66 691 VAL A C 1
ATOM 5685 O O . VAL A 1 691 ? -25.801 -5.113 -16.657 1.00 61.66 691 VAL A O 1
ATOM 5688 N N . PHE A 1 692 ? -25.491 -6.298 -14.789 1.00 57.75 692 PHE A N 1
ATOM 5689 C CA . PHE A 1 692 ? -24.138 -6.689 -15.151 1.00 57.75 692 PHE A CA 1
ATOM 5690 C C . PHE A 1 692 ? -24.130 -8.080 -15.792 1.00 57.75 692 PHE A C 1
ATOM 5692 O O . PHE A 1 692 ? -24.445 -9.075 -15.141 1.00 57.75 692 PHE A O 1
ATOM 5699 N N . ILE A 1 693 ? -23.748 -8.161 -17.069 1.00 64.06 693 ILE A N 1
ATOM 5700 C CA . ILE A 1 693 ? -23.607 -9.437 -17.777 1.00 64.06 693 ILE A CA 1
ATOM 5701 C C . ILE A 1 693 ? -22.171 -9.924 -17.628 1.00 64.06 693 ILE A C 1
ATOM 5703 O O . ILE A 1 693 ? -21.245 -9.362 -18.224 1.00 64.06 693 ILE A O 1
ATOM 5707 N N . GLN A 1 694 ? -22.000 -11.006 -16.872 1.00 57.22 694 GLN A N 1
ATOM 5708 C CA . GLN A 1 694 ? -20.690 -11.587 -16.608 1.00 57.22 694 GLN A CA 1
ATOM 5709 C C . GLN A 1 694 ? -20.026 -12.079 -17.910 1.00 57.22 694 GLN A C 1
ATOM 5711 O O . GLN A 1 694 ? -20.696 -12.689 -18.753 1.00 57.22 694 GLN A O 1
ATOM 5716 N N . PRO A 1 695 ? -18.704 -11.888 -18.087 1.00 52.03 695 PRO A N 1
ATOM 5717 C CA . PRO A 1 695 ? -17.996 -12.314 -19.298 1.00 52.03 695 PRO A CA 1
ATOM 5718 C C . PRO A 1 695 ? -18.097 -13.818 -19.587 1.00 52.03 695 PRO A C 1
ATOM 5720 O O . PRO A 1 695 ? -18.070 -14.223 -20.745 1.00 52.03 695 PRO A O 1
ATOM 5723 N N . TYR A 1 696 ? -18.227 -14.639 -18.542 1.00 57.66 696 TYR A N 1
ATOM 5724 C CA . TYR A 1 696 ? -18.334 -16.097 -18.636 1.00 57.66 696 TYR A CA 1
ATOM 5725 C C . TYR A 1 696 ? -19.769 -16.608 -18.832 1.00 57.66 696 TYR A C 1
ATOM 5727 O O . TYR A 1 696 ? -19.940 -17.789 -19.120 1.00 57.66 696 TYR A O 1
ATOM 5735 N N . MET A 1 697 ? -20.793 -15.758 -18.681 1.00 68.56 697 MET A N 1
ATOM 5736 C CA . MET A 1 697 ? -22.176 -16.169 -18.937 1.00 68.56 697 MET A CA 1
ATOM 5737 C C . MET A 1 697 ? -22.349 -16.507 -20.415 1.00 68.56 697 MET A C 1
ATOM 5739 O O . MET A 1 697 ? -21.965 -15.732 -21.297 1.00 68.56 697 MET A O 1
ATOM 5743 N N . SER A 1 698 ? -23.002 -17.627 -20.690 1.00 82.00 698 SER A N 1
ATOM 5744 C CA . SER A 1 698 ? -23.509 -17.952 -22.019 1.00 82.00 698 SER A CA 1
ATOM 5745 C C . SER A 1 698 ? -24.529 -16.907 -22.492 1.00 82.00 698 SER A C 1
ATOM 5747 O O . SER A 1 698 ? -25.096 -16.145 -21.703 1.00 82.00 698 SER A O 1
ATOM 5749 N N . HIS A 1 699 ? -24.792 -16.855 -23.801 1.00 85.94 699 HIS A N 1
ATOM 5750 C CA . HIS A 1 699 ? -25.831 -15.974 -24.345 1.00 85.94 699 HIS A CA 1
ATOM 5751 C C . HIS A 1 699 ? -27.218 -16.273 -23.766 1.00 85.94 699 HIS A C 1
ATOM 5753 O O . HIS A 1 699 ? -27.969 -15.338 -23.501 1.00 85.94 699 HIS A O 1
ATOM 5759 N N . ALA A 1 700 ? -27.520 -17.546 -23.499 1.00 86.75 700 ALA A N 1
ATOM 5760 C CA . ALA A 1 700 ? -28.766 -17.966 -22.869 1.00 86.75 700 ALA A CA 1
ATOM 5761 C C . ALA A 1 700 ? -28.897 -17.451 -21.425 1.00 86.75 700 ALA A C 1
ATOM 5763 O O . ALA A 1 700 ? -29.951 -16.940 -21.047 1.00 86.75 700 ALA A O 1
ATOM 5764 N N . GLU A 1 701 ? -27.836 -17.553 -20.617 1.00 80.50 701 GLU A N 1
ATOM 5765 C CA . GLU A 1 701 ? -27.826 -17.052 -19.233 1.00 80.50 701 GLU A CA 1
ATOM 5766 C C . GLU A 1 701 ? -27.964 -15.530 -19.190 1.00 80.50 701 GLU A C 1
ATOM 5768 O O . GLU A 1 701 ? -28.809 -15.008 -18.467 1.00 80.50 701 GLU A O 1
ATOM 5773 N N . ALA A 1 702 ? -27.202 -14.823 -20.029 1.00 80.88 702 ALA A N 1
ATOM 5774 C CA . ALA A 1 702 ? -27.285 -13.371 -20.152 1.00 80.88 702 ALA A CA 1
ATOM 5775 C C . ALA A 1 702 ? -28.689 -12.906 -20.576 1.00 80.88 702 ALA A C 1
ATOM 5777 O O . ALA A 1 702 ? -29.223 -11.939 -20.036 1.00 80.88 702 ALA A O 1
ATOM 5778 N N . ALA A 1 703 ? -29.304 -13.608 -21.530 1.00 86.50 703 ALA A N 1
ATOM 5779 C CA . ALA A 1 703 ? -30.642 -13.295 -22.014 1.00 86.50 703 ALA A CA 1
ATOM 5780 C C . ALA A 1 703 ? -31.728 -13.526 -20.956 1.00 86.50 703 ALA A C 1
ATOM 5782 O O . ALA A 1 703 ? -32.664 -12.733 -20.871 1.00 86.50 703 ALA A O 1
ATOM 5783 N N . ARG A 1 704 ? -31.610 -14.585 -20.144 1.00 85.06 704 ARG A N 1
ATOM 5784 C CA . ARG A 1 704 ? -32.530 -14.843 -19.025 1.00 85.06 704 ARG A CA 1
ATOM 5785 C C . ARG A 1 704 ? -32.410 -13.784 -17.941 1.00 85.06 704 ARG A C 1
ATOM 5787 O O . ARG A 1 704 ? -33.429 -13.222 -17.567 1.00 85.06 704 ARG A O 1
ATOM 5794 N N . LEU A 1 705 ? -31.186 -13.464 -17.524 1.00 80.69 705 LEU A N 1
ATOM 5795 C CA . LEU A 1 705 ? -30.928 -12.431 -16.521 1.00 80.69 705 LEU A CA 1
ATOM 5796 C C . LEU A 1 705 ? -31.534 -11.083 -16.941 1.00 80.69 705 LEU A C 1
ATOM 5798 O O . LEU A 1 705 ? -32.266 -10.455 -16.185 1.00 80.69 705 LEU A O 1
ATOM 5802 N N . LEU A 1 706 ? -31.297 -10.663 -18.188 1.00 76.62 706 LEU A N 1
ATOM 5803 C CA . LEU A 1 706 ? -31.892 -9.433 -18.717 1.00 76.62 706 LEU A CA 1
ATOM 5804 C C . LEU A 1 706 ? -33.417 -9.483 -18.783 1.00 76.62 706 LEU A C 1
ATOM 5806 O O . LEU A 1 706 ? -34.076 -8.471 -18.562 1.00 76.62 706 LEU A O 1
ATOM 5810 N N . TYR A 1 707 ? -33.974 -10.641 -19.128 1.00 82.31 707 TYR A N 1
ATOM 5811 C CA . TYR A 1 707 ? -35.414 -10.829 -19.199 1.00 82.31 707 TYR A CA 1
ATOM 5812 C C . TYR A 1 707 ? -36.081 -10.786 -17.818 1.00 82.31 707 TYR A C 1
ATOM 5814 O O . TYR A 1 707 ? -37.160 -10.219 -17.693 1.00 82.31 707 TYR A O 1
ATOM 5822 N N . GLU A 1 708 ? -35.457 -11.346 -16.783 1.00 80.19 708 GLU A N 1
ATOM 5823 C CA . GLU A 1 708 ? -35.980 -11.332 -15.409 1.00 80.19 708 GLU A CA 1
ATOM 5824 C C . GLU A 1 708 ? -36.037 -9.911 -14.831 1.00 80.19 708 GLU A C 1
ATOM 5826 O O . GLU A 1 708 ? -37.015 -9.532 -14.185 1.00 80.19 708 GLU A O 1
ATOM 5831 N N . GLU A 1 709 ? -35.040 -9.086 -15.148 1.00 73.25 709 GLU A N 1
ATOM 5832 C CA . GLU A 1 709 ? -34.990 -7.674 -14.752 1.00 73.25 709 GLU A CA 1
ATOM 5833 C C . GLU A 1 709 ? -36.018 -6.804 -15.511 1.00 73.25 709 GLU A C 1
ATOM 5835 O O . GLU A 1 709 ? -36.474 -5.751 -15.041 1.00 73.25 709 GLU A O 1
ATOM 5840 N N . LEU A 1 710 ? -36.460 -7.265 -16.686 1.00 69.38 710 LEU A N 1
ATOM 5841 C CA . LEU A 1 710 ? -37.540 -6.669 -17.469 1.00 69.38 710 LEU A CA 1
ATOM 5842 C C . LEU A 1 710 ? -38.920 -7.065 -16.897 1.00 69.38 710 LEU A C 1
ATOM 5844 O O . LEU A 1 710 ? -39.557 -8.011 -17.344 1.00 69.38 710 LEU A O 1
ATOM 5848 N N . GLN A 1 711 ? -39.438 -6.298 -15.929 1.00 60.69 711 GLN A N 1
ATOM 5849 C CA . GLN A 1 711 ? -40.779 -6.534 -15.349 1.00 60.69 711 GLN A CA 1
ATOM 5850 C C . GLN A 1 711 ? -41.924 -6.605 -16.392 1.00 60.69 711 GLN A C 1
ATOM 5852 O O . GLN A 1 711 ? -41.910 -5.887 -17.395 1.00 60.69 711 GLN A O 1
ATOM 5857 N N . GLU A 1 712 ? -42.993 -7.363 -16.086 1.00 55.44 712 GLU A N 1
ATOM 5858 C CA . GLU A 1 712 ? -44.098 -7.728 -17.006 1.00 55.44 712 GLU A CA 1
ATOM 5859 C C . GLU A 1 712 ? -44.697 -6.579 -17.844 1.00 55.44 712 GLU A C 1
ATOM 5861 O O . GLU A 1 712 ? -45.058 -6.771 -19.004 1.00 55.44 712 GLU A O 1
ATOM 5866 N N . LYS A 1 713 ? -44.765 -5.352 -17.308 1.00 51.88 713 LYS A N 1
ATOM 5867 C CA . LYS A 1 713 ? -45.335 -4.181 -18.009 1.00 51.88 713 LYS A CA 1
ATOM 5868 C C . LYS A 1 713 ? -44.510 -3.699 -19.216 1.00 51.88 713 LYS A C 1
ATOM 5870 O O . LYS A 1 713 ? -45.002 -2.891 -20.002 1.00 51.88 713 LYS A O 1
ATOM 5875 N N . VAL A 1 714 ? -43.269 -4.164 -19.369 1.00 54.97 714 VAL A N 1
ATOM 5876 C CA . VAL A 1 714 ? -42.338 -3.781 -20.446 1.00 54.97 714 VAL A CA 1
ATOM 5877 C C . VAL A 1 714 ? -42.346 -4.773 -21.622 1.00 54.97 714 VAL A C 1
ATOM 5879 O O . VAL A 1 714 ? -41.952 -4.413 -22.732 1.00 54.97 714 VAL A O 1
ATOM 5882 N N . LEU A 1 715 ? -42.866 -5.985 -21.417 1.00 54.34 715 LEU A N 1
ATOM 5883 C CA . LEU A 1 715 ? -42.780 -7.109 -22.360 1.00 54.34 715 LEU A CA 1
ATOM 5884 C C . LEU A 1 715 ? -43.517 -6.892 -23.696 1.00 54.34 715 LEU A C 1
ATOM 5886 O O . LEU A 1 715 ? -43.180 -7.524 -24.695 1.00 54.34 715 LEU A O 1
ATOM 5890 N N . ASN A 1 716 ? -44.470 -5.955 -23.744 1.00 52.66 716 ASN A N 1
ATOM 5891 C CA . ASN A 1 716 ? -45.236 -5.616 -24.953 1.00 52.66 716 ASN A CA 1
ATOM 5892 C C . ASN A 1 716 ? -44.552 -4.580 -25.867 1.00 52.66 716 ASN A C 1
ATOM 5894 O O . ASN A 1 716 ? -45.164 -4.104 -26.827 1.00 52.66 716 ASN A O 1
ATOM 5898 N N . LYS A 1 717 ? -43.316 -4.168 -25.567 1.00 59.41 717 LYS A N 1
ATOM 5899 C CA . LYS A 1 717 ? -42.645 -3.083 -26.289 1.00 59.41 717 LYS A CA 1
ATOM 5900 C C . LYS A 1 717 ? -41.741 -3.557 -27.409 1.00 59.41 717 LYS A C 1
ATOM 5902 O O . LYS A 1 717 ? -41.061 -4.570 -27.299 1.00 59.41 717 LYS A O 1
ATOM 5907 N N . ARG A 1 718 ? -41.676 -2.719 -28.447 1.00 64.25 718 ARG A N 1
ATOM 5908 C CA . ARG A 1 718 ? -40.958 -3.022 -29.682 1.00 64.25 718 ARG A CA 1
ATOM 5909 C C . ARG A 1 718 ? -39.553 -2.463 -29.790 1.00 64.25 718 ARG A C 1
ATOM 5911 O O . ARG A 1 718 ? -38.885 -2.860 -30.721 1.00 64.25 718 ARG A O 1
ATOM 5918 N N . LEU A 1 719 ? -39.098 -1.566 -28.913 1.00 72.69 719 LEU A N 1
ATOM 5919 C CA . LEU A 1 719 ? -37.765 -0.959 -29.014 1.00 72.69 719 LEU A CA 1
ATOM 5920 C C . LEU A 1 719 ? -37.097 -0.844 -27.640 1.00 72.69 719 LEU A C 1
ATOM 5922 O O . LEU A 1 719 ? -37.604 -0.157 -26.752 1.00 72.69 719 LEU A O 1
ATOM 5926 N N . LEU A 1 720 ? -35.939 -1.479 -27.499 1.00 77.25 720 LEU A N 1
ATOM 5927 C CA . LEU A 1 720 ? -35.048 -1.378 -26.349 1.00 77.25 720 LEU A CA 1
ATOM 5928 C C . LEU A 1 720 ? -33.770 -0.673 -26.803 1.00 77.25 720 LEU A C 1
ATOM 5930 O O . LEU A 1 720 ? -33.204 -1.030 -27.834 1.00 77.25 720 LEU A O 1
ATOM 5934 N N . THR A 1 721 ? -33.315 0.327 -26.055 1.00 76.38 721 THR A N 1
ATOM 5935 C CA . THR A 1 721 ? -31.991 0.919 -26.264 1.00 76.38 721 THR A CA 1
ATOM 5936 C C . THR A 1 721 ? -31.089 0.444 -25.145 1.00 76.38 721 THR A C 1
ATOM 5938 O O . THR A 1 721 ? -31.390 0.654 -23.973 1.00 76.38 721 THR A O 1
ATOM 5941 N N . CYS A 1 722 ? -29.993 -0.189 -25.517 1.00 76.81 722 CYS A N 1
ATOM 5942 C CA . CYS A 1 722 ? -29.023 -0.775 -24.617 1.00 76.81 722 CYS A CA 1
ATOM 5943 C C . CYS A 1 722 ? -27.692 -0.050 -24.772 1.00 76.81 722 CYS A C 1
ATOM 5945 O O . CYS A 1 722 ? -27.345 0.393 -25.865 1.00 76.81 722 CYS A O 1
ATOM 5947 N N . LYS A 1 723 ? -26.945 0.046 -23.687 1.00 76.75 723 LYS A N 1
ATOM 5948 C CA . LYS A 1 723 ? -25.626 0.653 -23.617 1.00 76.75 723 LYS A CA 1
ATOM 5949 C C . LYS A 1 723 ? -24.711 -0.279 -22.836 1.00 76.75 723 LYS A C 1
ATOM 5951 O O . LYS A 1 723 ? -25.125 -0.855 -21.835 1.00 76.75 723 LYS A O 1
ATOM 5956 N N . GLY A 1 724 ? -23.492 -0.451 -23.327 1.00 75.75 724 GLY A N 1
ATOM 5957 C CA . GLY A 1 724 ? -22.517 -1.384 -22.772 1.00 75.75 724 GLY A CA 1
ATOM 5958 C C . GLY A 1 724 ? -21.283 -1.486 -23.659 1.00 75.75 724 GLY A C 1
ATOM 5959 O O . GLY A 1 724 ? -21.063 -0.625 -24.513 1.00 75.75 724 GLY A O 1
ATOM 5960 N N . THR A 1 725 ? -20.485 -2.535 -23.464 1.00 75.19 725 THR A N 1
ATOM 5961 C CA . THR A 1 725 ? -19.200 -2.696 -24.152 1.00 75.19 725 THR A CA 1
ATOM 5962 C C . THR A 1 725 ? -19.183 -3.954 -25.017 1.00 75.19 725 THR A C 1
ATOM 5964 O O . THR A 1 725 ? -19.685 -5.013 -24.632 1.00 75.19 725 THR A O 1
ATOM 5967 N N . LEU A 1 726 ? -18.592 -3.836 -26.207 1.00 78.06 726 LEU A N 1
ATOM 5968 C CA . LEU A 1 726 ? -18.351 -4.954 -27.114 1.00 78.06 726 LEU A CA 1
ATOM 5969 C C . LEU A 1 726 ? -17.011 -5.619 -26.809 1.00 78.06 726 LEU A C 1
ATOM 5971 O O . LEU A 1 726 ? -16.025 -4.938 -26.539 1.00 78.06 726 LEU A O 1
ATOM 5975 N N . PHE A 1 727 ? -16.975 -6.946 -26.910 1.00 69.62 727 PHE A N 1
ATOM 5976 C CA . PHE A 1 727 ? -15.790 -7.765 -26.681 1.00 69.62 727 PHE A CA 1
ATOM 5977 C C . PHE A 1 727 ? -15.546 -8.718 -27.845 1.00 69.62 727 PHE A C 1
ATOM 5979 O O . PHE A 1 727 ? -16.444 -9.473 -28.204 1.00 69.62 727 PHE A O 1
ATOM 5986 N N . SER A 1 728 ? -14.325 -8.774 -28.366 1.00 71.81 728 SER A N 1
ATOM 5987 C CA . SER A 1 728 ? -13.863 -9.808 -29.296 1.00 71.81 728 SER A CA 1
ATOM 5988 C C . SER A 1 728 ? -12.793 -10.645 -28.603 1.00 71.81 728 SER A C 1
ATOM 5990 O O . SER A 1 728 ? -11.840 -10.094 -28.058 1.00 71.81 728 SER A O 1
ATOM 5992 N N . ASN A 1 729 ? -12.966 -11.970 -28.548 1.00 65.50 729 ASN A N 1
ATOM 5993 C CA . ASN A 1 729 ? -12.059 -12.885 -27.833 1.00 65.50 729 ASN A CA 1
ATOM 5994 C C . ASN A 1 729 ? -11.750 -12.462 -26.378 1.00 65.50 729 ASN A C 1
ATOM 5996 O O . ASN A 1 729 ? -10.645 -12.660 -25.881 1.00 65.50 729 ASN A O 1
ATOM 6000 N N . GLY A 1 730 ? -12.726 -11.860 -25.689 1.00 52.59 730 GLY A N 1
ATOM 6001 C CA . GLY A 1 730 ? -12.566 -11.380 -24.311 1.00 52.59 730 GLY A CA 1
ATOM 6002 C C . GLY A 1 730 ? -11.819 -10.049 -24.165 1.00 52.59 730 GLY A C 1
ATOM 6003 O O . GLY A 1 730 ? -11.593 -9.622 -23.036 1.00 52.59 730 GLY A O 1
ATOM 6004 N N . ILE A 1 731 ? -11.483 -9.381 -25.271 1.00 52.88 731 ILE A N 1
ATOM 6005 C CA . ILE A 1 731 ? -10.843 -8.061 -25.304 1.00 52.88 731 ILE A CA 1
ATOM 6006 C C . ILE A 1 731 ? -11.887 -7.018 -25.727 1.00 52.88 731 ILE A C 1
ATOM 6008 O O . ILE A 1 731 ? -12.622 -7.266 -26.686 1.00 52.88 731 ILE A O 1
ATOM 6012 N N . PRO A 1 732 ? -11.983 -5.865 -25.045 1.00 63.09 732 PRO A N 1
ATOM 6013 C CA . PRO A 1 732 ? -12.890 -4.794 -25.430 1.00 63.09 732 PRO A CA 1
ATOM 6014 C C . PRO A 1 732 ? -12.468 -4.153 -26.745 1.00 63.09 732 PRO A C 1
ATOM 6016 O O . PRO A 1 732 ? -11.284 -3.967 -27.010 1.00 63.09 732 PRO A O 1
ATOM 6019 N N . VAL A 1 733 ? -13.449 -3.798 -27.560 1.00 65.12 733 VAL A N 1
ATOM 6020 C CA . VAL A 1 733 ? -13.230 -3.371 -28.943 1.00 65.12 733 VAL A CA 1
ATOM 6021 C C . VAL A 1 733 ? -14.227 -2.289 -29.320 1.00 65.12 733 VAL A C 1
ATOM 6023 O O . VAL A 1 733 ? -15.390 -2.339 -28.911 1.00 65.12 733 VAL A O 1
ATOM 6026 N N . GLN A 1 734 ? -13.801 -1.319 -30.128 1.00 76.19 734 GLN A N 1
ATOM 6027 C CA . GLN A 1 734 ? -14.757 -0.486 -30.850 1.00 76.19 734 GLN A CA 1
ATOM 6028 C C . GLN A 1 734 ? -15.254 -1.234 -32.090 1.00 76.19 734 GLN A C 1
ATOM 6030 O O . GLN A 1 734 ? -14.506 -1.951 -32.757 1.00 76.19 734 GLN A O 1
ATOM 6035 N N . LEU A 1 735 ? -16.536 -1.080 -32.427 1.00 81.50 735 LEU A N 1
ATOM 6036 C CA . LEU A 1 735 ? -17.094 -1.772 -33.589 1.00 81.50 735 LEU A CA 1
ATOM 6037 C C . LEU A 1 735 ? -16.465 -1.275 -34.899 1.00 81.50 735 LEU A C 1
ATOM 6039 O O . LEU A 1 735 ? -16.288 -2.065 -35.828 1.00 81.50 735 LEU A O 1
ATOM 6043 N N . SER A 1 736 ? -16.089 0.003 -34.967 1.00 80.19 736 SER A N 1
ATOM 6044 C CA . SER A 1 736 ? -15.348 0.590 -36.087 1.00 80.19 736 SER A CA 1
ATOM 6045 C C . SER A 1 736 ? -13.997 -0.094 -36.316 1.00 80.19 736 SER A C 1
ATOM 6047 O O . SER A 1 736 ? -13.648 -0.381 -37.458 1.00 80.19 736 SER A O 1
ATOM 6049 N N . GLU A 1 737 ? -13.273 -0.437 -35.247 1.00 75.62 737 GLU A N 1
ATOM 6050 C CA . GLU A 1 737 ? -11.957 -1.092 -35.306 1.00 75.62 737 GLU A CA 1
ATOM 6051 C C . GLU A 1 737 ? -12.042 -2.510 -35.887 1.00 75.62 737 GLU A C 1
ATOM 6053 O O . GLU A 1 737 ? -11.136 -2.949 -36.591 1.00 75.62 737 GLU A O 1
ATOM 6058 N N . ILE A 1 738 ? -13.149 -3.215 -35.638 1.00 77.38 738 ILE A N 1
ATOM 6059 C CA . ILE A 1 738 ? -13.384 -4.568 -36.165 1.00 77.38 738 ILE A CA 1
ATOM 6060 C C . ILE A 1 738 ? -13.927 -4.534 -37.588 1.00 77.38 738 ILE A C 1
ATOM 6062 O O . ILE A 1 738 ? -13.555 -5.351 -38.429 1.00 77.38 738 ILE A O 1
ATOM 6066 N N . THR A 1 739 ? -14.857 -3.621 -37.855 1.00 78.75 739 THR A N 1
ATOM 6067 C CA . THR A 1 739 ? -15.572 -3.579 -39.136 1.00 78.75 739 THR A CA 1
ATOM 6068 C C . THR A 1 739 ? -14.852 -2.753 -40.200 1.00 78.75 739 THR A C 1
ATOM 6070 O O . THR A 1 739 ? -15.215 -2.846 -41.372 1.00 78.75 739 THR A O 1
ATOM 6073 N N . GLY A 1 740 ? -13.858 -1.946 -39.813 1.00 74.88 740 GLY A N 1
ATOM 6074 C CA . GLY A 1 740 ? -13.202 -0.966 -40.680 1.00 74.88 740 GLY A CA 1
ATOM 6075 C C . GLY A 1 740 ? -14.122 0.180 -41.120 1.00 74.88 740 GLY A C 1
ATOM 6076 O O . GLY A 1 740 ? -13.819 0.852 -42.102 1.00 74.88 740 GLY A O 1
ATOM 6077 N N . GLY A 1 741 ? -15.269 0.361 -40.454 1.00 77.69 741 GLY A N 1
ATOM 6078 C CA . GLY A 1 741 ? -16.282 1.367 -40.784 1.00 77.69 741 GLY A CA 1
ATOM 6079 C C . GLY A 1 741 ? -16.334 2.533 -39.794 1.00 77.69 741 GLY A C 1
ATOM 6080 O O . GLY A 1 741 ? -15.681 2.515 -38.759 1.00 77.69 741 GLY A O 1
ATOM 6081 N N . ASP A 1 742 ? -17.178 3.526 -40.079 1.00 78.62 742 ASP A N 1
ATOM 6082 C CA . ASP A 1 742 ? -17.240 4.788 -39.315 1.00 78.62 742 ASP A CA 1
ATOM 6083 C C . ASP A 1 742 ? -18.138 4.743 -38.061 1.00 78.62 742 ASP A C 1
ATOM 6085 O O . ASP A 1 742 ? -18.331 5.755 -37.385 1.00 78.62 742 ASP A O 1
ATOM 6089 N N . PHE A 1 743 ? -18.749 3.594 -37.753 1.00 83.25 743 PHE A N 1
ATOM 6090 C CA . PHE A 1 743 ? -19.840 3.508 -36.778 1.00 83.25 743 PHE A CA 1
ATOM 6091 C C . PHE A 1 743 ? -19.553 2.547 -35.627 1.00 83.25 743 PHE A C 1
ATOM 6093 O O . PHE A 1 743 ? -19.186 1.393 -35.843 1.00 83.25 743 PHE A O 1
ATOM 6100 N N . ASN A 1 744 ? -19.833 3.024 -34.411 1.00 82.44 744 ASN A N 1
ATOM 6101 C CA . ASN A 1 744 ? -19.645 2.287 -33.162 1.00 82.44 744 ASN A CA 1
ATOM 6102 C C . ASN A 1 744 ? -20.932 1.751 -32.530 1.00 82.44 744 ASN A C 1
ATOM 6104 O O . ASN A 1 744 ? -20.842 0.981 -31.581 1.00 82.44 744 ASN A O 1
ATOM 6108 N N . ASP A 1 745 ? -22.109 2.111 -33.054 1.00 88.25 745 ASP A N 1
ATOM 6109 C CA . ASP A 1 745 ? -23.396 1.685 -32.503 1.00 88.25 745 ASP A CA 1
ATOM 6110 C C . ASP A 1 745 ? -24.124 0.706 -33.435 1.00 88.25 745 ASP A C 1
ATOM 6112 O O . ASP A 1 745 ? -23.893 0.645 -34.649 1.00 88.25 745 ASP A O 1
ATOM 6116 N N . ILE A 1 746 ? -25.047 -0.061 -32.858 1.00 89.12 746 ILE A N 1
ATOM 6117 C CA . ILE A 1 746 ? -25.735 -1.166 -33.523 1.00 89.12 746 ILE A CA 1
ATOM 6118 C C . ILE A 1 746 ? -27.247 -0.914 -33.567 1.00 89.12 746 ILE A C 1
ATOM 6120 O O . ILE A 1 746 ? -27.877 -0.502 -32.596 1.00 89.12 746 ILE A O 1
ATOM 6124 N N . SER A 1 747 ? -27.866 -1.199 -34.712 1.00 88.44 747 SER A N 1
ATOM 6125 C CA . SER A 1 747 ? -29.302 -1.465 -34.823 1.00 88.44 747 SER A CA 1
ATOM 6126 C C . SER A 1 747 ? -29.506 -2.941 -35.068 1.00 88.44 747 SER A C 1
ATOM 6128 O O . SER A 1 747 ? -28.921 -3.483 -36.004 1.00 88.44 747 SER A O 1
ATOM 6130 N N . LEU A 1 748 ? -30.397 -3.563 -34.317 1.00 88.94 748 LEU A N 1
ATOM 6131 C CA . LEU A 1 748 ? -30.790 -4.941 -34.533 1.00 88.94 748 LEU A CA 1
ATOM 6132 C C . LEU A 1 748 ? -32.314 -5.022 -34.470 1.00 88.94 748 LEU A C 1
ATOM 6134 O O . LEU A 1 748 ? -32.933 -4.497 -33.554 1.00 88.94 748 LEU A O 1
ATOM 6138 N N . VAL A 1 749 ? -32.917 -5.625 -35.490 1.00 88.06 749 VAL A N 1
ATOM 6139 C CA . VAL A 1 749 ? -34.368 -5.768 -35.630 1.00 88.06 749 VAL A CA 1
ATOM 6140 C C . VAL A 1 749 ? -34.698 -7.250 -35.760 1.00 88.06 749 VAL A C 1
ATOM 6142 O O . VAL A 1 749 ? -34.197 -7.904 -36.679 1.00 88.06 749 VAL A O 1
ATOM 6145 N N . ILE A 1 750 ? -35.549 -7.764 -34.872 1.00 85.94 750 ILE A N 1
ATOM 6146 C CA . ILE A 1 750 ? -36.077 -9.131 -34.884 1.00 85.94 750 ILE A CA 1
ATOM 6147 C C . ILE A 1 750 ? -37.595 -9.063 -35.054 1.00 85.94 750 ILE A C 1
ATOM 6149 O O . ILE A 1 750 ? -38.313 -8.668 -34.134 1.00 85.94 750 ILE A O 1
ATOM 6153 N N . LYS A 1 751 ? -38.078 -9.457 -36.240 1.00 82.31 751 LYS A N 1
ATOM 6154 C CA . LYS A 1 751 ? -39.510 -9.545 -36.558 1.00 82.31 751 LYS A CA 1
ATOM 6155 C C . LYS A 1 751 ? -39.881 -10.937 -37.054 1.00 82.31 751 LYS A C 1
ATOM 6157 O O . LYS A 1 751 ? -39.416 -11.360 -38.118 1.00 82.31 751 LYS A O 1
ATOM 6162 N N . GLY A 1 752 ? -40.698 -11.667 -36.298 1.00 76.25 752 GLY A N 1
ATOM 6163 C CA . GLY A 1 752 ? -40.901 -13.108 -36.484 1.00 76.25 752 GLY A CA 1
ATOM 6164 C C . GLY A 1 752 ? -39.562 -13.851 -36.621 1.00 76.25 752 GLY A C 1
ATOM 6165 O O . GLY A 1 752 ? -38.672 -13.694 -35.794 1.00 76.25 752 GLY A O 1
ATOM 6166 N N . ASN A 1 753 ? -39.374 -14.598 -37.717 1.00 71.62 753 ASN A N 1
ATOM 6167 C CA . ASN A 1 753 ? -38.115 -15.310 -38.010 1.00 71.62 753 ASN A CA 1
ATOM 6168 C C . ASN A 1 753 ? -37.064 -14.465 -38.761 1.00 71.62 753 ASN A C 1
ATOM 6170 O O . ASN A 1 753 ? -36.037 -14.996 -39.185 1.00 71.62 753 ASN A O 1
ATOM 6174 N N . LYS A 1 754 ? -37.316 -13.172 -39.006 1.00 78.31 754 LYS A N 1
ATOM 6175 C CA . LYS A 1 754 ? -36.389 -12.294 -39.735 1.00 78.31 754 LYS A CA 1
ATOM 6176 C C . LYS A 1 754 ? -35.558 -11.475 -38.754 1.00 78.31 754 LYS A C 1
ATOM 6178 O O . LYS A 1 754 ? -36.099 -10.653 -38.020 1.00 78.31 754 LYS A O 1
ATOM 6183 N N . LEU A 1 755 ? -34.240 -11.664 -38.808 1.00 86.88 755 LEU A N 1
ATOM 6184 C CA . LEU A 1 755 ? -33.255 -10.878 -38.068 1.00 86.88 755 LEU A CA 1
ATOM 6185 C C . LEU A 1 755 ? -32.465 -9.998 -39.039 1.00 86.88 755 LEU A C 1
ATOM 6187 O O . LEU A 1 755 ? -31.939 -10.484 -40.040 1.00 86.88 755 LEU A O 1
ATOM 6191 N N . SER A 1 756 ? -32.357 -8.708 -38.732 1.00 88.12 756 SER A N 1
ATOM 6192 C CA . SER A 1 756 ? -31.487 -7.779 -39.456 1.00 88.12 756 SER A CA 1
ATOM 6193 C C . SER A 1 756 ? -30.630 -6.983 -38.483 1.00 88.12 756 SER A C 1
ATOM 6195 O O . SER A 1 756 ? -31.068 -6.658 -37.383 1.00 88.12 756 SER A O 1
ATOM 6197 N N . ILE A 1 757 ? -29.394 -6.696 -38.882 1.00 89.69 757 ILE A N 1
ATOM 6198 C CA . ILE A 1 757 ? -28.407 -6.023 -38.041 1.00 89.69 757 ILE A CA 1
ATOM 6199 C C . ILE A 1 757 ? -27.576 -5.056 -38.886 1.00 89.69 757 ILE A C 1
ATOM 6201 O O . ILE A 1 757 ? -27.054 -5.435 -39.939 1.00 89.69 757 ILE A O 1
ATOM 6205 N N . ALA A 1 758 ? -27.449 -3.816 -38.429 1.00 87.56 758 ALA A N 1
ATOM 6206 C CA . ALA A 1 758 ? -26.756 -2.730 -39.116 1.00 87.56 758 ALA A CA 1
ATOM 6207 C C . ALA A 1 758 ? -25.918 -1.913 -38.127 1.00 87.56 758 ALA A C 1
ATOM 6209 O O . ALA A 1 758 ? -26.300 -1.772 -36.967 1.00 87.56 758 ALA A O 1
ATOM 6210 N N . THR A 1 759 ? -24.802 -1.357 -38.594 1.00 88.69 759 THR A N 1
ATOM 6211 C CA . THR A 1 759 ? -24.024 -0.366 -37.844 1.00 88.69 759 THR A CA 1
ATOM 6212 C C . THR A 1 759 ? -24.550 1.032 -38.169 1.00 88.69 759 THR A C 1
ATOM 6214 O O . THR A 1 759 ? -24.981 1.293 -39.294 1.00 88.69 759 THR A O 1
ATOM 6217 N N . LYS A 1 760 ? -24.610 1.920 -37.177 1.00 85.12 760 LYS A N 1
ATOM 6218 C CA . LYS A 1 760 ? -25.100 3.299 -37.338 1.00 85.12 760 LYS A CA 1
ATOM 6219 C C . LYS A 1 760 ? -24.544 4.198 -36.238 1.00 85.12 760 LYS A C 1
ATOM 6221 O O . LYS A 1 760 ? -23.951 3.711 -35.286 1.00 85.12 760 LYS A O 1
ATOM 6226 N N . HIS A 1 761 ? -24.768 5.502 -36.347 1.00 80.44 761 HIS A N 1
ATOM 6227 C CA . HIS A 1 761 ? -24.502 6.445 -35.264 1.00 80.44 761 HIS A CA 1
ATOM 6228 C C . HIS A 1 761 ? -25.806 6.762 -34.520 1.00 80.44 761 HIS A C 1
ATOM 6230 O O . HIS A 1 761 ? -26.730 7.330 -35.107 1.00 80.44 761 HIS A O 1
ATOM 6236 N N . LEU A 1 762 ? -25.901 6.409 -33.237 1.00 81.00 762 LEU A N 1
ATOM 6237 C CA . LEU A 1 762 ? -27.095 6.640 -32.416 1.00 81.00 762 LEU A CA 1
ATOM 6238 C C . LEU A 1 762 ? -27.030 7.988 -31.682 1.00 81.00 762 LEU A C 1
ATOM 6240 O O . LEU A 1 762 ? -27.030 8.066 -30.453 1.00 81.00 762 LEU A O 1
ATOM 6244 N N . SER A 1 763 ? -26.955 9.085 -32.448 1.00 72.19 763 SER A N 1
ATOM 6245 C CA . SER A 1 763 ? -26.774 10.440 -31.895 1.00 72.19 763 SER A CA 1
ATOM 6246 C C . SER A 1 763 ? -27.918 10.894 -30.996 1.00 72.19 763 SER A C 1
ATOM 6248 O O . SER A 1 763 ? -27.678 11.597 -30.020 1.00 72.19 763 SER A O 1
ATOM 6250 N N . GLU A 1 764 ? -29.159 10.543 -31.329 1.00 68.62 764 GLU A N 1
ATOM 6251 C CA . GLU A 1 764 ? -30.334 10.982 -30.569 1.00 68.62 764 GLU A CA 1
ATOM 6252 C C . GLU A 1 764 ? -30.444 10.232 -29.236 1.00 68.62 764 GLU A C 1
ATOM 6254 O O . GLU A 1 764 ? -30.770 10.820 -28.209 1.00 68.62 764 GLU A O 1
ATOM 6259 N N . GLU A 1 765 ? -30.095 8.948 -29.212 1.00 72.31 765 GLU A N 1
ATOM 6260 C CA . GLU A 1 765 ? -29.986 8.138 -28.003 1.00 72.31 765 GLU A CA 1
ATOM 6261 C C . GLU A 1 765 ? -28.911 8.679 -27.067 1.00 72.31 765 GLU A C 1
ATOM 6263 O O . GLU A 1 765 ? -29.210 8.935 -25.902 1.00 72.31 765 GLU A O 1
ATOM 6268 N N . ARG A 1 766 ? -27.715 8.957 -27.596 1.00 70.56 766 ARG A N 1
ATOM 6269 C CA . ARG A 1 766 ? -26.598 9.542 -26.839 1.00 70.56 766 ARG A CA 1
ATOM 6270 C C . ARG A 1 766 ? -26.935 10.927 -26.269 1.00 70.56 766 ARG A C 1
ATOM 6272 O O . ARG A 1 766 ? -26.651 11.204 -25.105 1.00 70.56 766 ARG A O 1
ATOM 6279 N N . LYS A 1 767 ? -27.575 11.802 -27.058 1.00 66.25 767 LYS A N 1
ATOM 6280 C CA . LYS A 1 767 ? -28.034 13.126 -26.588 1.00 66.25 767 LYS A CA 1
ATOM 6281 C C . LYS A 1 767 ? -29.088 13.013 -25.490 1.00 66.25 767 LYS A C 1
ATOM 6283 O O . LYS A 1 767 ? -29.054 13.792 -24.543 1.00 66.25 767 LYS A O 1
ATOM 6288 N N . MET A 1 768 ? -30.023 12.073 -25.614 1.00 64.06 768 MET A N 1
ATOM 6289 C CA . MET A 1 768 ? -31.075 11.878 -24.616 1.00 64.06 768 MET A CA 1
ATOM 6290 C C . MET A 1 768 ? -30.556 11.265 -23.318 1.00 64.06 768 MET A C 1
ATOM 6292 O O . MET A 1 768 ? -31.005 11.693 -22.262 1.00 64.06 768 MET A O 1
ATOM 6296 N N . ASP A 1 769 ? -29.596 10.339 -23.374 1.00 63.12 769 ASP A N 1
ATOM 6297 C CA . ASP A 1 769 ? -28.920 9.811 -22.177 1.00 63.12 769 ASP A CA 1
ATOM 6298 C C . ASP A 1 769 ? -28.196 10.943 -21.425 1.00 63.12 769 ASP A C 1
ATOM 6300 O O . ASP A 1 769 ? -28.387 11.149 -20.227 1.00 63.12 769 ASP A O 1
ATOM 6304 N N . SER A 1 770 ? -27.472 11.789 -22.170 1.00 59.00 770 SER A N 1
ATOM 6305 C CA . SER A 1 770 ? -26.844 13.008 -21.643 1.00 59.00 770 SER A CA 1
ATOM 6306 C C . SER A 1 770 ? -27.862 13.981 -21.023 1.00 59.00 770 SER A C 1
ATOM 6308 O O . SER A 1 770 ? -27.633 14.526 -19.944 1.00 59.00 770 SER A O 1
ATOM 6310 N N . PHE A 1 771 ? -29.025 14.160 -21.654 1.00 55.97 771 PHE A N 1
ATOM 6311 C CA . PHE A 1 771 ? -30.095 15.032 -21.161 1.00 55.97 771 PHE A CA 1
ATOM 6312 C C . PHE A 1 771 ? -30.808 14.477 -19.917 1.00 55.97 771 PHE A C 1
ATOM 6314 O O . PHE A 1 771 ? -31.105 15.229 -18.991 1.00 55.97 771 PHE A O 1
ATOM 6321 N N . GLN A 1 772 ? -31.073 13.169 -19.857 1.00 56.56 772 GLN A N 1
ATOM 6322 C CA . GLN A 1 772 ? -31.674 12.521 -18.685 1.00 56.56 772 GLN A CA 1
ATOM 6323 C C . GLN A 1 772 ? -30.755 12.597 -17.468 1.00 56.56 772 GLN A C 1
ATOM 6325 O O . GLN A 1 772 ? -31.213 12.897 -16.366 1.00 56.56 772 GLN A O 1
ATOM 6330 N N . LYS A 1 773 ? -29.455 12.415 -17.687 1.00 54.97 773 LYS A N 1
ATOM 6331 C CA . LYS A 1 773 ? -28.426 12.606 -16.670 1.00 54.97 773 LYS A CA 1
ATOM 6332 C C . LYS A 1 773 ? -28.426 14.037 -16.126 1.00 54.97 773 LYS A C 1
ATOM 6334 O O . LYS A 1 773 ? -28.553 14.229 -14.920 1.00 54.97 773 LYS A O 1
ATOM 6339 N N . GLN A 1 774 ? -28.467 15.035 -17.009 1.00 48.72 774 GLN A N 1
ATOM 6340 C CA . GLN A 1 774 ? -28.621 16.442 -16.613 1.00 48.72 774 GLN A CA 1
ATOM 6341 C C . GLN A 1 774 ? -29.942 16.723 -15.869 1.00 48.72 774 GLN A C 1
ATOM 6343 O O . GLN A 1 774 ? -29.979 17.553 -14.967 1.00 48.72 774 GLN A O 1
ATOM 6348 N N . LEU A 1 775 ? -31.039 16.035 -16.205 1.00 44.84 775 LEU A N 1
ATOM 6349 C CA . LEU A 1 775 ? -32.330 16.168 -15.514 1.00 44.84 775 LEU A CA 1
ATOM 6350 C C . LEU A 1 775 ? -32.336 15.552 -14.107 1.00 44.84 775 LEU A C 1
ATOM 6352 O O . LEU A 1 775 ? -33.034 16.067 -13.232 1.00 44.84 775 LEU A O 1
ATOM 6356 N N . SER A 1 776 ? -31.583 14.471 -13.879 1.00 45.59 776 SER A N 1
ATOM 6357 C CA . SER A 1 776 ? -31.414 13.877 -12.543 1.00 45.59 776 SER A CA 1
ATOM 6358 C C . SER A 1 776 ? -30.572 14.738 -11.594 1.00 45.59 776 SER A C 1
ATOM 6360 O O . SER A 1 776 ? -30.661 14.577 -10.381 1.00 45.59 776 SER A O 1
ATOM 6362 N N . GLU A 1 777 ? -29.818 15.698 -12.135 1.00 41.62 777 GLU A N 1
ATOM 6363 C CA . GLU A 1 777 ? -28.915 16.591 -11.400 1.00 41.62 777 GLU A CA 1
ATOM 6364 C C . GLU A 1 777 ? -29.604 17.880 -10.880 1.00 41.62 777 GLU A C 1
ATOM 6366 O O . GLU A 1 777 ? -28.976 18.675 -10.180 1.00 41.62 777 GLU A O 1
ATOM 6371 N N . VAL A 1 778 ? -30.891 18.119 -11.188 1.00 37.47 778 VAL A N 1
ATOM 6372 C CA . VAL A 1 778 ? -31.580 19.401 -10.920 1.00 37.47 778 VAL A CA 1
ATOM 6373 C C . VAL A 1 778 ? -32.788 19.240 -9.972 1.00 37.47 778 VAL A C 1
ATOM 6375 O O . VAL A 1 778 ? -33.738 18.520 -10.277 1.00 37.47 778 VAL A O 1
ATOM 6378 N N . ASN A 1 779 ? -32.795 19.977 -8.845 1.00 40.31 779 ASN A N 1
ATOM 6379 C CA . ASN A 1 779 ? -33.900 20.018 -7.864 1.00 40.31 779 ASN A CA 1
ATOM 6380 C C . ASN A 1 779 ? -35.263 20.400 -8.488 1.00 40.31 779 ASN A C 1
ATOM 6382 O O . ASN A 1 779 ? -35.336 21.208 -9.419 1.00 40.31 779 ASN A O 1
ATOM 6386 N N . GLU A 1 780 ? -36.355 19.876 -7.909 1.00 40.16 780 GLU A N 1
ATOM 6387 C CA . GLU A 1 780 ? -37.746 19.963 -8.407 1.00 40.16 780 GLU A CA 1
ATOM 6388 C C . GLU A 1 780 ? -38.194 21.360 -8.872 1.00 40.16 780 GLU A C 1
ATOM 6390 O O . GLU A 1 780 ? -38.865 21.479 -9.897 1.00 40.16 780 GLU A O 1
ATOM 6395 N N . ALA A 1 781 ? -37.777 22.427 -8.182 1.00 34.84 781 ALA A N 1
ATOM 6396 C CA . ALA A 1 781 ? -38.185 23.802 -8.483 1.00 34.84 781 ALA A CA 1
ATOM 6397 C C . ALA A 1 781 ? -37.627 24.362 -9.812 1.00 34.84 781 ALA A C 1
ATOM 6399 O O . ALA A 1 781 ? -38.170 25.323 -10.359 1.00 34.84 781 ALA A O 1
ATOM 6400 N N . SER A 1 782 ? -36.571 23.761 -10.365 1.00 41.28 782 SER A N 1
ATOM 6401 C CA . SER A 1 782 ? -35.887 24.251 -11.572 1.00 41.28 782 SER A CA 1
ATOM 6402 C C . SER A 1 782 ? -36.294 23.512 -12.852 1.00 41.28 782 SER A C 1
ATOM 6404 O O . SER A 1 782 ? -35.934 23.948 -13.949 1.00 41.28 782 SER A O 1
ATOM 6406 N N . ARG A 1 783 ? -37.108 22.447 -12.747 1.00 37.81 783 ARG A N 1
ATOM 6407 C CA . ARG A 1 783 ? -37.597 21.671 -13.903 1.00 37.81 783 ARG A CA 1
ATOM 6408 C C . ARG A 1 783 ? -38.360 22.538 -14.910 1.00 37.81 783 ARG A C 1
ATOM 6410 O O . ARG A 1 783 ? -38.217 22.335 -16.108 1.00 37.81 783 ARG A O 1
ATOM 6417 N N . LEU A 1 784 ? -39.072 23.572 -14.454 1.00 36.03 784 LEU A N 1
ATOM 6418 C CA . LEU A 1 784 ? -39.852 24.481 -15.310 1.00 36.03 784 LEU A CA 1
ATOM 6419 C C . LEU A 1 784 ? -39.005 25.388 -16.226 1.00 36.03 784 LEU A C 1
ATOM 6421 O O . LEU A 1 784 ? -39.517 25.851 -17.241 1.00 36.03 784 LEU A O 1
ATOM 6425 N N . ARG A 1 785 ? -37.720 25.635 -15.923 1.00 35.69 785 ARG A N 1
ATOM 6426 C CA . ARG A 1 785 ? -36.857 26.502 -16.757 1.00 35.69 785 ARG A CA 1
ATOM 6427 C C . ARG A 1 785 ? -36.169 25.763 -17.906 1.00 35.69 785 ARG A C 1
ATOM 6429 O O . ARG A 1 785 ? -35.881 26.385 -18.924 1.00 35.69 785 ARG A O 1
ATOM 6436 N N . VAL A 1 786 ? -35.940 24.454 -17.780 1.00 40.88 786 VAL A N 1
ATOM 6437 C CA . VAL A 1 786 ? -35.267 23.646 -18.818 1.00 40.88 786 VAL A CA 1
ATOM 6438 C C . VAL A 1 786 ? -36.141 23.498 -20.072 1.00 40.88 786 VAL A C 1
ATOM 6440 O O . VAL A 1 786 ? -35.624 23.486 -21.187 1.00 40.88 786 VAL A O 1
ATOM 6443 N N . PHE A 1 787 ? -37.470 23.489 -19.916 1.00 36.97 787 PHE A N 1
ATOM 6444 C CA . PHE A 1 787 ? -38.413 23.342 -21.032 1.00 36.97 787 PHE A CA 1
ATOM 6445 C C . PHE A 1 787 ? -38.454 24.544 -21.996 1.00 36.97 787 PHE A C 1
ATOM 6447 O O . PHE A 1 787 ? -38.838 24.375 -23.150 1.00 36.97 787 PHE A O 1
ATOM 6454 N N . GLY A 1 788 ? -38.025 25.738 -21.569 1.00 36.50 788 GLY A N 1
ATOM 6455 C CA . GLY A 1 788 ? -38.076 26.954 -22.394 1.00 36.50 788 GLY A CA 1
ATOM 6456 C C . GLY A 1 788 ? -36.972 27.068 -23.455 1.00 36.50 788 GLY A C 1
ATOM 6457 O O . GLY A 1 788 ? -37.173 27.732 -24.467 1.00 36.50 788 GLY A O 1
ATOM 6458 N N . ASN A 1 789 ? -35.827 26.401 -23.266 1.00 37.44 789 ASN A N 1
ATOM 6459 C CA . ASN A 1 789 ? -34.646 26.596 -24.121 1.00 37.44 789 ASN A CA 1
ATOM 6460 C C . ASN A 1 789 ? -34.547 25.636 -25.320 1.00 37.44 789 ASN A C 1
ATOM 6462 O O . ASN A 1 789 ? -33.682 25.835 -26.169 1.00 37.44 789 ASN A O 1
ATOM 6466 N N . TYR A 1 790 ? -35.416 24.622 -25.419 1.00 38.22 790 TYR A N 1
ATOM 6467 C CA . TYR A 1 790 ? -35.333 23.582 -26.462 1.00 38.22 790 TYR A CA 1
ATOM 6468 C C . TYR A 1 790 ? -36.509 23.558 -27.457 1.00 38.22 790 TYR A C 1
ATOM 6470 O O . TYR A 1 790 ? -36.624 22.618 -28.236 1.00 38.22 790 TYR A O 1
ATOM 6478 N N . GLY A 1 791 ? -37.361 24.591 -27.487 1.00 34.72 791 GLY A N 1
ATOM 6479 C CA . GLY A 1 791 ? -38.301 24.808 -28.599 1.00 34.72 791 GLY A CA 1
ATOM 6480 C C . GLY A 1 791 ? -39.391 23.741 -28.794 1.00 34.72 791 GLY A C 1
ATOM 6481 O O . GLY A 1 791 ? -39.879 23.573 -29.908 1.00 34.72 791 GLY A O 1
ATOM 6482 N N . TYR A 1 792 ? -39.797 23.026 -27.741 1.00 33.41 792 TYR A N 1
ATOM 6483 C CA . TYR A 1 792 ? -40.918 22.084 -27.808 1.00 33.41 792 TYR A CA 1
ATOM 6484 C C . TYR A 1 792 ? -42.237 22.790 -27.462 1.00 33.41 792 TYR A C 1
ATOM 6486 O O . TYR A 1 792 ? -42.481 23.145 -26.310 1.00 33.41 792 TYR A O 1
ATOM 6494 N N . HIS A 1 793 ? -43.113 22.972 -28.453 1.00 27.47 793 HIS A N 1
ATOM 6495 C CA . HIS A 1 793 ? -44.512 23.322 -28.210 1.00 27.47 793 HIS A CA 1
ATOM 6496 C C . HIS A 1 793 ? -45.269 22.075 -27.733 1.00 27.47 793 HIS A C 1
ATOM 6498 O O . HIS A 1 793 ? -45.403 21.103 -28.475 1.00 27.47 793 HIS A O 1
ATOM 6504 N N . PHE A 1 794 ? -45.774 22.099 -26.498 1.00 27.00 794 PHE A N 1
ATOM 6505 C CA . PHE A 1 794 ? -46.743 21.112 -26.028 1.00 27.00 794 PHE A CA 1
ATOM 6506 C C . PHE A 1 794 ? -48.066 21.308 -26.780 1.00 27.00 794 PHE A C 1
ATOM 6508 O O . PHE A 1 794 ? -48.681 22.370 -26.691 1.00 27.00 794 PHE A O 1
ATOM 6515 N N . VAL A 1 795 ? -48.514 20.283 -27.505 1.00 26.72 795 VAL A N 1
ATOM 6516 C CA . VAL A 1 795 ? -49.918 20.160 -27.908 1.00 26.72 795 VAL A CA 1
ATOM 6517 C C . VAL A 1 795 ? -50.665 19.591 -26.702 1.00 26.72 795 VAL A C 1
ATOM 6519 O O . VAL A 1 795 ? -50.414 18.463 -26.285 1.00 26.72 795 VAL A O 1
ATOM 6522 N N . GLU A 1 796 ? -51.530 20.404 -26.097 1.00 30.59 796 GLU A N 1
ATOM 6523 C CA . GLU A 1 796 ? -52.462 19.977 -25.051 1.00 30.59 796 GLU A CA 1
ATOM 6524 C C . GLU A 1 796 ? -53.489 18.988 -25.625 1.00 30.59 796 GLU A C 1
ATOM 6526 O O . GLU A 1 796 ? -54.462 19.394 -26.259 1.00 30.59 796 GLU A O 1
ATOM 6531 N N . GLU A 1 797 ? -53.341 17.700 -25.323 1.00 29.97 797 GLU A N 1
ATOM 6532 C CA . GLU A 1 797 ? -54.452 16.743 -25.346 1.00 29.97 797 GLU A CA 1
ATOM 6533 C C . GLU A 1 797 ? -54.667 16.165 -23.946 1.00 29.97 797 GLU A C 1
ATOM 6535 O O . GLU A 1 797 ? -54.258 15.057 -23.614 1.00 29.97 797 GLU A O 1
ATOM 6540 N N . SER A 1 798 ? -55.342 16.934 -23.092 1.00 33.12 798 SER A N 1
ATOM 6541 C CA . SER A 1 798 ? -56.054 16.365 -21.945 1.00 33.12 798 SER A CA 1
ATOM 6542 C C . SER A 1 798 ? -57.223 17.258 -21.527 1.00 33.12 798 SER A C 1
ATOM 6544 O O . SER A 1 798 ? -57.217 17.885 -20.468 1.00 33.12 798 SER A O 1
ATOM 6546 N N . LYS A 1 799 ? -58.269 17.310 -22.351 1.00 35.66 799 LYS A N 1
ATOM 6547 C CA . LYS A 1 799 ? -59.603 17.721 -21.898 1.00 35.66 799 LYS A CA 1
ATOM 6548 C C . LYS A 1 799 ? -60.497 16.496 -21.943 1.00 35.66 799 LYS A C 1
ATOM 6550 O O . LYS A 1 799 ? -60.873 16.091 -23.026 1.00 35.66 799 LYS A O 1
ATOM 6555 N N . GLU A 1 800 ? -60.781 15.924 -20.770 1.00 36.62 800 GLU A N 1
ATOM 6556 C CA . GLU A 1 800 ? -62.152 15.533 -20.373 1.00 36.62 800 GLU A CA 1
ATOM 6557 C C . GLU A 1 800 ? -62.235 14.817 -19.017 1.00 36.62 800 GLU A C 1
ATOM 6559 O O . GLU A 1 800 ? -63.293 14.843 -18.400 1.00 36.62 800 GLU A O 1
ATOM 6564 N N . LYS A 1 801 ? -61.148 14.253 -18.466 1.00 42.03 801 LYS A N 1
ATOM 6565 C CA . LYS A 1 801 ? -61.284 13.375 -17.283 1.00 42.03 801 LYS A CA 1
ATOM 6566 C C . LYS A 1 801 ? -61.163 14.025 -15.893 1.00 42.03 801 LYS A C 1
ATOM 6568 O O . LYS A 1 801 ? -61.464 13.357 -14.909 1.00 42.03 801 LYS A O 1
ATOM 6573 N N . TYR A 1 802 ? -60.770 15.299 -15.776 1.00 45.50 802 TYR A N 1
ATOM 6574 C CA . TYR A 1 802 ? -60.488 15.922 -14.463 1.00 45.50 802 TYR A CA 1
ATOM 6575 C C . TYR A 1 802 ? -60.954 17.377 -14.321 1.00 45.50 802 TYR A C 1
ATOM 6577 O O . TYR A 1 802 ? -60.379 18.140 -13.552 1.00 45.50 802 TYR A O 1
ATOM 6585 N N . ARG A 1 803 ? -61.985 17.786 -15.068 1.00 36.44 803 ARG A N 1
ATOM 6586 C CA . ARG A 1 803 ? -62.361 19.206 -15.157 1.00 36.44 803 ARG A CA 1
ATOM 6587 C C . ARG A 1 803 ? -62.985 19.787 -13.880 1.00 36.44 803 ARG A C 1
ATOM 6589 O O . ARG A 1 803 ? -62.833 20.981 -13.662 1.00 36.44 803 ARG A O 1
ATOM 6596 N N . ASP A 1 804 ? -63.572 18.950 -13.020 1.00 37.41 804 ASP A N 1
ATOM 6597 C CA . ASP A 1 804 ? -64.372 19.416 -11.873 1.00 37.41 804 ASP A CA 1
ATOM 6598 C C . ASP A 1 804 ? -63.946 18.844 -10.505 1.00 37.41 804 ASP A C 1
ATOM 6600 O O . ASP A 1 804 ? -64.734 18.847 -9.561 1.00 37.41 804 ASP A O 1
ATOM 6604 N N . LYS A 1 805 ? -62.714 18.339 -10.352 1.00 41.16 805 LYS A N 1
ATOM 6605 C CA . LYS A 1 805 ? -62.229 17.823 -9.056 1.00 41.16 805 LYS A CA 1
ATOM 6606 C C . LYS A 1 805 ? -61.183 18.744 -8.442 1.00 41.16 805 LYS A C 1
ATOM 6608 O O . LYS A 1 805 ? -60.246 19.170 -9.111 1.00 41.16 805 LYS A O 1
ATOM 6613 N N . THR A 1 806 ? -61.340 19.054 -7.158 1.00 47.81 806 THR A N 1
ATOM 6614 C CA . THR A 1 806 ? -60.409 19.933 -6.443 1.00 47.81 806 THR A CA 1
ATOM 6615 C C . THR A 1 806 ? -59.140 19.168 -6.068 1.00 47.81 806 THR A C 1
ATOM 6617 O O . THR A 1 806 ? -59.150 17.943 -5.955 1.00 47.81 806 THR A O 1
ATOM 6620 N N . GLY A 1 807 ? -58.024 19.870 -5.831 1.00 34.69 807 GLY A N 1
ATOM 6621 C CA . GLY A 1 807 ? -56.734 19.236 -5.502 1.00 34.69 807 GLY A CA 1
ATOM 6622 C C . GLY A 1 807 ? -56.775 18.285 -4.295 1.00 34.69 807 GLY A C 1
ATOM 6623 O O . GLY A 1 807 ? -55.953 17.379 -4.193 1.00 34.69 807 GLY A O 1
ATOM 6624 N N . LYS A 1 808 ? -57.778 18.422 -3.419 1.00 40.66 808 LYS A N 1
ATOM 6625 C CA . LYS A 1 808 ? -58.011 17.523 -2.281 1.00 40.66 808 LYS A CA 1
ATOM 6626 C C . LYS A 1 808 ? -58.558 16.149 -2.706 1.00 40.66 808 LYS A C 1
ATOM 6628 O O . LYS A 1 808 ? -58.236 15.145 -2.077 1.00 40.66 808 LYS A O 1
ATOM 6633 N N . ASP A 1 809 ? -59.311 16.090 -3.803 1.00 44.91 809 ASP A N 1
ATOM 6634 C CA . ASP A 1 809 ? -59.897 14.859 -4.351 1.00 44.91 809 ASP A CA 1
ATOM 6635 C C . ASP A 1 809 ? -58.850 13.993 -5.066 1.00 44.91 809 ASP A C 1
ATOM 6637 O O . ASP A 1 809 ? -58.907 12.765 -5.016 1.00 44.91 809 ASP A O 1
ATOM 6641 N N . ILE A 1 810 ? -57.858 14.635 -5.692 1.00 47.09 810 ILE A N 1
ATOM 6642 C CA . ILE A 1 810 ? -56.730 13.966 -6.356 1.00 47.09 810 ILE A CA 1
ATOM 6643 C C . ILE A 1 810 ? -55.791 13.341 -5.314 1.00 47.09 810 ILE A C 1
ATOM 6645 O O . ILE A 1 810 ? -55.342 12.210 -5.483 1.00 47.09 810 ILE A O 1
ATOM 6649 N N . LEU A 1 811 ? -55.548 14.038 -4.199 1.00 39.91 811 LEU A N 1
ATOM 6650 C CA . LEU A 1 811 ? -54.702 13.530 -3.117 1.00 39.91 811 LEU A CA 1
ATOM 6651 C C . LEU A 1 811 ? -55.355 12.350 -2.381 1.00 39.91 811 LEU A C 1
ATOM 6653 O O . LEU A 1 811 ? -54.682 11.362 -2.098 1.00 39.91 811 LEU A O 1
ATOM 6657 N N . ASN A 1 812 ? -56.672 12.377 -2.155 1.00 43.91 812 ASN A N 1
ATOM 6658 C CA . ASN A 1 812 ? -57.377 11.241 -1.549 1.00 43.91 812 ASN A CA 1
ATOM 6659 C C . ASN A 1 812 ? -57.348 9.969 -2.419 1.00 43.91 812 ASN A C 1
ATOM 6661 O O . ASN A 1 812 ? -57.327 8.869 -1.871 1.00 43.91 812 ASN A O 1
ATOM 6665 N N . TYR A 1 813 ? -57.307 10.099 -3.749 1.00 43.84 813 TYR A N 1
ATOM 6666 C CA . TYR A 1 813 ? -57.194 8.959 -4.668 1.00 43.84 813 TYR A CA 1
ATOM 6667 C C . TYR A 1 813 ? -55.808 8.294 -4.615 1.00 43.84 813 TYR A C 1
ATOM 6669 O O . TYR A 1 813 ? -55.699 7.074 -4.691 1.00 43.84 813 TYR A O 1
ATOM 6677 N N . ILE A 1 814 ? -54.750 9.090 -4.438 1.00 40.16 814 ILE A N 1
ATOM 6678 C CA . ILE A 1 814 ? -53.362 8.608 -4.395 1.00 40.16 814 ILE A CA 1
ATOM 6679 C C . ILE A 1 814 ? -53.054 7.889 -3.075 1.00 40.16 814 ILE A C 1
ATOM 6681 O O . ILE A 1 814 ? -52.363 6.875 -3.082 1.00 40.16 814 ILE A O 1
ATOM 6685 N N . PHE A 1 815 ? -53.567 8.391 -1.947 1.00 38.56 815 PHE A N 1
ATOM 6686 C CA . PHE A 1 815 ? -53.166 7.893 -0.627 1.00 38.56 815 PHE A CA 1
ATOM 6687 C C . PHE A 1 815 ? -54.056 6.797 -0.042 1.00 38.56 815 PHE A C 1
ATOM 6689 O O . PHE A 1 815 ? -53.591 6.069 0.829 1.00 38.56 815 PHE A O 1
ATOM 6696 N N . ASN A 1 816 ? -55.300 6.644 -0.506 1.00 44.22 816 ASN A N 1
ATOM 6697 C CA . ASN A 1 816 ? -56.240 5.707 0.118 1.00 44.22 816 ASN A CA 1
ATOM 6698 C C . ASN A 1 816 ? -56.696 4.538 -0.757 1.00 44.22 816 ASN A C 1
ATOM 6700 O O . ASN A 1 816 ? -57.566 3.827 -0.277 1.00 44.22 816 ASN A O 1
ATOM 6704 N N . GLY A 1 817 ? -56.120 4.332 -1.954 1.00 37.62 817 GLY A N 1
ATOM 6705 C CA . GLY A 1 817 ? -56.274 3.139 -2.811 1.00 37.62 817 GLY A CA 1
ATOM 6706 C C . GLY A 1 817 ? -57.703 2.589 -2.948 1.00 37.62 817 GLY A C 1
ATOM 6707 O O . GLY A 1 817 ? -58.227 2.015 -2.004 1.00 37.62 817 GLY A O 1
ATOM 6708 N N . GLU A 1 818 ? -58.322 2.732 -4.125 1.00 36.75 818 GLU A N 1
ATOM 6709 C CA . GLU A 1 818 ? -59.719 2.351 -4.427 1.00 36.75 818 GLU A CA 1
ATOM 6710 C C . GLU A 1 818 ? -60.329 1.275 -3.502 1.00 36.75 818 GLU A C 1
ATOM 6712 O O . GLU A 1 818 ? -60.053 0.083 -3.622 1.00 36.75 818 GLU A O 1
ATOM 6717 N N . LYS A 1 819 ? -61.229 1.689 -2.598 1.00 41.03 819 LYS A N 1
ATOM 6718 C CA . LYS A 1 819 ? -62.266 0.782 -2.100 1.00 41.03 819 LYS A CA 1
ATOM 6719 C C . LYS A 1 819 ? -63.392 0.728 -3.127 1.00 41.03 819 LYS A C 1
ATOM 6721 O O . LYS A 1 819 ? -64.347 1.495 -3.019 1.00 41.03 819 LYS A O 1
ATOM 6726 N N . SER A 1 820 ? -63.256 -0.198 -4.072 1.00 33.31 820 SER A N 1
ATOM 6727 C CA . SER A 1 820 ? -64.302 -1.140 -4.506 1.00 33.31 820 SER A CA 1
ATOM 6728 C C . SER A 1 820 ? -63.711 -2.142 -5.484 1.00 33.31 820 SER A C 1
ATOM 6730 O O . SER A 1 820 ? -63.295 -1.680 -6.569 1.00 33.31 820 SER A O 1
#

Sequence (820 aa):
MKIAANFMKEVPIEKREIVTRKLHEFINILPQKKTLSDIPKGYWVRQIAGTDIYKFRINSGDRILFRYEKGTIVFLSFQTHDNQIRAAKNMSKHIKLEDLNIVQEAYFEEAVDTEIDTYAQNELQHHLNQILHAEVFDDEYIELAIESNSNELLLSMEQYNCLTEIVNPTIIFGCAGSGKTSIAIRKLLLDADLSKETIYATKSAFMVEKATSFLPEHRKSELPVMTLEEMLCKELELENPTIIEYDAFIQWALRDDISDIANGFPLREIWVEINTVIKGASKERIQSRDAYLGSAASAYPEKTKKMIYAVASKYDMWLKVNHYYDYNDLAYEALSRPLARQYDHLIFDEVQELTNKQLTYILASTKNKQTVLLLGDVHQSTQNYQFDLSFIKNDIYEAGYTLKEVFINKNYRSTSEIVQAINKVKEVKQSKFKSAGISFQQLEIPVRTGVKPYFSRGSEGTMSFFRQLQQDVNAMIIVSDRREKEHFEKNGVKRVFTIEETRGLEYEKVYTYNIFTTFKNVWRTLFAETDKLNDLYQTYVNLVYVAMTRSKRHFYMIEDETTAIEKMLEAYFQPASLTAAPIDVSVDADWLKEADHLFKLKKYSQAADAYEKAGQNNRRDLCLRLYHHDQLFELKNRYECYMNLELDQCTPQHLEAAFNALEKKFGVTFKGYFEMNVRYERLLGGRHISVFIQPYMSHAEAARLLYEELQEKVLNKRLLTCKGTLFSNGIPVQLSEITGGDFNDISLVIKGNKLSIATKHLSEERKMDSFQKQLSEVNEASRLRVFGNYGYHFVEESKEKYRDKTGKDILNYIFNGEKS

Foldseek 3Di:
DKEFPCALVQADPVCSVLVLVVVVVVVVQPVVDDDPVPDPPQWPWDDQPPAQWIWTDSDPFKIWIWHDDPNDIYTYHIGTPVCVNVCRVPDDPDTDIDDDDDDPDDDPPPPVVVVVVVVLVVLLVVVLVVCCVPAEDDLVVVLVCVVVVHLELHDYPQLSVQSVPLLFQEEEAEAQQLCLLSSLLVNQVSCVVVVFQEAEEEQFLLSLVSSLSSDDPVCSVPHHRYYLVVVLCVQVVNDDAAAADDVLQVVVCPPPVNCVLCVPPDSLVLQLCLCAPQLFADLDNGDDLVCQLPDPLFPDHSVNSVSSVVSSVVVVVVCVLLVHHYSSNSLSVSVVDQGPAATQEYEYEALLQHGLSSVVSRCSRHPASGRYYYYHHNLLRQSYLPDDVVSVQVSSVVRVGGYHYHYGAERSFAAPLLQVLLLLLLVLLVVQDVPPDPRNNDGHDYSHHADFEEEEEDDPCPLVLLQLLLLALQEAEEEQDVVVVVVSVVSPNQRYYYLVRCVSAAGQEYEYEALCVVCQVLQVVSPDPDPDDTSSSSSSSSSVSSRSSSHRYYHYYYHHDDHNVCVSRVVSHDYDDSVPDDRDRDDLVSLQVSLVSCVSSLVLRNSLSSCVRNVNNVSSLVSVLSVLVSVCSSPQPPQKAKEKEFEQWQDLVSQLVVQVVCCVPQVKGFFAWKWKWLDPDPDPDTDTFTDHGDPPDHSSRSSVRVVVSQDPVSGNDGIMMIMGFIDHSSHTDASCRRVVDDFRYKYWYDDPPDIDIDGDHPVVVVVSVVVVSVVVVDDPVCPVVVVVPPPDDDDDDDPDDPPPDDPVRVVCCVPPPDDD

pLDDT: mean 79.1, std 17.59, range [26.72, 97.75]

InterPro domains:
  IPR000212 UvrD-like helicase [PTHR11070] (155-431)
  IPR027417 P-loop containing nucleoside triphosphate hydrolase [G3DSA:3.40.50.300] (152-395)
  IPR027417 P-loop containing nucleoside triphosphate hydrolase [G3DSA:3.40.50.300] (409-577)
  IPR027417 P-loop containing nucleoside triphosphate hydrolase [SSF52540] (155-561)

Secondary structure (DSSP, 8-state):
-EEETTHHHHS-GGGHHHHHHHHHHHHHHGGG-SSGGGS-TTS--EEPTTSS-EEEESSSSEEEEEEEETTEEEEEEEEETTTHHHHHHT--S---EEE---------THHHHHHHHHHHHHHHHHHHHHHHHHTB--HHHHHHHHHTT-----B-HHHHHHHTTTTS-EEEEE-TTS-HHHHHHHHHHHHHHTT--EEEEES-HHHHHHHHHHS-GGGTTTS-EEEHHHHHHHHHT-SS--B--HHHHHHHHTSHHHHHHHTT--HHHHHHHIIIIITTSSSSSS--HHHHHH-TT--S-HHHHHHHHHHHHHHHHHHHHHT-B-HHHHHHHHHTS--S--BSEEEES-GGG--HHHHHHHHHTBS-GGG-EEEE-TTS-SS-TT--HHHHHHHHHHTT--PEEEEE-EEEEEEHHHHHHHHHHHHHHHHH--TTTTGGGPPPEEEE---PPEEEE--TTHHHHHHHHTT-TTEEEEESSHHHHHHHHHTT--SEEETGGGTT--EEEEEEESHHHHTHHHHHHHHS--S---GGGHHHHHHHHHHHHTEEEEEEEE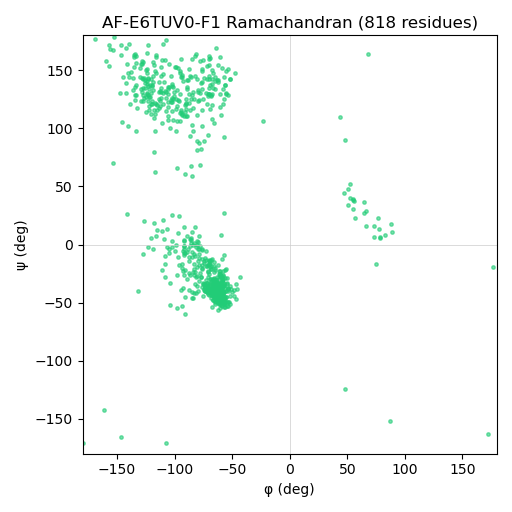ESS--TTHHHHGGG-EE--GGGS------HHHHHHHHHHHHHTT-HHHHHHHHHHTT-HHHHHHHHHHHHHHHHHHTTTTSEEEEEEEESS--HHHHHHHHHHHHHHHS-EEEEEEEEEEE-SSSS-EEEEEEEE-TTS-HHHHHHHHHHHS-GGGTT-SEEEEEEEEEETTEEE-HHHHHSSS--EEEEEEETTEEEEEEE--HHHHHHHHHHHHHHTS-GGGHHHHTTTTT--------SSSTT--HHHHHHHHHH----